Protein AF-A0A1C5E5B7-F1 (afdb_monomer_lite)

Secondary structure (DSSP, 8-state):
--HHHHHHHHHHHHHHHHHHHTT-SEEEEEEEETTEEEEEEEEEEETTTTEE--TT-BEE-GGGHHHHHHHHHHHHHHTTS--TTSBGGGT-TT---SSHHHHHH-BHHHHHTT-S-B---------SSTTHHHHHGGGGGGPPB-S-TTSS----HHHHHHHHHHHHHHHTS-HHHHHIIIIITTTT----BSSHHHHTTS-BPPPEEE-TTSSSEEE-S-SS--GGGGGGTSS-EE-HHHHHHHHHHHHTTTB-TTS-BSS-HHHHHHHTS--EE----SSS-SEE-SS-EEEEETTEEEEEEEEEETTEEEEEEEEGGGTEEEEEEESSS-HHHHHHHHHHHHHHHHH-PPPPPP--TTS---S----HHHHHHHH-EEEE-SSEEEEEEE-TT--EEEEEEE-HHHHHHH-S---EEEEEEEETTEEEESS-BTTB---EE------PPP-----------------------------------------------SSB---GGGGSPB-SSPEEEEEESS------TTT---HHHHHHHHHH-EESEEE-TTS-EEESSEEEEEE-SSEEEEEEPTT-B-TTSPBP-HHHHHHHHHHHH-GGG--TTBTTTB-TT-EEEEETTTTEEEEE-SS--TTHHHHHHTSEEBPHHHHH-HHHHTTT-SB-SSEEEEEEETTTEEEEEE-SS---STT---TT-TT--SEEEEEE---HHHHHHHHHTTS-SEEE--HHHHHHHHHTT-EEEEEEEEEEEEEE--STTSGGGSHHHHHHHHHT--HHHHHHHHTTT--EE---S--SSSPSS---SSTTTSPPP-HHHHHHHHHHTT-EE-TTS-EEETTEE-EEEEEEEGGG-TTHHHHHHHHHHHHHTTT-EEEEEEE-HHHHHHIIIII---SEE------SSHHHHHHHHHSPPTTSSS-TT----HHHHHHHHHHHTS-GGGGHHHHHHHHHHHHHTTSEEEEEEEEEEEEESSEE--EETTEE-GGG-EEB--

Sequence (1010 aa):
MSKLNELDVWLEDRLPGLLAEHQVPAASVAVYAHGEVITRAAGVLNKNTGVEATTDSVFQIGSITKVWTATLVMQLVDEGAVDLDAPVRTYLPEFVLADDNAAAEITVRQLLCHTSGFEGDVFTDTGRGDDAVAKLIPLLADMPQLFAPGEMFSYSNAGFCVLGRLVEVLRGKPYDTCLDEYLSKPLGLTHTAPSPYEAIMHRAAIGHLPSPEGDGPVLAPVWSLARSNVPGGSMLAMPPRDLITFARMHIDGGLGPDGTRVLSAESALAMRQRQVELPNLGFIGTGWGLGWSLFDWPDGAVVGHDGGTVGQSAFLRVVPEHDVAVALLTNGGDTLPLYTTLVGHVLRELAGIGLPALPAPGARSAPGAESAGARASRFVGTYASSVFDIVVSHDPEGRLWAERLPKGPISTAVGKSFGKTELVAYDGDTLVAVEPLGGAVPPVRLRRRRRRGPRAVRAHRPCRPTGREVRRADDRAARTALRRTVTLAGAVVLTASACGGPGGSQGPDADKELVNGKTFSQALTSDPGTLDPHMTVLSAALQADAYLYDSLLGLAQDGRPVAGLAEKWEATTATATFTLRPGITCADGTPLTAGDVAANINFVGDPANKSPRAGLSIAPGTKATADGATRTVTVTSGAPDAFLLRNTGSLPIVCAAGLKNRSLLAKGGAGTGMFTLTEAVANDHYTLTRRKDRTWGPGAGKADERGLPDKVVLRVISNATTASNLLLSGQLNAAQVYGPDQKRLTAQKLFHADYSVVWGEIFFNQAPGRAGKDEEVRRALTQALDLPEVGKVLTSGSGQAATGLITAEPRACSGDSVTGNVPAHDIGAAKAALDAAGWRAGPDGVRVKDGKRLALTVIYGSVLGPTAAPAAELVQQMWKEIGADVTLKAVDGPGVSQTLFGTGDWDVSLAPMGFSLPSQAVPFLSGRTPPDGTNFAHMANAEYTAQVREAAGLAGEASCPAWLAAEKALFKKLDVVPFVNTVTPIFGSDARFELSEGSILPSTIRMYAR

Foldseek 3Di:
DPLVVVLLVVCVVCVQVLCVVQLFQKKKKWKDFDHDIHIDIFHALAPVVRHTDDLFEKEFQAQLLLVLLLLLLQVCVVVVNFDQQAQLCVQVVLQAACPRVLSNRAGNVLLLFQQSQWFADDQDAPDDDLCLLVVVRNVRNHIDGRDHRPPAHDDHLNSLSSSLVSSCRSVVGRSVVSSCPLPCVLQVHDRKDLAPVSSVVGNYHFAWEQDPVRPGTDGFPDRWGHPSRSSSRTGIMTRVVSVVQSVVCLLVLQAHPVRRRSHHSVSSVQQQDFDHADDPQLAQARGGGSSWGWHPAPLAIKIWDKRDTRRKIKTWIDGSVQRMIMIMITRHGLVPVSCQVSVQVSCCSRPVGHRDDGQAPPPDDDDDDDDLQVLQVQQADWDDGQFWIWGWDADPVNWIKIKIATHDPVCVVPPGILDIFTWDDRDDQWIWTNDDRPNHIGIDRGDDDDPDDDDDDDDDDDDDDDDDDDDYDDDDDDDDDDDDDDDDDDDDDDDDDDPDDPFKFPFPQVPFDFAEAAEAEEEDQFWLQFLQLQADPDPSSVQVLLFQFWFQWFADLLRDTDGIQFPDWDDDQFKIKTAGDPPQAWPVRHHAALVQLQLLLVCNQDVVNVGPLDLFLADRPKGWDADRVRSMIMIGGPAGAQANCVSSRRRTGFGPVCSVPVVQSRQSHRHRGQWGWPDDDTQFKTKIAGDLSRQGGDLRDNSPDTQAHRMYIYTHDNDQVVSLVCQVVVVHFKYWHADPSVVVVVVSRFMWGKWKAQQWKKAFQLPPPFQSVDLLLLLLLQLLDQLVVLQCLLRVNQWDWDQFQAGTPPALADGRLAPPLADHHDNPSSLVSCVVVQFDQDPVRFTDHPNDTLEFEEEEECSSDPSTVVSVVSSCVSVVSSRHHYDYDYAYPVRVCCCQQPVLPGRMYRYRDYGNYLSSCCQCAPNDEPPVGNVSSPHDFPQLVVLSSVLSNHHTSVSRVSSSSSRSSCSNSSNMHGTIMHITITGGHQWDAHDGRNHTNSSRIGGGDD

Structure (mmCIF, N/CA/C/O backbone):
data_AF-A0A1C5E5B7-F1
#
_entry.id   AF-A0A1C5E5B7-F1
#
loop_
_atom_site.group_PDB
_atom_site.id
_atom_site.type_symbol
_atom_site.label_atom_id
_atom_site.label_alt_id
_atom_site.label_comp_id
_atom_site.label_asym_id
_atom_site.label_entity_id
_atom_site.label_seq_id
_atom_site.pdbx_PDB_ins_code
_atom_site.Cartn_x
_atom_site.Cartn_y
_atom_site.Cartn_z
_atom_site.occupancy
_atom_site.B_iso_or_equiv
_atom_site.auth_seq_id
_atom_site.auth_comp_id
_atom_site.auth_asym_id
_atom_site.auth_atom_id
_atom_site.pdbx_PDB_model_num
ATOM 1 N N . MET A 1 1 ? -27.081 -22.795 42.232 1.00 58.50 1 MET A N 1
ATOM 2 C CA . MET A 1 1 ? -27.254 -22.326 40.842 1.00 58.50 1 MET A CA 1
ATOM 3 C C . MET A 1 1 ? -26.565 -23.344 39.940 1.00 58.50 1 MET A C 1
ATOM 5 O O . MET A 1 1 ? -25.804 -24.147 40.468 1.00 58.50 1 MET A O 1
ATOM 9 N N . SER A 1 2 ? -26.876 -23.428 38.642 1.00 84.25 2 SER A N 1
ATOM 10 C CA . SER A 1 2 ? -26.033 -24.236 37.746 1.00 84.25 2 SER A CA 1
ATOM 11 C C . SER A 1 2 ? -24.650 -23.577 37.662 1.00 84.25 2 SER A C 1
ATOM 13 O O . SER A 1 2 ? -24.547 -22.358 37.810 1.00 84.25 2 SER A O 1
ATOM 15 N N . LYS A 1 3 ? -23.589 -24.354 37.408 1.00 89.19 3 LYS A N 1
ATOM 16 C CA . LYS A 1 3 ? -22.254 -23.780 37.165 1.00 89.19 3 LYS A CA 1
ATOM 17 C C . LYS A 1 3 ? -22.263 -22.775 36.007 1.00 89.19 3 LYS A C 1
ATOM 19 O O . LYS A 1 3 ? -21.522 -21.802 36.036 1.00 89.19 3 LYS A O 1
ATOM 24 N N . LEU A 1 4 ? -23.134 -22.993 35.017 1.00 91.81 4 LEU A N 1
ATOM 25 C CA . LEU A 1 4 ? -23.318 -22.077 33.896 1.00 91.81 4 LEU A CA 1
ATOM 26 C C . LEU A 1 4 ? -23.901 -20.727 34.347 1.00 91.81 4 LEU A C 1
ATOM 28 O O . LEU A 1 4 ? -23.402 -19.697 33.919 1.00 91.81 4 LEU A O 1
ATOM 32 N N . ASN A 1 5 ? -24.871 -20.711 35.269 1.00 91.38 5 ASN A N 1
ATOM 33 C CA . ASN A 1 5 ? -25.415 -19.464 35.828 1.00 91.38 5 ASN A CA 1
ATOM 34 C C . ASN A 1 5 ? -24.388 -18.713 36.687 1.00 91.38 5 ASN A C 1
ATOM 36 O O . ASN A 1 5 ? -24.338 -17.488 36.662 1.00 91.38 5 ASN A O 1
ATOM 40 N N . GLU A 1 6 ? -23.569 -19.432 37.458 1.00 93.12 6 GLU A N 1
ATOM 41 C CA . GLU A 1 6 ? -22.477 -18.820 38.230 1.00 93.12 6 GLU A CA 1
ATOM 42 C C . GLU A 1 6 ? -21.431 -18.196 37.297 1.00 93.12 6 GLU A C 1
ATOM 44 O O . GLU A 1 6 ? -20.974 -17.077 37.534 1.00 93.12 6 GLU A O 1
ATOM 49 N N . LEU A 1 7 ? -21.121 -18.877 36.191 1.00 95.56 7 LEU A N 1
ATOM 50 C CA . LEU A 1 7 ? -20.237 -18.363 35.153 1.00 95.56 7 LEU A CA 1
ATOM 51 C C . LEU A 1 7 ? -20.841 -17.165 34.408 1.00 95.56 7 LEU A C 1
ATOM 53 O O . LEU A 1 7 ? -20.111 -16.246 34.053 1.00 95.56 7 LEU A O 1
ATOM 57 N N . ASP A 1 8 ? -22.154 -17.150 34.190 1.00 96.69 8 ASP A N 1
ATOM 58 C CA . ASP A 1 8 ? -22.866 -16.039 33.557 1.00 96.69 8 ASP A CA 1
ATOM 59 C C . ASP A 1 8 ? -22.726 -14.744 34.371 1.00 96.69 8 ASP A C 1
ATOM 61 O O . ASP A 1 8 ? -22.331 -13.706 33.836 1.00 96.69 8 ASP A O 1
ATOM 65 N N . VAL A 1 9 ? -22.934 -14.840 35.689 1.00 96.31 9 VAL A N 1
ATOM 66 C CA . VAL A 1 9 ? -22.711 -13.738 36.640 1.00 96.31 9 VAL A CA 1
ATOM 67 C C . VAL A 1 9 ? -21.237 -13.329 36.672 1.00 96.31 9 VAL A C 1
ATOM 69 O O . VAL A 1 9 ? -20.924 -12.139 36.670 1.00 96.31 9 VAL A O 1
ATOM 72 N N . TRP A 1 10 ? -20.316 -14.297 36.666 1.00 97.06 10 TRP A N 1
ATOM 73 C CA . TRP A 1 10 ? -18.881 -14.014 36.636 1.00 97.06 10 TRP A CA 1
ATOM 74 C C . TRP A 1 10 ? -18.461 -13.286 35.355 1.00 97.06 10 TRP A C 1
ATOM 76 O O . TRP A 1 10 ? -17.697 -12.328 35.425 1.00 97.06 10 TRP A O 1
ATOM 86 N N . LEU A 1 11 ? -18.963 -13.700 34.189 1.00 97.56 11 LEU A N 1
ATOM 87 C CA . LEU A 1 11 ? -18.673 -13.048 32.911 1.00 97.56 11 LEU A CA 1
ATOM 88 C C . LEU A 1 11 ? -19.225 -11.623 32.876 1.00 97.56 11 LEU A C 1
ATOM 90 O O . LEU A 1 11 ? -18.544 -10.730 32.382 1.00 97.56 11 LEU A O 1
ATOM 94 N N . GLU A 1 12 ? -20.426 -11.401 33.406 1.00 95.75 12 GLU A N 1
ATOM 95 C CA . GLU A 1 12 ? -21.026 -10.070 33.508 1.00 95.75 12 GLU A CA 1
ATOM 96 C C . GLU A 1 12 ? -20.179 -9.111 34.355 1.00 95.75 12 GLU A C 1
ATOM 98 O O . GLU A 1 12 ? -19.907 -7.991 33.924 1.00 95.75 12 GLU A O 1
ATOM 103 N N . ASP A 1 13 ? -19.705 -9.571 35.514 1.00 95.69 13 ASP A N 1
ATOM 104 C CA . ASP A 1 13 ? -18.888 -8.772 36.433 1.00 95.69 13 ASP A CA 1
ATOM 105 C C . ASP A 1 13 ? -17.447 -8.575 35.929 1.00 95.69 13 ASP A C 1
ATOM 107 O O . ASP A 1 13 ? -16.885 -7.478 35.976 1.00 95.69 13 ASP A O 1
ATOM 111 N N . ARG A 1 14 ? -16.818 -9.642 35.423 1.00 96.88 14 ARG A N 1
ATOM 112 C CA . ARG A 1 14 ? -15.373 -9.661 35.155 1.00 96.88 14 ARG A CA 1
ATOM 113 C C . ARG A 1 14 ? -14.992 -9.237 33.754 1.00 96.88 14 ARG A C 1
ATOM 115 O O . ARG A 1 14 ? -13.890 -8.708 33.600 1.00 96.88 14 ARG A O 1
ATOM 122 N N . LEU A 1 15 ? -15.842 -9.445 32.746 1.00 97.62 15 LEU A N 1
ATOM 123 C CA . LEU A 1 15 ? -15.474 -9.161 31.358 1.00 97.62 15 LEU A CA 1
ATOM 124 C C . LEU A 1 15 ? -15.019 -7.701 31.171 1.00 97.62 15 LEU A C 1
ATOM 126 O O . LEU A 1 15 ? -13.905 -7.528 30.681 1.00 97.62 15 LEU A O 1
ATOM 130 N N . PRO A 1 16 ? -15.750 -6.657 31.619 1.00 97.75 16 PRO A N 1
ATOM 131 C CA . PRO A 1 16 ? -15.300 -5.271 31.454 1.00 97.75 16 PRO A CA 1
ATOM 132 C C . PRO A 1 16 ? -13.937 -4.989 32.105 1.00 97.75 16 PRO A C 1
ATOM 134 O O . PRO A 1 16 ? -13.099 -4.303 31.519 1.00 97.75 16 PRO A O 1
ATOM 137 N N . GLY A 1 17 ? -13.692 -5.555 33.293 1.00 96.75 17 GLY A N 1
ATOM 138 C CA . GLY A 1 17 ? -12.420 -5.417 34.003 1.00 96.75 17 GLY A CA 1
ATOM 139 C C . GLY A 1 17 ? -11.259 -6.091 33.272 1.00 96.75 17 GLY A C 1
ATOM 140 O O . GLY A 1 17 ? -10.195 -5.494 33.142 1.00 96.75 17 GLY A O 1
ATOM 141 N N . LEU A 1 18 ? -11.481 -7.294 32.733 1.00 97.00 18 LEU A N 1
ATOM 142 C CA . LEU A 1 18 ? -10.487 -8.018 31.935 1.00 97.00 18 LEU A CA 1
ATOM 143 C C . LEU A 1 18 ? -10.176 -7.301 30.613 1.00 97.00 18 LEU A C 1
ATOM 145 O O . LEU A 1 18 ? -9.025 -7.282 30.179 1.00 97.00 18 LEU A O 1
ATOM 149 N N . LEU A 1 19 ? -11.177 -6.678 29.978 1.00 97.31 19 LEU A N 1
ATOM 150 C CA . LEU A 1 19 ? -10.955 -5.860 28.782 1.00 97.31 19 LEU A CA 1
ATOM 151 C C . LEU A 1 19 ? -10.077 -4.645 29.087 1.00 97.31 19 LEU A C 1
ATOM 153 O O . LEU A 1 19 ? -9.144 -4.365 28.338 1.00 97.31 19 LEU A O 1
ATOM 157 N N . ALA A 1 20 ? -10.335 -3.957 30.201 1.00 94.31 20 ALA A N 1
ATOM 158 C CA . ALA A 1 20 ? -9.516 -2.830 30.635 1.00 94.31 20 ALA A CA 1
ATOM 159 C C . ALA A 1 20 ? -8.079 -3.260 30.984 1.00 94.31 20 ALA A C 1
ATOM 161 O O . ALA A 1 20 ? -7.129 -2.613 30.545 1.00 94.31 20 ALA A O 1
ATOM 162 N N . GLU A 1 21 ? -7.920 -4.365 31.720 1.00 94.25 21 GLU A N 1
ATOM 163 C CA . GLU A 1 21 ? -6.620 -4.924 32.119 1.00 94.25 21 GLU A CA 1
ATOM 164 C C . GLU A 1 21 ? -5.737 -5.251 30.910 1.00 94.25 21 GLU A C 1
ATOM 166 O O . GLU A 1 21 ? -4.550 -4.931 30.896 1.00 94.25 21 GLU A O 1
ATOM 171 N N . HIS A 1 22 ? -6.326 -5.846 29.874 1.00 92.00 22 HIS A N 1
ATOM 172 C CA . HIS A 1 22 ? -5.608 -6.289 28.681 1.00 92.00 22 HIS A CA 1
ATOM 173 C C . HIS A 1 22 ? -5.710 -5.307 27.506 1.00 92.00 22 HIS A C 1
ATOM 175 O O . HIS A 1 22 ? -5.352 -5.640 26.376 1.00 92.00 22 HIS A O 1
ATOM 181 N N . GLN A 1 23 ? -6.208 -4.091 27.752 1.00 92.56 23 GLN A N 1
ATOM 182 C CA . GLN A 1 23 ? -6.404 -3.047 26.743 1.00 92.56 23 GLN A CA 1
ATOM 183 C C . GLN A 1 23 ? -7.186 -3.522 25.504 1.00 92.56 23 GLN A C 1
ATOM 185 O O . GLN A 1 23 ? -6.934 -3.062 24.393 1.00 92.56 23 GLN A O 1
ATOM 190 N N . VAL A 1 24 ? -8.129 -4.448 25.662 1.00 96.06 24 VAL A N 1
ATOM 191 C CA . VAL A 1 24 ? -8.964 -4.959 24.568 1.00 96.06 24 VAL A CA 1
ATOM 192 C C . VAL A 1 24 ? -10.159 -4.016 24.386 1.00 96.06 24 VAL A C 1
ATOM 194 O O . VAL A 1 24 ? -10.929 -3.856 25.331 1.00 96.06 24 VAL A O 1
ATOM 197 N N . PRO A 1 25 ? -10.357 -3.376 23.213 1.00 96.88 25 PRO A N 1
ATOM 198 C CA . PRO A 1 25 ? -11.415 -2.375 23.059 1.00 96.88 25 PRO A CA 1
ATOM 199 C C . PRO A 1 25 ? -12.818 -2.949 23.255 1.00 96.88 25 PRO A C 1
ATOM 201 O O . PRO A 1 25 ? -13.617 -2.353 23.970 1.00 96.88 25 PRO A O 1
ATOM 204 N N . ALA A 1 26 ? -13.103 -4.102 22.652 1.00 98.38 26 ALA A N 1
ATOM 205 C CA . ALA A 1 26 ? -14.326 -4.870 22.819 1.00 98.38 26 ALA A CA 1
ATOM 206 C C . ALA A 1 26 ? -14.070 -6.372 22.722 1.00 98.38 26 ALA A C 1
ATOM 208 O O . ALA A 1 26 ? -13.195 -6.843 21.988 1.00 98.38 26 ALA A O 1
ATOM 209 N N . ALA A 1 27 ? -14.931 -7.123 23.403 1.00 98.50 27 ALA A N 1
ATOM 210 C CA . ALA A 1 27 ? -15.060 -8.553 23.205 1.00 98.50 27 ALA A CA 1
ATOM 211 C C . ALA A 1 27 ? -16.517 -9.001 23.294 1.00 98.50 27 ALA A C 1
ATOM 213 O O . ALA A 1 27 ? -17.331 -8.400 24.001 1.00 98.50 27 ALA A O 1
ATOM 214 N N . SER A 1 28 ? -16.815 -10.108 22.623 1.00 98.56 28 SER A N 1
ATOM 215 C CA . SER A 1 28 ? -18.027 -10.886 22.841 1.00 98.56 28 SER A CA 1
ATOM 216 C C . SER A 1 28 ? -17.672 -12.353 23.047 1.00 98.56 28 SER A C 1
ATOM 218 O O . SER A 1 28 ? -16.800 -12.901 22.371 1.00 98.56 28 SER A O 1
ATOM 220 N N . VAL A 1 29 ? -18.349 -12.986 24.000 1.00 98.69 29 VAL A N 1
ATOM 221 C CA . VAL A 1 29 ? -18.167 -14.387 24.369 1.00 98.69 29 VAL A CA 1
ATOM 222 C C . VAL A 1 29 ? -19.503 -15.119 24.338 1.00 98.69 29 VAL A C 1
ATOM 224 O O . VAL A 1 29 ? -20.523 -14.582 24.775 1.00 98.69 29 VAL A O 1
ATOM 227 N N . ALA A 1 30 ? -19.483 -16.355 23.846 1.00 98.56 30 ALA A N 1
ATOM 228 C CA . ALA A 1 30 ? -20.567 -17.315 24.004 1.00 98.56 30 ALA A CA 1
ATOM 229 C C . ALA A 1 30 ? -20.030 -18.597 24.643 1.00 98.56 30 ALA A C 1
ATOM 231 O O . ALA A 1 30 ? -18.976 -19.097 24.242 1.00 98.56 30 ALA A O 1
ATOM 232 N N . VAL A 1 31 ? -20.764 -19.127 25.618 1.00 98.50 31 VAL A N 1
ATOM 233 C CA . VAL A 1 31 ? -20.470 -20.404 26.273 1.00 98.50 31 VAL A CA 1
ATOM 234 C C . VAL A 1 31 ? -21.693 -21.293 26.142 1.00 98.50 31 VAL A C 1
ATOM 236 O O . VAL A 1 31 ? -22.792 -20.898 26.518 1.00 98.50 31 VAL A O 1
ATOM 239 N N . TYR A 1 32 ? -21.488 -22.489 25.610 1.00 97.62 32 TYR A N 1
ATOM 240 C CA . TYR A 1 32 ? -22.467 -23.562 25.581 1.00 97.62 32 TYR A CA 1
ATOM 241 C C . TYR A 1 32 ? -22.086 -24.627 26.606 1.00 97.62 32 TYR A C 1
ATOM 243 O O . TYR A 1 32 ? -20.924 -25.044 26.654 1.00 97.62 32 TYR A O 1
ATOM 251 N N . ALA A 1 33 ? -23.067 -25.109 27.365 1.00 96.19 33 ALA A N 1
ATOM 252 C CA . ALA A 1 33 ? -22.935 -26.305 28.185 1.00 96.19 33 ALA A CA 1
ATOM 253 C C . ALA A 1 33 ? -24.284 -27.013 28.329 1.00 96.19 33 ALA A C 1
ATOM 255 O O . ALA A 1 33 ? -25.265 -26.392 28.733 1.00 96.19 33 ALA A O 1
ATOM 256 N N . HIS A 1 34 ? -24.318 -28.319 28.052 1.00 92.38 34 HIS A N 1
ATOM 257 C CA . HIS A 1 34 ? -25.460 -29.193 28.360 1.00 92.38 34 HIS A CA 1
ATOM 258 C C . HIS A 1 34 ? -26.822 -28.701 27.826 1.00 92.38 34 HIS A C 1
ATOM 260 O O . HIS A 1 34 ? -27.838 -28.796 28.512 1.00 92.38 34 HIS A O 1
ATOM 266 N N . GLY A 1 35 ? -26.850 -28.176 26.601 1.00 90.69 35 GLY A N 1
ATOM 267 C CA . GLY A 1 35 ? -28.062 -27.696 25.926 1.00 90.69 35 GLY A CA 1
ATOM 268 C C . GLY A 1 35 ? -28.384 -26.216 26.144 1.00 90.69 35 GLY A C 1
ATOM 269 O O . GLY A 1 35 ? -29.301 -25.700 25.508 1.00 90.69 35 GLY A O 1
ATOM 270 N N . GLU A 1 36 ? -27.632 -25.515 26.992 1.00 94.31 36 GLU A N 1
ATOM 271 C CA . GLU A 1 36 ? -27.834 -24.096 27.297 1.00 94.31 36 GLU A CA 1
ATOM 272 C C . GLU A 1 36 ? -26.700 -23.235 26.722 1.00 94.31 36 GLU A C 1
ATOM 274 O O . GLU A 1 36 ? -25.542 -23.656 26.687 1.00 94.31 36 GLU A O 1
ATOM 279 N N . VAL A 1 37 ? -27.028 -22.015 26.280 1.00 95.75 37 VAL A N 1
ATOM 280 C CA . VAL A 1 37 ? -26.064 -21.022 25.776 1.00 95.75 37 VAL A CA 1
ATOM 281 C C . VAL A 1 37 ? -26.200 -19.732 26.569 1.00 95.75 37 VAL A C 1
ATOM 283 O O . VAL A 1 37 ? -27.289 -19.169 26.659 1.00 95.75 37 VAL A O 1
ATOM 286 N N . ILE A 1 38 ? -25.076 -19.223 27.064 1.00 97.94 38 ILE A N 1
ATOM 287 C CA . ILE A 1 38 ? -24.964 -17.876 27.624 1.00 97.94 38 ILE A CA 1
ATOM 288 C C . ILE A 1 38 ? -24.074 -17.009 26.736 1.00 97.94 38 ILE A C 1
ATOM 290 O O . ILE A 1 38 ? -23.113 -17.490 26.130 1.00 97.94 38 ILE A O 1
ATOM 294 N N . THR A 1 39 ? -24.383 -15.716 26.662 1.00 98.19 39 THR A N 1
ATOM 295 C CA . THR A 1 39 ? -23.604 -14.740 25.892 1.00 98.19 39 THR A CA 1
ATOM 296 C C . THR A 1 39 ? -23.366 -13.475 26.695 1.00 98.19 39 THR A C 1
ATOM 298 O O . THR A 1 39 ? -24.284 -12.975 27.350 1.00 98.19 39 THR A O 1
ATOM 301 N N . ARG A 1 40 ? -22.163 -12.910 26.588 1.00 98.25 40 ARG A N 1
ATOM 302 C CA . ARG A 1 40 ? -21.824 -11.589 27.128 1.00 98.25 40 ARG A CA 1
ATOM 303 C C . ARG A 1 40 ? -20.997 -10.796 26.124 1.00 98.25 40 ARG A C 1
ATOM 305 O O . ARG A 1 40 ? -20.300 -11.358 25.281 1.00 98.25 40 ARG A O 1
ATOM 312 N N . ALA A 1 41 ? -21.106 -9.478 26.191 1.00 98.50 41 ALA A N 1
ATOM 313 C CA . ALA A 1 41 ? -20.311 -8.557 25.396 1.00 98.50 41 ALA A CA 1
ATOM 314 C C . ALA A 1 41 ? -20.007 -7.314 26.229 1.00 98.50 41 ALA A C 1
ATOM 316 O O . ALA A 1 41 ? -20.815 -6.923 27.069 1.00 98.50 41 ALA A O 1
ATOM 317 N N . ALA A 1 42 ? -18.846 -6.712 26.004 1.00 98.44 42 ALA A N 1
ATOM 318 C CA . ALA A 1 42 ? -18.452 -5.474 26.660 1.00 98.44 42 ALA A CA 1
ATOM 319 C C . ALA A 1 42 ? -17.496 -4.671 25.772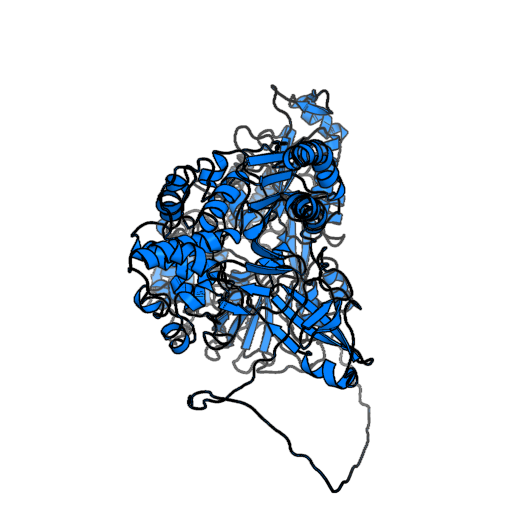 1.00 98.44 42 ALA A C 1
ATOM 321 O O . ALA A 1 42 ? -16.857 -5.217 24.867 1.00 98.44 42 ALA A O 1
ATOM 322 N N . GLY A 1 43 ? -17.380 -3.378 26.072 1.00 98.00 43 GLY A N 1
ATOM 323 C CA . GLY A 1 43 ? -16.448 -2.469 25.414 1.00 98.00 43 GLY A CA 1
ATOM 324 C C . GLY A 1 43 ? -17.002 -1.815 24.146 1.00 98.00 43 GLY A C 1
ATOM 325 O O . GLY A 1 43 ? -18.211 -1.759 23.926 1.00 98.00 43 GLY A O 1
ATOM 326 N N . VAL A 1 44 ? -16.104 -1.293 23.312 1.00 97.56 44 VAL A N 1
ATOM 327 C CA . VAL A 1 44 ? -16.408 -0.515 22.104 1.00 97.56 44 VAL A CA 1
ATOM 328 C C . VAL A 1 44 ? -15.899 -1.197 20.830 1.00 97.56 44 VAL A C 1
ATOM 330 O O . VAL A 1 44 ? -14.716 -1.500 20.663 1.00 97.56 44 VAL A O 1
ATOM 333 N N . LEU A 1 45 ? -16.814 -1.418 19.888 1.00 97.25 45 LEU A N 1
ATOM 334 C CA . LEU A 1 45 ? -16.548 -2.035 18.586 1.00 97.25 45 LEU A CA 1
ATOM 335 C C . LEU A 1 45 ? -15.666 -1.163 17.697 1.00 97.25 45 LEU A C 1
ATOM 337 O O . LEU A 1 45 ? -14.974 -1.684 16.825 1.00 97.25 45 LEU A O 1
ATOM 341 N N . ASN A 1 46 ? -15.715 0.153 17.906 1.00 95.06 46 ASN A N 1
ATOM 342 C CA . ASN A 1 46 ? -14.992 1.156 17.141 1.00 95.06 46 ASN A CA 1
ATOM 343 C C . ASN A 1 46 ? -14.758 2.396 18.020 1.00 95.06 46 ASN A C 1
ATOM 345 O O . ASN A 1 46 ? -15.703 3.136 18.312 1.00 95.06 46 ASN A O 1
ATOM 349 N N . LYS A 1 47 ? -13.498 2.649 18.401 1.00 87.81 47 LYS A N 1
ATOM 350 C CA . LYS A 1 47 ? -13.124 3.766 19.287 1.00 87.81 47 LYS A CA 1
ATOM 351 C C . LYS A 1 47 ? -13.404 5.161 18.706 1.00 87.81 47 LYS A C 1
ATOM 353 O O . LYS A 1 47 ? -13.590 6.083 19.489 1.00 87.81 47 LYS A O 1
ATOM 358 N N . ASN A 1 48 ? -13.505 5.323 17.383 1.00 88.62 48 ASN A N 1
ATOM 359 C CA . ASN A 1 48 ? -13.840 6.613 16.759 1.00 88.62 48 ASN A CA 1
ATOM 360 C C . ASN A 1 48 ? -15.337 6.932 16.838 1.00 88.62 48 ASN A C 1
ATOM 362 O O . ASN A 1 48 ? -15.722 8.092 16.919 1.00 88.62 48 ASN A O 1
ATOM 366 N N . THR A 1 49 ? -16.186 5.907 16.778 1.00 92.12 49 THR A N 1
ATOM 367 C CA . THR A 1 49 ? -17.651 6.080 16.788 1.00 92.12 49 THR A CA 1
ATOM 368 C C . THR A 1 49 ? -18.271 5.885 18.169 1.00 92.12 49 THR A C 1
ATOM 370 O O . THR A 1 49 ? -19.424 6.249 18.374 1.00 92.12 49 THR A O 1
ATOM 373 N N . GLY A 1 50 ? -17.537 5.267 19.102 1.00 92.81 50 GLY A N 1
ATOM 374 C CA . GLY A 1 50 ? -18.041 4.909 20.428 1.00 92.81 50 GLY A CA 1
ATOM 375 C C . GLY A 1 50 ? -19.110 3.812 20.415 1.00 92.81 50 GLY A C 1
ATOM 376 O O . GLY A 1 50 ? -19.746 3.577 21.435 1.00 92.81 50 GLY A O 1
ATOM 377 N N . VAL A 1 51 ? -19.335 3.139 19.279 1.00 95.56 51 VAL A N 1
ATOM 378 C CA . VAL A 1 51 ? -20.358 2.092 19.155 1.00 95.56 51 VAL A CA 1
ATOM 379 C C . VAL A 1 51 ? -20.023 0.940 20.101 1.00 95.56 51 VAL A C 1
ATOM 381 O O . VAL A 1 51 ? -19.025 0.246 19.924 1.00 95.56 51 VAL A O 1
ATOM 384 N N . GLU A 1 52 ? -20.874 0.732 21.099 1.00 97.44 52 GLU A N 1
ATOM 385 C CA . GLU A 1 52 ? -20.714 -0.318 22.106 1.00 97.44 52 GLU A CA 1
ATOM 386 C C . GLU A 1 52 ? -20.910 -1.726 21.529 1.00 97.44 52 GLU A C 1
ATOM 388 O O . GLU A 1 52 ? -21.716 -1.947 20.614 1.00 97.44 52 GLU A O 1
ATOM 393 N N . ALA A 1 53 ? -20.190 -2.693 22.089 1.00 98.06 53 ALA A N 1
ATOM 394 C CA . ALA A 1 53 ? -20.387 -4.099 21.786 1.00 98.06 53 ALA A CA 1
ATOM 395 C C . ALA A 1 53 ? -21.686 -4.615 22.412 1.00 98.06 53 ALA A C 1
ATOM 397 O O . ALA A 1 53 ? -22.013 -4.321 23.557 1.00 98.06 53 ALA A O 1
ATOM 398 N N . THR A 1 54 ? -22.411 -5.424 21.649 1.00 98.12 54 THR A N 1
ATOM 399 C CA . THR A 1 54 ? -23.616 -6.138 22.084 1.00 98.12 54 THR A CA 1
ATOM 400 C C . THR A 1 54 ? -23.439 -7.625 21.799 1.00 98.12 54 THR A C 1
ATOM 402 O O . THR A 1 54 ? -22.547 -8.010 21.044 1.00 98.12 54 THR A O 1
ATOM 405 N N . THR A 1 55 ? -24.286 -8.480 22.365 1.00 97.56 55 THR A N 1
ATOM 406 C CA . THR A 1 55 ? -24.242 -9.929 22.101 1.00 97.56 55 THR A CA 1
ATOM 407 C C . THR A 1 55 ? -24.586 -10.289 20.649 1.00 97.56 55 THR A C 1
ATOM 409 O O . THR A 1 55 ? -24.215 -11.369 20.198 1.00 97.56 55 THR A O 1
ATOM 412 N N . ASP A 1 56 ? -25.234 -9.377 19.910 1.00 96.88 56 ASP A N 1
ATOM 413 C CA . ASP A 1 56 ? -25.534 -9.465 18.470 1.00 96.88 56 ASP A CA 1
ATOM 414 C C . ASP A 1 56 ? -24.449 -8.854 17.569 1.00 96.88 56 ASP A C 1
ATOM 416 O O . ASP A 1 56 ? -24.575 -8.855 16.343 1.00 96.88 56 ASP A O 1
ATOM 420 N N . SER A 1 57 ? -23.390 -8.290 18.153 1.00 98.38 57 SER A N 1
ATOM 421 C CA . SER A 1 57 ? -22.324 -7.659 17.380 1.00 98.38 57 SER A CA 1
ATOM 422 C C . SER A 1 57 ? -21.516 -8.687 16.597 1.00 98.38 57 SER A C 1
ATOM 424 O O . SER A 1 57 ? -21.152 -9.739 17.120 1.00 98.38 57 SER A O 1
ATOM 426 N N . VAL A 1 58 ? -21.200 -8.355 15.344 1.00 98.50 58 VAL A N 1
ATOM 427 C CA . VAL A 1 58 ? -20.440 -9.235 14.452 1.00 98.50 58 VAL A CA 1
ATOM 428 C C . VAL A 1 58 ? -18.955 -8.898 14.516 1.00 98.50 58 VAL A C 1
ATOM 430 O O . VAL A 1 58 ? -18.559 -7.737 14.399 1.00 98.50 58 VAL A O 1
ATOM 433 N N . PHE A 1 59 ? -18.130 -9.926 14.681 1.00 98.56 59 PHE A N 1
ATOM 434 C CA . PHE A 1 59 ? -16.671 -9.841 14.653 1.00 98.56 59 PHE A CA 1
ATOM 435 C C . PHE A 1 59 ? -16.159 -10.785 13.575 1.00 98.56 59 PHE A C 1
ATOM 437 O O . PHE A 1 59 ? -16.775 -11.823 13.323 1.00 98.56 59 PHE A O 1
ATOM 444 N N . GLN A 1 60 ? -15.035 -10.453 12.944 1.00 98.12 60 GLN A N 1
ATOM 445 C CA . GLN A 1 60 ? -14.420 -11.381 11.998 1.00 98.12 60 GLN A CA 1
ATOM 446 C C . GLN A 1 60 ? -13.919 -12.625 12.732 1.00 98.12 60 GLN A C 1
ATOM 448 O O . GLN A 1 60 ? -13.189 -12.522 13.716 1.00 98.12 60 GLN A O 1
ATOM 453 N N . ILE A 1 61 ? -14.273 -13.810 12.227 1.00 97.88 61 ILE A N 1
ATOM 454 C CA . ILE A 1 61 ? -13.847 -15.093 12.816 1.00 97.88 61 ILE A CA 1
ATOM 455 C C . ILE A 1 61 ? -12.524 -15.603 12.229 1.00 97.88 61 ILE A C 1
ATOM 457 O O . ILE A 1 61 ? -12.033 -16.672 12.597 1.00 97.88 61 ILE A O 1
ATOM 461 N N . GLY A 1 62 ? -11.943 -14.844 11.296 1.00 95.00 62 GLY A N 1
ATOM 462 C CA . GLY A 1 62 ? -10.661 -15.130 10.669 1.00 95.00 62 GLY A CA 1
ATOM 463 C C . GLY A 1 62 ? -10.574 -16.555 10.130 1.00 95.00 62 GLY A C 1
ATOM 464 O O . GLY A 1 62 ? -11.500 -17.074 9.502 1.00 95.00 62 GLY A O 1
ATOM 465 N N . SER A 1 63 ? -9.459 -17.222 10.422 1.00 96.12 63 SER A N 1
ATOM 466 C CA . SER A 1 63 ? -9.177 -18.576 9.937 1.00 96.12 63 SER A CA 1
ATOM 467 C C . SER A 1 63 ? -10.119 -19.674 10.443 1.00 96.12 63 SER A C 1
ATOM 469 O O . SER A 1 63 ? -10.092 -20.760 9.872 1.00 96.12 63 SER A O 1
ATOM 471 N N . ILE A 1 64 ? -11.012 -19.416 11.406 1.00 98.25 64 ILE A N 1
ATOM 472 C CA . ILE A 1 64 ? -12.088 -20.368 11.742 1.00 98.25 64 ILE A CA 1
ATOM 473 C C . ILE A 1 64 ? -12.988 -20.629 10.513 1.00 98.25 64 ILE A C 1
ATOM 475 O O . ILE A 1 64 ? -13.528 -21.721 10.351 1.00 98.25 64 ILE A O 1
ATOM 479 N N . THR A 1 65 ? -13.046 -19.685 9.566 1.00 98.56 65 THR A N 1
ATOM 480 C CA . THR A 1 65 ? -13.682 -19.836 8.241 1.00 98.56 65 THR A CA 1
ATOM 481 C C . THR A 1 65 ? -13.175 -21.048 7.446 1.00 98.56 65 THR A C 1
ATOM 483 O O . THR A 1 65 ? -13.900 -21.599 6.618 1.00 98.56 65 THR A O 1
ATOM 486 N N . LYS A 1 66 ? -11.958 -21.538 7.700 1.00 98.50 66 LYS A N 1
ATOM 487 C CA . LYS A 1 66 ? -11.451 -22.758 7.055 1.00 98.50 66 LYS A CA 1
ATOM 488 C C . LYS A 1 66 ? -12.265 -23.988 7.432 1.00 98.50 66 LYS A C 1
ATOM 490 O O . LYS A 1 66 ? -12.501 -24.844 6.590 1.00 98.50 66 LYS A O 1
ATOM 495 N N . VAL A 1 67 ? -12.771 -24.045 8.660 1.00 98.38 67 VAL A N 1
ATOM 496 C CA . VAL A 1 67 ? -13.673 -25.117 9.094 1.00 98.38 67 VAL A CA 1
ATOM 497 C C . VAL A 1 67 ? -15.005 -25.044 8.339 1.00 98.38 67 VAL A C 1
ATOM 499 O O . VAL A 1 67 ? -15.558 -26.076 7.962 1.00 98.38 67 VAL A O 1
ATOM 502 N N . TRP A 1 68 ? -15.494 -23.838 8.038 1.00 98.56 68 TRP A N 1
ATOM 503 C CA . TRP A 1 68 ? -16.679 -23.635 7.196 1.00 98.56 68 TRP A CA 1
ATOM 504 C C . TRP A 1 68 ? -16.428 -24.100 5.760 1.00 98.56 68 TRP A C 1
ATOM 506 O O . TRP A 1 68 ? -17.206 -24.887 5.226 1.00 98.56 68 TRP A O 1
ATOM 516 N N . THR A 1 69 ? -15.291 -23.710 5.177 1.00 98.81 69 THR A N 1
ATOM 517 C CA . THR A 1 69 ? -14.855 -24.179 3.848 1.00 98.81 69 THR A CA 1
ATOM 518 C C . THR A 1 69 ? -14.763 -25.704 3.810 1.00 98.81 69 THR A C 1
ATOM 520 O O . THR A 1 69 ? -15.284 -26.341 2.901 1.00 98.81 69 THR A O 1
ATOM 523 N N . ALA A 1 70 ? -14.133 -26.307 4.823 1.00 98.81 70 ALA A N 1
ATOM 524 C CA . ALA A 1 70 ? -14.003 -27.752 4.945 1.00 98.81 70 ALA A CA 1
ATOM 525 C C . ALA A 1 70 ? -15.370 -28.437 5.060 1.00 98.81 70 ALA A C 1
ATOM 527 O O . ALA A 1 70 ? -15.573 -29.479 4.451 1.00 98.81 70 ALA A O 1
ATOM 528 N N . THR A 1 71 ? -16.325 -27.829 5.767 1.00 98.81 71 THR A N 1
ATOM 529 C CA . THR A 1 71 ? -17.695 -28.351 5.875 1.00 98.81 71 THR A CA 1
ATOM 530 C C . THR A 1 71 ? -18.399 -28.345 4.516 1.00 98.81 71 THR A C 1
ATOM 532 O O . THR A 1 71 ? -18.990 -29.355 4.152 1.00 98.81 71 THR A O 1
ATOM 535 N N . LEU A 1 72 ? -18.274 -27.269 3.726 1.00 98.88 72 LEU A N 1
ATOM 536 C CA . LEU A 1 72 ? -18.813 -27.213 2.356 1.00 98.88 72 LEU A CA 1
ATOM 537 C C . LEU A 1 72 ? -18.203 -28.298 1.455 1.00 98.88 72 LEU A C 1
ATOM 539 O O . LEU A 1 72 ? -18.907 -28.924 0.666 1.00 98.88 72 LEU A O 1
ATOM 543 N N . VAL A 1 73 ? -16.898 -28.551 1.587 1.00 98.88 73 VAL A N 1
ATOM 544 C CA . VAL A 1 73 ? -16.221 -29.635 0.858 1.00 98.88 73 VAL A CA 1
ATOM 545 C C . VAL A 1 73 ? -16.732 -31.000 1.315 1.00 98.88 73 VAL A C 1
ATOM 547 O O . VAL A 1 73 ? -17.013 -31.850 0.479 1.00 98.88 73 VAL A O 1
ATOM 550 N N . MET A 1 74 ? -16.909 -31.217 2.617 1.00 98.81 74 MET A N 1
ATOM 551 C CA . MET A 1 74 ? -17.418 -32.486 3.141 1.00 98.81 74 MET A CA 1
ATOM 552 C C . MET A 1 74 ? -18.898 -32.724 2.808 1.00 98.81 74 MET A C 1
ATOM 554 O O . MET A 1 74 ? -19.285 -33.873 2.630 1.00 98.81 74 MET A O 1
ATOM 558 N N . GLN A 1 75 ? -19.712 -31.679 2.623 1.00 98.81 75 GLN A N 1
ATOM 559 C CA . GLN A 1 75 ? -21.050 -31.824 2.033 1.00 98.81 75 GLN A CA 1
ATOM 560 C C . GLN A 1 75 ? -20.971 -32.373 0.602 1.00 98.81 75 GLN A C 1
ATOM 562 O O . GLN A 1 75 ? -21.726 -33.267 0.240 1.00 98.81 75 GLN A O 1
ATOM 567 N N . LEU A 1 76 ? -20.016 -31.893 -0.202 1.00 98.81 76 LEU A N 1
ATOM 568 C CA . LEU A 1 76 ? -19.781 -32.435 -1.545 1.00 98.81 76 LEU A CA 1
ATOM 569 C C . LEU A 1 76 ? -19.251 -33.881 -1.505 1.00 98.81 76 LEU A C 1
ATOM 571 O O . LEU A 1 76 ? -19.512 -34.645 -2.431 1.00 98.81 76 LEU A O 1
ATOM 575 N N . VAL A 1 77 ? -18.542 -34.274 -0.441 1.00 98.75 77 VAL A N 1
ATOM 576 C CA . VAL A 1 77 ? -18.146 -35.675 -0.201 1.00 98.75 77 VAL A CA 1
ATOM 577 C C . VAL A 1 77 ? -19.364 -36.540 0.125 1.00 98.75 77 VAL A C 1
ATOM 579 O O . VAL A 1 77 ? -19.529 -37.595 -0.482 1.00 98.75 77 VAL A O 1
ATOM 582 N N . ASP A 1 78 ? -20.251 -36.086 1.016 1.00 98.50 78 ASP A N 1
ATOM 583 C CA . ASP A 1 78 ? -21.505 -36.787 1.340 1.00 98.50 78 ASP A CA 1
ATOM 584 C C . ASP A 1 78 ? -22.397 -36.979 0.101 1.00 98.50 78 ASP A C 1
ATOM 586 O O . ASP A 1 78 ? -23.072 -37.997 -0.044 1.00 98.50 78 ASP A O 1
ATOM 590 N N . GLU A 1 79 ? -22.378 -36.011 -0.816 1.00 98.44 79 GLU A N 1
ATOM 591 C CA . GLU A 1 79 ? -23.088 -36.060 -2.098 1.00 98.44 79 GLU A CA 1
ATOM 592 C C . GLU A 1 79 ? -22.402 -36.950 -3.149 1.00 98.44 79 GLU A C 1
ATOM 594 O O . GLU A 1 79 ? -22.948 -37.159 -4.233 1.00 98.44 79 GLU A O 1
ATOM 599 N N . GLY A 1 80 ? -21.202 -37.465 -2.861 1.00 98.06 80 GLY A N 1
ATOM 600 C CA . GLY A 1 80 ? -20.384 -38.226 -3.806 1.00 98.06 80 GLY A CA 1
ATOM 601 C C . GLY A 1 80 ? -19.815 -37.386 -4.957 1.00 98.06 80 GLY A C 1
ATOM 602 O O . GLY A 1 80 ? -19.311 -37.947 -5.929 1.00 98.06 80 GLY A O 1
ATOM 603 N N . ALA A 1 81 ? -19.892 -36.055 -4.868 1.00 98.50 81 ALA A N 1
ATOM 604 C CA . ALA A 1 81 ? -19.361 -35.122 -5.861 1.00 98.50 81 ALA A CA 1
ATOM 605 C C . ALA A 1 81 ? -17.848 -34.898 -5.710 1.00 98.50 81 ALA A C 1
ATOM 607 O O . ALA A 1 81 ? -17.192 -34.477 -6.663 1.00 98.50 81 ALA A O 1
ATOM 608 N N . VAL A 1 82 ? -17.296 -35.176 -4.526 1.00 98.69 82 VAL A N 1
ATOM 609 C CA . VAL A 1 82 ? -15.868 -35.060 -4.219 1.00 98.69 82 VAL A CA 1
ATOM 610 C C . VAL A 1 82 ? -15.368 -36.330 -3.540 1.00 98.69 82 VAL A C 1
ATOM 612 O O . VAL A 1 82 ? -15.865 -36.737 -2.498 1.00 98.69 82 VAL A O 1
ATOM 615 N N . ASP A 1 83 ? -14.320 -36.915 -4.101 1.00 98.50 83 ASP A N 1
ATOM 616 C CA . ASP A 1 83 ? -13.433 -37.861 -3.431 1.00 98.50 83 ASP A CA 1
ATOM 617 C C . ASP A 1 83 ? -12.251 -37.103 -2.802 1.00 98.50 83 ASP A C 1
ATOM 619 O O . ASP A 1 83 ? -11.543 -36.348 -3.479 1.00 98.50 83 ASP A O 1
ATOM 623 N N . LEU A 1 84 ? -12.040 -37.314 -1.500 1.00 98.62 84 LEU A N 1
ATOM 624 C CA . LEU A 1 84 ? -10.965 -36.705 -0.716 1.00 98.62 84 LEU A CA 1
ATOM 625 C C . LEU A 1 84 ? -9.568 -37.086 -1.220 1.00 98.62 84 LEU A C 1
ATOM 627 O O . LEU A 1 84 ? -8.642 -36.277 -1.130 1.00 98.62 84 LEU A O 1
ATOM 631 N N . ASP A 1 85 ? -9.406 -38.303 -1.730 1.00 98.31 85 ASP A N 1
ATOM 632 C CA . ASP A 1 85 ? -8.111 -38.840 -2.148 1.00 98.31 85 ASP A CA 1
ATOM 633 C C . ASP A 1 85 ? -7.854 -38.658 -3.652 1.00 98.31 85 ASP A C 1
ATOM 635 O O . ASP A 1 85 ? -6.757 -38.943 -4.136 1.00 98.31 85 ASP A O 1
ATOM 639 N N . ALA A 1 86 ? -8.819 -38.096 -4.385 1.00 98.31 86 ALA A N 1
ATOM 640 C CA . ALA A 1 86 ? -8.618 -37.687 -5.766 1.00 98.31 86 ALA A CA 1
ATOM 641 C C . ALA A 1 86 ? -7.746 -36.417 -5.857 1.00 98.31 86 ALA A C 1
ATOM 643 O O . ALA A 1 86 ? -7.881 -35.500 -5.032 1.00 98.31 86 ALA A O 1
ATOM 644 N N . PRO A 1 87 ? -6.887 -36.306 -6.890 1.00 98.38 87 PRO A N 1
ATOM 645 C CA . PRO A 1 87 ? -6.191 -35.065 -7.195 1.00 98.38 87 PRO A CA 1
ATOM 646 C C . PRO A 1 87 ? -7.173 -33.918 -7.420 1.00 98.38 87 PRO A C 1
ATOM 648 O O . PRO A 1 87 ? -8.175 -34.082 -8.120 1.00 98.38 87 PRO A O 1
ATOM 651 N N . VAL A 1 88 ? -6.861 -32.732 -6.903 1.00 98.06 88 VAL A N 1
ATOM 652 C CA . VAL A 1 88 ? -7.731 -31.552 -7.017 1.00 98.06 88 VAL A CA 1
ATOM 653 C C . VAL A 1 88 ? -7.974 -31.146 -8.476 1.00 98.06 88 VAL A C 1
ATOM 655 O O . VAL A 1 88 ? -9.059 -30.672 -8.811 1.00 98.06 88 VAL A O 1
ATOM 658 N N . ARG A 1 89 ? -7.013 -31.428 -9.370 1.00 97.06 89 ARG A N 1
ATOM 659 C CA . ARG A 1 89 ? -7.137 -31.227 -10.825 1.00 97.06 89 ARG A CA 1
ATOM 660 C C . ARG A 1 89 ? -8.283 -31.999 -11.473 1.00 97.06 89 ARG A C 1
ATOM 662 O O . ARG A 1 89 ? -8.711 -31.628 -12.560 1.00 97.06 89 ARG A O 1
ATOM 669 N N . THR A 1 90 ? -8.795 -33.037 -10.814 1.00 97.56 90 THR A N 1
ATOM 670 C CA . THR A 1 90 ? -10.006 -33.748 -11.252 1.00 97.56 90 THR A CA 1
ATOM 671 C C . THR A 1 90 ? -11.209 -32.803 -11.312 1.00 97.56 90 THR A C 1
ATOM 673 O O . THR A 1 90 ? -12.055 -32.944 -12.189 1.00 97.56 90 THR A O 1
ATOM 676 N N . TYR A 1 91 ? -11.257 -31.821 -10.408 1.00 98.00 91 TYR A N 1
ATOM 677 C CA . TYR A 1 91 ? -12.345 -30.847 -10.289 1.00 98.00 91 TYR A CA 1
ATOM 678 C C . TYR A 1 91 ? -11.954 -29.467 -10.826 1.00 98.00 91 TYR A C 1
ATOM 680 O O . TYR A 1 91 ? -12.808 -28.750 -11.338 1.00 98.00 91 TYR A O 1
ATOM 688 N N . LEU A 1 92 ? -10.669 -29.108 -10.723 1.00 97.62 92 LEU A N 1
ATOM 689 C CA . LEU A 1 92 ? -10.105 -27.830 -11.166 1.00 97.62 92 LEU A CA 1
ATOM 690 C C . LEU A 1 92 ? -8.928 -28.054 -12.130 1.00 97.62 92 LEU A C 1
ATOM 692 O O . LEU A 1 92 ? -7.769 -27.959 -11.712 1.00 97.62 92 LEU A O 1
ATOM 696 N N . PRO A 1 93 ? -9.178 -28.369 -13.413 1.00 95.06 93 PRO A N 1
ATOM 697 C CA . PRO A 1 93 ? -8.115 -28.584 -14.396 1.00 95.06 93 PRO A CA 1
ATOM 698 C C . PRO A 1 93 ? -7.175 -27.381 -14.557 1.00 95.06 93 PRO A C 1
ATOM 700 O O . PRO A 1 93 ? -6.019 -27.550 -14.937 1.00 95.06 93 PRO A O 1
ATOM 703 N N . GLU A 1 94 ? -7.653 -26.173 -14.251 1.00 91.19 94 GLU A N 1
ATOM 704 C CA . GLU A 1 94 ? -6.879 -24.931 -14.277 1.00 91.19 94 GLU A CA 1
ATOM 705 C C . GLU A 1 94 ? -5.893 -24.772 -13.106 1.00 91.19 94 GLU A C 1
ATOM 707 O O . GLU A 1 94 ? -5.117 -23.817 -13.093 1.00 91.19 94 GLU A O 1
ATOM 712 N N . PHE A 1 95 ? -5.907 -25.670 -12.115 1.00 96.00 95 PHE A N 1
ATOM 713 C CA . PHE A 1 95 ? -5.000 -25.595 -10.973 1.00 96.00 95 PHE A CA 1
ATOM 714 C C . PHE A 1 95 ? -3.564 -25.946 -11.382 1.00 96.00 95 PHE A C 1
ATOM 716 O O . PHE A 1 95 ? -3.208 -27.112 -11.575 1.00 96.00 95 PHE A O 1
ATOM 723 N N . VAL A 1 96 ? -2.716 -24.927 -11.486 1.00 94.06 96 VAL A N 1
ATOM 724 C CA . VAL A 1 96 ? -1.299 -25.041 -11.850 1.00 94.06 96 VAL A CA 1
ATOM 725 C C . VAL A 1 96 ? -0.438 -24.404 -10.764 1.00 94.06 96 VAL A C 1
ATOM 727 O O . VAL A 1 96 ? -0.836 -23.417 -10.151 1.00 94.06 96 VAL A O 1
ATOM 730 N N . LEU A 1 97 ? 0.737 -24.991 -10.533 1.00 94.50 97 LEU A N 1
ATOM 731 C CA . LEU A 1 97 ? 1.800 -24.487 -9.661 1.00 94.50 97 LEU A CA 1
ATOM 732 C C . LEU A 1 97 ? 3.128 -24.520 -10.425 1.00 94.50 97 LEU A C 1
ATOM 734 O O . LEU A 1 97 ? 3.217 -25.157 -11.478 1.00 94.50 97 LEU A O 1
ATOM 738 N N . ALA A 1 98 ? 4.185 -23.929 -9.858 1.00 90.94 98 ALA A N 1
ATOM 739 C CA . ALA A 1 98 ? 5.500 -23.919 -10.502 1.00 90.94 98 ALA A CA 1
ATOM 740 C C . ALA A 1 98 ? 6.081 -25.337 -10.680 1.00 90.94 98 ALA A C 1
ATOM 742 O O . ALA A 1 98 ? 6.860 -25.585 -11.600 1.00 90.94 98 ALA A O 1
ATOM 743 N N . ASP A 1 99 ? 5.703 -26.271 -9.800 1.00 94.19 99 ASP A N 1
ATOM 744 C CA . ASP A 1 99 ? 5.935 -27.706 -9.969 1.00 94.19 99 ASP A CA 1
ATOM 745 C C . ASP A 1 99 ? 4.636 -28.386 -10.421 1.00 94.19 99 ASP A C 1
ATOM 747 O O . ASP A 1 99 ? 3.777 -28.746 -9.612 1.00 94.19 99 ASP A O 1
ATOM 751 N N . ASP A 1 100 ? 4.491 -28.551 -11.736 1.00 92.56 100 ASP A N 1
ATOM 752 C CA . ASP A 1 100 ? 3.285 -29.124 -12.336 1.00 92.56 100 ASP A CA 1
ATOM 753 C C . ASP A 1 100 ? 3.039 -30.583 -11.912 1.00 92.56 100 ASP A C 1
ATOM 755 O O . ASP A 1 100 ? 1.890 -31.005 -11.782 1.00 92.56 100 ASP A O 1
ATOM 759 N N . ASN A 1 101 ? 4.105 -31.342 -11.620 1.00 93.94 101 ASN A N 1
ATOM 760 C CA . ASN A 1 101 ? 3.967 -32.718 -11.138 1.00 93.94 101 ASN A CA 1
ATOM 761 C C . ASN A 1 101 ? 3.373 -32.734 -9.729 1.00 93.94 101 ASN A C 1
ATOM 763 O O . ASN A 1 101 ? 2.464 -33.513 -9.457 1.00 93.94 101 ASN A O 1
ATOM 767 N N . ALA A 1 102 ? 3.841 -31.843 -8.848 1.00 93.69 102 ALA A N 1
ATOM 768 C CA . ALA A 1 102 ? 3.245 -31.695 -7.526 1.00 93.69 102 ALA A CA 1
ATOM 769 C C . ALA A 1 102 ? 1.774 -31.262 -7.632 1.00 93.69 102 ALA A C 1
ATOM 771 O O . ALA A 1 102 ? 0.915 -31.863 -6.991 1.00 93.69 102 ALA A O 1
ATOM 772 N N . ALA A 1 103 ? 1.455 -30.288 -8.493 1.00 94.50 103 ALA A N 1
ATOM 773 C CA . ALA A 1 103 ? 0.077 -29.855 -8.732 1.00 94.50 103 ALA A CA 1
ATOM 774 C C . ALA A 1 103 ? -0.840 -30.990 -9.228 1.00 94.50 103 ALA A C 1
ATOM 776 O O . ALA A 1 103 ? -2.012 -31.036 -8.854 1.00 94.50 103 ALA A O 1
ATOM 777 N N . ALA A 1 104 ? -0.312 -31.921 -10.029 1.00 95.00 104 ALA A N 1
ATOM 778 C CA . ALA A 1 104 ? -1.037 -33.099 -10.499 1.00 95.00 104 ALA A CA 1
ATOM 779 C C . ALA A 1 104 ? -1.284 -34.166 -9.418 1.00 95.00 104 ALA A C 1
ATOM 781 O O . ALA A 1 104 ? -2.202 -34.968 -9.571 1.00 95.00 104 ALA A O 1
ATOM 782 N N . GLU A 1 105 ? -0.496 -34.179 -8.341 1.00 97.38 105 GLU A N 1
ATOM 783 C CA . GLU A 1 105 ? -0.604 -35.155 -7.249 1.00 97.38 105 GLU A CA 1
ATOM 784 C C . GLU A 1 105 ? -1.363 -34.623 -6.023 1.00 97.38 105 GLU A C 1
ATOM 786 O O . GLU A 1 105 ? -1.848 -35.422 -5.222 1.00 97.38 105 GLU A O 1
ATOM 791 N N . ILE A 1 106 ? -1.484 -33.298 -5.861 1.00 98.56 106 ILE A N 1
ATOM 792 C CA . ILE A 1 106 ? -2.140 -32.694 -4.692 1.00 98.56 106 ILE A CA 1
ATOM 793 C C . ILE A 1 106 ? -3.616 -33.102 -4.622 1.00 98.56 106 ILE A C 1
ATOM 795 O O . ILE A 1 106 ? -4.399 -32.793 -5.522 1.00 98.56 106 ILE A O 1
ATOM 799 N N . THR A 1 107 ? -4.009 -33.741 -3.519 1.00 98.81 107 THR A N 1
ATOM 800 C CA . THR A 1 107 ? -5.390 -34.190 -3.278 1.00 98.81 107 THR A CA 1
ATOM 801 C C . THR A 1 107 ? -6.211 -33.189 -2.469 1.00 98.81 107 THR A C 1
ATOM 803 O O . THR A 1 107 ? -5.677 -32.312 -1.781 1.00 98.81 107 THR A O 1
ATOM 806 N N . VAL A 1 108 ? -7.538 -33.346 -2.499 1.00 98.75 108 VAL A N 1
ATOM 807 C CA . VAL A 1 108 ? -8.464 -32.544 -1.680 1.00 98.75 108 VAL A CA 1
ATOM 808 C C . VAL A 1 108 ? -8.166 -32.718 -0.183 1.00 98.75 108 VAL A C 1
ATOM 810 O O . VAL A 1 108 ? -8.088 -31.730 0.552 1.00 98.75 108 VAL A O 1
ATOM 813 N N . ARG A 1 109 ? -7.896 -33.952 0.268 1.00 98.69 109 ARG A N 1
ATOM 814 C CA . ARG A 1 109 ? -7.479 -34.260 1.646 1.00 98.69 109 ARG A CA 1
ATOM 815 C C . ARG A 1 109 ? -6.217 -33.499 2.032 1.00 98.69 109 ARG A C 1
ATOM 817 O O . ARG A 1 109 ? -6.151 -32.925 3.114 1.00 98.69 109 ARG A O 1
ATOM 824 N N . GLN A 1 110 ? -5.216 -33.461 1.154 1.00 98.56 110 GLN A N 1
ATOM 825 C CA . GLN A 1 110 ? -3.962 -32.772 1.449 1.00 98.56 110 GLN A CA 1
ATOM 826 C C . GLN A 1 110 ? -4.152 -31.261 1.618 1.00 98.56 110 GLN A C 1
ATOM 828 O O . GLN A 1 110 ? -3.500 -30.672 2.481 1.00 98.56 110 GLN A O 1
ATOM 833 N N . LEU A 1 111 ? -5.059 -30.639 0.860 1.00 98.44 111 LEU A N 1
ATOM 834 C CA . LEU A 1 111 ? -5.422 -29.230 1.046 1.00 98.44 111 LEU A CA 1
ATOM 835 C C . LEU A 1 111 ? -6.116 -29.002 2.399 1.00 98.44 111 LEU A C 1
ATOM 837 O O . LEU A 1 111 ? -5.683 -28.133 3.157 1.00 98.44 111 LEU A O 1
ATOM 841 N N . LEU A 1 112 ? -7.115 -29.827 2.746 1.00 98.50 112 LEU A N 1
ATOM 842 C CA . LEU A 1 112 ? -7.839 -29.764 4.031 1.00 98.50 112 LEU A CA 1
ATOM 843 C C . LEU A 1 112 ? -6.919 -29.965 5.245 1.00 98.50 112 LEU A C 1
ATOM 845 O O . LEU A 1 112 ? -7.161 -29.417 6.324 1.00 98.50 112 LEU A O 1
ATOM 849 N N . CYS A 1 113 ? -5.859 -30.751 5.061 1.00 97.31 113 CYS A N 1
ATOM 850 C CA . CYS A 1 113 ? -4.887 -31.089 6.093 1.00 97.31 113 CYS A CA 1
ATOM 851 C C . CYS A 1 113 ? -3.626 -30.217 6.089 1.00 97.31 113 CYS A C 1
ATOM 853 O O . CYS A 1 113 ? -2.711 -30.502 6.859 1.00 97.31 113 CYS A O 1
ATOM 855 N N . HIS A 1 114 ? -3.538 -29.195 5.227 1.00 96.25 114 HIS A N 1
ATOM 856 C CA . HIS A 1 114 ? -2.345 -28.352 5.082 1.00 96.25 114 HIS A CA 1
ATOM 857 C C . HIS A 1 114 ? -1.054 -29.145 4.787 1.00 96.25 114 HIS A C 1
ATOM 859 O O . HIS A 1 114 ? 0.013 -28.867 5.330 1.00 96.25 114 HIS A O 1
ATOM 865 N N . THR A 1 115 ? -1.138 -30.155 3.921 1.00 96.56 115 THR A N 1
ATOM 866 C CA . THR A 1 115 ? 0.003 -30.995 3.510 1.00 96.56 115 THR A CA 1
ATOM 867 C C . THR A 1 115 ? 0.300 -30.917 2.011 1.00 96.56 115 THR A C 1
ATOM 869 O O . THR A 1 115 ? 1.092 -31.702 1.499 1.00 96.56 115 THR A O 1
ATOM 872 N N . SER A 1 116 ? -0.284 -29.955 1.292 1.00 95.38 116 SER A N 1
ATOM 873 C CA . SER A 1 116 ? -0.070 -29.760 -0.151 1.00 95.38 116 SER A CA 1
ATOM 874 C C . SER A 1 116 ? 1.348 -29.300 -0.515 1.00 95.38 116 SER A C 1
ATOM 876 O O . SER A 1 116 ? 1.820 -29.577 -1.612 1.00 95.38 116 SER A O 1
ATOM 878 N N . GLY A 1 117 ? 2.040 -28.618 0.402 1.00 91.62 117 GLY A N 1
ATOM 879 C CA . GLY A 1 117 ? 3.477 -28.342 0.326 1.00 91.62 117 GLY A CA 1
ATOM 880 C C . GLY A 1 117 ? 3.934 -27.221 -0.600 1.00 91.62 117 GLY A C 1
ATOM 881 O O . GLY A 1 117 ? 5.143 -27.036 -0.732 1.00 91.62 117 GLY A O 1
ATOM 882 N N . PHE A 1 118 ? 3.022 -26.459 -1.202 1.00 93.06 118 PHE A N 1
ATOM 883 C CA . PHE A 1 118 ? 3.346 -25.236 -1.945 1.00 93.06 118 PHE A CA 1
ATOM 884 C C . PHE A 1 118 ? 3.247 -23.987 -1.056 1.00 93.06 118 PHE A C 1
ATOM 886 O O . PHE A 1 118 ? 2.638 -24.028 0.016 1.00 93.06 118 PHE A O 1
ATOM 893 N N . GLU A 1 119 ? 3.865 -22.885 -1.487 1.00 86.12 119 GLU A N 1
ATOM 894 C CA . GLU A 1 119 ? 3.802 -21.592 -0.791 1.00 86.12 119 GLU A CA 1
ATOM 895 C C . GLU A 1 119 ? 2.348 -21.121 -0.619 1.00 86.12 119 GLU A C 1
ATOM 897 O O . GLU A 1 119 ? 1.597 -20.980 -1.583 1.00 86.12 119 GLU A O 1
ATOM 902 N N . GLY A 1 120 ? 1.940 -20.936 0.637 1.00 80.38 120 GLY A N 1
ATOM 903 C CA . GLY A 1 120 ? 0.532 -20.895 1.022 1.00 80.38 120 GLY A CA 1
ATOM 904 C C . GLY A 1 120 ? -0.029 -19.511 1.326 1.00 80.38 120 GLY A C 1
ATOM 905 O O . GLY A 1 120 ? -1.242 -19.396 1.478 1.00 80.38 120 GLY A O 1
ATOM 906 N N . ASP A 1 121 ? 0.803 -18.476 1.418 1.00 80.25 121 ASP A N 1
ATOM 907 C CA . ASP A 1 121 ? 0.394 -17.140 1.869 1.00 80.25 121 ASP A CA 1
ATOM 908 C C . ASP A 1 121 ? 0.347 -16.132 0.709 1.00 80.25 121 ASP A C 1
ATOM 910 O O . ASP A 1 121 ? 1.137 -15.195 0.610 1.00 80.25 121 ASP A O 1
ATOM 914 N N . VAL A 1 122 ? -0.625 -16.337 -0.189 1.00 79.44 122 VAL A N 1
ATOM 915 C CA . VAL A 1 122 ? -0.872 -15.489 -1.367 1.00 79.44 122 VAL A CA 1
ATOM 916 C C . VAL A 1 122 ? -2.116 -14.625 -1.153 1.00 79.44 122 VAL A C 1
ATOM 918 O O . VAL A 1 122 ? -3.247 -15.077 -1.317 1.00 79.44 122 VAL A O 1
ATOM 921 N N . PHE A 1 123 ? -1.905 -13.349 -0.829 1.00 79.38 123 PHE A N 1
ATOM 922 C CA . PHE A 1 123 ? -2.975 -12.399 -0.488 1.00 79.38 123 PHE A CA 1
ATOM 923 C C . PHE A 1 123 ? -3.298 -11.388 -1.598 1.00 79.38 123 PHE A C 1
ATOM 925 O O . PHE A 1 123 ? -3.807 -10.304 -1.317 1.00 79.38 123 PHE A O 1
ATOM 932 N N . THR A 1 124 ? -2.978 -11.711 -2.855 1.00 80.56 124 THR A N 1
ATOM 933 C CA . THR A 1 124 ? -3.186 -10.802 -3.991 1.00 80.56 124 THR A CA 1
ATOM 934 C C . THR A 1 124 ? -4.652 -10.390 -4.102 1.00 80.56 124 THR A C 1
ATOM 936 O O . THR A 1 124 ? -5.539 -11.242 -4.201 1.00 80.56 124 THR A O 1
ATOM 939 N N . ASP A 1 125 ? -4.910 -9.082 -4.101 1.00 86.00 125 ASP A N 1
ATOM 940 C CA . ASP A 1 125 ? -6.249 -8.542 -4.316 1.00 86.00 125 ASP A CA 1
ATOM 941 C C . ASP A 1 125 ? -6.612 -8.621 -5.802 1.00 86.00 125 ASP A C 1
ATOM 943 O O . ASP A 1 125 ? -5.970 -8.016 -6.659 1.00 86.00 125 ASP A O 1
ATOM 947 N N . THR A 1 126 ? -7.650 -9.392 -6.110 1.00 88.50 126 THR A N 1
ATOM 948 C CA . THR A 1 126 ? -8.173 -9.595 -7.467 1.00 88.50 126 THR A CA 1
ATOM 949 C C . THR A 1 126 ? -9.450 -8.787 -7.720 1.00 88.50 126 THR A C 1
ATOM 951 O O . THR A 1 126 ? -10.168 -9.033 -8.695 1.00 88.50 126 THR A O 1
ATOM 954 N N . GLY A 1 127 ? -9.755 -7.832 -6.837 1.00 88.75 127 GLY A N 1
ATOM 955 C CA . GLY A 1 127 ? -10.948 -7.002 -6.860 1.00 88.75 127 GLY A CA 1
ATOM 956 C C . GLY A 1 127 ? -12.084 -7.545 -5.991 1.00 88.75 127 GLY A C 1
ATOM 957 O O . GLY A 1 127 ? -11.988 -8.579 -5.335 1.00 88.75 127 GLY A O 1
ATOM 958 N N . ARG A 1 128 ? -13.202 -6.813 -6.002 1.00 87.88 128 ARG A N 1
ATOM 959 C CA . ARG A 1 128 ? -14.379 -7.076 -5.154 1.00 87.88 128 ARG A CA 1
ATOM 960 C C . ARG A 1 128 ? -15.474 -7.895 -5.838 1.00 87.88 128 ARG A C 1
ATOM 962 O O . ARG A 1 128 ? -16.536 -8.043 -5.250 1.00 87.88 128 ARG A O 1
ATOM 969 N N . GLY A 1 129 ? -15.264 -8.360 -7.069 1.00 90.62 129 GLY A N 1
ATOM 970 C CA . GLY A 1 129 ? -16.262 -9.115 -7.837 1.00 90.62 129 GLY A CA 1
ATOM 971 C C . GLY A 1 129 ? -16.433 -10.554 -7.347 1.00 90.62 129 GLY A C 1
ATOM 972 O O . GLY A 1 129 ? -15.582 -11.070 -6.627 1.00 90.62 129 GLY A O 1
ATOM 973 N N . ASP A 1 130 ? -17.528 -11.201 -7.751 1.00 92.69 130 ASP A N 1
ATOM 974 C CA . ASP A 1 130 ? -17.825 -12.600 -7.390 1.00 92.69 130 ASP A CA 1
ATOM 975 C C . ASP A 1 130 ? -16.817 -13.594 -7.982 1.00 92.69 130 ASP A C 1
ATOM 977 O O . ASP A 1 130 ? -16.704 -14.725 -7.530 1.00 92.69 130 ASP A O 1
ATOM 981 N N . ASP A 1 131 ? -16.041 -13.156 -8.972 1.00 94.81 131 ASP A N 1
ATOM 982 C CA . ASP A 1 131 ? -14.957 -13.909 -9.593 1.00 94.81 131 ASP A CA 1
ATOM 983 C C . ASP A 1 131 ? -13.601 -13.734 -8.881 1.00 94.81 131 ASP A C 1
ATOM 985 O O . ASP A 1 131 ? -12.570 -14.146 -9.414 1.00 94.81 131 ASP A O 1
ATOM 989 N N . ALA A 1 132 ? -13.566 -13.127 -7.687 1.00 94.25 132 ALA A N 1
ATOM 990 C CA . ALA A 1 132 ? -12.320 -12.850 -6.974 1.00 94.25 132 ALA A CA 1
ATOM 991 C C . ALA A 1 132 ? -11.534 -14.128 -6.622 1.00 94.25 132 ALA A C 1
ATOM 993 O O . ALA A 1 132 ? -10.338 -14.210 -6.896 1.00 94.25 132 ALA A O 1
ATOM 994 N N . VAL A 1 133 ? -12.193 -15.153 -6.072 1.00 96.12 133 VAL A N 1
ATOM 995 C CA . VAL A 1 133 ? -11.535 -16.438 -5.764 1.00 96.12 133 VAL A CA 1
ATOM 996 C C . VAL A 1 133 ? -11.061 -17.117 -7.055 1.00 96.12 133 VAL A C 1
ATOM 998 O O . VAL A 1 133 ? -9.924 -17.581 -7.133 1.00 96.12 133 VAL A O 1
ATOM 1001 N N . ALA A 1 134 ? -11.880 -17.092 -8.110 1.00 96.50 134 ALA A N 1
ATOM 1002 C CA . ALA A 1 134 ? -11.530 -17.631 -9.425 1.00 96.50 134 ALA A CA 1
ATOM 1003 C C . ALA A 1 134 ? -10.273 -16.982 -10.027 1.00 96.50 134 ALA A C 1
ATOM 1005 O O . ALA A 1 134 ? -9.402 -17.678 -10.547 1.00 96.50 134 ALA A O 1
ATOM 1006 N N . LYS A 1 135 ? -10.151 -15.655 -9.921 1.00 96.00 135 LYS A N 1
ATOM 1007 C CA . LYS A 1 135 ? -8.996 -14.889 -10.411 1.00 96.00 135 LYS A CA 1
ATOM 1008 C C . LYS A 1 135 ? -7.710 -15.158 -9.633 1.00 96.00 135 LYS A C 1
ATOM 1010 O O . LYS A 1 135 ? -6.639 -14.905 -10.176 1.00 96.00 135 LYS A O 1
ATOM 1015 N N . LEU A 1 136 ? -7.789 -15.664 -8.399 1.00 93.06 136 LEU A N 1
ATOM 1016 C CA . LEU A 1 136 ? -6.608 -16.000 -7.600 1.00 93.06 136 LEU A CA 1
ATOM 1017 C C . LEU A 1 136 ? -5.917 -17.275 -8.095 1.00 93.06 136 LEU A C 1
ATOM 1019 O O . LEU A 1 136 ? -4.693 -17.342 -8.089 1.00 93.06 136 LEU A O 1
ATOM 1023 N N . ILE A 1 137 ? -6.682 -18.270 -8.548 1.00 95.00 137 ILE A N 1
ATOM 1024 C CA . ILE A 1 137 ? -6.164 -19.581 -8.971 1.00 95.00 137 ILE A CA 1
ATOM 1025 C C . ILE A 1 137 ? -5.053 -19.500 -10.026 1.00 95.00 137 ILE A C 1
ATOM 1027 O O . ILE A 1 137 ? -4.000 -20.092 -9.789 1.00 95.00 137 ILE A O 1
ATOM 1031 N N . PRO A 1 138 ? -5.194 -18.757 -11.143 1.00 91.81 138 PRO A N 1
ATOM 1032 C CA . PRO A 1 138 ? -4.114 -18.656 -12.124 1.00 91.81 138 PRO A CA 1
ATOM 1033 C C . PRO A 1 138 ? -2.857 -17.961 -11.578 1.00 91.81 138 PRO A C 1
ATOM 1035 O O . PRO A 1 138 ? -1.772 -18.181 -12.107 1.00 91.81 138 PRO A O 1
ATOM 1038 N N . LEU A 1 139 ? -2.965 -17.159 -10.511 1.00 89.88 139 LEU A N 1
ATOM 1039 C CA . LEU A 1 139 ? -1.810 -16.515 -9.871 1.00 89.88 139 LEU A CA 1
ATOM 1040 C C . LEU A 1 139 ? -0.966 -17.501 -9.051 1.00 89.88 139 LEU A C 1
ATOM 1042 O O . LEU A 1 139 ? 0.159 -17.177 -8.675 1.00 89.88 139 LEU A O 1
ATOM 1046 N N . LEU A 1 140 ? -1.485 -18.704 -8.783 1.00 92.00 140 LEU A N 1
ATOM 1047 C CA . LEU A 1 140 ? -0.742 -19.759 -8.097 1.00 92.00 140 LEU A CA 1
ATOM 1048 C C . LEU A 1 140 ? 0.259 -20.473 -9.019 1.00 92.00 140 LEU A C 1
ATOM 1050 O O . LEU A 1 140 ? 1.131 -21.178 -8.515 1.00 92.00 140 LEU A O 1
ATOM 1054 N N . ALA A 1 141 ? 0.193 -20.251 -10.338 1.00 92.12 141 ALA A N 1
ATOM 1055 C CA . ALA A 1 141 ? 1.038 -20.924 -11.328 1.00 92.12 141 ALA A CA 1
ATOM 1056 C C . ALA A 1 141 ? 2.545 -20.725 -11.100 1.00 92.12 141 ALA A C 1
ATOM 1058 O O . ALA A 1 141 ? 3.327 -21.614 -11.419 1.00 92.12 141 ALA A O 1
ATOM 1059 N N . ASP A 1 142 ? 2.948 -19.607 -10.493 1.00 86.00 142 ASP A N 1
ATOM 1060 C CA . ASP A 1 142 ? 4.352 -19.312 -10.185 1.00 86.00 142 ASP A CA 1
ATOM 1061 C C . ASP A 1 142 ? 4.741 -19.674 -8.738 1.00 86.00 142 ASP A C 1
ATOM 1063 O O . ASP A 1 142 ? 5.878 -19.444 -8.316 1.00 86.00 142 ASP A O 1
ATOM 1067 N N . MET A 1 143 ? 3.822 -20.242 -7.945 1.00 86.81 143 MET A N 1
ATOM 1068 C CA . MET A 1 143 ? 4.090 -20.542 -6.538 1.00 86.81 143 MET A CA 1
ATOM 1069 C C . MET A 1 143 ? 5.013 -21.755 -6.390 1.00 86.81 143 MET A C 1
ATOM 1071 O O . MET A 1 143 ? 4.719 -22.832 -6.923 1.00 86.81 143 MET A O 1
ATOM 1075 N N . PRO A 1 144 ? 6.131 -21.616 -5.651 1.00 86.62 144 PRO A N 1
ATOM 1076 C CA . PRO A 1 144 ? 7.110 -22.681 -5.520 1.00 86.62 144 PRO A CA 1
ATOM 1077 C C . PRO A 1 144 ? 6.609 -23.810 -4.615 1.00 86.62 144 PRO A C 1
ATOM 1079 O O . PRO A 1 144 ? 5.958 -23.586 -3.592 1.00 86.62 144 PRO A O 1
ATOM 1082 N N . GLN A 1 145 ? 7.028 -25.032 -4.942 1.00 91.44 145 GLN A N 1
ATOM 1083 C CA . GLN A 1 145 ? 6.877 -26.188 -4.065 1.00 91.44 145 GLN A CA 1
ATOM 1084 C C . GLN A 1 145 ? 7.958 -26.173 -2.967 1.00 91.44 145 GLN A C 1
ATOM 1086 O O . GLN A 1 145 ? 9.164 -26.207 -3.247 1.00 91.44 145 GLN A O 1
ATOM 1091 N N . LEU A 1 146 ? 7.539 -26.150 -1.702 1.00 85.25 146 LEU A N 1
ATOM 1092 C CA . LEU A 1 146 ? 8.411 -26.147 -0.524 1.00 85.25 146 LEU A CA 1
ATOM 1093 C C . LEU A 1 146 ? 8.889 -27.568 -0.170 1.00 85.25 146 LEU A C 1
ATOM 1095 O O . LEU A 1 146 ? 10.071 -27.775 0.131 1.00 85.25 146 LEU A O 1
ATOM 1099 N N . PHE A 1 147 ? 7.990 -28.552 -0.245 1.00 86.94 147 PHE A N 1
ATOM 1100 C CA . PHE A 1 147 ? 8.224 -29.982 0.019 1.00 86.94 147 PHE A CA 1
ATOM 1101 C C . PHE A 1 147 ? 7.202 -30.848 -0.733 1.00 86.94 147 PHE A C 1
ATOM 1103 O O . PHE A 1 147 ? 6.230 -30.314 -1.252 1.00 86.94 147 PHE A O 1
ATOM 1110 N N . ALA A 1 148 ? 7.405 -32.164 -0.835 1.00 93.00 148 ALA A N 1
ATOM 1111 C CA . ALA A 1 148 ? 6.506 -33.007 -1.633 1.00 93.00 148 ALA A CA 1
ATOM 1112 C C . ALA A 1 148 ? 5.082 -33.072 -1.029 1.00 93.00 148 ALA A C 1
ATOM 1114 O O . ALA A 1 148 ? 4.961 -33.085 0.200 1.00 93.00 148 ALA A O 1
ATOM 1115 N N . PRO A 1 149 ? 4.010 -33.152 -1.841 1.00 96.00 149 PRO A N 1
ATOM 1116 C CA . PRO A 1 149 ? 2.652 -33.326 -1.326 1.00 96.00 149 PRO A CA 1
ATOM 1117 C C . PRO A 1 149 ? 2.551 -34.503 -0.339 1.00 96.00 149 PRO A C 1
ATOM 1119 O O . PRO A 1 149 ? 3.088 -35.586 -0.572 1.00 96.00 149 PRO A O 1
ATOM 1122 N N . GLY A 1 150 ? 1.913 -34.274 0.808 1.00 93.44 150 GLY A N 1
ATOM 1123 C CA . GLY A 1 150 ? 1.783 -35.242 1.901 1.00 93.44 150 GLY A CA 1
ATOM 1124 C C . GLY A 1 150 ? 3.020 -35.400 2.799 1.00 93.44 150 GLY A C 1
ATOM 1125 O O . GLY A 1 150 ? 2.951 -36.133 3.783 1.00 93.44 150 GLY A O 1
ATOM 1126 N N . GLU A 1 151 ? 4.150 -34.738 2.516 1.00 90.56 151 GLU A N 1
ATOM 1127 C CA . GLU A 1 151 ? 5.394 -34.946 3.278 1.00 90.56 151 GLU A CA 1
ATOM 1128 C C . GLU A 1 151 ? 5.330 -34.385 4.709 1.00 90.56 151 GLU A C 1
ATOM 1130 O O . GLU A 1 151 ? 5.868 -34.992 5.641 1.00 90.56 151 GLU A O 1
ATOM 1135 N N . MET A 1 152 ? 4.736 -33.204 4.894 1.00 87.94 152 MET A N 1
ATOM 1136 C CA . MET A 1 152 ? 4.651 -32.532 6.193 1.00 87.94 152 MET A CA 1
ATOM 1137 C C . MET A 1 152 ? 3.523 -31.500 6.243 1.00 87.94 152 MET A C 1
ATOM 1139 O O . MET A 1 152 ? 2.983 -31.103 5.216 1.00 87.94 152 MET A O 1
ATOM 1143 N N . PHE A 1 153 ? 3.197 -31.050 7.454 1.00 88.31 153 PHE A N 1
ATOM 1144 C CA . PHE A 1 153 ? 2.278 -29.940 7.677 1.00 88.31 153 PHE A CA 1
ATOM 1145 C C . PHE A 1 153 ? 2.950 -28.595 7.376 1.00 88.31 153 PHE A C 1
ATOM 1147 O O . PHE A 1 153 ? 4.028 -28.303 7.901 1.00 88.31 153 PHE A O 1
ATOM 1154 N N . SER A 1 154 ? 2.282 -27.763 6.583 1.00 86.75 154 SER A N 1
ATOM 1155 C CA . SER A 1 154 ? 2.552 -26.335 6.437 1.00 86.75 154 SER A CA 1
ATOM 1156 C C . SER A 1 154 ? 1.242 -25.616 6.183 1.00 86.75 154 SER A C 1
ATOM 1158 O O . SER A 1 154 ? 0.617 -25.805 5.139 1.00 86.75 154 SER A O 1
ATOM 1160 N N . TYR A 1 155 ? 0.846 -24.788 7.146 1.00 87.50 155 TYR A N 1
ATOM 1161 C CA . TYR A 1 155 ? -0.371 -23.993 7.066 1.00 87.50 155 TYR A CA 1
ATOM 1162 C C . TYR A 1 155 ? -0.417 -23.208 5.746 1.00 87.50 155 TYR A C 1
ATOM 1164 O O . TYR A 1 155 ? 0.581 -22.611 5.349 1.00 87.50 155 TYR A O 1
ATOM 1172 N N . SER A 1 156 ? -1.551 -23.254 5.044 1.00 91.19 156 SER A N 1
ATOM 1173 C CA . SER A 1 156 ? -1.688 -22.705 3.688 1.00 91.19 156 SER A CA 1
ATOM 1174 C C . SER A 1 156 ? -3.063 -22.074 3.491 1.00 91.19 156 SER A C 1
ATOM 1176 O O . SER A 1 156 ? -4.081 -22.770 3.490 1.00 91.19 156 SER A O 1
ATOM 1178 N N . ASN A 1 157 ? -3.091 -20.751 3.325 1.00 93.00 157 ASN A N 1
ATOM 1179 C CA . ASN A 1 157 ? -4.302 -19.987 3.026 1.00 93.00 157 ASN A CA 1
ATOM 1180 C C . ASN A 1 157 ? -4.738 -20.182 1.569 1.00 93.00 157 ASN A C 1
ATOM 1182 O O . ASN A 1 157 ? -5.908 -20.459 1.302 1.00 93.00 157 ASN A O 1
ATOM 1186 N N . ALA A 1 158 ? -3.787 -20.140 0.636 1.00 93.75 158 ALA A N 1
ATOM 1187 C CA . ALA A 1 158 ? -4.006 -20.387 -0.782 1.00 93.75 158 ALA A CA 1
ATOM 1188 C C . ALA A 1 158 ? -4.584 -21.788 -1.032 1.00 93.75 158 ALA A C 1
ATOM 1190 O O . ALA A 1 158 ? -5.483 -21.935 -1.854 1.00 93.75 158 ALA A O 1
ATOM 1191 N N . GLY A 1 159 ? -4.163 -22.805 -0.268 1.00 97.25 159 GLY A N 1
ATOM 1192 C CA . GLY A 1 159 ? -4.755 -24.143 -0.346 1.00 97.25 159 GLY A CA 1
ATOM 1193 C C . GLY A 1 159 ? -6.253 -24.166 -0.024 1.00 97.25 159 GLY A C 1
ATOM 1194 O O . GLY A 1 159 ? -7.020 -24.848 -0.700 1.00 97.25 159 GLY A O 1
ATOM 1195 N N . PHE A 1 160 ? -6.696 -23.357 0.939 1.00 98.31 160 PHE A N 1
ATOM 1196 C CA . PHE A 1 160 ? -8.123 -23.195 1.228 1.00 98.31 160 PHE A CA 1
ATOM 1197 C C . PHE A 1 160 ? -8.850 -22.359 0.176 1.00 98.31 160 PHE A C 1
ATOM 1199 O O . PHE A 1 160 ? -10.017 -22.620 -0.094 1.00 98.31 160 PHE A O 1
ATOM 1206 N N . CYS A 1 161 ? -8.172 -21.424 -0.490 1.00 98.06 161 CYS A N 1
ATOM 1207 C CA . CYS A 1 161 ? -8.746 -20.718 -1.637 1.00 98.06 161 CYS A CA 1
ATOM 1208 C C . CYS A 1 161 ? -8.989 -21.662 -2.826 1.00 98.06 161 CYS A C 1
ATOM 1210 O O . CYS A 1 161 ? -10.019 -21.552 -3.485 1.00 98.06 161 CYS A O 1
ATOM 1212 N N . VAL A 1 162 ? -8.107 -22.646 -3.049 1.00 98.56 162 VAL A N 1
ATOM 1213 C CA . VAL A 1 162 ? -8.328 -23.724 -4.031 1.00 98.56 162 VAL A CA 1
ATOM 1214 C C . VAL A 1 162 ? -9.553 -24.567 -3.651 1.00 98.56 162 VAL A C 1
ATOM 1216 O O . VAL A 1 162 ? -10.382 -24.854 -4.509 1.00 98.56 162 VAL A O 1
ATOM 1219 N N . LEU A 1 163 ? -9.723 -24.912 -2.368 1.00 98.81 163 LEU A N 1
ATOM 1220 C CA . LEU A 1 163 ? -10.923 -25.614 -1.887 1.00 98.81 163 LEU A CA 1
ATOM 1221 C C . LEU A 1 163 ? -12.197 -24.777 -2.064 1.00 98.81 163 LEU A C 1
ATOM 1223 O O . LEU A 1 163 ? -13.215 -25.297 -2.511 1.00 98.81 163 LEU A O 1
ATOM 1227 N N . GLY A 1 164 ? -12.140 -23.478 -1.769 1.00 98.50 164 GLY A N 1
ATOM 1228 C CA . GLY A 1 164 ? -13.249 -22.562 -2.016 1.00 98.50 164 GLY A CA 1
ATOM 1229 C C . GLY A 1 164 ? -13.611 -22.493 -3.496 1.00 98.50 164 GLY A C 1
ATOM 1230 O O . GLY A 1 164 ? -14.786 -22.595 -3.836 1.00 98.50 164 GLY A O 1
ATOM 1231 N N . ARG A 1 165 ? -12.614 -22.435 -4.389 1.00 98.56 165 ARG A N 1
ATOM 1232 C CA . ARG A 1 165 ? -12.856 -22.501 -5.833 1.00 98.56 165 ARG A CA 1
ATOM 1233 C C . ARG A 1 165 ? -13.506 -23.816 -6.253 1.00 98.56 165 ARG A C 1
ATOM 1235 O O . ARG A 1 165 ? -14.404 -23.806 -7.088 1.00 98.56 165 ARG A O 1
ATOM 1242 N N . LEU A 1 166 ? -13.061 -24.938 -5.692 1.00 98.75 166 LEU A N 1
ATOM 1243 C CA . LEU A 1 166 ? -13.654 -26.247 -5.959 1.00 98.75 166 LEU A CA 1
ATOM 1244 C C . LEU A 1 166 ? -15.145 -26.237 -5.600 1.00 98.75 166 LEU A C 1
ATOM 1246 O O . LEU A 1 166 ? -15.963 -26.701 -6.393 1.00 98.75 166 LEU A O 1
ATOM 1250 N N . VAL A 1 167 ? -15.508 -25.642 -4.459 1.00 98.81 167 VAL A N 1
ATOM 1251 C CA . VAL A 1 167 ? -16.913 -25.453 -4.072 1.00 98.81 167 VAL A CA 1
ATOM 1252 C C . VAL A 1 167 ? -17.650 -24.576 -5.087 1.00 98.81 167 VAL A C 1
ATOM 1254 O O . VAL A 1 167 ? -18.724 -24.968 -5.535 1.00 98.81 167 VAL A O 1
ATOM 1257 N N . GLU A 1 168 ? -17.082 -23.440 -5.508 1.00 98.56 168 GLU A N 1
ATOM 1258 C CA . GLU A 1 168 ? -17.717 -22.563 -6.507 1.00 98.56 168 GLU A CA 1
ATOM 1259 C C . GLU A 1 168 ? -18.005 -23.280 -7.826 1.00 98.56 168 GLU A C 1
ATOM 1261 O O . GLU A 1 168 ? -19.082 -23.122 -8.402 1.00 98.56 168 GLU A O 1
ATOM 1266 N N . VAL A 1 169 ? -17.045 -24.076 -8.307 1.00 98.56 169 VAL A N 1
ATOM 1267 C CA . VAL A 1 169 ? -17.162 -24.815 -9.568 1.00 98.56 169 VAL A CA 1
ATOM 1268 C C . VAL A 1 169 ? -18.223 -25.904 -9.464 1.00 98.56 169 VAL A C 1
ATOM 1270 O O . VAL A 1 169 ? -19.075 -25.999 -10.345 1.00 98.56 169 VAL A O 1
ATOM 1273 N N . LEU A 1 170 ? -18.223 -26.689 -8.384 1.00 98.62 170 LEU A N 1
ATOM 1274 C CA . LEU A 1 170 ? -19.170 -27.796 -8.221 1.00 98.62 170 LEU A CA 1
ATOM 1275 C C . LEU A 1 170 ? -20.584 -27.335 -7.841 1.00 98.62 170 LEU A C 1
ATOM 1277 O O . LEU A 1 170 ? -21.554 -28.014 -8.169 1.00 98.62 170 LEU A O 1
ATOM 1281 N N . ARG A 1 171 ? -20.727 -26.174 -7.193 1.00 98.12 171 ARG A N 1
ATOM 1282 C CA . ARG A 1 171 ? -22.032 -25.575 -6.867 1.00 98.12 171 ARG A CA 1
ATOM 1283 C C . ARG A 1 171 ? -22.544 -24.603 -7.930 1.00 98.12 171 ARG A C 1
ATOM 1285 O O . ARG A 1 171 ? -23.725 -24.264 -7.905 1.00 98.12 171 ARG A O 1
ATOM 1292 N N . GLY A 1 172 ? -21.686 -24.137 -8.839 1.00 97.75 172 GLY A N 1
ATOM 1293 C CA . GLY A 1 172 ? -22.023 -23.133 -9.852 1.00 97.75 172 GLY A CA 1
ATOM 1294 C C . GLY A 1 172 ? -22.405 -21.769 -9.265 1.00 97.75 172 GLY A C 1
ATOM 1295 O O . GLY A 1 172 ? -23.194 -21.044 -9.870 1.00 97.75 172 GLY A O 1
ATOM 1296 N N . LYS A 1 173 ? -21.902 -21.436 -8.070 1.00 97.88 173 LYS A N 1
ATOM 1297 C CA . LYS A 1 173 ? -22.261 -20.231 -7.306 1.00 97.88 173 LYS A CA 1
ATOM 1298 C C . LYS A 1 173 ? -21.023 -19.606 -6.657 1.00 97.88 173 LYS A C 1
ATOM 1300 O O . LYS A 1 173 ? -20.090 -20.343 -6.349 1.00 97.88 173 LYS A O 1
ATOM 1305 N N . PRO A 1 174 ? -21.009 -18.285 -6.404 1.00 97.12 174 PRO A N 1
ATOM 1306 C CA . PRO A 1 174 ? -19.933 -17.648 -5.647 1.00 97.12 174 PRO A CA 1
ATOM 1307 C C . PRO A 1 174 ? -19.794 -18.251 -4.246 1.00 97.12 174 PRO A C 1
ATOM 1309 O O . PRO A 1 174 ? -20.783 -18.689 -3.645 1.00 97.12 174 PRO A O 1
ATOM 1312 N N . TYR A 1 175 ? -18.576 -18.243 -3.707 1.00 97.62 175 TYR A N 1
ATOM 1313 C CA . TYR A 1 175 ? -18.280 -18.858 -2.412 1.00 97.62 175 TYR A CA 1
ATOM 1314 C C . TYR A 1 175 ? -19.158 -18.310 -1.269 1.00 97.62 175 TYR A C 1
ATOM 1316 O O . TYR A 1 175 ? -19.707 -19.080 -0.481 1.00 97.62 175 TYR A O 1
ATOM 1324 N N . ASP A 1 176 ? -19.368 -16.992 -1.230 1.00 94.38 176 ASP A N 1
ATOM 1325 C CA . ASP A 1 176 ? -20.172 -16.313 -0.202 1.00 94.38 176 ASP A CA 1
ATOM 1326 C C . ASP A 1 176 ? -21.640 -16.773 -0.223 1.00 94.38 176 ASP A C 1
ATOM 1328 O O . ASP A 1 176 ? -22.262 -16.970 0.820 1.00 94.38 176 ASP A O 1
ATOM 1332 N N . THR A 1 177 ? -22.182 -17.021 -1.420 1.00 96.38 177 THR A N 1
ATOM 1333 C CA . THR A 1 177 ? -23.522 -17.596 -1.596 1.00 96.38 177 THR A CA 1
ATOM 1334 C C . THR A 1 177 ? -23.571 -19.044 -1.118 1.00 96.38 177 THR A C 1
ATOM 1336 O O . THR A 1 177 ? -24.575 -19.468 -0.553 1.00 96.38 177 THR A O 1
ATOM 1339 N N . CYS A 1 178 ? -22.492 -19.808 -1.313 1.00 98.12 178 CYS A N 1
ATOM 1340 C CA . CYS A 1 178 ? -22.423 -21.185 -0.837 1.00 98.12 178 CYS A CA 1
ATOM 1341 C C . CYS A 1 178 ? -22.403 -21.253 0.698 1.00 98.12 178 CYS A C 1
ATOM 1343 O O . CYS A 1 178 ? -23.093 -22.092 1.273 1.00 98.12 178 CYS A O 1
ATOM 1345 N N . LEU A 1 179 ? -21.668 -20.353 1.362 1.00 96.56 179 LEU A N 1
ATOM 1346 C CA . LEU A 1 179 ? -21.705 -20.219 2.822 1.00 96.56 179 LEU A CA 1
ATOM 1347 C C . LEU A 1 179 ? -23.131 -19.964 3.325 1.00 96.56 179 LEU A C 1
ATOM 1349 O O . LEU A 1 179 ? -23.598 -20.651 4.232 1.00 96.56 179 LEU A O 1
ATOM 1353 N N . ASP A 1 180 ? -23.826 -19.004 2.718 1.00 95.69 180 ASP A N 1
ATOM 1354 C CA . ASP A 1 180 ? -25.172 -18.627 3.143 1.00 95.69 180 ASP A CA 1
ATOM 1355 C C . ASP A 1 180 ? -26.198 -19.750 2.912 1.00 95.69 180 ASP A C 1
ATOM 1357 O O . ASP A 1 180 ? -26.920 -20.147 3.827 1.00 95.69 180 ASP A O 1
ATOM 1361 N N . GLU A 1 181 ? -26.255 -20.303 1.700 1.00 97.69 181 GLU A N 1
ATOM 1362 C CA . GLU A 1 181 ? -27.284 -21.276 1.323 1.00 97.69 181 GLU A CA 1
ATOM 1363 C C . GLU A 1 181 ? -27.101 -22.659 1.949 1.00 97.69 181 GLU A C 1
ATOM 1365 O O . GLU A 1 181 ? -28.098 -23.303 2.273 1.00 97.69 181 GLU A O 1
ATOM 1370 N N . TYR A 1 182 ? -25.860 -23.126 2.099 1.00 97.88 182 TYR A N 1
ATOM 1371 C CA . TYR A 1 182 ? -25.586 -24.503 2.519 1.00 97.88 182 TYR A CA 1
ATOM 1372 C C . TYR A 1 182 ? -25.177 -24.624 3.987 1.00 97.88 182 TYR A C 1
ATOM 1374 O O . TYR A 1 182 ? -25.190 -25.739 4.513 1.00 97.88 182 TYR A O 1
ATOM 1382 N N . LEU A 1 183 ? -24.848 -23.511 4.658 1.00 97.94 183 LEU A N 1
ATOM 1383 C CA . LEU A 1 183 ? -24.503 -23.499 6.082 1.00 97.94 183 LEU A CA 1
ATOM 1384 C C . LEU A 1 183 ? -25.356 -22.511 6.882 1.00 97.94 183 LEU A C 1
ATOM 1386 O O . LEU A 1 183 ? -26.080 -22.956 7.769 1.00 97.94 183 LEU A O 1
ATOM 1390 N N . SER A 1 184 ? -25.323 -21.207 6.583 1.00 97.12 184 SER A N 1
ATOM 1391 C CA . SER A 1 184 ? -25.997 -20.205 7.429 1.00 97.12 184 SER A CA 1
ATOM 1392 C C . SER A 1 184 ? -27.506 -20.424 7.520 1.00 97.12 184 SER A C 1
ATOM 1394 O O . SER A 1 184 ? -28.043 -20.536 8.622 1.00 97.12 184 SER A O 1
ATOM 1396 N N . LYS A 1 185 ? -28.194 -20.542 6.379 1.00 96.12 185 LYS A N 1
ATOM 1397 C CA . LYS A 1 185 ? -29.649 -20.746 6.325 1.00 96.12 185 LYS A CA 1
ATOM 1398 C C . LYS A 1 185 ? -30.088 -22.084 6.934 1.00 96.12 185 LYS A C 1
ATOM 1400 O O . LYS A 1 185 ? -30.990 -22.044 7.769 1.00 96.12 185 LYS A O 1
ATOM 1405 N N . PRO A 1 186 ? -29.475 -23.241 6.603 1.00 96.75 186 PRO A N 1
ATOM 1406 C CA . PRO A 1 186 ? -29.813 -24.518 7.241 1.00 96.75 186 PRO A CA 1
ATOM 1407 C C . PRO A 1 186 ? -29.584 -24.549 8.755 1.00 96.75 186 PRO A C 1
ATOM 1409 O O . PRO A 1 186 ? -30.237 -25.313 9.454 1.00 96.75 186 PRO A O 1
ATOM 1412 N N . LEU A 1 187 ? -28.665 -23.726 9.266 1.00 97.62 187 LEU A N 1
ATOM 1413 C CA . LEU A 1 187 ? -28.416 -23.575 10.701 1.00 97.62 187 LEU A CA 1
ATOM 1414 C C . LEU A 1 187 ? -29.287 -22.490 11.358 1.00 97.62 187 LEU A C 1
ATOM 1416 O O . LEU A 1 187 ? -29.192 -22.291 12.567 1.00 97.62 187 LEU A O 1
ATOM 1420 N N . GLY A 1 188 ? -30.120 -21.782 10.586 1.00 96.75 188 GLY A N 1
ATOM 1421 C CA . GLY A 1 188 ? -30.971 -20.700 11.082 1.00 96.75 188 GLY A CA 1
ATOM 1422 C C . GLY A 1 188 ? -30.201 -19.455 11.536 1.00 96.75 188 GLY A C 1
ATOM 1423 O O . GLY A 1 188 ? -30.707 -18.690 12.357 1.00 96.75 188 GLY A O 1
ATOM 1424 N N . LEU A 1 189 ? -28.981 -19.247 11.035 1.00 96.56 189 LEU A N 1
ATOM 1425 C CA . LEU A 1 189 ? -28.132 -18.122 11.427 1.00 96.56 189 LEU A CA 1
ATOM 1426 C C . LEU A 1 189 ? -28.581 -16.844 10.719 1.00 96.56 189 LEU A C 1
ATOM 1428 O O . LEU A 1 189 ? -28.774 -16.824 9.505 1.00 96.56 189 LEU A O 1
ATOM 1432 N N . THR A 1 190 ? -28.732 -15.761 11.481 1.00 90.44 190 THR A N 1
ATOM 1433 C CA . THR A 1 190 ? -29.284 -14.488 10.982 1.00 90.44 190 THR A CA 1
ATOM 1434 C C . THR A 1 190 ? -28.292 -13.329 11.016 1.00 90.44 190 THR A C 1
ATOM 1436 O O . THR A 1 190 ? -28.602 -12.254 10.508 1.00 90.44 190 THR A O 1
ATOM 1439 N N . HIS A 1 191 ? -27.109 -13.525 11.608 1.00 94.31 191 HIS A N 1
ATOM 1440 C CA . HIS A 1 191 ? -26.089 -12.489 11.782 1.00 94.31 191 HIS A CA 1
ATOM 1441 C C . HIS A 1 191 ? -24.753 -12.889 11.138 1.00 94.31 191 HIS A C 1
ATOM 1443 O O . HIS A 1 191 ? -23.682 -12.617 11.678 1.00 94.31 191 HIS A O 1
ATOM 1449 N N . THR A 1 192 ? -24.806 -13.552 9.978 1.00 95.19 192 THR A N 1
ATOM 1450 C CA . THR A 1 192 ? -23.617 -13.929 9.204 1.00 95.19 192 THR A CA 1
ATOM 1451 C C . THR A 1 192 ? -23.334 -12.913 8.104 1.00 95.19 192 THR A C 1
ATOM 1453 O O . THR A 1 192 ? -24.168 -12.700 7.228 1.00 95.19 192 THR A O 1
ATOM 1456 N N . ALA A 1 193 ? -22.135 -12.337 8.112 1.00 96.19 193 ALA A N 1
ATOM 1457 C CA . ALA A 1 193 ? -21.690 -11.346 7.142 1.00 96.19 193 ALA A CA 1
ATOM 1458 C C . ALA A 1 193 ? -20.445 -11.849 6.386 1.00 96.19 193 ALA A C 1
ATOM 1460 O O . ALA A 1 193 ? -19.342 -11.800 6.937 1.00 96.19 193 ALA A O 1
ATOM 1461 N N . PRO A 1 194 ? -20.583 -12.343 5.141 1.00 92.25 194 PRO A N 1
ATOM 1462 C CA . PRO A 1 194 ? -19.446 -1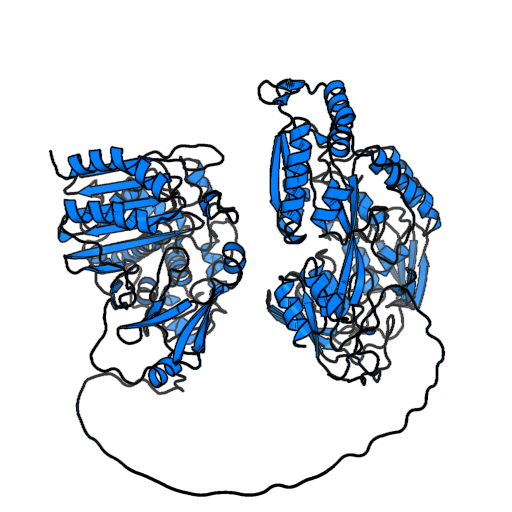2.827 4.356 1.00 92.25 194 PRO A CA 1
ATOM 1463 C C . PRO A 1 194 ? -18.571 -11.694 3.795 1.00 92.25 194 PRO A C 1
ATOM 1465 O O . PRO A 1 194 ? -17.419 -11.939 3.438 1.00 92.25 194 PRO A O 1
ATOM 1468 N N . SER A 1 195 ? -19.068 -10.452 3.747 1.00 91.06 195 SER A N 1
ATOM 1469 C CA . SER A 1 195 ? -18.300 -9.296 3.284 1.00 91.06 195 SER A CA 1
ATOM 1470 C C . SER A 1 195 ? -18.549 -8.029 4.124 1.00 91.06 195 SER A C 1
ATOM 1472 O O . SER A 1 195 ? -19.497 -7.974 4.912 1.00 91.06 195 SER A O 1
ATOM 1474 N N . PRO A 1 196 ? -17.723 -6.971 3.955 1.00 89.50 196 PRO A N 1
ATOM 1475 C CA . PRO A 1 196 ? -17.955 -5.678 4.580 1.00 89.50 196 PRO A CA 1
ATOM 1476 C C . PRO A 1 196 ? -19.329 -5.089 4.240 1.00 89.50 196 PRO A C 1
ATOM 1478 O O . PRO A 1 196 ? -19.884 -4.367 5.059 1.00 89.50 196 PRO A O 1
ATOM 1481 N N . TYR A 1 197 ? -19.876 -5.377 3.052 1.00 90.94 197 TYR A N 1
ATOM 1482 C CA . TYR A 1 197 ? -21.168 -4.842 2.614 1.00 90.94 197 TYR A CA 1
ATOM 1483 C C . TYR A 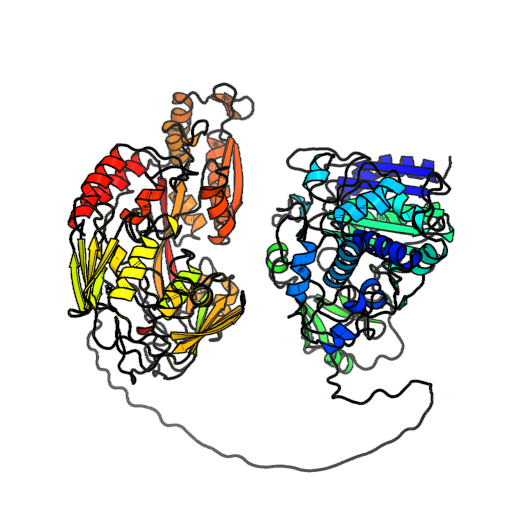1 197 ? -22.347 -5.446 3.383 1.00 90.94 197 TYR A C 1
ATOM 1485 O O . TYR A 1 197 ? -23.323 -4.747 3.636 1.00 90.94 197 TYR A O 1
ATOM 1493 N N . GLU A 1 198 ? -22.251 -6.704 3.811 1.00 93.06 198 GLU A N 1
ATOM 1494 C CA . GLU A 1 198 ? -23.219 -7.305 4.728 1.00 93.06 198 GLU A CA 1
ATOM 1495 C C . GLU A 1 198 ? -22.894 -6.945 6.181 1.00 93.06 198 GLU A C 1
ATOM 1497 O O . GLU A 1 198 ? -23.800 -6.712 6.973 1.00 93.06 198 GLU A O 1
ATOM 1502 N N . ALA A 1 199 ? -21.612 -6.821 6.543 1.00 94.44 199 ALA A N 1
ATOM 1503 C CA . ALA A 1 199 ? -21.214 -6.509 7.915 1.00 94.44 199 ALA A CA 1
ATOM 1504 C C . ALA A 1 199 ? -21.767 -5.158 8.389 1.00 94.44 199 ALA A C 1
ATOM 1506 O O . ALA A 1 199 ? -22.218 -5.055 9.528 1.00 94.44 199 ALA A O 1
ATOM 1507 N N . ILE A 1 200 ? -21.799 -4.141 7.518 1.00 92.69 200 ILE A N 1
ATOM 1508 C CA . ILE A 1 200 ? -22.370 -2.819 7.841 1.00 92.69 200 ILE A CA 1
ATOM 1509 C C . ILE A 1 200 ? -23.876 -2.848 8.142 1.00 92.69 200 ILE A C 1
ATOM 1511 O O . ILE A 1 200 ? -24.395 -1.884 8.699 1.00 92.69 200 ILE A O 1
ATOM 1515 N N . MET A 1 201 ? -24.579 -3.935 7.804 1.00 94.69 201 MET A N 1
ATOM 1516 C CA . MET A 1 201 ? -25.988 -4.131 8.164 1.00 94.69 201 MET A CA 1
ATOM 1517 C C . MET A 1 201 ? -26.159 -4.548 9.634 1.00 94.69 201 MET A C 1
ATOM 1519 O O . MET A 1 201 ? -27.278 -4.568 10.145 1.00 94.69 201 MET A O 1
ATOM 1523 N N . HIS A 1 202 ? -25.057 -4.849 10.326 1.00 95.38 202 HIS A N 1
ATOM 1524 C CA . HIS A 1 202 ? -25.005 -5.228 11.733 1.00 95.38 202 HIS A CA 1
ATOM 1525 C C . HIS A 1 202 ? -24.138 -4.250 12.542 1.00 95.38 202 HIS A C 1
ATOM 1527 O O . HIS A 1 202 ? -23.425 -3.399 12.006 1.00 95.38 202 HIS A O 1
ATOM 1533 N N . ARG A 1 203 ? -24.136 -4.404 13.873 1.00 96.06 203 ARG A N 1
ATOM 1534 C CA . ARG A 1 203 ? -23.128 -3.764 14.734 1.00 96.06 203 ARG A CA 1
ATOM 1535 C C . ARG A 1 203 ? -21.785 -4.470 14.540 1.00 96.06 203 ARG A C 1
ATOM 1537 O O . ARG A 1 203 ? -21.471 -5.401 15.279 1.00 96.06 203 ARG A O 1
ATOM 1544 N N . ALA A 1 204 ? -21.027 -4.058 13.528 1.00 96.88 204 ALA A N 1
ATOM 1545 C CA . ALA A 1 204 ? -19.758 -4.681 13.170 1.00 96.88 204 ALA A CA 1
ATOM 1546 C C . ALA A 1 204 ? -18.565 -4.103 13.938 1.00 96.88 204 ALA A C 1
ATOM 1548 O O . ALA A 1 204 ? -18.373 -2.888 14.013 1.00 96.88 204 ALA A O 1
ATOM 1549 N N . ALA A 1 205 ? -17.727 -4.996 14.458 1.00 97.56 205 ALA A N 1
ATOM 1550 C CA . ALA A 1 205 ? -16.421 -4.652 14.991 1.00 97.56 205 ALA A CA 1
ATOM 1551 C C . ALA A 1 205 ? -15.479 -4.188 13.874 1.00 97.56 205 ALA A C 1
ATOM 1553 O O . ALA A 1 205 ? -15.405 -4.809 12.809 1.00 97.56 205 ALA A O 1
ATOM 1554 N N . ILE A 1 206 ? -14.720 -3.124 14.138 1.00 95.56 206 ILE A N 1
ATOM 1555 C CA . ILE A 1 206 ? -13.505 -2.805 13.386 1.00 95.56 206 ILE A CA 1
ATOM 1556 C C . ILE A 1 206 ? -12.298 -3.219 14.220 1.00 95.56 206 ILE A C 1
ATOM 1558 O O . ILE A 1 206 ? -12.322 -3.099 15.446 1.00 95.56 206 ILE A O 1
ATOM 1562 N N . GLY A 1 207 ? -11.254 -3.717 13.563 1.00 93.38 207 GLY A N 1
ATOM 1563 C CA . GLY A 1 207 ? -10.038 -4.098 14.264 1.00 93.38 207 GLY A CA 1
ATOM 1564 C C . GLY A 1 207 ? -9.295 -2.898 14.838 1.00 93.38 207 GLY A C 1
ATOM 1565 O O . GLY A 1 207 ? -9.401 -1.788 14.315 1.00 93.38 207 GLY A O 1
ATOM 1566 N N . HIS A 1 208 ? -8.520 -3.135 15.893 1.00 92.00 208 HIS A N 1
ATOM 1567 C CA . HIS A 1 208 ? -7.601 -2.160 16.467 1.00 92.00 208 HIS A CA 1
ATOM 1568 C C . HIS A 1 208 ? -6.191 -2.753 16.574 1.00 92.00 208 HIS A C 1
ATOM 1570 O O . HIS A 1 208 ? -6.006 -3.893 16.999 1.00 92.00 208 HIS A O 1
ATOM 1576 N N . LEU A 1 209 ? -5.194 -1.964 16.183 1.00 85.31 209 LEU A N 1
ATOM 1577 C CA . LEU A 1 209 ? -3.772 -2.295 16.208 1.00 85.31 209 LEU A CA 1
ATOM 1578 C C . LEU A 1 209 ? -3.072 -1.550 17.358 1.00 85.31 209 LEU A C 1
ATOM 1580 O O . LEU A 1 209 ? -3.579 -0.518 17.804 1.00 85.31 209 LEU A O 1
ATOM 1584 N N . PRO A 1 210 ? -1.917 -2.034 17.849 1.00 75.25 210 PRO A N 1
ATOM 1585 C CA . PRO A 1 210 ? -1.117 -1.295 18.824 1.00 75.25 210 PRO A CA 1
ATOM 1586 C C . PRO A 1 210 ? -0.754 0.106 18.311 1.00 75.25 210 PRO A C 1
ATOM 1588 O O . PRO A 1 210 ? -0.339 0.250 17.161 1.00 75.25 210 PRO A O 1
ATOM 1591 N N . SER A 1 211 ? -0.889 1.131 19.159 1.00 72.12 211 SER A N 1
ATOM 1592 C CA . SER A 1 211 ? -0.378 2.466 18.836 1.00 72.12 211 SER A CA 1
ATOM 1593 C C . SER A 1 211 ? 1.157 2.469 18.860 1.00 72.12 211 SER A C 1
ATOM 1595 O O . SER A 1 211 ? 1.735 2.000 19.845 1.00 72.12 211 SER A O 1
ATOM 1597 N N . PRO A 1 212 ? 1.832 3.042 17.845 1.00 50.50 212 PRO A N 1
ATOM 1598 C CA . PRO A 1 212 ? 3.274 3.294 17.886 1.00 50.50 212 PRO A CA 1
ATOM 1599 C C . PRO A 1 212 ? 3.714 4.191 19.056 1.00 50.50 212 PRO A C 1
ATOM 1601 O O . PRO A 1 212 ? 4.868 4.129 19.469 1.00 50.50 212 PRO A O 1
ATOM 1604 N N . GLU A 1 213 ? 2.802 5.010 19.585 1.00 59.06 213 GLU A N 1
ATOM 1605 C CA . GLU A 1 213 ? 3.049 5.981 20.661 1.00 59.06 213 GLU A CA 1
ATOM 1606 C C . GLU A 1 213 ? 2.800 5.399 22.062 1.00 59.06 213 GLU A C 1
ATOM 1608 O O . GLU A 1 213 ? 3.200 5.991 23.058 1.00 59.06 213 GLU A O 1
ATOM 1613 N N . GLY A 1 214 ? 2.188 4.211 22.153 1.00 66.88 214 GLY A N 1
ATOM 1614 C CA . GLY A 1 214 ? 1.906 3.538 23.427 1.00 66.88 214 GLY A CA 1
ATOM 1615 C C . GLY A 1 214 ? 0.570 3.908 24.087 1.00 66.88 214 GLY A C 1
ATOM 1616 O O . GLY A 1 214 ? 0.222 3.316 25.106 1.00 66.88 214 GLY A O 1
ATOM 1617 N N . ASP A 1 215 ? -0.232 4.783 23.476 1.00 74.06 215 ASP A N 1
ATOM 1618 C CA . ASP A 1 215 ? -1.507 5.291 24.026 1.00 74.06 215 ASP A CA 1
ATOM 1619 C C . ASP A 1 215 ? -2.706 4.313 23.899 1.00 74.06 215 ASP A C 1
ATOM 1621 O O . ASP A 1 215 ? -3.881 4.696 23.893 1.00 74.06 215 ASP A O 1
ATOM 1625 N N . GLY A 1 216 ? -2.424 3.011 23.804 1.00 75.25 216 GLY A N 1
ATOM 1626 C CA . GLY A 1 216 ? -3.412 1.941 23.633 1.00 75.25 216 GLY A CA 1
ATOM 1627 C C . GLY A 1 216 ? -3.816 1.683 22.171 1.00 75.25 216 GLY A C 1
ATOM 1628 O O . GLY A 1 216 ? -3.218 2.231 21.247 1.00 75.25 216 GLY A O 1
ATOM 1629 N N . PRO A 1 217 ? -4.807 0.807 21.913 1.00 83.31 217 PRO A N 1
ATOM 1630 C CA . PRO A 1 217 ? -5.125 0.405 20.543 1.00 83.31 217 PRO A CA 1
ATOM 1631 C C . PRO A 1 217 ? -5.781 1.519 19.714 1.00 83.31 217 PRO A C 1
ATOM 1633 O O . PRO A 1 217 ? -6.686 2.210 20.203 1.00 83.31 217 PRO A O 1
ATOM 1636 N N . VAL A 1 218 ? -5.377 1.628 18.447 1.00 84.25 218 VAL A N 1
ATOM 1637 C CA . VAL A 1 218 ? -5.904 2.541 17.413 1.00 84.25 218 VAL A CA 1
ATOM 1638 C C . VAL A 1 218 ? -6.581 1.749 16.297 1.00 84.25 218 VAL A C 1
ATOM 1640 O O . VAL A 1 218 ? -6.270 0.579 16.111 1.00 84.25 218 VAL A O 1
ATOM 1643 N N . LEU A 1 219 ? -7.515 2.347 15.553 1.00 87.62 219 LEU A N 1
ATOM 1644 C CA . LEU A 1 219 ? -8.240 1.631 14.495 1.00 87.62 219 LEU A CA 1
ATOM 1645 C C . LEU A 1 219 ? -7.293 1.057 13.430 1.00 87.62 219 LEU A C 1
ATOM 1647 O O . LEU A 1 219 ? -6.350 1.711 12.986 1.00 87.62 219 LEU A O 1
ATOM 1651 N N . ALA A 1 220 ? -7.604 -0.151 12.971 1.00 83.69 220 ALA A N 1
ATOM 1652 C CA . ALA A 1 220 ? -7.003 -0.733 11.787 1.00 83.69 220 ALA A CA 1
ATOM 1653 C C . ALA A 1 220 ? -7.354 0.104 10.537 1.00 83.69 220 ALA A C 1
ATOM 1655 O O . ALA A 1 220 ? -8.492 0.562 10.401 1.00 83.69 220 ALA A O 1
ATOM 1656 N N . PRO A 1 221 ? -6.416 0.275 9.588 1.00 76.12 221 PRO A N 1
ATOM 1657 C CA . PRO A 1 221 ? -6.624 1.103 8.395 1.00 76.12 221 PRO A CA 1
ATOM 1658 C C . PRO A 1 221 ? -7.572 0.470 7.364 1.00 76.12 221 PRO A C 1
ATOM 1660 O O . PRO A 1 221 ? -8.035 1.144 6.446 1.00 76.12 221 PRO A O 1
ATOM 1663 N N . VAL A 1 222 ? -7.856 -0.826 7.500 1.00 82.06 222 VAL A N 1
ATOM 1664 C CA . VAL A 1 222 ? -8.773 -1.593 6.654 1.00 82.06 222 VAL A CA 1
ATOM 1665 C C . VAL A 1 222 ? -9.629 -2.497 7.532 1.00 82.06 222 VAL A C 1
ATOM 1667 O O . VAL A 1 222 ? -9.179 -2.947 8.584 1.00 82.06 222 VAL A O 1
ATOM 1670 N N . TRP A 1 223 ? -10.860 -2.780 7.097 1.00 88.88 223 TRP A N 1
ATOM 1671 C CA . TRP A 1 223 ? -11.739 -3.690 7.833 1.00 88.88 223 TRP A CA 1
ATOM 1672 C C . TRP A 1 223 ? -11.322 -5.153 7.642 1.00 88.88 223 TRP A C 1
ATOM 1674 O O . TRP A 1 223 ? -11.253 -5.885 8.619 1.00 88.88 223 TRP A O 1
ATOM 1684 N N . SER A 1 224 ? -11.004 -5.577 6.414 1.00 87.75 224 SER A N 1
ATOM 1685 C CA . SER A 1 224 ? -10.689 -6.971 6.064 1.00 87.75 224 SER A CA 1
ATOM 1686 C C . SER A 1 224 ? -9.488 -7.092 5.126 1.00 87.75 224 SER A C 1
ATOM 1688 O O . SER A 1 224 ? -9.052 -6.112 4.521 1.00 87.75 224 SER A O 1
ATOM 1690 N N . LEU A 1 225 ? -8.995 -8.324 4.960 1.00 86.75 225 LEU A N 1
ATOM 1691 C CA . LEU A 1 225 ? -8.085 -8.688 3.868 1.00 86.75 225 LEU A CA 1
ATOM 1692 C C . LEU A 1 225 ? -8.860 -8.826 2.534 1.00 86.75 225 LEU A C 1
ATOM 1694 O O . LEU A 1 225 ? -10.063 -8.557 2.467 1.00 86.75 225 LEU A O 1
ATOM 1698 N N . ALA A 1 226 ? -8.169 -9.231 1.463 1.00 87.88 226 ALA A N 1
ATOM 1699 C CA . ALA A 1 226 ? -8.726 -9.318 0.111 1.00 87.88 226 ALA A CA 1
ATOM 1700 C C . ALA A 1 226 ? -9.858 -10.359 -0.039 1.00 87.88 226 ALA A C 1
ATOM 1702 O O . ALA A 1 226 ? -9.811 -11.444 0.554 1.00 87.88 226 ALA A O 1
ATOM 1703 N N . ARG A 1 227 ? -10.838 -10.064 -0.914 1.00 93.00 227 ARG A N 1
ATOM 1704 C CA . ARG A 1 227 ? -11.969 -10.967 -1.231 1.00 93.00 227 ARG A CA 1
ATOM 1705 C C . ARG A 1 227 ? -11.528 -12.269 -1.899 1.00 93.00 227 ARG A C 1
ATOM 1707 O O . ARG A 1 227 ? -12.140 -13.309 -1.696 1.00 93.00 227 ARG A O 1
ATOM 1714 N N . SER A 1 228 ? -10.409 -12.247 -2.615 1.00 93.62 228 SER A N 1
ATOM 1715 C CA . SER A 1 228 ? -9.780 -13.447 -3.181 1.00 93.62 228 SER A CA 1
ATOM 1716 C C . SER A 1 228 ? -9.486 -14.540 -2.144 1.00 93.62 228 SER A C 1
ATOM 1718 O O . SER A 1 228 ? -9.399 -15.712 -2.495 1.00 93.62 228 SER A O 1
ATOM 1720 N N . ASN A 1 229 ? -9.351 -14.162 -0.868 1.00 94.00 229 ASN A N 1
ATOM 1721 C CA . ASN A 1 229 ? -8.952 -15.032 0.235 1.00 94.00 229 ASN A CA 1
ATOM 1722 C C . ASN A 1 229 ? -10.099 -15.394 1.200 1.00 94.00 229 ASN A C 1
ATOM 1724 O O . ASN A 1 229 ? -9.834 -15.901 2.293 1.00 94.00 229 ASN A O 1
ATOM 1728 N N . VAL A 1 230 ? -11.368 -15.162 0.834 1.00 95.12 230 VAL A N 1
ATOM 1729 C CA . VAL A 1 230 ? -12.514 -15.436 1.730 1.00 95.12 230 VAL A CA 1
ATOM 1730 C C . VAL A 1 230 ? -12.535 -16.879 2.259 1.00 95.12 230 VAL A C 1
ATOM 1732 O O . VAL A 1 230 ? -12.680 -17.030 3.473 1.00 95.12 230 VAL A O 1
ATOM 1735 N N . PRO A 1 231 ? -12.276 -17.934 1.455 1.00 97.62 231 PRO A N 1
ATOM 1736 C CA . PRO A 1 231 ? -12.200 -19.310 1.970 1.00 97.62 231 PRO A CA 1
ATOM 1737 C C . PRO A 1 231 ? -11.077 -19.520 3.005 1.00 97.62 231 PRO A C 1
ATOM 1739 O O . PRO A 1 231 ? -11.168 -20.350 3.907 1.00 97.62 231 PRO A O 1
ATOM 1742 N N . GLY A 1 232 ? -10.004 -18.729 2.912 1.00 93.62 232 GLY A N 1
ATOM 1743 C CA . GLY A 1 232 ? -8.917 -18.705 3.889 1.00 93.62 232 GLY A CA 1
ATOM 1744 C C . GLY A 1 232 ? -9.263 -17.963 5.186 1.00 93.62 232 GLY A C 1
ATOM 1745 O O . GLY A 1 232 ? -8.554 -18.134 6.178 1.00 93.62 232 GLY A O 1
ATOM 1746 N N . GLY A 1 233 ? -10.352 -17.189 5.217 1.00 93.88 233 GLY A N 1
ATOM 1747 C CA . GLY A 1 233 ? -10.812 -16.450 6.394 1.00 93.88 233 GLY A CA 1
ATOM 1748 C C . GLY A 1 233 ? -10.489 -14.960 6.388 1.00 93.88 233 GLY A C 1
ATOM 1749 O O . GLY A 1 233 ? -10.162 -14.408 7.435 1.00 93.88 233 GLY A O 1
ATOM 1750 N N . SER A 1 234 ? -10.562 -14.302 5.228 1.00 91.56 234 SER A N 1
ATOM 1751 C CA . SER A 1 234 ? -10.262 -12.870 5.118 1.00 91.56 234 SER A CA 1
ATOM 1752 C C . SER A 1 234 ? -11.365 -11.932 5.623 1.00 91.56 234 SER A C 1
ATOM 1754 O O . SER A 1 234 ? -11.035 -10.791 5.950 1.00 91.56 234 SER A O 1
ATOM 1756 N N . MET A 1 235 ? -12.642 -12.356 5.636 1.00 92.94 235 MET A N 1
ATOM 1757 C CA . MET A 1 235 ? -13.792 -11.429 5.742 1.00 92.94 235 MET A CA 1
ATOM 1758 C C . MET A 1 235 ? -14.975 -11.901 6.604 1.00 92.94 235 MET A C 1
ATOM 1760 O O . MET A 1 235 ? -15.646 -11.045 7.177 1.00 92.94 235 MET A O 1
ATOM 1764 N N . LEU A 1 236 ? -15.246 -13.210 6.705 1.00 97.50 236 LEU A N 1
ATOM 1765 C CA . LEU A 1 236 ? -16.463 -13.724 7.350 1.00 97.50 236 LEU A CA 1
ATOM 1766 C C . LEU A 1 236 ? -16.573 -13.263 8.814 1.00 97.50 236 LEU A C 1
ATOM 1768 O O . LEU A 1 236 ? -15.669 -13.498 9.623 1.00 97.50 236 LEU A O 1
ATOM 1772 N N . ALA A 1 237 ? -17.698 -12.630 9.145 1.00 98.25 237 ALA A N 1
ATOM 1773 C CA . ALA A 1 237 ? -18.002 -12.103 10.468 1.00 98.25 237 ALA A CA 1
ATOM 1774 C C . ALA A 1 237 ? -19.357 -12.596 10.993 1.00 98.25 237 ALA A C 1
ATOM 1776 O O . ALA A 1 237 ? -20.294 -12.795 10.222 1.00 98.25 237 ALA A O 1
ATOM 1777 N N . MET A 1 238 ? -19.450 -12.802 12.309 1.00 98.50 238 MET A N 1
ATOM 1778 C CA . MET A 1 238 ? -20.664 -13.253 13.008 1.00 98.50 238 MET A CA 1
ATOM 1779 C C . MET A 1 238 ? -20.548 -13.015 14.526 1.00 98.50 238 MET A C 1
ATOM 1781 O O . MET A 1 238 ? -19.444 -12.730 15.003 1.00 98.50 238 MET A O 1
ATOM 1785 N N . PRO A 1 239 ? -21.640 -13.114 15.307 1.00 98.44 239 PRO A N 1
ATOM 1786 C CA . PRO A 1 239 ? -21.557 -13.140 16.765 1.00 98.44 239 PRO A CA 1
ATOM 1787 C C . PRO A 1 239 ? -21.084 -14.519 17.266 1.00 98.44 239 PRO A C 1
ATOM 1789 O O . PRO A 1 239 ? -21.279 -15.535 16.590 1.00 98.44 239 PRO A O 1
ATOM 1792 N N . PRO A 1 240 ? -20.512 -14.616 18.482 1.00 98.19 240 PRO A N 1
ATOM 1793 C CA . PRO A 1 240 ? -19.964 -15.877 18.992 1.00 98.19 240 PRO A CA 1
ATOM 1794 C C . PRO A 1 240 ? -21.021 -16.976 19.173 1.00 98.19 240 PRO A C 1
ATOM 1796 O O . PRO A 1 240 ? -20.697 -18.153 19.056 1.00 98.19 240 PRO A O 1
ATOM 1799 N N . ARG A 1 241 ? -22.291 -16.624 19.409 1.00 97.69 241 ARG A N 1
ATOM 1800 C CA . ARG A 1 241 ? -23.399 -17.597 19.503 1.00 97.69 241 ARG A CA 1
ATOM 1801 C C . ARG A 1 241 ? -23.695 -18.329 18.189 1.00 97.69 241 ARG A C 1
ATOM 1803 O O . ARG A 1 241 ? -23.985 -19.524 18.211 1.00 97.69 241 ARG A O 1
ATOM 1810 N N . ASP A 1 242 ? -23.574 -17.646 17.053 1.00 97.81 242 ASP A N 1
ATOM 1811 C CA . ASP A 1 242 ? -23.777 -18.247 15.732 1.00 97.81 242 ASP A CA 1
ATOM 1812 C C . ASP A 1 242 ? -22.603 -19.193 15.431 1.00 97.81 242 ASP A C 1
ATOM 1814 O O . ASP A 1 242 ? -22.795 -20.305 14.937 1.00 97.81 242 ASP A O 1
ATOM 1818 N N . LEU A 1 243 ? -21.389 -18.812 15.850 1.00 97.94 243 LEU A N 1
ATOM 1819 C CA . LEU A 1 243 ? -20.217 -19.678 15.758 1.00 97.94 243 LEU A CA 1
ATOM 1820 C C . LEU A 1 243 ? -20.334 -20.933 16.643 1.00 97.94 243 LEU A C 1
ATOM 1822 O O . LEU A 1 243 ? -19.967 -22.025 16.209 1.00 97.94 243 LEU A O 1
ATOM 1826 N N . ILE A 1 244 ? -20.873 -20.802 17.859 1.00 97.94 244 ILE A N 1
ATOM 1827 C CA . ILE A 1 244 ? -21.191 -21.943 18.732 1.00 97.94 244 ILE A CA 1
ATOM 1828 C C . ILE A 1 244 ? -22.221 -22.860 18.070 1.00 97.94 244 ILE A C 1
ATOM 1830 O O . ILE A 1 244 ? -22.036 -24.073 18.086 1.00 97.94 244 ILE A O 1
ATOM 1834 N N . THR A 1 245 ? -23.255 -22.304 17.438 1.00 97.94 245 THR A N 1
ATOM 1835 C CA . THR A 1 245 ? -24.276 -23.082 16.716 1.00 97.94 245 THR A CA 1
ATOM 1836 C C . THR A 1 245 ? -23.658 -23.900 15.579 1.00 97.94 245 THR A C 1
ATOM 1838 O O . THR A 1 245 ? -23.915 -25.098 15.458 1.00 97.94 245 THR A O 1
ATOM 1841 N N . PHE A 1 246 ? -22.764 -23.294 14.792 1.00 98.06 246 PHE A N 1
ATOM 1842 C CA . PHE A 1 246 ? -21.996 -24.013 13.774 1.00 98.06 246 PHE A CA 1
ATOM 1843 C C . PHE A 1 246 ? -21.112 -25.117 14.378 1.00 98.06 246 PHE A C 1
ATOM 1845 O O . PHE A 1 246 ? -21.079 -26.237 13.869 1.00 98.06 246 PHE A O 1
ATOM 1852 N N . ALA A 1 247 ? -20.414 -24.837 15.481 1.00 97.00 247 ALA A N 1
ATOM 1853 C CA . ALA A 1 247 ? -19.572 -25.823 16.154 1.00 97.00 247 ALA A CA 1
ATOM 1854 C C . ALA A 1 247 ? -20.390 -27.003 16.709 1.00 97.00 247 ALA A C 1
ATOM 1856 O O . ALA A 1 247 ? -19.962 -28.151 16.591 1.00 97.00 247 ALA A O 1
ATOM 1857 N N . ARG A 1 248 ? -21.580 -26.733 17.262 1.00 96.12 248 ARG A N 1
ATOM 1858 C CA . ARG A 1 248 ? -22.525 -27.748 17.749 1.00 96.12 248 ARG A CA 1
ATOM 1859 C C . ARG A 1 248 ? -22.949 -28.711 16.661 1.00 96.12 248 ARG A C 1
ATOM 1861 O O . ARG A 1 248 ? -22.906 -29.908 16.907 1.00 96.12 248 ARG A O 1
ATOM 1868 N N . MET A 1 249 ? -23.218 -28.228 15.449 1.00 97.19 249 MET A N 1
ATOM 1869 C CA . MET A 1 249 ? -23.572 -29.105 14.330 1.00 97.19 249 MET A CA 1
ATOM 1870 C C . MET A 1 249 ? -22.525 -30.208 14.091 1.00 97.19 249 MET A C 1
ATOM 1872 O O . MET A 1 249 ? -22.887 -31.358 13.850 1.00 97.19 249 MET A O 1
ATOM 1876 N N . HIS A 1 250 ? -21.228 -29.922 14.264 1.00 96.31 250 HIS A N 1
ATOM 1877 C CA . HIS A 1 250 ? -20.163 -30.938 14.164 1.00 96.31 250 HIS A CA 1
ATOM 1878 C C . HIS A 1 250 ? -20.133 -31.937 15.330 1.00 96.31 250 HIS A C 1
ATOM 1880 O O . HIS A 1 250 ? -19.661 -33.071 15.177 1.00 96.31 250 HIS A O 1
ATOM 1886 N N . ILE A 1 251 ? -20.587 -31.523 16.512 1.00 92.88 251 ILE A N 1
ATOM 1887 C CA . ILE A 1 251 ? -20.660 -32.379 17.703 1.00 92.88 251 ILE A CA 1
ATOM 1888 C C . ILE A 1 251 ? -21.911 -33.253 17.664 1.00 92.88 251 ILE A C 1
ATOM 1890 O O . ILE A 1 251 ? -21.818 -34.452 17.918 1.00 92.88 251 ILE A O 1
ATOM 1894 N N . ASP A 1 252 ? -23.030 -32.688 17.223 1.00 95.06 252 ASP A N 1
ATOM 1895 C CA . ASP A 1 252 ? -24.352 -33.311 17.142 1.00 95.06 252 ASP A CA 1
ATOM 1896 C C . ASP A 1 252 ? -24.527 -34.186 15.886 1.00 95.06 252 ASP A C 1
ATOM 1898 O O . ASP A 1 252 ? -25.624 -34.363 15.356 1.00 95.06 252 ASP A O 1
ATOM 1902 N N . GLY A 1 253 ? -23.430 -34.756 15.375 1.00 95.06 253 GLY A N 1
ATOM 1903 C CA . GLY A 1 253 ? -23.455 -35.695 14.250 1.00 95.06 253 GLY A CA 1
ATOM 1904 C C . GLY A 1 253 ? -23.976 -35.089 12.940 1.00 95.06 253 GLY A C 1
ATOM 1905 O O . GLY A 1 253 ? -24.619 -35.789 12.148 1.00 95.06 253 GLY A O 1
ATOM 1906 N N . GLY A 1 254 ? -23.724 -33.798 12.726 1.00 97.06 254 GLY A N 1
ATOM 1907 C CA . GLY A 1 254 ? -24.093 -33.063 11.520 1.00 97.06 254 GLY A CA 1
ATOM 1908 C C . GLY A 1 254 ? -25.513 -32.489 11.523 1.00 97.06 254 GLY A C 1
ATOM 1909 O O . GLY A 1 254 ? -26.020 -32.124 10.460 1.00 97.06 254 GLY A O 1
ATOM 1910 N N . LEU A 1 255 ? -26.176 -32.438 12.683 1.00 97.62 255 LEU A N 1
ATOM 1911 C CA . LEU A 1 255 ? -27.525 -31.891 12.843 1.00 97.62 255 LEU A CA 1
ATOM 1912 C C . LEU A 1 255 ? -27.486 -30.437 13.327 1.00 97.62 255 LEU A C 1
ATOM 1914 O O . LEU A 1 255 ? -26.769 -30.106 14.267 1.00 97.62 255 LEU A O 1
ATOM 1918 N N . GLY A 1 256 ? -28.271 -29.573 12.690 1.00 95.19 256 GLY A N 1
ATOM 1919 C CA . GLY A 1 256 ? -28.561 -28.228 13.174 1.00 95.19 256 GLY A CA 1
ATOM 1920 C C . GLY A 1 256 ? -29.543 -28.230 14.356 1.00 95.19 256 GLY A C 1
ATOM 1921 O O . GLY A 1 256 ? -30.107 -29.276 14.694 1.00 95.19 256 GLY A O 1
ATOM 1922 N N . PRO A 1 257 ? -29.792 -27.061 14.975 1.00 91.88 257 PRO A N 1
ATOM 1923 C CA . PRO A 1 257 ? -30.634 -26.944 16.172 1.00 91.88 257 PRO A CA 1
ATOM 1924 C C . PRO A 1 257 ? -32.078 -27.435 16.002 1.00 91.88 257 PRO A C 1
ATOM 1926 O O . PRO A 1 257 ? -32.692 -27.900 16.958 1.00 91.88 257 PRO A O 1
ATOM 1929 N N . ASP A 1 258 ? -32.627 -27.336 14.793 1.00 94.00 258 ASP A N 1
ATOM 1930 C CA . ASP A 1 258 ? -33.981 -27.777 14.441 1.00 94.00 258 ASP A CA 1
ATOM 1931 C C . ASP A 1 258 ? -34.036 -29.240 13.954 1.00 94.00 258 ASP A C 1
ATOM 1933 O O . ASP A 1 258 ? -35.089 -29.726 13.539 1.00 94.00 258 ASP A O 1
ATOM 1937 N N . GLY A 1 259 ? -32.904 -29.952 13.997 1.00 94.38 259 GLY A N 1
ATOM 1938 C CA . GLY A 1 259 ? -32.757 -31.303 13.464 1.00 94.38 259 GLY A CA 1
ATOM 1939 C C . GLY A 1 259 ? -32.469 -31.362 11.960 1.00 94.38 259 GLY A C 1
ATOM 1940 O O . GLY A 1 259 ? -32.388 -32.465 11.412 1.00 94.38 259 GLY A O 1
ATOM 1941 N N . THR A 1 260 ? -32.282 -30.226 11.279 1.00 95.19 260 THR A N 1
ATOM 1942 C CA . THR A 1 260 ? -31.860 -30.189 9.873 1.00 95.19 260 THR A CA 1
ATOM 1943 C C . THR A 1 260 ? -30.497 -30.856 9.718 1.00 95.19 260 THR A C 1
ATOM 1945 O O . THR A 1 260 ? -29.532 -30.503 10.393 1.00 95.19 260 THR A O 1
ATOM 1948 N N . ARG A 1 261 ? -30.382 -31.831 8.810 1.00 97.19 261 ARG A N 1
ATOM 1949 C CA . ARG A 1 261 ? -29.099 -32.474 8.509 1.00 97.19 261 ARG A CA 1
ATOM 1950 C C . ARG A 1 261 ? -28.276 -31.592 7.575 1.00 97.19 261 ARG A C 1
ATOM 1952 O O . ARG A 1 261 ? -28.590 -31.489 6.395 1.00 97.19 261 ARG A O 1
ATOM 1959 N N . VAL A 1 262 ? -27.214 -31.003 8.113 1.00 98.00 262 VAL A N 1
ATOM 1960 C CA . VAL A 1 262 ? -26.248 -30.178 7.371 1.00 98.00 262 VAL A CA 1
ATOM 1961 C C . VAL A 1 262 ? -25.084 -31.023 6.864 1.00 98.00 262 VAL A C 1
ATOM 1963 O O . VAL A 1 262 ? -24.579 -30.775 5.774 1.00 98.00 262 VAL A O 1
ATOM 1966 N N . LEU A 1 263 ? -24.678 -32.031 7.637 1.00 97.69 263 LEU A N 1
ATOM 1967 C CA . LEU A 1 263 ? -23.597 -32.954 7.300 1.00 97.69 263 LEU A CA 1
ATOM 1968 C C . LEU A 1 263 ? -23.981 -34.378 7.733 1.00 97.69 263 LEU A C 1
ATOM 1970 O O . LEU A 1 263 ? -24.797 -34.572 8.641 1.00 97.69 263 LEU A O 1
ATOM 1974 N N . SER A 1 264 ? -23.437 -35.412 7.101 1.00 98.38 264 SER A N 1
ATOM 1975 C CA . SER A 1 264 ? -23.575 -36.777 7.602 1.00 98.38 264 SER A CA 1
ATOM 1976 C C . SER A 1 264 ? -22.841 -36.929 8.939 1.00 98.38 264 SER A C 1
ATOM 1978 O O . SER A 1 264 ? -21.857 -36.242 9.225 1.00 98.38 264 SER A O 1
ATOM 1980 N N . ALA A 1 265 ? -23.315 -37.848 9.784 1.00 98.00 265 ALA A N 1
ATOM 1981 C CA . ALA A 1 265 ? -22.645 -38.135 11.053 1.00 98.00 265 ALA A CA 1
ATOM 1982 C C . ALA A 1 265 ? -21.217 -38.668 10.837 1.00 98.00 265 ALA A C 1
ATOM 1984 O O . ALA A 1 265 ? -20.326 -38.392 11.639 1.00 98.00 265 ALA A O 1
ATOM 1985 N N . GLU A 1 266 ? -20.999 -39.395 9.737 1.00 97.88 266 GLU A N 1
ATOM 1986 C CA . GLU A 1 266 ? -19.688 -39.895 9.332 1.00 97.88 266 GLU A CA 1
ATOM 1987 C C . GLU A 1 266 ? -18.743 -38.749 8.966 1.00 97.88 266 GLU A C 1
ATOM 1989 O O . GLU A 1 266 ? -17.647 -38.673 9.519 1.00 97.88 266 GLU A O 1
ATOM 1994 N N . SER A 1 267 ? -19.179 -37.811 8.124 1.00 98.19 267 SER A N 1
ATOM 1995 C CA . SER A 1 267 ? -18.369 -36.656 7.730 1.00 98.19 267 SER A CA 1
ATOM 1996 C C . SER A 1 267 ? -18.080 -35.717 8.903 1.00 98.19 267 SER A C 1
ATOM 1998 O O . SER A 1 267 ? -16.934 -35.298 9.081 1.00 98.19 267 SER A O 1
ATOM 2000 N N . ALA A 1 268 ? -19.063 -35.458 9.773 1.00 97.00 268 ALA A N 1
ATOM 2001 C CA . ALA A 1 268 ? -18.867 -34.662 10.991 1.00 97.00 268 ALA A CA 1
ATOM 2002 C C . ALA A 1 268 ? -17.827 -35.291 11.938 1.00 97.00 268 ALA A C 1
ATOM 2004 O O . ALA A 1 268 ? -17.009 -34.591 12.545 1.00 97.00 268 ALA A O 1
ATOM 2005 N N . LEU A 1 269 ? -17.824 -36.624 12.047 1.00 96.06 269 LEU A N 1
ATOM 2006 C CA . LEU A 1 269 ? -16.819 -37.356 12.810 1.00 96.06 269 LEU A CA 1
ATOM 2007 C C . LEU A 1 269 ? -15.452 -37.324 12.112 1.00 96.06 269 LEU A C 1
ATOM 2009 O O . LEU A 1 269 ? -14.452 -37.011 12.758 1.00 96.06 269 LEU A O 1
ATOM 2013 N N . ALA A 1 270 ? -15.401 -37.606 10.808 1.00 97.38 270 ALA A N 1
ATOM 2014 C CA . ALA A 1 270 ? -14.176 -37.643 10.011 1.00 97.38 270 ALA A CA 1
ATOM 2015 C C . ALA A 1 270 ? -13.415 -36.312 10.061 1.00 97.38 270 ALA A C 1
ATOM 2017 O O . ALA A 1 270 ? -12.189 -36.302 10.180 1.00 97.38 270 ALA A O 1
ATOM 2018 N N . MET A 1 271 ? -14.129 -35.182 10.064 1.00 98.00 271 MET A N 1
ATOM 2019 C CA . MET A 1 271 ? -13.516 -33.858 10.172 1.00 98.00 271 MET A CA 1
ATOM 2020 C C . MET A 1 271 ? -12.727 -33.646 11.467 1.00 98.00 271 MET A C 1
ATOM 2022 O O . MET A 1 271 ? -11.739 -32.910 11.466 1.00 98.00 271 MET A O 1
ATOM 2026 N N . ARG A 1 272 ? -13.118 -34.318 12.553 1.00 94.75 272 ARG A N 1
ATOM 2027 C CA . ARG A 1 272 ? -12.468 -34.233 13.871 1.00 94.75 272 ARG A CA 1
ATOM 2028 C C . ARG A 1 272 ? -11.514 -35.398 14.146 1.00 94.75 272 ARG A C 1
ATOM 2030 O O . ARG A 1 272 ? -10.902 -35.449 15.210 1.00 94.75 272 ARG A O 1
ATOM 2037 N N . GLN A 1 273 ? -11.361 -36.329 13.204 1.00 95.25 273 GLN A N 1
ATOM 2038 C CA . GLN A 1 273 ? -10.378 -37.404 13.299 1.00 95.25 273 GLN A CA 1
ATOM 2039 C C . GLN A 1 273 ? -8.998 -36.915 12.887 1.00 95.25 273 GLN A C 1
ATOM 2041 O O . GLN A 1 273 ? -8.842 -36.194 11.904 1.00 95.25 273 GLN A O 1
ATOM 2046 N N . ARG A 1 274 ? -7.974 -37.378 13.603 1.00 96.25 274 ARG A N 1
ATOM 2047 C CA . ARG A 1 274 ? -6.588 -37.019 13.324 1.00 96.25 274 ARG A CA 1
ATOM 2048 C C . ARG A 1 274 ? -6.139 -37.495 11.945 1.00 96.25 274 ARG A C 1
ATOM 2050 O O . ARG A 1 274 ? -6.116 -38.691 11.674 1.00 96.25 274 ARG A O 1
ATOM 2057 N N . GLN A 1 275 ? -5.717 -36.543 11.121 1.00 96.12 275 GLN A N 1
ATOM 2058 C CA . GLN A 1 275 ? -5.100 -36.761 9.814 1.00 96.12 275 GLN A CA 1
ATOM 2059 C C . GLN A 1 275 ? -3.588 -36.517 9.867 1.00 96.12 275 GLN A C 1
ATOM 2061 O O . GLN A 1 275 ? -2.817 -37.243 9.242 1.00 96.12 275 GLN A O 1
ATOM 2066 N N . VAL A 1 276 ? -3.154 -35.500 10.622 1.00 93.50 276 VAL A N 1
ATOM 2067 C CA . VAL A 1 276 ? -1.747 -35.082 10.700 1.00 93.50 276 VAL A CA 1
ATOM 2068 C C . VAL A 1 276 ? -1.326 -34.870 12.149 1.00 93.50 276 VAL A C 1
ATOM 2070 O O . VAL A 1 276 ? -2.062 -34.286 12.940 1.00 93.50 276 VAL A O 1
ATOM 2073 N N . GLU A 1 277 ? -0.126 -35.334 12.483 1.00 90.88 277 GLU A N 1
ATOM 2074 C CA . GLU A 1 277 ? 0.549 -35.073 13.757 1.00 90.88 277 GLU A CA 1
ATOM 2075 C C . GLU A 1 277 ? 1.275 -33.727 13.703 1.00 90.88 277 GLU A C 1
ATOM 2077 O O . GLU A 1 277 ? 2.082 -33.483 12.796 1.00 90.88 277 GLU A O 1
ATOM 2082 N N . LEU A 1 278 ? 1.030 -32.865 14.689 1.00 85.88 278 LEU A N 1
ATOM 2083 C CA . LEU A 1 278 ? 1.674 -31.561 14.798 1.00 85.88 278 LEU A CA 1
ATOM 2084 C C . LEU A 1 278 ? 2.696 -31.561 15.935 1.00 85.88 278 LEU A C 1
ATOM 2086 O O . LEU A 1 278 ? 2.487 -32.195 16.970 1.00 85.88 278 LEU A O 1
ATOM 2090 N N . PRO A 1 279 ? 3.821 -30.838 15.789 1.00 75.75 279 PRO A N 1
ATOM 2091 C CA . PRO A 1 279 ? 4.658 -30.563 16.946 1.00 75.75 279 PRO A CA 1
ATOM 2092 C C . PRO A 1 279 ? 3.834 -29.799 17.987 1.00 75.75 279 PRO A C 1
ATOM 2094 O O . PRO A 1 279 ? 3.033 -28.939 17.627 1.00 75.75 279 PRO A O 1
ATOM 2097 N N . ASN A 1 280 ? 4.050 -30.080 19.274 1.00 73.44 280 ASN A N 1
ATOM 2098 C CA . ASN A 1 280 ? 3.376 -29.340 20.334 1.00 73.44 280 ASN A CA 1
ATOM 2099 C C . ASN A 1 280 ? 3.889 -27.895 20.364 1.00 73.44 280 ASN A C 1
ATOM 2101 O O . ASN A 1 280 ? 4.924 -27.603 20.967 1.00 73.44 280 ASN A O 1
ATOM 2105 N N . LEU A 1 281 ? 3.167 -27.012 19.675 1.00 68.81 281 LEU A N 1
ATOM 2106 C CA . LEU A 1 281 ? 3.449 -25.584 19.649 1.00 68.81 281 LEU A CA 1
ATOM 2107 C C . LEU A 1 281 ? 2.605 -24.799 20.669 1.00 68.81 281 LEU A C 1
ATOM 2109 O O . LEU A 1 281 ? 2.780 -23.596 20.810 1.00 68.81 281 LEU A O 1
ATOM 2113 N N . GLY A 1 282 ? 1.696 -25.465 21.386 1.00 67.81 282 GLY A N 1
ATOM 2114 C CA . GLY A 1 282 ? 0.776 -24.865 22.357 1.00 67.81 282 GLY A CA 1
ATOM 2115 C C . GLY A 1 282 ? -0.501 -24.275 21.746 1.00 67.81 282 GLY A C 1
ATOM 2116 O O . GLY A 1 282 ? -1.580 -24.516 22.277 1.00 67.81 282 GLY A O 1
ATOM 2117 N N . PHE A 1 283 ? -0.411 -23.555 20.623 1.00 69.88 283 PHE A N 1
ATOM 2118 C CA . PHE A 1 283 ? -1.537 -22.767 20.086 1.00 69.88 283 PHE A CA 1
ATOM 2119 C C . PHE A 1 283 ? -2.282 -23.398 18.890 1.00 69.88 283 PHE A C 1
ATOM 2121 O O . PHE A 1 283 ? -3.484 -23.203 18.783 1.00 69.88 283 PHE A O 1
ATOM 2128 N N . ILE A 1 284 ? -1.638 -24.202 18.028 1.00 74.69 284 ILE A N 1
ATOM 2129 C CA . ILE A 1 284 ? -2.301 -24.835 16.853 1.00 74.69 284 ILE A CA 1
ATOM 2130 C C . ILE A 1 284 ? -2.812 -26.266 17.096 1.00 74.69 284 ILE A C 1
ATOM 2132 O O . ILE A 1 284 ? -3.243 -26.938 16.161 1.00 74.69 284 ILE A O 1
ATOM 2136 N N . GLY A 1 285 ? -2.717 -26.751 18.336 1.00 84.88 285 GLY A N 1
ATOM 2137 C CA . GLY A 1 285 ? -2.970 -28.148 18.684 1.00 84.88 285 GLY A CA 1
ATOM 2138 C C . GLY A 1 285 ? -1.767 -29.072 18.467 1.00 84.88 285 GLY A C 1
ATOM 2139 O O . GLY A 1 285 ? -0.682 -28.652 18.061 1.00 84.88 285 GLY A O 1
ATOM 2140 N N . THR A 1 286 ? -1.965 -30.344 18.797 1.00 88.88 286 THR A N 1
ATOM 2141 C CA . THR A 1 286 ? -1.007 -31.453 18.638 1.00 88.88 286 THR A CA 1
ATOM 2142 C C . THR A 1 286 ? -1.374 -32.367 17.470 1.00 88.88 286 THR A C 1
ATOM 2144 O O . THR A 1 286 ? -0.582 -33.218 17.074 1.00 88.88 286 THR A O 1
ATOM 2147 N N . GLY A 1 287 ? -2.542 -32.163 16.865 1.00 93.19 287 GLY A N 1
ATOM 2148 C CA . GLY A 1 287 ? -2.950 -32.819 15.635 1.00 93.19 287 GLY A CA 1
ATOM 2149 C C . GLY A 1 287 ? -3.858 -31.934 14.789 1.00 93.19 287 GLY A C 1
ATOM 2150 O O . GLY A 1 287 ? -4.363 -30.909 15.245 1.00 93.19 287 GLY A O 1
ATOM 2151 N N . TRP A 1 288 ? -4.077 -32.352 13.549 1.00 95.31 288 TRP A N 1
ATOM 2152 C CA . TRP A 1 288 ? -4.980 -31.692 12.609 1.00 95.31 288 TRP A CA 1
ATOM 2153 C C . TRP A 1 288 ? -5.944 -32.706 11.999 1.00 95.31 288 TRP A C 1
ATOM 2155 O O . TRP A 1 288 ? -5.526 -33.809 11.635 1.00 95.31 288 TRP A O 1
ATOM 2165 N N . GLY A 1 289 ? -7.218 -32.338 11.906 1.00 97.12 289 GLY A N 1
ATOM 2166 C CA . GLY A 1 289 ? -8.269 -33.093 11.230 1.00 97.12 289 GLY A CA 1
ATOM 2167 C C . GLY A 1 289 ? -8.485 -32.638 9.787 1.00 97.12 289 GLY A C 1
ATOM 2168 O O . GLY A 1 289 ? -7.569 -32.136 9.136 1.00 97.12 289 GLY A O 1
ATOM 2169 N N . LEU A 1 290 ? -9.703 -32.793 9.265 1.00 97.56 290 LEU A N 1
ATOM 2170 C CA . LEU A 1 290 ? -10.091 -32.134 8.013 1.00 97.56 290 LEU A CA 1
ATOM 2171 C C . LEU A 1 290 ? -10.605 -30.735 8.372 1.00 97.56 290 LEU A C 1
ATOM 2173 O O . LEU A 1 290 ? -11.778 -30.546 8.682 1.00 97.56 290 LEU A O 1
ATOM 2177 N N . GLY A 1 291 ? -9.687 -29.768 8.414 1.00 94.75 291 GLY A N 1
ATOM 2178 C CA . GLY A 1 291 ? -9.956 -28.370 8.770 1.00 94.75 291 GLY A CA 1
ATOM 2179 C C . GLY A 1 291 ? -9.916 -28.036 10.268 1.00 94.75 291 GLY A C 1
ATOM 2180 O O . GLY A 1 291 ? -9.658 -26.885 10.600 1.00 94.75 291 GLY A O 1
ATOM 2181 N N . TRP A 1 292 ? -10.120 -28.998 11.175 1.00 96.56 292 TRP A N 1
ATOM 2182 C CA . TRP A 1 292 ? -10.088 -28.757 12.628 1.00 96.56 292 TRP A CA 1
ATOM 2183 C C . TRP A 1 292 ? -8.692 -28.906 13.246 1.00 96.56 292 TRP A C 1
ATOM 2185 O O . TRP A 1 292 ? -7.954 -29.832 12.909 1.00 96.56 292 TRP A O 1
ATOM 2195 N N . SER A 1 293 ? -8.371 -28.071 14.238 1.00 95.31 293 SER A N 1
ATOM 2196 C CA . SER A 1 293 ? -7.242 -28.305 15.145 1.00 95.31 293 SER A CA 1
ATOM 2197 C C . SER A 1 293 ? -7.649 -29.263 16.265 1.00 95.31 293 SER A C 1
ATOM 2199 O O . SER A 1 293 ? -8.744 -29.157 16.828 1.00 95.31 293 SER A O 1
ATOM 2201 N N . LEU A 1 294 ? -6.755 -30.190 16.605 1.00 95.00 294 LEU A N 1
ATOM 2202 C CA . LEU A 1 294 ? -6.955 -31.201 17.641 1.00 95.00 294 LEU A CA 1
ATOM 2203 C C . LEU A 1 294 ? -5.940 -30.986 18.760 1.00 95.00 294 LEU A C 1
ATOM 2205 O O . LEU A 1 294 ? -4.735 -30.888 18.516 1.00 95.00 294 LEU A O 1
ATOM 2209 N N . PHE A 1 295 ? -6.428 -30.927 19.990 1.00 92.12 295 PHE A N 1
ATOM 2210 C CA . PHE A 1 295 ? -5.640 -30.652 21.179 1.00 92.12 295 PHE A CA 1
ATOM 2211 C C . PHE A 1 295 ? -5.717 -31.854 22.126 1.00 92.12 295 PHE A C 1
ATOM 2213 O O . PHE A 1 295 ? -6.776 -32.135 22.688 1.00 92.12 295 PHE A O 1
ATOM 2220 N N . ASP A 1 296 ? -4.592 -32.545 22.330 1.00 87.62 296 ASP A N 1
ATOM 2221 C CA . ASP A 1 296 ? -4.484 -33.588 23.359 1.00 87.62 296 ASP A CA 1
ATOM 2222 C C . ASP A 1 296 ? -3.990 -32.952 24.658 1.00 87.62 296 ASP A C 1
ATOM 2224 O O . ASP A 1 296 ? -2.794 -32.955 24.971 1.00 87.62 296 ASP A O 1
ATOM 2228 N N . TRP A 1 297 ? -4.896 -32.321 25.396 1.00 88.88 297 TRP A N 1
ATOM 2229 C CA . TRP A 1 297 ? -4.540 -31.770 26.696 1.00 88.88 297 TRP A CA 1
ATOM 2230 C C . TRP A 1 297 ? -4.545 -32.869 27.763 1.00 88.88 297 TRP A C 1
ATOM 2232 O O . TRP A 1 297 ? -5.279 -33.848 27.627 1.00 88.88 297 TRP A O 1
ATOM 2242 N N . PRO A 1 298 ? -3.729 -32.738 28.829 1.00 83.56 298 PRO A N 1
ATOM 2243 C CA . PRO A 1 298 ? -3.623 -33.774 29.860 1.00 83.56 298 PRO A CA 1
ATOM 2244 C C . PRO A 1 298 ? -4.965 -34.166 30.488 1.00 83.56 298 PRO A C 1
ATOM 2246 O O . PRO A 1 298 ? -5.154 -35.329 30.834 1.00 83.56 298 PRO A O 1
ATOM 2249 N N . ASP A 1 299 ? -5.878 -33.200 30.597 1.00 87.56 299 ASP A N 1
ATOM 2250 C CA . ASP A 1 299 ? -7.170 -33.352 31.266 1.00 87.56 299 ASP A CA 1
ATOM 2251 C C . ASP A 1 299 ? -8.311 -33.753 30.310 1.00 87.56 299 ASP A C 1
ATOM 2253 O O . ASP A 1 299 ? -9.428 -33.978 30.765 1.00 87.56 299 ASP A O 1
ATOM 2257 N N . GLY A 1 300 ? -8.064 -33.841 28.996 1.00 85.88 300 GLY A N 1
ATOM 2258 C CA . GLY A 1 300 ? -9.084 -34.232 28.020 1.00 85.88 300 GLY A CA 1
ATOM 2259 C C . GLY A 1 300 ? -8.798 -33.782 26.586 1.00 85.88 300 GLY A C 1
ATOM 2260 O O . GLY A 1 300 ? -8.019 -32.858 26.336 1.00 85.88 300 GLY A O 1
ATOM 2261 N N . ALA A 1 301 ? -9.456 -34.437 25.626 1.00 90.19 301 ALA A N 1
ATOM 2262 C CA . ALA A 1 301 ? -9.365 -34.081 24.213 1.00 90.19 301 ALA A CA 1
ATOM 2263 C C . ALA A 1 301 ? -10.240 -32.860 23.893 1.00 90.19 301 ALA A C 1
ATOM 2265 O O . ALA A 1 301 ? -11.433 -32.824 24.206 1.00 90.19 301 ALA A O 1
ATOM 2266 N N . VAL A 1 302 ? -9.655 -31.873 23.216 1.00 94.44 302 VAL A N 1
ATOM 2267 C CA . VAL A 1 302 ? -10.338 -30.642 22.803 1.00 94.44 302 VAL A CA 1
ATOM 2268 C C . VAL A 1 302 ? -10.214 -30.475 21.291 1.00 94.44 302 VAL A C 1
ATOM 2270 O O . VAL A 1 302 ? -9.168 -30.733 20.695 1.00 94.44 302 VAL A O 1
ATOM 2273 N N . VAL A 1 303 ? -11.295 -30.037 20.655 1.00 95.25 303 VAL A N 1
ATOM 2274 C CA . VAL A 1 303 ? -11.330 -29.668 19.236 1.00 95.25 303 VAL A CA 1
ATOM 2275 C C . VAL A 1 303 ? -11.534 -28.162 19.147 1.00 95.25 303 VAL A C 1
ATOM 2277 O O . VAL A 1 303 ? -12.272 -27.581 19.940 1.00 95.25 303 VAL A O 1
ATOM 2280 N N . GLY A 1 304 ? -10.873 -27.495 18.211 1.00 95.06 304 GLY A N 1
ATOM 2281 C CA . GLY A 1 304 ? -11.006 -26.051 18.092 1.00 95.06 304 GLY A CA 1
ATOM 2282 C C . GLY A 1 304 ? -10.351 -25.487 16.849 1.00 95.06 304 GLY A C 1
ATOM 2283 O O . GLY A 1 304 ? -9.816 -26.219 16.018 1.00 95.06 304 GLY A O 1
ATOM 2284 N N . HIS A 1 305 ? -10.410 -24.170 16.732 1.00 95.50 305 HIS A N 1
ATOM 2285 C CA . HIS A 1 305 ? -9.656 -23.410 15.748 1.00 95.50 305 HIS A CA 1
ATOM 2286 C C . HIS A 1 305 ? -9.576 -21.954 16.224 1.00 95.50 305 HIS A C 1
ATOM 2288 O O . HIS A 1 305 ? -10.502 -21.464 16.874 1.00 95.50 305 HIS A O 1
ATOM 2294 N N . ASP A 1 306 ? -8.492 -21.263 15.880 1.00 93.06 306 ASP A N 1
ATOM 2295 C CA . ASP A 1 306 ? -8.309 -19.837 16.168 1.00 93.06 306 ASP A CA 1
ATOM 2296 C C . ASP A 1 306 ? -8.298 -19.012 14.878 1.00 93.06 306 ASP A C 1
ATOM 2298 O O . ASP A 1 306 ? -7.983 -19.510 13.794 1.00 93.06 306 ASP A O 1
ATOM 2302 N N . GLY A 1 307 ? -8.668 -17.744 14.969 1.00 89.69 307 GLY A N 1
ATOM 2303 C CA . GLY A 1 307 ? -8.748 -16.829 13.842 1.00 89.69 307 GLY A CA 1
ATOM 2304 C C . GLY A 1 307 ? -8.068 -15.512 14.159 1.00 89.69 307 GLY A C 1
ATOM 2305 O O . GLY A 1 307 ? -8.198 -14.990 15.259 1.00 89.69 307 GLY A O 1
ATOM 2306 N N . GLY A 1 308 ? -7.362 -14.965 13.176 1.00 88.25 308 GLY A N 1
ATOM 2307 C CA . GLY A 1 308 ? -6.828 -13.613 13.233 1.00 88.25 308 GLY A CA 1
ATOM 2308 C C . GLY A 1 308 ? -7.053 -12.914 11.904 1.00 88.25 308 GLY A C 1
ATOM 2309 O O . GLY A 1 308 ? -6.900 -13.530 10.846 1.00 88.25 308 GLY A O 1
ATOM 2310 N N . THR A 1 309 ? -7.420 -11.642 11.967 1.00 85.62 309 THR A N 1
ATOM 2311 C CA . THR A 1 309 ? -7.455 -10.725 10.823 1.00 85.62 309 THR A CA 1
ATOM 2312 C C . THR A 1 309 ? -6.823 -9.392 11.228 1.00 85.62 309 THR A C 1
ATOM 2314 O O . THR A 1 309 ? -6.088 -9.320 12.215 1.00 85.62 309 THR A O 1
ATOM 2317 N N . VAL A 1 310 ? -7.035 -8.325 10.455 1.00 82.38 310 VAL A N 1
ATOM 2318 C CA . VAL A 1 310 ? -6.418 -7.024 10.734 1.00 82.38 310 VAL A CA 1
ATOM 2319 C C . VAL A 1 310 ? -7.025 -6.426 12.008 1.00 82.38 310 VAL A C 1
ATOM 2321 O O . VAL A 1 310 ? -8.090 -5.816 11.977 1.00 82.38 310 VAL A O 1
ATOM 2324 N N . GLY A 1 311 ? -6.341 -6.617 13.138 1.00 84.00 311 GLY A N 1
ATOM 2325 C CA . GLY A 1 311 ? -6.737 -6.083 14.444 1.00 84.00 311 GLY A CA 1
ATOM 2326 C C . GLY A 1 311 ? -7.925 -6.792 15.105 1.00 84.00 311 GLY A C 1
ATOM 2327 O O . GLY A 1 311 ? -8.530 -6.207 15.997 1.00 84.00 311 GLY A O 1
ATOM 2328 N N . GLN A 1 312 ? -8.286 -8.009 14.683 1.00 93.44 312 GLN A N 1
ATOM 2329 C CA . GLN A 1 312 ? -9.321 -8.830 15.332 1.00 93.44 312 GLN A CA 1
ATOM 2330 C C . GLN A 1 312 ? -8.815 -10.258 15.564 1.00 93.44 312 GLN A C 1
ATOM 2332 O O . GLN A 1 312 ? -8.080 -10.793 14.730 1.00 93.44 312 GLN A O 1
ATOM 2337 N N . SER A 1 313 ? -9.240 -10.868 16.674 1.00 95.00 313 SER A N 1
ATOM 2338 C CA . SER A 1 313 ? -8.892 -12.242 17.055 1.00 95.00 313 SER A CA 1
ATOM 2339 C C . SER A 1 313 ? -10.140 -13.026 17.463 1.00 95.00 313 SER A C 1
ATOM 2341 O O . SER A 1 313 ? -11.055 -12.487 18.083 1.00 95.00 313 SER A O 1
ATOM 2343 N N . ALA A 1 314 ? -10.161 -14.316 17.148 1.00 96.75 314 ALA A N 1
ATOM 2344 C CA . ALA A 1 314 ? -11.246 -15.235 17.458 1.00 96.75 314 ALA A CA 1
ATOM 2345 C C . ALA A 1 314 ? -10.688 -16.552 18.005 1.00 96.75 314 ALA A C 1
ATOM 2347 O O . ALA A 1 314 ? -9.728 -17.093 17.459 1.00 96.75 314 ALA A O 1
ATOM 2348 N N . PHE A 1 315 ? -11.313 -17.095 19.044 1.00 97.25 315 PHE A N 1
ATOM 2349 C CA . PHE A 1 315 ? -10.915 -18.355 19.668 1.00 97.25 315 PHE A CA 1
ATOM 2350 C C . PHE A 1 315 ? -12.134 -19.251 19.834 1.00 97.25 315 PHE A C 1
ATOM 2352 O O . PHE A 1 315 ? -13.133 -18.814 20.403 1.00 97.25 315 PHE A O 1
ATOM 2359 N N . LEU A 1 316 ? -12.048 -20.501 19.377 1.00 97.94 316 LEU A N 1
ATOM 2360 C CA . LEU A 1 316 ? -13.102 -21.504 19.536 1.00 97.94 316 LEU A CA 1
ATOM 2361 C C . LEU A 1 316 ? -12.532 -22.781 20.152 1.00 97.94 316 LEU A C 1
ATOM 2363 O O . LEU A 1 316 ? -11.594 -23.376 19.614 1.00 97.94 316 LEU A O 1
ATOM 2367 N N . ARG A 1 317 ? -13.121 -23.232 21.259 1.00 96.56 317 ARG A N 1
ATOM 2368 C CA . ARG A 1 317 ? -12.813 -24.521 21.888 1.00 96.56 317 ARG A CA 1
ATOM 2369 C C . ARG A 1 317 ? -14.093 -25.304 22.117 1.00 96.56 317 ARG A C 1
ATOM 2371 O O . ARG A 1 317 ? -15.094 -24.752 22.561 1.00 96.56 317 ARG A O 1
ATOM 2378 N N . VAL A 1 318 ? -14.035 -26.594 21.827 1.00 96.81 318 VAL A N 1
ATOM 2379 C CA . VAL A 1 318 ? -15.132 -27.542 21.972 1.00 96.81 318 VAL A CA 1
ATOM 2380 C C . VAL A 1 318 ? -14.595 -28.770 22.684 1.00 96.81 318 VAL A C 1
ATOM 2382 O O . VAL A 1 318 ? -13.574 -29.330 22.284 1.00 96.81 318 VAL A O 1
ATOM 2385 N N . VAL A 1 319 ? -15.289 -29.187 23.735 1.00 96.38 319 VAL A N 1
ATOM 2386 C CA . VAL A 1 319 ? -14.978 -30.360 24.548 1.00 96.38 319 VAL A CA 1
ATOM 2387 C C . VAL A 1 319 ? -16.121 -31.360 24.363 1.00 96.38 319 VAL A C 1
ATOM 2389 O O . VAL A 1 319 ? -17.098 -31.314 25.114 1.00 96.38 319 VAL A O 1
ATOM 2392 N N . PRO A 1 320 ? -16.054 -32.239 23.344 1.00 92.19 320 PRO A N 1
ATOM 2393 C CA . PRO A 1 320 ? -17.190 -33.078 22.971 1.00 92.19 320 PRO A CA 1
ATOM 2394 C C . PRO A 1 320 ? -17.640 -34.007 24.101 1.00 92.19 320 PRO A C 1
ATOM 2396 O O . PRO A 1 320 ? -18.833 -34.149 24.331 1.00 92.19 320 PRO A O 1
ATOM 2399 N N . GLU A 1 321 ? -16.691 -34.592 24.839 1.00 91.75 321 GLU A N 1
ATOM 2400 C CA . GLU A 1 321 ? -16.977 -35.536 25.933 1.00 91.75 321 GLU A CA 1
ATOM 2401 C C . GLU A 1 321 ? -17.720 -34.894 27.110 1.00 91.75 321 GLU A C 1
ATOM 2403 O O . GLU A 1 321 ? -18.423 -35.582 27.847 1.00 91.75 321 GLU A O 1
ATOM 2408 N N . HIS A 1 322 ? -17.593 -33.575 27.265 1.00 94.19 322 HIS A N 1
ATOM 2409 C CA . HIS A 1 322 ? -18.243 -32.813 28.327 1.00 94.19 322 HIS A CA 1
ATOM 2410 C C . HIS A 1 322 ? -19.459 -32.025 27.840 1.00 94.19 322 HIS A C 1
ATOM 2412 O O . HIS A 1 322 ? -20.104 -31.373 28.651 1.00 94.19 322 HIS A O 1
ATOM 2418 N N . ASP A 1 323 ? -19.790 -32.077 26.547 1.00 93.88 323 ASP A N 1
ATOM 2419 C CA . ASP A 1 323 ? -20.859 -31.270 25.955 1.00 93.88 323 ASP A CA 1
ATOM 2420 C C . ASP A 1 323 ? -20.690 -29.762 26.243 1.00 93.88 323 ASP A C 1
ATOM 2422 O O . ASP A 1 323 ? -21.634 -29.072 26.622 1.00 93.88 323 ASP A O 1
ATOM 2426 N N . VAL A 1 324 ? -19.461 -29.247 26.092 1.00 96.69 324 VAL A N 1
ATOM 2427 C CA . VAL A 1 324 ? -19.100 -27.842 26.366 1.00 96.69 324 VAL A CA 1
ATOM 2428 C C . VAL A 1 324 ? -18.446 -27.206 25.141 1.00 96.69 324 VAL A C 1
ATOM 2430 O O . VAL A 1 324 ? -17.608 -27.824 24.484 1.00 96.69 324 VAL A O 1
ATOM 2433 N N . ALA A 1 325 ? -18.783 -25.951 24.845 1.00 97.62 325 ALA A N 1
ATOM 2434 C CA . ALA A 1 325 ? -18.091 -25.149 23.839 1.00 97.62 325 ALA A CA 1
ATOM 2435 C C . ALA A 1 325 ? -17.984 -23.681 24.269 1.00 97.62 325 ALA A C 1
ATOM 2437 O O . ALA A 1 325 ? -18.855 -23.160 24.957 1.00 97.62 325 ALA A O 1
ATOM 2438 N N . VAL A 1 326 ? -16.922 -23.000 23.850 1.00 98.31 326 VAL A N 1
ATOM 2439 C CA . VAL A 1 326 ? -16.696 -21.580 24.137 1.00 98.31 326 VAL A CA 1
ATOM 2440 C C . VAL A 1 326 ? -16.089 -20.877 22.932 1.00 98.31 326 VAL A C 1
ATOM 2442 O O . VAL A 1 326 ? -15.134 -21.370 22.327 1.00 98.31 326 VAL A O 1
ATOM 2445 N N . ALA A 1 327 ? -16.655 -19.719 22.600 1.00 98.69 327 ALA A N 1
ATOM 2446 C CA . ALA A 1 327 ? -16.190 -18.826 21.553 1.00 98.69 327 ALA A CA 1
ATOM 2447 C C . ALA A 1 327 ? -15.916 -17.439 22.146 1.00 98.69 327 ALA A C 1
ATOM 2449 O O . ALA A 1 327 ? -16.795 -16.872 22.792 1.00 98.69 327 ALA A O 1
ATOM 2450 N N . LEU A 1 328 ? -14.723 -16.892 21.913 1.00 98.62 328 LEU A N 1
ATOM 2451 C CA . LEU A 1 328 ? -14.317 -15.542 22.316 1.00 98.62 328 LEU A CA 1
ATOM 2452 C C . LEU A 1 328 ? -13.864 -14.764 21.079 1.00 98.62 328 LEU A C 1
ATOM 2454 O O . LEU A 1 328 ? -12.920 -15.184 20.412 1.00 98.62 328 LEU A O 1
ATOM 2458 N N . LEU A 1 329 ? -14.510 -13.634 20.796 1.00 98.69 329 LEU A N 1
ATOM 2459 C CA . LEU A 1 329 ? -14.191 -12.747 19.674 1.00 98.69 329 LEU A CA 1
ATOM 2460 C C . LEU A 1 329 ? -13.781 -11.373 20.209 1.00 98.69 329 LEU A C 1
ATOM 2462 O O . LEU A 1 329 ? -14.461 -10.831 21.081 1.00 98.69 329 LEU A O 1
ATOM 2466 N N . THR A 1 330 ? -12.686 -10.809 19.701 1.00 98.25 330 THR A N 1
ATOM 2467 C CA . THR A 1 330 ? -12.119 -9.531 20.159 1.00 98.25 330 THR A CA 1
ATOM 2468 C C . THR A 1 330 ? -11.678 -8.658 18.986 1.00 98.25 330 THR A C 1
ATOM 2470 O O . THR A 1 330 ? -11.405 -9.152 17.890 1.00 98.25 330 THR A O 1
ATOM 2473 N N . ASN A 1 331 ? -11.580 -7.345 19.209 1.00 97.12 331 ASN A N 1
ATOM 2474 C CA . ASN A 1 331 ? -11.220 -6.371 18.172 1.00 97.12 331 ASN A CA 1
ATOM 2475 C C . ASN A 1 331 ? -9.956 -5.545 18.484 1.00 97.12 331 ASN A C 1
ATOM 2477 O O . ASN A 1 331 ? -9.878 -4.379 18.098 1.00 97.12 331 ASN A O 1
ATOM 2481 N N . GLY A 1 332 ? -8.980 -6.129 19.183 1.00 92.31 332 GLY A N 1
ATOM 2482 C CA . GLY A 1 332 ? -7.662 -5.532 19.433 1.00 92.31 332 GLY A CA 1
ATOM 2483 C C . GLY A 1 332 ? -7.140 -5.807 20.844 1.00 92.31 332 GLY A C 1
ATOM 2484 O O . GLY A 1 332 ? -7.729 -6.599 21.574 1.00 92.31 332 GLY A O 1
ATOM 2485 N N . GLY A 1 333 ? -6.056 -5.130 21.231 1.00 88.06 333 GLY A N 1
ATOM 2486 C CA . GLY A 1 333 ? -5.440 -5.258 22.561 1.00 88.06 333 GLY A CA 1
ATOM 2487 C C . GLY A 1 333 ? -4.611 -6.532 22.759 1.00 88.06 333 GLY A C 1
ATOM 2488 O O . GLY A 1 333 ? -4.252 -7.211 21.794 1.00 88.06 333 GLY A O 1
ATOM 2489 N N . ASP A 1 334 ? -4.302 -6.857 24.016 1.00 87.06 334 ASP A N 1
ATOM 2490 C CA . ASP A 1 334 ? -3.534 -8.047 24.394 1.00 87.06 334 ASP A CA 1
ATOM 2491 C C . ASP A 1 334 ? -4.451 -9.269 24.572 1.00 87.06 334 ASP A C 1
ATOM 2493 O O . ASP A 1 334 ? -4.991 -9.572 25.637 1.00 87.06 334 ASP A O 1
ATOM 2497 N N . THR A 1 335 ? -4.697 -9.960 23.463 1.00 88.56 335 THR A N 1
ATOM 2498 C CA . THR A 1 335 ? -5.764 -10.970 23.387 1.00 88.56 335 THR A CA 1
ATOM 2499 C C . THR A 1 335 ? -5.417 -12.316 24.028 1.00 88.56 335 THR A C 1
ATOM 2501 O O . THR A 1 335 ? -6.323 -13.043 24.438 1.00 88.56 335 THR A O 1
ATOM 2504 N N . LEU A 1 336 ? -4.133 -12.669 24.146 1.00 86.25 336 LEU A N 1
ATOM 2505 C CA . LEU A 1 336 ? -3.709 -13.990 24.622 1.00 86.25 336 LEU A CA 1
ATOM 2506 C C . LEU A 1 336 ? -3.845 -14.156 26.151 1.00 86.25 336 LEU A C 1
ATOM 2508 O O . LEU A 1 336 ? -4.355 -15.200 26.580 1.00 86.25 336 LEU A O 1
ATOM 2512 N N . PRO A 1 337 ? -3.470 -13.171 26.991 1.00 87.88 337 PRO A N 1
ATOM 2513 C CA . PRO A 1 337 ? -3.791 -13.193 28.417 1.00 87.88 337 PRO A CA 1
ATOM 2514 C C . PRO A 1 337 ? -5.298 -13.206 28.671 1.00 87.88 337 PRO A C 1
ATOM 2516 O O . PRO A 1 337 ? -5.761 -14.027 29.463 1.00 87.88 337 PRO A O 1
ATOM 2519 N N . LEU A 1 338 ? -6.075 -12.398 27.932 1.00 93.38 338 LEU A N 1
ATOM 2520 C CA . LEU A 1 338 ? -7.539 -12.408 28.025 1.00 93.38 338 LEU A CA 1
ATOM 2521 C C . LEU A 1 338 ? -8.106 -13.804 27.731 1.00 93.38 338 LEU A C 1
ATOM 2523 O O . LEU A 1 338 ? -8.900 -14.320 28.516 1.00 93.38 338 LEU A O 1
ATOM 2527 N N . TYR A 1 339 ? -7.675 -14.433 26.633 1.00 93.69 339 TYR A N 1
ATOM 2528 C CA . TYR A 1 339 ? -8.050 -15.806 26.291 1.00 93.69 339 TYR A CA 1
ATOM 2529 C C . TYR A 1 339 ? -7.681 -16.783 27.413 1.00 93.69 339 TYR A C 1
ATOM 2531 O O . TYR A 1 339 ? -8.526 -17.558 27.856 1.00 93.69 339 TYR A O 1
ATOM 2539 N N . THR A 1 340 ? -6.442 -16.731 27.906 1.00 90.94 340 THR A N 1
ATOM 2540 C CA . THR A 1 340 ? -5.940 -17.678 28.914 1.00 90.94 340 THR A CA 1
ATOM 2541 C C . THR A 1 340 ? -6.730 -17.579 30.217 1.00 90.94 340 THR A C 1
ATOM 2543 O O . THR A 1 340 ? -7.119 -18.603 30.780 1.00 90.94 340 THR A O 1
ATOM 2546 N N . THR A 1 341 ? -7.015 -16.358 30.670 1.00 93.50 341 THR A N 1
ATOM 2547 C CA . THR A 1 341 ? -7.795 -16.102 31.884 1.00 93.50 341 THR A CA 1
ATOM 2548 C C . THR A 1 341 ? -9.254 -16.501 31.699 1.00 93.50 341 THR A C 1
ATOM 2550 O O . THR A 1 341 ? -9.785 -17.276 32.493 1.00 93.50 341 THR A O 1
ATOM 2553 N N . LEU A 1 342 ? -9.905 -16.006 30.643 1.00 96.25 342 LEU A N 1
ATOM 2554 C CA . LEU A 1 342 ? -11.337 -16.193 30.434 1.00 96.25 342 LEU A CA 1
ATOM 2555 C C . LEU A 1 342 ? -11.653 -17.629 30.017 1.00 96.25 342 LEU A C 1
ATOM 2557 O O . LEU A 1 342 ? -12.348 -18.336 30.741 1.00 96.25 342 LEU A O 1
ATOM 2561 N N . VAL A 1 343 ? -11.122 -18.092 28.882 1.00 95.88 343 VAL A N 1
ATOM 2562 C CA . VAL A 1 343 ? -11.416 -19.435 28.352 1.00 95.88 343 VAL A CA 1
ATOM 2563 C C . VAL A 1 343 ? -10.889 -20.515 29.296 1.00 95.88 343 VAL A C 1
ATOM 2565 O O . VAL A 1 343 ? -11.552 -21.531 29.494 1.00 95.88 343 VAL A O 1
ATOM 2568 N N . GLY A 1 344 ? -9.744 -20.282 29.942 1.00 94.56 344 GLY A N 1
ATOM 2569 C CA . GLY A 1 344 ? -9.196 -21.206 30.935 1.00 94.56 344 GLY A CA 1
ATOM 2570 C C . GLY A 1 344 ? -10.073 -21.362 32.167 1.00 94.56 344 GLY A C 1
ATOM 2571 O O . GLY A 1 344 ? -10.190 -22.471 32.686 1.00 94.56 344 GLY A O 1
ATOM 2572 N N . HIS A 1 345 ? -10.705 -20.281 32.628 1.00 96.06 345 HIS A N 1
ATOM 2573 C CA . HIS A 1 345 ? -11.676 -20.356 33.713 1.00 96.06 345 HIS A CA 1
ATOM 2574 C C . HIS A 1 345 ? -12.934 -21.117 33.273 1.00 96.06 345 HIS A C 1
ATOM 2576 O O . HIS A 1 345 ? -13.306 -22.085 33.933 1.00 96.06 345 HIS A O 1
ATOM 2582 N N . VAL A 1 346 ? -13.511 -20.771 32.113 1.00 96.81 346 VAL A N 1
ATOM 2583 C CA . VAL A 1 346 ? -14.700 -21.450 31.560 1.00 96.81 346 VAL A CA 1
ATOM 2584 C C . VAL A 1 346 ? -14.493 -22.967 31.459 1.00 96.81 346 VAL A C 1
ATOM 2586 O O . VAL A 1 346 ? -15.304 -23.742 31.968 1.00 96.81 346 VAL A O 1
ATOM 2589 N N . LEU A 1 347 ? -13.404 -23.407 30.820 1.00 96.56 347 LEU A N 1
ATOM 2590 C CA . LEU A 1 347 ? -13.146 -24.833 30.589 1.00 96.56 347 LEU A CA 1
ATOM 2591 C C . LEU A 1 347 ? -12.850 -25.596 31.884 1.00 96.56 347 LEU A C 1
ATOM 2593 O O . LEU A 1 347 ? -13.279 -26.741 32.032 1.00 96.56 347 LEU A O 1
ATOM 2597 N N . ARG A 1 348 ? -12.174 -24.965 32.848 1.00 95.94 348 ARG A N 1
ATOM 2598 C CA . ARG A 1 348 ? -11.911 -25.573 34.156 1.00 95.94 348 ARG A CA 1
ATOM 2599 C C . ARG A 1 348 ? -13.199 -25.781 34.944 1.00 95.94 348 ARG A C 1
ATOM 2601 O O . ARG A 1 348 ? -13.404 -26.865 35.483 1.00 95.94 348 ARG A O 1
ATOM 2608 N N . GLU A 1 349 ? -14.066 -24.774 34.994 1.00 96.25 349 GLU A N 1
ATOM 2609 C CA . GLU A 1 349 ? -15.303 -24.849 35.774 1.00 96.25 349 GLU A CA 1
ATOM 2610 C C . GLU A 1 349 ? -16.298 -25.853 35.184 1.00 96.25 349 GLU A C 1
ATOM 2612 O O . GLU A 1 349 ? -16.883 -26.654 35.925 1.00 96.25 349 GLU A O 1
ATOM 2617 N N . LEU A 1 350 ? -16.466 -25.847 33.857 1.00 96.31 350 LEU A N 1
ATOM 2618 C CA . LEU A 1 350 ? -17.492 -26.643 33.179 1.00 96.31 350 LEU A CA 1
ATOM 2619 C C . LEU A 1 350 ? -17.024 -28.046 32.781 1.00 96.31 350 LEU A C 1
ATOM 2621 O O . LEU A 1 350 ? -17.807 -28.986 32.875 1.00 96.31 350 LEU A O 1
ATOM 2625 N N . ALA A 1 351 ? -15.762 -28.208 32.375 1.00 95.12 351 ALA A N 1
ATOM 2626 C CA . ALA A 1 351 ? -15.234 -29.481 31.876 1.00 95.12 351 ALA A CA 1
ATOM 2627 C C . ALA A 1 351 ? -14.099 -30.064 32.736 1.00 95.12 351 ALA A C 1
ATOM 2629 O O . ALA A 1 351 ? -13.661 -31.179 32.484 1.00 95.12 351 ALA A O 1
ATOM 2630 N N . GLY A 1 352 ? -13.604 -29.346 33.753 1.00 94.69 352 GLY A N 1
ATOM 2631 C CA . GLY A 1 352 ? -12.438 -29.789 34.529 1.00 94.69 352 GLY A CA 1
ATOM 2632 C C . GLY A 1 352 ? -11.124 -29.728 33.746 1.00 94.69 352 GLY A C 1
ATOM 2633 O O . GLY A 1 352 ? -10.127 -30.290 34.187 1.00 94.69 352 GLY A O 1
ATOM 2634 N N . ILE A 1 353 ? -11.115 -29.039 32.602 1.00 93.81 353 ILE A N 1
ATOM 2635 C CA . ILE A 1 353 ? -9.979 -29.002 31.685 1.00 93.81 353 ILE A CA 1
ATOM 2636 C C . ILE A 1 353 ? -9.113 -27.775 31.964 1.00 93.81 353 ILE A C 1
ATOM 2638 O O . ILE A 1 353 ? -9.558 -26.633 31.827 1.00 93.81 353 ILE A O 1
ATOM 2642 N N . GLY A 1 354 ? -7.849 -28.001 32.323 1.00 90.31 354 GLY A N 1
ATOM 2643 C CA . GLY A 1 354 ? -6.851 -26.947 32.413 1.00 90.31 354 GLY A CA 1
ATOM 2644 C C . GLY A 1 354 ? -6.271 -26.592 31.045 1.00 90.31 354 GLY A C 1
ATOM 2645 O O . GLY A 1 354 ? -5.806 -27.466 30.316 1.00 90.31 354 GLY A O 1
ATOM 2646 N N . LEU A 1 355 ? -6.219 -25.295 30.721 1.00 87.44 355 LEU A N 1
ATOM 2647 C CA . LEU A 1 355 ? -5.388 -24.817 29.613 1.00 87.44 355 LEU A CA 1
ATOM 2648 C C . LEU A 1 355 ? -3.912 -25.125 29.918 1.00 87.44 355 LEU A C 1
ATOM 2650 O O . LEU A 1 355 ? -3.404 -24.652 30.942 1.00 87.44 355 LEU A O 1
ATOM 2654 N N . PRO A 1 356 ? -3.201 -25.878 29.059 1.00 84.12 356 PRO A N 1
ATOM 2655 C CA . PRO A 1 356 ? -1.778 -26.097 29.251 1.00 84.12 356 PRO A CA 1
ATOM 2656 C C . PRO A 1 356 ? -1.008 -24.784 29.157 1.00 84.12 356 PRO A C 1
ATOM 2658 O O . PRO A 1 356 ? -1.311 -23.922 28.330 1.00 84.12 356 PRO A O 1
ATOM 2661 N N . ALA A 1 357 ? 0.039 -24.664 29.971 1.00 77.38 357 ALA A N 1
ATOM 2662 C CA . ALA A 1 357 ? 0.995 -23.582 29.815 1.00 77.38 357 ALA A CA 1
ATOM 2663 C C . ALA A 1 357 ? 1.651 -23.657 28.429 1.00 77.38 357 ALA A C 1
ATOM 2665 O O . ALA A 1 357 ? 2.003 -24.740 27.947 1.00 77.38 357 ALA A O 1
ATOM 2666 N N . LEU A 1 358 ? 1.844 -22.495 27.805 1.00 75.62 358 LEU A N 1
ATOM 2667 C CA . LEU A 1 358 ? 2.596 -22.413 26.560 1.00 75.62 358 LEU A CA 1
ATOM 2668 C C . LEU A 1 358 ? 4.042 -22.893 26.775 1.00 75.62 358 LEU A C 1
ATOM 2670 O O . LEU A 1 358 ? 4.598 -22.706 27.863 1.00 75.62 358 LEU A O 1
ATOM 2674 N N . PRO A 1 359 ? 4.675 -23.491 25.751 1.00 72.25 359 PRO A N 1
ATOM 2675 C CA . PRO A 1 359 ? 6.087 -23.851 25.801 1.00 72.25 359 PRO A CA 1
ATOM 2676 C C . PRO A 1 359 ? 6.972 -22.673 26.233 1.00 72.25 359 PRO A C 1
ATOM 2678 O O . PRO A 1 359 ? 7.068 -21.672 25.527 1.00 72.25 359 PRO A O 1
ATOM 2681 N N . ALA A 1 360 ? 7.628 -22.811 27.389 1.00 68.56 360 ALA A N 1
ATOM 2682 C CA . ALA A 1 360 ? 8.479 -21.785 27.987 1.00 68.56 360 ALA A CA 1
ATOM 2683 C C . ALA A 1 360 ? 9.916 -22.296 28.224 1.00 68.56 360 ALA A C 1
ATOM 2685 O O . ALA A 1 360 ? 10.118 -23.503 28.437 1.00 68.56 360 ALA A O 1
ATOM 2686 N N . PRO A 1 361 ? 10.923 -21.402 28.225 1.00 64.75 361 PRO A N 1
ATOM 2687 C CA . PRO A 1 361 ? 12.299 -21.740 28.585 1.00 64.75 361 PRO A CA 1
ATOM 2688 C C . PRO A 1 361 ? 12.380 -22.463 29.940 1.00 64.75 361 PRO A C 1
ATOM 2690 O O . PRO A 1 361 ? 11.819 -22.008 30.933 1.00 64.75 361 PRO A O 1
ATOM 2693 N N . GLY A 1 362 ? 13.078 -23.602 29.992 1.00 60.84 362 GLY A N 1
ATOM 2694 C CA . GLY A 1 362 ? 13.292 -24.371 31.229 1.00 60.84 362 GLY A CA 1
ATOM 2695 C C . GLY A 1 362 ? 12.178 -25.356 31.616 1.00 60.84 362 GLY A C 1
ATOM 2696 O O . GLY A 1 362 ? 12.390 -26.161 32.521 1.00 60.84 362 GLY A O 1
ATOM 2697 N N . ALA A 1 363 ? 11.037 -25.372 30.913 1.00 57.69 363 ALA A N 1
ATOM 2698 C CA . ALA A 1 363 ? 9.902 -26.248 31.234 1.00 57.69 363 ALA A CA 1
ATOM 2699 C C . ALA A 1 363 ? 10.085 -27.728 30.815 1.00 57.69 363 ALA A C 1
ATOM 2701 O O . ALA A 1 363 ? 9.325 -28.585 31.270 1.00 57.69 363 ALA A O 1
ATOM 2702 N N . ARG A 1 364 ? 11.106 -28.076 30.010 1.00 48.09 364 ARG A N 1
ATOM 2703 C CA . ARG A 1 364 ? 11.583 -29.468 29.890 1.00 48.09 364 ARG A CA 1
ATOM 2704 C C . ARG A 1 364 ? 13.034 -29.572 29.403 1.00 48.09 364 ARG A C 1
ATOM 2706 O O . ARG A 1 364 ? 13.349 -29.183 28.287 1.00 48.09 364 ARG A O 1
ATOM 2713 N N . SER A 1 365 ? 13.891 -30.178 30.228 1.00 48.22 365 SER A N 1
ATOM 2714 C CA . SER A 1 365 ? 15.264 -30.582 29.888 1.00 48.22 365 SER A CA 1
ATOM 2715 C C . SER A 1 365 ? 15.576 -31.987 30.434 1.00 48.22 365 SER A C 1
ATOM 2717 O O . SER A 1 365 ? 15.225 -32.276 31.575 1.00 48.22 365 SER A O 1
ATOM 2719 N N . ALA A 1 366 ? 16.340 -32.767 29.645 1.00 41.09 366 ALA A N 1
ATOM 2720 C CA . ALA A 1 366 ? 17.062 -34.039 29.917 1.00 41.09 366 ALA A CA 1
ATOM 2721 C C . ALA A 1 366 ? 16.322 -35.372 29.615 1.00 41.09 366 ALA A C 1
ATOM 2723 O O . ALA A 1 366 ? 15.114 -35.432 29.824 1.00 41.09 366 ALA A O 1
ATOM 2724 N N . PRO A 1 367 ? 16.998 -36.463 29.148 1.00 36.69 367 PRO A N 1
ATOM 2725 C CA . PRO A 1 367 ? 18.447 -36.743 29.103 1.00 36.69 367 PRO A CA 1
ATOM 2726 C C . PRO A 1 367 ? 19.050 -36.957 27.690 1.00 36.69 367 PRO A C 1
ATOM 2728 O O . PRO A 1 367 ? 18.407 -37.474 26.782 1.00 36.69 367 PRO A O 1
ATOM 2731 N N . GLY A 1 368 ? 20.337 -36.610 27.535 1.00 42.34 368 GLY A N 1
ATOM 2732 C CA . GLY A 1 368 ? 21.124 -36.804 26.302 1.00 42.34 368 GLY A CA 1
ATOM 2733 C C . GLY A 1 368 ? 21.776 -35.528 25.758 1.00 42.34 368 GLY A C 1
ATOM 2734 O O . GLY A 1 368 ? 21.817 -35.333 24.545 1.00 42.34 368 GLY A O 1
ATOM 2735 N N . ALA A 1 369 ? 22.223 -34.628 26.640 1.00 38.38 369 ALA A N 1
ATOM 2736 C CA . ALA A 1 369 ? 22.861 -33.369 26.266 1.00 38.38 369 ALA A CA 1
ATOM 2737 C C . ALA A 1 369 ? 24.214 -33.614 25.568 1.00 38.38 369 ALA A C 1
ATOM 2739 O O . ALA A 1 369 ? 25.271 -33.614 26.195 1.00 38.38 369 ALA A O 1
ATOM 2740 N N . GLU A 1 370 ? 24.177 -33.829 24.253 1.00 41.47 370 GLU A N 1
ATOM 2741 C CA . GLU A 1 370 ? 25.293 -33.481 23.375 1.00 41.47 370 GLU A CA 1
ATOM 2742 C C . GLU A 1 370 ? 25.607 -31.984 23.537 1.00 41.47 370 GLU A C 1
ATOM 2744 O O . GLU A 1 370 ? 24.706 -31.176 23.783 1.00 41.47 370 GLU A O 1
ATOM 2749 N N . SER A 1 371 ? 26.884 -31.611 23.429 1.00 42.72 371 SER A N 1
ATOM 2750 C CA . SER A 1 371 ? 27.342 -30.239 23.667 1.00 42.72 371 SER A CA 1
ATOM 2751 C C . SER A 1 371 ? 26.586 -29.216 22.803 1.00 42.72 371 SER A C 1
ATOM 2753 O O . SER A 1 371 ? 26.374 -29.419 21.603 1.00 42.72 371 SER A O 1
ATOM 2755 N N . ALA A 1 372 ? 26.201 -28.091 23.419 1.00 46.44 372 ALA A N 1
ATOM 2756 C CA . ALA A 1 372 ? 25.393 -27.026 22.810 1.00 46.44 372 ALA A CA 1
ATOM 2757 C C . ALA A 1 372 ? 25.918 -26.562 21.433 1.00 46.44 372 ALA A C 1
ATOM 2759 O O . ALA A 1 372 ? 25.132 -26.317 20.516 1.00 46.44 372 ALA A O 1
ATOM 2760 N N . GLY A 1 373 ? 27.243 -26.553 21.243 1.00 46.47 373 GLY A N 1
ATOM 2761 C CA . GLY A 1 373 ? 27.885 -26.138 19.993 1.00 46.47 373 GLY A CA 1
ATOM 2762 C C . GLY A 1 373 ? 27.614 -27.043 18.781 1.00 46.47 373 GLY A C 1
ATOM 2763 O O . GLY A 1 373 ? 27.467 -26.540 17.668 1.00 46.47 373 GLY A O 1
ATOM 2764 N N . ALA A 1 374 ? 27.485 -28.366 18.957 1.00 50.31 374 ALA A N 1
ATOM 2765 C CA . ALA A 1 374 ? 27.222 -29.278 17.835 1.00 50.31 374 ALA A CA 1
ATOM 2766 C C . ALA A 1 374 ? 25.760 -29.189 17.355 1.00 50.31 374 ALA A C 1
ATOM 2768 O O . ALA A 1 374 ? 25.489 -29.230 16.151 1.00 50.31 374 ALA A O 1
ATOM 2769 N N . ARG A 1 375 ? 24.819 -28.991 18.290 1.00 61.22 375 ARG A N 1
ATOM 2770 C CA . ARG A 1 375 ? 23.375 -28.898 18.020 1.00 61.22 375 ARG A CA 1
ATOM 2771 C C . ARG A 1 375 ? 22.980 -27.551 17.401 1.00 61.22 375 ARG A C 1
ATOM 2773 O O . ARG A 1 375 ? 22.120 -27.534 16.521 1.00 61.22 375 ARG A O 1
ATOM 2780 N N . ALA A 1 376 ? 23.634 -26.452 17.796 1.00 62.56 376 ALA A N 1
ATOM 2781 C CA . ALA A 1 376 ? 23.354 -25.104 17.293 1.00 62.56 376 ALA A CA 1
ATOM 2782 C C . ALA A 1 376 ? 23.564 -24.980 15.772 1.00 62.56 376 ALA A C 1
ATOM 2784 O O . ALA A 1 376 ? 22.686 -24.506 15.049 1.00 62.56 376 ALA A O 1
ATOM 2785 N N . SER A 1 377 ? 24.675 -25.515 15.254 1.00 67.62 377 SER A N 1
ATOM 2786 C CA . SER A 1 377 ? 25.022 -25.452 13.822 1.00 67.62 377 SER A CA 1
ATOM 2787 C C . SER A 1 377 ? 23.954 -26.035 12.877 1.00 67.62 377 SER A C 1
ATOM 2789 O O . SER A 1 377 ? 23.847 -25.620 11.719 1.00 67.62 377 SER A O 1
ATOM 2791 N N . ARG A 1 378 ? 23.134 -26.978 13.365 1.00 72.62 378 ARG A N 1
ATOM 2792 C CA . ARG A 1 378 ? 22.065 -27.637 12.599 1.00 72.62 378 ARG A CA 1
ATOM 2793 C C . ARG A 1 378 ? 20.880 -26.711 12.320 1.00 72.62 378 ARG A C 1
ATOM 2795 O O . ARG A 1 378 ? 20.217 -26.883 11.299 1.00 72.62 378 ARG A O 1
ATOM 2802 N N . PHE A 1 379 ? 20.629 -25.754 13.211 1.00 74.94 379 PHE A N 1
ATOM 2803 C CA . PHE A 1 379 ? 19.498 -24.828 13.134 1.00 74.94 379 PHE A CA 1
ATOM 2804 C C . PHE A 1 379 ? 19.859 -23.489 12.491 1.00 74.94 379 PHE A C 1
ATOM 2806 O O . PHE A 1 379 ? 18.968 -22.793 12.021 1.00 74.94 379 PHE A O 1
ATOM 2813 N N . VAL A 1 380 ? 21.145 -23.148 12.422 1.00 81.62 380 VAL A N 1
ATOM 2814 C CA . VAL A 1 380 ? 21.635 -21.898 11.822 1.00 81.62 380 VAL A CA 1
ATOM 2815 C C . VAL A 1 380 ? 21.283 -21.834 10.333 1.00 81.62 380 VAL A C 1
ATOM 2817 O O . VAL A 1 380 ? 21.400 -22.834 9.624 1.00 81.62 380 VAL A O 1
ATOM 2820 N N . GLY A 1 381 ? 20.859 -20.676 9.841 1.00 80.31 381 GLY A N 1
ATOM 2821 C CA . GLY A 1 381 ? 20.484 -20.449 8.445 1.00 80.31 381 GLY A CA 1
ATOM 2822 C C . GLY A 1 381 ? 19.260 -19.548 8.303 1.00 80.31 381 GLY A C 1
ATOM 2823 O O . GLY A 1 381 ? 18.626 -19.185 9.290 1.00 80.31 381 GLY A O 1
ATOM 2824 N N . THR A 1 382 ? 18.933 -19.204 7.060 1.00 79.12 382 THR A N 1
ATOM 2825 C CA . THR A 1 382 ? 17.736 -18.425 6.723 1.00 79.12 382 THR A CA 1
ATOM 2826 C C . THR A 1 382 ? 16.603 -19.362 6.321 1.00 79.12 382 THR A C 1
ATOM 2828 O O . THR A 1 382 ? 16.765 -20.189 5.421 1.00 79.12 382 THR A O 1
ATOM 2831 N N . TYR A 1 383 ? 15.461 -19.224 6.986 1.00 75.31 383 TYR A N 1
ATOM 2832 C CA . TYR A 1 383 ? 14.217 -19.926 6.690 1.00 75.31 383 TYR A CA 1
ATOM 2833 C C . TYR A 1 383 ? 13.258 -18.925 6.062 1.00 75.31 383 TYR A C 1
ATOM 2835 O O . TYR A 1 383 ? 12.773 -18.026 6.742 1.00 75.31 383 TYR A O 1
ATOM 2843 N N . ALA A 1 384 ? 13.043 -19.063 4.759 1.00 68.69 384 ALA A N 1
ATOM 2844 C CA . ALA A 1 384 ? 12.278 -18.119 3.962 1.00 68.69 384 ALA A CA 1
ATOM 2845 C C . ALA A 1 384 ? 10.858 -18.633 3.702 1.00 68.69 384 ALA A C 1
ATOM 2847 O O . ALA A 1 384 ? 10.687 -19.797 3.339 1.00 68.69 384 ALA A O 1
ATOM 2848 N N . SER A 1 385 ? 9.878 -17.744 3.815 1.00 64.38 385 SER A N 1
ATOM 2849 C CA . SER A 1 385 ? 8.555 -17.843 3.192 1.00 64.38 385 SER A CA 1
ATOM 2850 C C . SER A 1 385 ? 8.273 -16.581 2.371 1.00 64.38 385 SER A C 1
ATOM 2852 O O . SER A 1 385 ? 9.101 -15.661 2.326 1.00 64.38 385 SER A O 1
ATOM 2854 N N . SER A 1 386 ? 7.114 -16.524 1.721 1.00 61.72 386 SER A N 1
ATOM 2855 C CA . SER A 1 386 ? 6.591 -15.325 1.047 1.00 61.72 386 SER A CA 1
ATOM 2856 C C . SER A 1 386 ? 6.390 -14.124 1.986 1.00 61.72 386 SER A C 1
ATOM 2858 O O . SER A 1 386 ? 6.496 -12.977 1.551 1.00 61.72 386 SER A O 1
ATOM 2860 N N . VAL A 1 387 ? 6.164 -14.380 3.279 1.00 57.62 387 VAL A N 1
ATOM 2861 C CA . VAL A 1 387 ? 5.773 -13.374 4.281 1.00 57.62 387 VAL A CA 1
ATOM 2862 C C . VAL A 1 387 ? 6.854 -13.049 5.316 1.00 57.62 387 VAL A C 1
ATOM 2864 O O . VAL A 1 387 ? 6.831 -11.956 5.877 1.00 57.62 387 VAL A O 1
ATOM 2867 N N . PHE A 1 388 ? 7.828 -13.935 5.555 1.00 69.06 388 PHE A N 1
ATOM 2868 C CA . PHE A 1 388 ? 8.950 -13.686 6.470 1.00 69.06 388 PHE A CA 1
ATOM 2869 C C . PHE A 1 388 ? 10.243 -14.366 6.003 1.00 69.06 388 PHE A C 1
ATOM 2871 O O . PHE A 1 388 ? 10.221 -15.444 5.417 1.00 69.06 388 PHE A O 1
ATOM 2878 N N . ASP A 1 389 ? 11.388 -13.780 6.340 1.00 75.12 389 ASP A N 1
ATOM 2879 C CA . ASP A 1 389 ? 12.622 -14.528 6.578 1.00 75.12 389 ASP A CA 1
ATOM 2880 C C . ASP A 1 389 ? 12.836 -14.683 8.083 1.00 75.12 389 ASP A C 1
ATOM 2882 O O . ASP A 1 389 ? 12.743 -13.720 8.840 1.00 75.12 389 ASP A O 1
ATOM 2886 N N . ILE A 1 390 ? 13.162 -15.892 8.531 1.00 78.88 390 ILE A N 1
ATOM 2887 C CA . ILE A 1 390 ? 13.655 -16.151 9.884 1.00 78.88 390 ILE A CA 1
ATOM 2888 C C . ILE A 1 390 ? 15.138 -16.482 9.769 1.00 78.88 390 ILE A C 1
ATOM 2890 O O . ILE A 1 390 ? 15.508 -17.541 9.260 1.00 78.88 390 ILE A O 1
ATOM 2894 N N . VAL A 1 391 ? 15.998 -15.579 10.226 1.00 82.19 391 VAL A N 1
ATOM 2895 C CA . VAL A 1 391 ? 17.450 -15.773 10.227 1.00 82.19 391 VAL A CA 1
ATOM 2896 C C . VAL A 1 391 ? 17.863 -16.316 11.584 1.00 82.19 391 VAL A C 1
ATOM 2898 O O . VAL A 1 391 ? 17.798 -15.608 12.586 1.00 82.19 391 VAL A O 1
ATOM 2901 N N . VAL A 1 392 ? 18.311 -17.570 11.621 1.00 83.94 392 VAL A N 1
ATOM 2902 C CA . VAL A 1 392 ? 18.863 -18.180 12.832 1.00 83.94 392 VAL A CA 1
ATOM 2903 C C . VAL A 1 392 ? 20.383 -18.152 12.786 1.00 83.94 392 VAL A C 1
ATOM 2905 O O . VAL A 1 392 ? 21.003 -18.668 11.857 1.00 83.94 392 VAL A O 1
ATOM 2908 N N . SER A 1 393 ? 20.990 -17.554 13.804 1.00 85.81 393 SER A N 1
ATOM 2909 C CA . SER A 1 393 ? 22.436 -17.414 13.993 1.00 85.81 393 SER A CA 1
ATOM 2910 C C . SER A 1 393 ? 22.858 -17.994 15.342 1.00 85.81 393 SER A C 1
ATOM 2912 O O . SER A 1 393 ? 22.009 -18.356 16.154 1.00 85.81 393 SER A O 1
ATOM 2914 N N . HIS A 1 394 ? 24.164 -18.105 15.585 1.00 84.12 394 HIS A N 1
ATOM 2915 C CA . HIS A 1 394 ? 24.688 -18.366 16.921 1.00 84.12 394 HIS A CA 1
ATOM 2916 C C . HIS A 1 394 ? 25.824 -17.399 17.256 1.00 84.12 394 HIS A C 1
ATOM 2918 O O . HIS A 1 394 ? 26.478 -16.883 16.348 1.00 84.12 394 HIS A O 1
ATOM 2924 N N . ASP A 1 395 ? 26.046 -17.142 18.540 1.00 79.94 395 ASP A N 1
ATOM 2925 C CA . ASP A 1 395 ? 27.179 -16.346 19.023 1.00 79.94 395 ASP A CA 1
ATOM 2926 C C . ASP A 1 395 ? 28.421 -17.228 19.308 1.00 79.94 395 ASP A C 1
ATOM 2928 O O . ASP A 1 395 ? 28.351 -18.459 19.149 1.00 79.94 395 ASP A O 1
ATOM 2932 N N . PRO A 1 396 ? 29.587 -16.637 19.651 1.00 72.50 396 PRO A N 1
ATOM 2933 C CA . PRO A 1 396 ? 30.803 -17.386 19.984 1.00 72.50 396 PRO A CA 1
ATOM 2934 C C . PRO A 1 396 ? 30.638 -18.355 21.165 1.00 72.50 396 PRO A C 1
ATOM 2936 O O . PRO A 1 396 ? 31.339 -19.365 21.227 1.00 72.50 396 PRO A O 1
ATOM 2939 N N . GLU A 1 397 ? 29.693 -18.084 22.066 1.00 71.44 397 GLU A N 1
ATOM 2940 C CA . GLU A 1 397 ? 29.341 -18.924 23.214 1.00 71.44 397 GLU A CA 1
ATOM 2941 C C . GLU A 1 397 ? 28.405 -20.090 22.835 1.00 71.44 397 GLU A C 1
ATOM 2943 O O . GLU A 1 397 ? 28.175 -20.997 23.638 1.00 71.44 397 GLU A O 1
ATOM 2948 N N . GLY A 1 398 ? 27.899 -20.112 21.597 1.00 69.12 398 GLY A N 1
ATOM 2949 C CA . GLY A 1 398 ? 27.063 -21.177 21.047 1.00 69.12 398 GLY A CA 1
ATOM 2950 C C . GLY A 1 398 ? 25.564 -21.024 21.319 1.00 69.12 398 GLY A C 1
ATOM 2951 O O . GLY A 1 398 ? 24.818 -21.975 21.071 1.00 69.12 398 GLY A O 1
ATOM 2952 N N . ARG A 1 399 ? 25.104 -19.860 21.799 1.00 79.38 399 ARG A N 1
ATOM 2953 C CA . ARG A 1 399 ? 23.673 -19.557 21.976 1.00 79.38 399 ARG A CA 1
ATOM 2954 C C . ARG A 1 399 ? 23.029 -19.284 20.629 1.00 79.38 399 ARG A C 1
ATOM 2956 O O . ARG A 1 399 ? 23.630 -18.626 19.782 1.00 79.38 399 ARG A O 1
ATOM 2963 N N . LEU A 1 400 ? 21.816 -19.793 20.424 1.00 82.00 400 LEU A N 1
ATOM 2964 C CA . LEU A 1 400 ? 21.062 -19.585 19.191 1.00 82.00 400 LEU A CA 1
ATOM 2965 C C . LEU A 1 400 ? 20.266 -18.293 19.269 1.00 82.00 400 LEU A C 1
ATOM 2967 O O . LEU A 1 400 ? 19.704 -17.960 20.302 1.00 82.00 400 LEU A O 1
ATOM 2971 N N . TRP A 1 401 ? 20.163 -17.607 18.144 1.00 82.56 401 TRP A N 1
ATOM 2972 C CA . TRP A 1 401 ? 19.420 -16.367 18.033 1.00 82.56 401 TRP A CA 1
ATOM 2973 C C . TRP A 1 401 ? 18.591 -16.368 16.761 1.00 82.56 401 TRP A C 1
ATOM 2975 O O . TRP A 1 401 ? 19.121 -16.717 15.709 1.00 82.56 401 TRP A O 1
ATOM 2985 N N . ALA A 1 402 ? 17.338 -15.933 16.831 1.00 81.38 402 ALA A N 1
ATOM 2986 C CA . ALA A 1 402 ? 16.483 -15.734 15.670 1.00 81.38 402 ALA A CA 1
ATOM 2987 C C . ALA A 1 402 ? 16.144 -14.259 15.474 1.00 81.38 402 ALA A C 1
ATOM 2989 O O . ALA A 1 402 ? 15.800 -13.557 16.420 1.00 81.38 402 ALA A O 1
ATOM 2990 N N . GLU A 1 403 ? 16.190 -13.822 14.224 1.00 81.69 403 GLU A N 1
ATOM 2991 C CA . GLU A 1 403 ? 15.665 -12.538 13.776 1.00 81.69 403 GLU A CA 1
ATOM 2992 C C . GLU A 1 403 ? 14.567 -12.793 12.739 1.00 81.69 403 GLU A C 1
ATOM 2994 O O . GLU A 1 403 ? 14.773 -13.569 11.803 1.00 81.69 403 GLU A O 1
ATOM 2999 N N . ARG A 1 404 ? 13.389 -12.180 12.917 1.00 73.25 404 ARG A N 1
ATOM 3000 C CA . ARG A 1 404 ? 12.279 -12.273 11.956 1.00 73.25 404 ARG A CA 1
ATOM 3001 C C . ARG A 1 404 ? 12.202 -11.002 11.125 1.00 73.25 404 ARG A C 1
ATOM 3003 O O . ARG A 1 404 ? 11.960 -9.927 11.666 1.00 73.25 404 ARG A O 1
ATOM 3010 N N . LEU A 1 405 ? 12.348 -11.160 9.818 1.00 72.31 405 LEU A N 1
ATOM 3011 C CA . LEU A 1 405 ? 12.322 -10.105 8.817 1.00 72.31 405 LEU A CA 1
ATOM 3012 C C . LEU A 1 405 ? 11.030 -10.251 7.995 1.00 72.31 405 LEU A C 1
ATOM 3014 O O . LEU A 1 405 ? 10.951 -11.149 7.157 1.00 72.31 405 LEU A O 1
ATOM 3018 N N . PRO A 1 406 ? 9.986 -9.449 8.247 1.00 60.22 406 PRO A N 1
ATOM 3019 C CA . PRO A 1 406 ? 8.765 -9.491 7.445 1.00 60.22 406 PRO A CA 1
ATOM 3020 C C . PRO A 1 406 ? 9.022 -9.099 5.985 1.00 60.22 406 PRO A C 1
ATOM 3022 O O . PRO A 1 406 ? 9.869 -8.256 5.688 1.00 60.22 406 PRO A O 1
ATOM 3025 N N . LYS A 1 407 ? 8.250 -9.696 5.077 1.00 58.19 407 LYS A N 1
ATOM 3026 C CA . LYS A 1 407 ? 8.263 -9.463 3.628 1.00 58.19 407 LYS A CA 1
ATOM 3027 C C . LYS A 1 407 ? 6.899 -8.979 3.145 1.00 58.19 407 LYS A C 1
ATOM 3029 O O . LYS A 1 407 ? 5.877 -9.209 3.792 1.00 58.19 407 LYS A O 1
ATOM 3034 N N . GLY A 1 408 ? 6.882 -8.316 1.990 1.00 57.59 408 GLY A N 1
ATOM 3035 C CA . GLY A 1 408 ? 5.645 -7.893 1.333 1.00 57.59 408 GLY A CA 1
ATOM 3036 C C . GLY A 1 408 ? 4.768 -6.972 2.204 1.00 57.59 408 GLY A C 1
ATOM 3037 O O . GLY A 1 408 ? 5.301 -6.241 3.045 1.00 57.59 408 GLY A O 1
ATOM 3038 N N . PRO A 1 409 ? 3.432 -7.007 2.043 1.00 42.19 409 PRO A N 1
ATOM 3039 C CA . PRO A 1 409 ? 2.493 -6.129 2.755 1.00 42.19 409 PRO A CA 1
ATOM 3040 C C . PRO A 1 409 ? 2.566 -6.207 4.288 1.00 42.19 409 PRO A C 1
ATOM 3042 O O . PRO A 1 409 ? 2.286 -5.228 4.977 1.00 42.19 409 PRO A O 1
ATOM 3045 N N . ILE A 1 410 ? 2.986 -7.351 4.841 1.00 42.03 410 ILE A N 1
ATOM 3046 C CA . ILE A 1 410 ? 3.147 -7.530 6.292 1.00 42.03 410 ILE A CA 1
ATOM 3047 C C . ILE A 1 410 ? 4.287 -6.651 6.828 1.00 42.03 410 ILE A C 1
ATOM 3049 O O . ILE A 1 410 ? 4.167 -6.097 7.917 1.00 42.03 410 ILE A O 1
ATOM 3053 N N . SER A 1 411 ? 5.354 -6.419 6.057 1.00 49.00 411 SER A N 1
ATOM 3054 C CA . SER A 1 411 ? 6.443 -5.515 6.476 1.00 49.00 411 SER A CA 1
ATOM 3055 C C . SER A 1 411 ? 5.983 -4.066 6.679 1.00 49.00 411 SER A C 1
ATOM 3057 O O . SER A 1 411 ? 6.515 -3.352 7.528 1.00 49.00 411 SER A O 1
ATOM 3059 N N . THR A 1 412 ? 4.949 -3.642 5.950 1.00 44.38 412 THR A N 1
ATOM 3060 C CA . THR A 1 412 ? 4.345 -2.311 6.074 1.00 44.38 412 THR A CA 1
ATOM 3061 C C . THR A 1 412 ? 3.497 -2.184 7.340 1.00 44.38 412 THR A C 1
ATOM 3063 O O . THR A 1 412 ? 3.454 -1.110 7.931 1.00 44.38 412 THR A O 1
ATOM 3066 N N . ALA A 1 413 ? 2.855 -3.272 7.778 1.00 38.69 413 ALA A N 1
ATOM 3067 C CA . ALA A 1 413 ? 1.967 -3.278 8.941 1.00 38.69 413 ALA A CA 1
ATOM 3068 C C . ALA A 1 413 ? 2.701 -3.452 10.282 1.00 38.69 413 ALA A C 1
ATOM 3070 O O . ALA A 1 413 ? 2.237 -2.930 11.292 1.00 38.69 413 ALA A O 1
ATOM 3071 N N . VAL A 1 414 ? 3.822 -4.186 10.309 1.00 40.59 414 VAL A N 1
ATOM 3072 C CA . VAL A 1 414 ? 4.505 -4.565 11.566 1.00 40.59 414 VAL A CA 1
ATOM 3073 C C . VAL A 1 414 ? 5.964 -4.088 11.665 1.00 40.59 414 VAL A C 1
ATOM 3075 O O . VAL A 1 414 ? 6.651 -4.395 12.636 1.00 40.59 414 VAL A O 1
ATOM 3078 N N . GLY A 1 415 ? 6.450 -3.306 10.693 1.00 50.50 415 GLY A N 1
ATOM 3079 C CA . GLY A 1 415 ? 7.816 -2.769 10.681 1.00 50.50 415 GLY A CA 1
ATOM 3080 C C . GLY A 1 415 ? 8.858 -3.725 10.084 1.00 50.50 415 GLY A C 1
ATOM 3081 O O . GLY A 1 415 ? 8.525 -4.705 9.433 1.00 50.50 415 GLY A O 1
ATOM 3082 N N . LYS A 1 416 ? 10.155 -3.416 10.248 1.00 43.91 416 LYS A N 1
ATOM 3083 C CA . LYS A 1 416 ? 11.274 -4.051 9.506 1.00 43.91 416 LYS A CA 1
ATOM 3084 C C . LYS A 1 416 ? 11.892 -5.301 10.124 1.00 43.91 416 LYS A C 1
ATOM 3086 O O . LYS A 1 416 ? 12.558 -6.054 9.419 1.00 43.91 416 LYS A O 1
ATOM 3091 N N . SER A 1 417 ? 11.759 -5.475 11.430 1.00 51.53 417 SER A N 1
ATOM 3092 C CA . SER A 1 417 ? 12.301 -6.608 12.179 1.00 51.53 417 SER A CA 1
ATOM 3093 C C . SER A 1 417 ? 11.599 -6.648 13.529 1.00 51.53 417 SER A C 1
ATOM 3095 O O . SER A 1 417 ? 11.347 -5.598 14.116 1.00 51.53 417 SER A O 1
ATOM 3097 N N . PHE A 1 418 ? 11.315 -7.846 14.034 1.00 59.56 418 PHE A N 1
ATOM 3098 C CA . PHE A 1 418 ? 10.780 -8.035 15.391 1.00 59.56 418 PHE A CA 1
ATOM 3099 C C . PHE A 1 418 ? 11.884 -8.016 16.462 1.00 59.56 418 PHE A C 1
ATOM 3101 O O . PHE A 1 418 ? 11.654 -8.414 17.601 1.00 59.56 418 PHE A O 1
ATOM 3108 N N . GLY A 1 419 ? 13.096 -7.586 16.095 1.00 64.56 419 GLY A N 1
ATOM 3109 C CA . GLY A 1 419 ? 14.279 -7.706 16.932 1.00 64.56 419 GLY A CA 1
ATOM 3110 C C . GLY A 1 419 ? 14.878 -9.113 16.895 1.00 64.56 419 GLY A C 1
ATOM 3111 O O . GLY A 1 419 ? 14.368 -10.034 16.247 1.00 64.56 419 GLY A O 1
ATOM 3112 N N . LYS A 1 420 ? 16.012 -9.262 17.581 1.00 75.69 420 LYS A N 1
ATOM 3113 C CA . LYS A 1 420 ? 16.747 -10.521 17.702 1.00 75.69 420 LYS A CA 1
ATOM 3114 C C . LYS A 1 420 ? 16.413 -11.154 19.051 1.00 75.69 420 LYS A C 1
ATOM 3116 O O . LYS A 1 420 ? 16.624 -10.518 20.075 1.00 75.69 420 LYS A O 1
ATOM 3121 N N . THR A 1 421 ? 15.932 -12.393 19.055 1.00 75.44 421 THR A N 1
ATOM 3122 C CA . THR A 1 421 ? 15.589 -13.129 20.283 1.00 75.44 421 THR A CA 1
ATOM 3123 C C . THR A 1 421 ? 16.468 -14.363 20.445 1.00 75.44 421 THR A C 1
ATOM 3125 O O . THR A 1 421 ? 16.814 -15.016 19.456 1.00 75.44 421 THR A O 1
ATOM 3128 N N . GLU A 1 422 ? 16.860 -14.677 21.677 1.00 82.50 422 GLU A N 1
ATOM 3129 C CA . GLU A 1 422 ? 17.584 -15.912 21.977 1.00 82.50 422 GLU A CA 1
ATOM 3130 C C . GLU A 1 422 ? 16.630 -17.107 21.846 1.00 82.50 422 GLU A C 1
ATOM 3132 O O . GLU A 1 422 ? 15.479 -17.044 22.271 1.00 82.50 422 GLU A O 1
ATOM 3137 N N . LEU A 1 423 ? 17.102 -18.203 21.255 1.00 78.62 423 LEU A N 1
ATOM 3138 C CA . LEU A 1 423 ? 16.379 -19.461 21.139 1.00 78.62 423 LEU A CA 1
ATOM 3139 C C . LEU A 1 423 ? 17.028 -20.528 22.020 1.00 78.62 423 LEU A C 1
ATOM 3141 O O . LEU A 1 423 ? 18.227 -20.793 21.915 1.00 78.62 423 LEU A O 1
ATOM 3145 N N . VAL A 1 424 ? 16.213 -21.229 22.802 1.00 75.56 424 VAL A N 1
ATOM 3146 C CA . VAL A 1 424 ? 16.634 -22.398 23.581 1.00 75.56 424 VAL A CA 1
ATOM 3147 C C . VAL A 1 424 ? 15.909 -23.652 23.115 1.00 75.56 424 VAL A C 1
ATOM 3149 O O . VAL A 1 424 ? 14.797 -23.604 22.587 1.00 75.56 424 VAL A O 1
ATOM 3152 N N . ALA A 1 425 ? 16.559 -24.802 23.277 1.00 73.19 425 ALA A N 1
ATOM 3153 C CA . ALA A 1 425 ? 15.938 -26.080 22.964 1.00 73.19 425 ALA A CA 1
ATOM 3154 C C . ALA A 1 425 ? 14.769 -26.350 23.920 1.00 73.19 425 ALA A C 1
ATOM 3156 O O . ALA A 1 425 ? 14.915 -26.187 25.130 1.00 73.19 425 ALA A O 1
ATOM 3157 N N . TYR A 1 426 ? 13.640 -26.788 23.365 1.00 69.88 426 TYR A N 1
ATOM 3158 C CA . TYR A 1 426 ? 12.467 -27.193 24.137 1.00 69.88 426 TYR A CA 1
ATOM 3159 C C . TYR A 1 426 ? 12.263 -28.710 24.072 1.00 69.88 426 TYR A C 1
ATOM 3161 O O . TYR A 1 426 ? 12.365 -29.393 25.085 1.00 69.88 426 TYR A O 1
ATOM 3169 N N . ASP A 1 427 ? 12.054 -29.259 22.870 1.00 68.06 427 ASP A N 1
ATOM 3170 C CA . ASP A 1 427 ? 11.919 -30.705 22.661 1.00 68.06 427 ASP A CA 1
ATOM 3171 C C . ASP A 1 427 ? 12.324 -31.111 21.235 1.00 68.06 427 ASP A C 1
ATOM 3173 O O . ASP A 1 427 ? 11.919 -30.482 20.258 1.00 68.06 427 ASP A O 1
ATOM 3177 N N . GLY A 1 428 ? 13.135 -32.163 21.094 1.00 70.19 428 GLY A N 1
ATOM 3178 C CA . GLY A 1 428 ? 13.604 -32.671 19.800 1.00 70.19 428 GLY A CA 1
ATOM 3179 C C . GLY A 1 428 ? 14.276 -31.614 18.905 1.00 70.19 428 GLY A C 1
ATOM 3180 O O . GLY A 1 428 ? 15.428 -31.228 19.139 1.00 70.19 428 GLY A O 1
ATOM 3181 N N . ASP A 1 429 ? 13.556 -31.205 17.852 1.00 70.69 429 ASP A N 1
ATOM 3182 C CA . ASP A 1 429 ? 13.947 -30.181 16.864 1.00 70.69 429 ASP A CA 1
ATOM 3183 C C . ASP A 1 429 ? 13.183 -28.847 17.050 1.00 70.69 429 ASP A C 1
ATOM 3185 O O . ASP A 1 429 ? 13.222 -27.982 16.173 1.00 70.69 429 ASP A O 1
ATOM 3189 N N . THR A 1 430 ? 12.463 -28.691 18.161 1.00 72.88 430 THR A N 1
ATOM 3190 C CA . THR A 1 430 ? 11.668 -27.507 18.506 1.00 72.88 430 THR A CA 1
ATOM 3191 C C . THR A 1 430 ? 12.474 -26.578 19.407 1.00 72.88 430 THR A C 1
ATOM 3193 O O . THR A 1 430 ? 13.022 -26.996 20.433 1.00 72.88 430 THR A O 1
ATOM 3196 N N . LEU A 1 431 ? 12.531 -25.308 19.017 1.00 76.69 431 LEU A N 1
ATOM 3197 C CA . LEU A 1 431 ? 13.164 -24.225 19.759 1.00 76.69 431 LEU A CA 1
ATOM 3198 C C . LEU A 1 431 ? 12.089 -23.275 20.296 1.00 76.69 431 LEU A C 1
ATOM 3200 O O . LEU A 1 431 ? 11.063 -23.084 19.649 1.00 76.69 431 LEU A O 1
ATOM 3204 N N . VAL A 1 432 ? 12.324 -22.659 21.449 1.00 73.44 432 VAL A N 1
ATOM 3205 C CA . VAL A 1 432 ? 11.468 -21.606 22.021 1.00 73.44 432 VAL A CA 1
ATOM 3206 C C . VAL A 1 432 ? 12.290 -20.345 22.235 1.00 73.44 432 VAL A C 1
ATOM 3208 O O . VAL A 1 432 ? 13.478 -20.435 22.544 1.00 73.44 432 VAL A O 1
ATOM 3211 N N . ALA A 1 433 ? 11.674 -19.181 22.045 1.00 72.06 433 ALA A N 1
ATOM 3212 C CA . ALA A 1 433 ? 12.328 -17.916 22.349 1.00 72.06 433 ALA A CA 1
ATOM 3213 C C . ALA A 1 433 ? 12.440 -17.719 23.867 1.00 72.06 433 ALA A C 1
ATOM 3215 O O . ALA A 1 433 ? 11.546 -18.121 24.613 1.00 72.06 433 ALA A O 1
ATOM 3216 N N . VAL A 1 434 ? 13.545 -17.123 24.317 1.00 70.75 434 VAL A N 1
ATOM 3217 C CA . VAL A 1 434 ? 13.766 -16.786 25.732 1.00 70.75 434 VAL A CA 1
ATOM 3218 C C . VAL A 1 434 ? 12.872 -15.623 26.159 1.00 70.75 434 VAL A C 1
ATOM 3220 O O . VAL A 1 434 ? 12.353 -15.631 27.271 1.00 70.75 434 VAL A O 1
ATOM 3223 N N . GLU A 1 435 ? 12.642 -14.667 25.257 1.00 62.47 435 GLU A N 1
ATOM 3224 C CA . GLU A 1 435 ? 11.794 -13.498 25.490 1.00 62.47 435 GLU A CA 1
ATOM 3225 C C . GLU A 1 435 ? 10.523 -13.537 24.617 1.00 62.47 435 GLU A C 1
ATOM 3227 O O . GLU A 1 435 ? 10.589 -13.976 23.461 1.00 62.47 435 GLU A O 1
ATOM 3232 N N . PRO A 1 436 ? 9.366 -13.068 25.128 1.00 53.50 436 PRO A N 1
ATOM 3233 C CA . PRO A 1 436 ? 8.141 -12.916 24.344 1.00 53.50 436 PRO A CA 1
ATOM 3234 C C . PRO A 1 436 ? 8.322 -11.962 23.163 1.00 53.50 436 PRO A C 1
ATOM 3236 O O . PRO A 1 436 ? 8.791 -10.839 23.321 1.00 53.50 436 PRO A O 1
ATOM 3239 N N . LEU A 1 437 ? 7.879 -12.381 21.977 1.00 50.28 437 LEU A N 1
ATOM 3240 C CA . LEU A 1 437 ? 7.793 -11.518 20.801 1.00 50.28 437 LEU A CA 1
ATOM 3241 C C . LEU A 1 437 ? 6.358 -10.986 20.710 1.00 50.28 437 LEU A C 1
ATOM 3243 O O . LEU A 1 437 ? 5.455 -11.721 20.322 1.00 50.28 437 LEU A O 1
ATOM 3247 N N . GLY A 1 438 ? 6.130 -9.725 21.091 1.00 42.09 438 GLY A N 1
ATOM 3248 C CA . GLY A 1 438 ? 4.808 -9.090 20.969 1.00 42.09 438 GLY A CA 1
ATOM 3249 C C . GLY A 1 438 ? 3.687 -9.783 21.762 1.00 42.09 438 GLY A C 1
ATOM 3250 O O . GLY A 1 438 ? 2.589 -9.936 21.242 1.00 42.09 438 GLY A O 1
ATOM 3251 N N . GLY A 1 439 ? 3.969 -10.244 22.988 1.00 35.94 439 GLY A N 1
ATOM 3252 C CA . GLY A 1 439 ? 2.968 -10.851 23.884 1.00 35.94 439 GLY A CA 1
ATOM 3253 C C . GLY A 1 439 ? 2.763 -12.366 23.733 1.00 35.94 439 GLY A C 1
ATOM 3254 O O . GLY A 1 439 ? 2.089 -12.970 24.563 1.00 35.94 439 GLY A O 1
ATOM 3255 N N . ALA A 1 440 ? 3.393 -13.023 22.749 1.00 38.25 440 ALA A N 1
ATOM 3256 C CA . ALA A 1 440 ? 3.357 -14.481 22.598 1.00 38.25 440 ALA A CA 1
ATOM 3257 C C . ALA A 1 440 ? 4.741 -15.075 22.280 1.00 38.25 440 ALA A C 1
ATOM 3259 O O . ALA A 1 440 ? 5.562 -14.476 21.585 1.00 38.25 440 ALA A O 1
ATOM 3260 N N . VAL A 1 441 ? 4.998 -16.293 22.769 1.00 49.00 441 VAL A N 1
ATOM 3261 C CA . VAL A 1 441 ? 6.206 -17.077 22.455 1.00 49.00 441 VAL A CA 1
ATOM 3262 C C . VAL A 1 441 ? 5.793 -18.262 21.581 1.00 49.00 441 VAL A C 1
ATOM 3264 O O . VAL A 1 441 ? 5.466 -19.320 22.117 1.00 49.00 441 VAL A O 1
ATOM 3267 N N . PRO A 1 442 ? 5.761 -18.142 20.242 1.00 50.06 442 PRO A N 1
ATOM 3268 C CA . PRO A 1 442 ? 5.503 -19.306 19.415 1.00 50.06 442 PRO A CA 1
ATOM 3269 C C . PRO A 1 442 ? 6.786 -20.153 19.318 1.00 50.06 442 PRO A C 1
ATOM 3271 O O . PRO A 1 442 ? 7.777 -19.680 18.749 1.00 50.06 442 PRO A O 1
ATOM 3274 N N . PRO A 1 443 ? 6.811 -21.394 19.839 1.00 54.50 443 PRO A N 1
ATOM 3275 C CA . PRO A 1 443 ? 7.844 -22.370 19.501 1.00 54.50 443 PRO A CA 1
ATOM 3276 C C . PRO A 1 443 ? 8.043 -22.471 17.985 1.00 54.50 443 PRO A C 1
ATOM 3278 O O . PRO A 1 443 ? 7.094 -22.464 17.200 1.00 54.50 443 PRO A O 1
ATOM 3281 N N . VAL A 1 444 ? 9.300 -22.583 17.568 1.00 57.12 444 VAL A N 1
ATOM 3282 C CA . VAL A 1 444 ? 9.707 -22.672 16.169 1.00 57.12 444 VAL A CA 1
ATOM 3283 C C . VAL A 1 444 ? 10.395 -24.012 15.950 1.00 57.12 444 VAL A C 1
ATOM 3285 O O . VAL A 1 444 ? 11.431 -24.306 16.548 1.00 57.12 444 VAL A O 1
ATOM 3288 N N . ARG A 1 445 ? 9.837 -24.837 15.062 1.00 62.50 445 ARG A N 1
ATOM 3289 C CA . ARG A 1 445 ? 10.500 -26.052 14.584 1.00 62.50 445 ARG A CA 1
ATOM 3290 C C . ARG A 1 445 ? 11.151 -25.771 13.238 1.00 62.50 445 ARG A C 1
ATOM 3292 O O . ARG A 1 445 ? 10.472 -25.492 12.257 1.00 62.50 445 ARG A O 1
ATOM 3299 N N . LEU A 1 446 ? 12.475 -25.860 13.194 1.00 62.62 446 LEU A N 1
ATOM 3300 C CA . LEU A 1 446 ? 13.272 -25.478 12.033 1.00 62.62 446 LEU A CA 1
ATOM 3301 C C . LEU A 1 446 ? 13.815 -26.716 11.324 1.00 62.62 446 LEU A C 1
ATOM 3303 O O . LEU A 1 446 ? 14.547 -27.513 11.914 1.00 62.62 446 LEU A O 1
ATOM 3307 N N . ARG A 1 447 ? 13.476 -26.886 10.043 1.00 60.09 447 ARG A N 1
ATOM 3308 C CA . ARG A 1 447 ? 13.910 -28.037 9.241 1.00 60.09 447 ARG A CA 1
ATOM 3309 C C . ARG A 1 447 ? 14.575 -27.564 7.953 1.00 60.09 447 ARG A C 1
ATOM 3311 O O . ARG A 1 447 ? 13.963 -26.884 7.141 1.00 60.09 447 ARG A O 1
ATOM 3318 N N . ARG A 1 448 ? 15.842 -27.941 7.745 1.00 53.81 448 ARG A N 1
ATOM 3319 C CA . ARG A 1 448 ? 16.559 -27.667 6.489 1.00 53.81 448 ARG A CA 1
ATOM 3320 C C . ARG A 1 448 ? 16.043 -28.567 5.363 1.00 53.81 448 ARG A C 1
ATOM 3322 O O . ARG A 1 448 ? 15.921 -29.782 5.547 1.00 53.81 448 ARG A O 1
ATOM 3329 N N . ARG A 1 449 ? 15.845 -27.992 4.173 1.00 44.06 449 ARG A N 1
ATOM 3330 C CA . ARG A 1 449 ? 15.548 -28.728 2.935 1.00 44.06 449 ARG A CA 1
ATOM 3331 C C . ARG A 1 449 ? 16.687 -29.712 2.646 1.00 44.06 449 ARG A C 1
ATOM 3333 O O . ARG A 1 449 ? 17.813 -29.305 2.354 1.00 44.06 449 ARG A O 1
ATOM 3340 N N . ARG A 1 450 ? 16.430 -31.021 2.727 1.00 42.66 450 ARG A N 1
ATOM 3341 C CA . ARG A 1 450 ? 17.388 -32.017 2.225 1.00 42.66 450 ARG A CA 1
ATOM 3342 C C . ARG A 1 450 ? 17.310 -31.992 0.701 1.00 42.66 450 ARG A C 1
ATOM 3344 O O . ARG A 1 450 ? 16.297 -32.401 0.149 1.00 42.66 450 ARG A O 1
ATOM 3351 N N . ARG A 1 451 ? 18.375 -31.561 0.013 1.00 32.88 451 ARG A N 1
ATOM 3352 C CA . ARG A 1 451 ? 18.543 -31.839 -1.425 1.00 32.88 451 ARG A CA 1
ATOM 3353 C C . ARG A 1 451 ? 18.603 -33.359 -1.607 1.00 32.88 451 ARG A C 1
ATOM 3355 O O . ARG A 1 451 ? 19.663 -33.959 -1.451 1.00 32.88 451 ARG A O 1
ATOM 3362 N N . ARG A 1 452 ? 17.470 -34.003 -1.878 1.00 34.88 452 ARG A N 1
ATOM 3363 C CA . ARG A 1 452 ? 17.446 -35.361 -2.424 1.00 34.88 452 ARG A CA 1
ATOM 3364 C C . ARG A 1 452 ? 17.374 -35.226 -3.940 1.00 34.88 452 ARG A C 1
ATOM 3366 O O . ARG A 1 452 ? 16.413 -34.675 -4.457 1.00 34.88 452 ARG A O 1
ATOM 3373 N N . GLY A 1 453 ? 18.414 -35.693 -4.632 1.00 30.16 453 GLY A N 1
ATOM 3374 C CA . GLY A 1 453 ? 18.315 -35.971 -6.066 1.00 30.16 453 GLY A CA 1
ATOM 3375 C C . GLY A 1 453 ? 17.258 -37.055 -6.328 1.00 30.16 453 GLY A C 1
ATOM 3376 O O . GLY A 1 453 ? 16.884 -37.767 -5.387 1.00 30.16 453 GLY A O 1
ATOM 3377 N N . PRO A 1 454 ? 16.779 -37.195 -7.573 1.00 28.77 454 PRO A N 1
ATOM 3378 C CA . PRO A 1 454 ? 15.683 -38.098 -7.896 1.00 28.77 454 PRO A CA 1
ATOM 3379 C C . PRO A 1 454 ? 16.090 -39.536 -7.558 1.00 28.77 454 PRO A C 1
ATOM 3381 O O . PRO A 1 454 ? 17.042 -40.082 -8.117 1.00 28.77 454 PRO A O 1
ATOM 3384 N N . ARG A 1 455 ? 15.391 -40.156 -6.606 1.00 29.31 455 ARG A N 1
ATOM 3385 C CA . ARG A 1 455 ? 15.460 -41.599 -6.363 1.00 29.31 455 ARG A CA 1
ATOM 3386 C C . ARG A 1 455 ? 14.057 -42.168 -6.457 1.00 29.31 455 ARG A C 1
ATOM 3388 O O . ARG A 1 455 ? 13.151 -41.684 -5.790 1.00 29.31 455 ARG A O 1
ATOM 3395 N N . ALA A 1 456 ? 13.941 -43.202 -7.283 1.00 28.11 456 ALA A N 1
ATOM 3396 C CA . ALA A 1 456 ? 12.732 -43.966 -7.527 1.00 28.11 456 ALA A CA 1
ATOM 3397 C C . ALA A 1 456 ? 12.043 -44.400 -6.224 1.00 28.11 456 ALA A C 1
ATOM 3399 O O . ALA A 1 456 ? 12.689 -44.872 -5.283 1.00 28.11 456 ALA A O 1
ATOM 3400 N N . VAL A 1 457 ? 10.719 -44.258 -6.220 1.00 29.95 457 VAL A N 1
ATOM 3401 C CA . VAL A 1 457 ? 9.806 -44.732 -5.182 1.00 29.95 457 VAL A CA 1
ATOM 3402 C C . VAL A 1 457 ? 9.991 -46.242 -4.996 1.00 29.95 457 VAL A C 1
ATOM 3404 O O . VAL A 1 457 ? 9.851 -47.022 -5.937 1.00 29.95 457 VAL A O 1
ATOM 3407 N N . ARG A 1 458 ? 10.296 -46.676 -3.769 1.00 28.16 458 ARG A N 1
ATOM 3408 C CA . ARG A 1 458 ? 10.118 -48.068 -3.333 1.00 28.16 458 ARG A CA 1
ATOM 3409 C C . ARG A 1 458 ? 9.433 -48.094 -1.970 1.00 28.16 458 ARG A C 1
ATOM 3411 O O . ARG A 1 458 ? 9.797 -47.341 -1.071 1.00 28.16 458 ARG A O 1
ATOM 3418 N N . ALA A 1 459 ? 8.437 -48.970 -1.880 1.00 27.36 459 ALA A N 1
ATOM 3419 C CA . ALA A 1 459 ? 7.475 -49.120 -0.795 1.00 27.36 459 ALA A CA 1
ATOM 3420 C C . ALA A 1 459 ? 8.093 -49.397 0.593 1.00 27.36 459 ALA A C 1
ATOM 3422 O O . ALA A 1 459 ? 9.138 -50.034 0.724 1.00 27.36 459 ALA A O 1
ATOM 3423 N N . HIS A 1 460 ? 7.393 -48.930 1.630 1.00 28.47 460 HIS A N 1
ATOM 3424 C CA . HIS A 1 460 ? 7.708 -49.084 3.054 1.00 28.47 460 HIS A CA 1
ATOM 3425 C C . HIS A 1 460 ? 7.343 -50.463 3.635 1.00 28.47 460 HIS A C 1
ATOM 3427 O O . HIS A 1 460 ? 6.241 -50.937 3.370 1.00 28.47 460 HIS A O 1
ATOM 3433 N N . ARG A 1 461 ? 8.205 -51.013 4.525 1.00 26.28 461 ARG A N 1
ATOM 3434 C CA . ARG A 1 461 ? 7.910 -51.694 5.831 1.00 26.28 461 ARG A CA 1
ATOM 3435 C C . ARG A 1 461 ? 9.222 -52.222 6.519 1.00 26.28 461 ARG A C 1
ATOM 3437 O O . ARG A 1 461 ? 10.255 -52.146 5.864 1.00 26.28 461 ARG A O 1
ATOM 3444 N N . PRO A 1 462 ? 9.273 -52.638 7.820 1.00 31.44 462 PRO A N 1
ATOM 3445 C CA . PRO A 1 462 ? 9.710 -51.828 8.981 1.00 31.44 462 PRO A CA 1
ATOM 3446 C C . PRO A 1 462 ? 10.949 -52.351 9.799 1.00 31.44 462 PRO A C 1
ATOM 3448 O O . PRO A 1 462 ? 11.538 -53.376 9.488 1.00 31.44 462 PRO A O 1
ATOM 3451 N N . CYS A 1 463 ? 11.311 -51.576 10.844 1.00 22.75 463 CYS A N 1
ATOM 3452 C CA . CYS A 1 463 ? 12.448 -51.485 11.811 1.00 22.75 463 CYS A CA 1
ATOM 3453 C C . CYS A 1 463 ? 13.289 -52.669 12.416 1.00 22.75 463 CYS A C 1
ATOM 3455 O O . CYS A 1 463 ? 12.727 -53.617 12.951 1.00 22.75 463 CYS A O 1
ATOM 3457 N N . ARG A 1 464 ? 14.604 -52.329 12.623 1.00 24.33 464 ARG A N 1
ATOM 3458 C CA . ARG A 1 464 ? 15.610 -52.563 13.742 1.00 24.33 464 ARG A CA 1
ATOM 3459 C C . ARG A 1 464 ? 16.424 -53.893 13.864 1.00 24.33 464 ARG A C 1
ATOM 3461 O O . ARG A 1 464 ? 15.902 -54.909 13.432 1.00 24.33 464 ARG A O 1
ATOM 3468 N N . PRO A 1 465 ? 17.602 -53.966 14.581 1.00 35.41 465 PRO A N 1
ATOM 3469 C CA . PRO A 1 465 ? 18.604 -52.950 15.034 1.00 35.41 465 PRO A CA 1
ATOM 3470 C C . PRO A 1 465 ? 20.139 -53.357 15.015 1.00 35.41 465 PRO A C 1
ATOM 3472 O O . PRO A 1 465 ? 20.500 -54.504 14.791 1.00 35.41 465 PRO A O 1
ATOM 3475 N N . THR A 1 466 ? 21.015 -52.398 15.408 1.00 27.86 466 THR A N 1
ATOM 3476 C CA . THR A 1 466 ? 22.402 -52.462 16.000 1.00 27.86 466 THR A CA 1
ATOM 3477 C C . THR A 1 466 ? 23.672 -52.814 15.183 1.00 27.86 466 THR A C 1
ATOM 3479 O O . THR A 1 466 ? 23.693 -53.768 14.422 1.00 27.86 466 THR A O 1
ATOM 3482 N N . GLY A 1 467 ? 24.782 -52.092 15.460 1.00 23.44 467 GLY A N 1
ATOM 3483 C CA . GLY A 1 467 ? 26.173 -52.476 15.126 1.00 23.44 467 GLY A CA 1
ATOM 3484 C C . GLY A 1 467 ? 27.154 -51.294 14.995 1.00 23.44 467 GLY A C 1
ATOM 3485 O O . GLY A 1 467 ? 26.780 -50.266 14.457 1.00 23.44 467 GLY A O 1
ATOM 3486 N N . ARG A 1 468 ? 28.383 -51.411 15.515 1.00 25.11 468 ARG A N 1
ATOM 3487 C CA . ARG A 1 468 ? 29.312 -50.338 15.954 1.00 25.11 468 ARG A CA 1
ATOM 3488 C C . ARG A 1 468 ? 30.656 -50.387 15.179 1.00 25.11 468 ARG A C 1
ATOM 3490 O O . ARG A 1 468 ? 30.939 -51.409 14.573 1.00 25.11 468 ARG A O 1
ATOM 3497 N N . GLU A 1 469 ? 31.495 -49.350 15.366 1.00 27.05 469 GLU A N 1
ATOM 3498 C CA . GLU A 1 469 ? 32.986 -49.308 15.237 1.00 27.05 469 GLU A CA 1
ATOM 3499 C C . GLU A 1 469 ? 33.641 -49.054 13.850 1.00 27.05 469 GLU A C 1
ATOM 3501 O O . GLU A 1 469 ? 33.101 -49.489 12.847 1.00 27.05 469 GLU A O 1
ATOM 3506 N N . VAL A 1 470 ? 34.823 -48.421 13.648 1.00 25.95 470 VAL A N 1
ATOM 3507 C CA . VAL A 1 470 ? 35.759 -47.492 14.358 1.00 25.95 470 VAL A CA 1
ATOM 3508 C C . VAL A 1 470 ? 36.980 -47.222 13.408 1.00 25.95 470 VAL A C 1
ATOM 3510 O O . VAL A 1 470 ? 37.303 -48.091 12.608 1.00 25.95 470 VAL A O 1
ATOM 3513 N N . ARG A 1 471 ? 37.714 -46.092 13.601 1.00 24.98 471 ARG A N 1
ATOM 3514 C CA . ARG A 1 471 ? 39.152 -45.772 13.251 1.00 24.98 471 ARG A CA 1
ATOM 3515 C C . ARG A 1 471 ? 39.533 -45.339 11.808 1.00 24.98 471 ARG A C 1
ATOM 3517 O O . ARG A 1 471 ? 39.181 -46.009 10.855 1.00 24.98 471 ARG A O 1
ATOM 3524 N N . ARG A 1 472 ? 40.120 -44.126 11.641 1.00 24.86 472 ARG A N 1
ATOM 3525 C CA . ARG A 1 472 ? 41.568 -43.684 11.628 1.00 24.86 472 ARG A CA 1
ATOM 3526 C C . ARG A 1 472 ? 42.218 -43.858 10.236 1.00 24.86 472 ARG A C 1
ATOM 3528 O O . ARG A 1 472 ? 41.877 -44.817 9.573 1.00 24.86 472 ARG A O 1
ATOM 3535 N N . ALA A 1 473 ? 43.178 -43.071 9.741 1.00 25.11 473 ALA A N 1
ATOM 3536 C CA . ALA A 1 473 ? 43.911 -41.863 10.149 1.00 25.11 473 ALA A CA 1
ATOM 3537 C C . ALA A 1 473 ? 44.742 -41.356 8.929 1.00 25.11 473 ALA A C 1
ATOM 3539 O O . ALA A 1 473 ? 44.826 -42.079 7.938 1.00 25.11 473 ALA A O 1
ATOM 3540 N N . ASP A 1 474 ? 45.398 -40.195 9.101 1.00 26.31 474 ASP A N 1
ATOM 3541 C CA . ASP A 1 474 ? 46.666 -39.743 8.472 1.00 26.31 474 ASP A CA 1
ATOM 3542 C C . ASP A 1 474 ? 46.640 -39.349 6.968 1.00 26.31 474 ASP A C 1
ATOM 3544 O O . ASP A 1 474 ? 45.866 -39.881 6.186 1.00 26.31 474 ASP A O 1
ATOM 3548 N N . ASP A 1 475 ? 47.432 -38.403 6.439 1.00 26.66 475 ASP A N 1
ATOM 3549 C CA . ASP A 1 475 ? 48.574 -37.633 6.952 1.00 26.66 475 ASP A CA 1
ATOM 3550 C C . ASP A 1 475 ? 48.905 -36.435 6.014 1.00 26.66 475 ASP A C 1
ATOM 3552 O O . ASP A 1 475 ? 48.584 -36.472 4.828 1.00 26.66 475 ASP A O 1
ATOM 3556 N N . ARG A 1 476 ? 49.682 -35.475 6.556 1.00 26.78 476 ARG A N 1
ATOM 3557 C CA . ARG A 1 476 ? 50.705 -34.573 5.934 1.00 26.78 476 ARG A CA 1
ATOM 3558 C C . ARG A 1 476 ? 50.307 -33.513 4.878 1.00 26.78 476 ARG A C 1
ATOM 3560 O O . ARG A 1 476 ? 49.753 -33.821 3.837 1.00 26.78 476 ARG A O 1
ATOM 3567 N N . ALA A 1 477 ? 50.521 -32.207 5.131 1.00 25.66 477 ALA A N 1
ATOM 3568 C CA . ALA A 1 477 ? 51.787 -31.419 5.198 1.00 25.66 477 ALA A CA 1
ATOM 3569 C C . ALA A 1 477 ? 52.359 -31.084 3.795 1.00 25.66 477 ALA A C 1
ATOM 3571 O O . ALA A 1 477 ? 52.390 -31.958 2.947 1.00 25.66 477 ALA A O 1
ATOM 3572 N N . ALA A 1 478 ? 52.916 -29.916 3.445 1.00 25.75 478 ALA A N 1
ATOM 3573 C CA . ALA A 1 478 ? 53.124 -28.589 4.039 1.00 25.75 478 ALA A CA 1
ATOM 3574 C C . ALA A 1 478 ? 53.729 -27.657 2.939 1.00 25.75 478 ALA A C 1
ATOM 3576 O O . ALA A 1 478 ? 54.046 -28.150 1.858 1.00 25.75 478 ALA A O 1
ATOM 3577 N N . ARG A 1 479 ? 54.058 -26.395 3.311 1.00 26.86 479 ARG A N 1
ATOM 3578 C CA . ARG A 1 479 ? 55.217 -25.577 2.828 1.00 26.86 479 ARG A CA 1
ATOM 3579 C C . ARG A 1 479 ? 55.066 -24.839 1.467 1.00 26.86 479 ARG A C 1
ATOM 3581 O O . ARG A 1 479 ? 54.544 -25.413 0.533 1.00 26.86 479 ARG A O 1
ATOM 3588 N N . THR A 1 480 ? 55.527 -23.598 1.213 1.00 25.50 480 THR A N 1
ATOM 3589 C CA . THR A 1 480 ? 56.252 -22.538 1.962 1.00 25.50 480 THR A CA 1
ATOM 3590 C C . THR A 1 480 ? 56.149 -21.186 1.212 1.00 25.50 480 THR A C 1
ATOM 3592 O O . THR A 1 480 ? 56.198 -21.154 -0.009 1.00 25.50 480 THR A O 1
ATOM 3595 N N . ALA A 1 481 ? 56.041 -20.107 1.994 1.00 25.34 481 ALA A N 1
ATOM 3596 C CA . ALA A 1 481 ? 56.472 -18.698 1.861 1.00 25.34 481 ALA A CA 1
ATOM 3597 C C . ALA A 1 481 ? 57.462 -18.249 0.745 1.00 25.34 481 ALA A C 1
ATOM 3599 O O . ALA A 1 481 ? 58.341 -19.024 0.390 1.00 25.34 481 ALA A O 1
ATOM 3600 N N . LEU A 1 482 ? 57.455 -16.950 0.349 1.00 24.91 482 LEU A N 1
ATOM 3601 C CA . LEU A 1 482 ? 58.344 -15.865 0.870 1.00 24.91 482 LEU A CA 1
ATOM 3602 C C . LEU A 1 482 ? 58.269 -14.516 0.063 1.00 24.91 482 LEU A C 1
ATOM 3604 O O . LEU A 1 482 ? 58.474 -14.551 -1.138 1.00 24.91 482 LEU A O 1
ATOM 3608 N N . ARG A 1 483 ? 58.102 -13.366 0.775 1.00 24.56 483 ARG A N 1
ATOM 3609 C CA . ARG A 1 483 ? 58.801 -12.021 0.715 1.00 24.56 483 ARG A CA 1
ATOM 3610 C C . ARG A 1 483 ? 58.961 -11.251 -0.644 1.00 24.56 483 ARG A C 1
ATOM 3612 O O . ARG A 1 483 ? 59.131 -11.876 -1.667 1.00 24.56 483 ARG A O 1
ATOM 3619 N N . ARG A 1 484 ? 59.055 -9.903 -0.774 1.00 24.88 484 ARG A N 1
ATOM 3620 C CA . ARG A 1 484 ? 59.323 -8.744 0.127 1.00 24.88 484 ARG A CA 1
ATOM 3621 C C . ARG A 1 484 ? 59.191 -7.365 -0.610 1.00 24.88 484 ARG A C 1
ATOM 3623 O O . ARG A 1 484 ? 59.565 -7.282 -1.769 1.00 24.88 484 ARG A O 1
ATOM 3630 N N . THR A 1 485 ? 58.809 -6.318 0.148 1.00 24.08 485 THR A N 1
ATOM 3631 C CA . THR A 1 485 ? 59.216 -4.866 0.165 1.00 24.08 485 THR A CA 1
ATOM 3632 C C . THR A 1 485 ? 59.042 -3.866 -1.009 1.00 24.08 485 THR A C 1
ATOM 3634 O O . THR A 1 485 ? 59.781 -3.904 -1.979 1.00 24.08 485 THR A O 1
ATOM 3637 N N . VAL A 1 486 ? 58.158 -2.872 -0.778 1.00 28.03 486 VAL A N 1
ATOM 3638 C CA . VAL A 1 486 ? 58.332 -1.389 -0.622 1.00 28.03 486 VAL A CA 1
ATOM 3639 C C . VAL A 1 486 ? 59.439 -0.641 -1.393 1.00 28.03 486 VAL A C 1
ATOM 3641 O O . VAL A 1 486 ? 60.613 -0.886 -1.142 1.00 28.03 486 VAL A O 1
ATOM 3644 N N . THR A 1 487 ? 59.074 0.439 -2.113 1.00 24.33 487 THR A N 1
ATOM 3645 C CA . THR A 1 487 ? 59.725 1.778 -2.033 1.00 24.33 487 THR A CA 1
ATOM 3646 C C . THR A 1 487 ? 58.754 2.900 -2.456 1.00 24.33 487 THR A C 1
ATOM 3648 O O . THR A 1 487 ? 57.896 2.695 -3.309 1.00 24.33 487 THR A O 1
ATOM 3651 N N . LEU A 1 488 ? 58.885 4.061 -1.806 1.00 25.56 488 LEU A N 1
ATOM 3652 C CA . LEU A 1 488 ? 58.075 5.282 -1.896 1.00 25.56 488 LEU A CA 1
ATOM 3653 C C . LEU A 1 488 ? 58.728 6.366 -2.786 1.00 25.56 488 LEU A C 1
ATOM 3655 O O . LEU A 1 488 ? 59.950 6.397 -2.905 1.00 25.56 488 LEU A O 1
ATOM 3659 N N . ALA A 1 489 ? 57.887 7.337 -3.173 1.00 24.77 489 ALA A N 1
ATOM 3660 C CA . ALA A 1 489 ? 58.139 8.777 -3.379 1.00 24.77 489 ALA A CA 1
ATOM 3661 C C . ALA A 1 489 ? 58.335 9.325 -4.809 1.00 24.77 489 ALA A C 1
ATOM 3663 O O . ALA A 1 489 ? 59.219 8.923 -5.556 1.00 24.77 489 ALA A O 1
ATOM 3664 N N . GLY A 1 490 ? 57.539 10.362 -5.105 1.00 24.89 490 GLY A N 1
ATOM 3665 C CA . GLY A 1 490 ? 57.695 11.274 -6.239 1.00 24.89 490 GLY A CA 1
ATOM 3666 C C . GLY A 1 490 ? 56.466 12.169 -6.429 1.00 24.89 490 GLY A C 1
ATOM 3667 O O . GLY A 1 490 ? 55.622 11.876 -7.265 1.00 24.89 490 GLY A O 1
ATOM 3668 N N . ALA A 1 491 ? 56.348 13.235 -5.631 1.00 26.33 491 ALA A N 1
ATOM 3669 C CA . ALA A 1 491 ? 55.319 14.265 -5.781 1.00 26.33 491 ALA A CA 1
ATOM 3670 C C . ALA A 1 491 ? 55.715 15.286 -6.862 1.00 26.33 491 ALA A C 1
ATOM 3672 O O . ALA A 1 491 ? 56.832 15.801 -6.833 1.00 26.33 491 ALA A O 1
ATOM 3673 N N . VAL A 1 492 ? 54.779 15.638 -7.749 1.00 25.36 492 VAL A N 1
ATOM 3674 C CA . VAL A 1 492 ? 54.811 16.872 -8.550 1.00 25.36 492 VAL A CA 1
ATOM 3675 C C . VAL A 1 492 ? 53.418 17.494 -8.508 1.00 25.36 492 VAL A C 1
ATOM 3677 O O . VAL A 1 492 ? 52.433 16.878 -8.903 1.00 25.36 492 VAL A O 1
ATOM 3680 N N . VAL A 1 493 ? 53.364 18.718 -7.986 1.00 30.55 493 VAL A N 1
ATOM 3681 C CA . VAL A 1 493 ? 52.193 19.596 -7.935 1.00 30.55 493 VAL A CA 1
ATOM 3682 C C . VAL A 1 493 ? 52.048 20.296 -9.286 1.00 30.55 493 VAL A C 1
ATOM 3684 O O . VAL A 1 493 ? 52.976 20.972 -9.724 1.00 30.55 493 VAL A O 1
ATOM 3687 N N . LEU A 1 494 ? 50.875 20.180 -9.909 1.00 26.75 494 LEU A N 1
ATOM 3688 C CA . LEU A 1 494 ? 50.414 21.056 -10.987 1.00 26.75 494 LEU A CA 1
ATOM 3689 C C . LEU A 1 494 ? 48.968 21.462 -10.687 1.00 26.75 494 LEU A C 1
ATOM 3691 O O . LEU A 1 494 ? 48.036 20.675 -10.821 1.00 26.75 494 LEU A O 1
ATOM 3695 N N . THR A 1 495 ? 48.801 22.701 -10.241 1.00 34.53 495 THR A N 1
ATOM 3696 C CA . THR A 1 495 ? 47.521 23.391 -10.096 1.00 34.53 495 THR A CA 1
ATOM 3697 C C . THR A 1 495 ? 47.125 24.029 -11.427 1.00 34.53 495 THR A C 1
ATOM 3699 O O . THR A 1 495 ? 47.851 24.890 -11.920 1.00 34.53 495 THR A O 1
ATOM 3702 N N . ALA A 1 496 ? 45.961 23.672 -11.983 1.00 25.64 496 ALA A N 1
ATOM 3703 C CA . ALA A 1 496 ? 45.249 24.512 -12.951 1.00 25.64 496 ALA A CA 1
ATOM 3704 C C . ALA A 1 496 ? 43.748 24.161 -13.046 1.00 25.64 496 ALA A C 1
ATOM 3706 O O . ALA A 1 496 ? 43.364 23.142 -13.610 1.00 25.64 496 ALA A O 1
ATOM 3707 N N . SER A 1 497 ? 42.940 25.099 -12.540 1.00 24.50 497 SER A N 1
ATOM 3708 C CA . SER A 1 497 ? 41.644 25.528 -13.093 1.00 24.50 497 SER A CA 1
ATOM 3709 C C . SER A 1 497 ? 40.423 24.619 -12.913 1.00 24.50 497 SER A C 1
ATOM 3711 O O . SER A 1 497 ? 39.972 23.938 -13.829 1.00 24.50 497 SER A O 1
ATOM 3713 N N . ALA A 1 498 ? 39.805 24.730 -11.736 1.00 25.08 498 ALA A N 1
ATOM 3714 C CA . ALA A 1 498 ? 38.417 24.356 -11.507 1.00 25.08 498 ALA A CA 1
ATOM 3715 C C . ALA A 1 498 ? 37.463 25.339 -12.217 1.00 25.08 498 ALA A C 1
ATOM 3717 O O . ALA A 1 498 ? 37.402 26.515 -11.861 1.00 25.08 498 ALA A O 1
ATOM 3718 N N . CYS A 1 499 ? 36.673 24.846 -13.169 1.00 24.30 499 CYS A N 1
ATOM 3719 C CA . CYS A 1 499 ? 35.374 25.433 -13.488 1.00 24.30 499 CYS A CA 1
ATOM 3720 C C . CYS A 1 499 ? 34.348 24.771 -12.563 1.00 24.30 499 CYS A C 1
ATOM 3722 O O . CYS A 1 499 ? 33.854 23.684 -12.849 1.00 24.30 499 CYS A O 1
ATOM 3724 N N . GLY A 1 500 ? 34.093 25.391 -11.411 1.00 25.97 500 GLY A N 1
ATOM 3725 C CA . GLY A 1 500 ? 32.997 24.997 -10.532 1.00 25.97 500 GLY A CA 1
ATOM 3726 C C . GLY A 1 500 ? 31.664 25.415 -11.148 1.00 25.97 500 GLY A C 1
ATOM 3727 O O . GLY A 1 500 ? 31.363 26.604 -11.199 1.00 25.97 500 GLY A O 1
ATOM 3728 N N . GLY A 1 501 ? 30.886 24.443 -11.622 1.00 27.91 501 GLY A N 1
ATOM 3729 C CA . GLY A 1 501 ? 29.436 24.584 -11.758 1.00 27.91 501 GLY A CA 1
ATOM 3730 C C . GLY A 1 501 ? 28.762 24.303 -10.406 1.00 27.91 501 GLY A C 1
ATOM 3731 O O . GLY A 1 501 ? 29.333 23.568 -9.594 1.00 27.91 501 GLY A O 1
ATOM 3732 N N . PRO A 1 502 ? 27.589 24.882 -10.112 1.00 36.38 502 PRO A N 1
ATOM 3733 C CA . PRO A 1 502 ? 26.903 24.615 -8.855 1.00 36.38 502 PRO A CA 1
ATOM 3734 C C . PRO A 1 502 ? 26.273 23.211 -8.859 1.00 36.38 502 PRO A C 1
ATOM 3736 O O . PRO A 1 502 ? 25.706 22.796 -9.865 1.00 36.38 502 PRO A O 1
ATOM 3739 N N . GLY A 1 503 ? 26.351 22.506 -7.721 1.00 47.00 503 GLY A N 1
ATOM 3740 C CA . GLY A 1 503 ? 25.421 21.416 -7.371 1.00 47.00 503 GLY A CA 1
ATOM 3741 C C . GLY A 1 503 ? 26.005 20.049 -6.982 1.00 47.00 503 GLY A C 1
ATOM 3742 O O . GLY A 1 503 ? 25.255 19.203 -6.504 1.00 47.00 503 GLY A O 1
ATOM 3743 N N . GLY A 1 504 ? 27.309 19.804 -7.154 1.00 52.47 504 GLY A N 1
ATOM 3744 C CA . GLY A 1 504 ? 27.931 18.513 -6.819 1.00 52.47 504 GLY A CA 1
ATOM 3745 C C . GLY A 1 504 ? 29.088 18.646 -5.832 1.00 52.47 504 GLY A C 1
ATOM 3746 O O . GLY A 1 504 ? 29.960 19.500 -6.006 1.00 52.47 504 GLY A O 1
ATOM 3747 N N . SER A 1 505 ? 29.131 17.796 -4.805 1.00 68.62 505 SER A N 1
ATOM 3748 C CA . SER A 1 505 ? 30.277 17.754 -3.888 1.00 68.62 505 SER A CA 1
ATOM 3749 C C . SER A 1 505 ? 31.461 17.005 -4.508 1.00 68.62 505 SER A C 1
ATOM 3751 O O . SER A 1 505 ? 31.295 16.042 -5.256 1.00 68.62 505 SER A O 1
ATOM 3753 N N . GLN A 1 506 ? 32.696 17.408 -4.191 1.00 63.50 506 GLN A N 1
ATOM 3754 C CA . GLN A 1 506 ? 33.851 16.556 -4.485 1.00 63.50 506 GLN A CA 1
ATOM 3755 C C . GLN A 1 506 ? 33.922 15.435 -3.438 1.00 63.50 506 GLN A C 1
ATOM 3757 O O . GLN A 1 506 ? 34.457 15.627 -2.350 1.00 63.50 506 GLN A O 1
ATOM 3762 N N . GLY A 1 507 ? 33.347 14.271 -3.757 1.00 61.25 507 GLY A N 1
ATOM 3763 C CA . GLY A 1 507 ? 33.472 13.062 -2.931 1.00 61.25 507 GLY A CA 1
ATOM 3764 C C . GLY A 1 507 ? 34.875 12.426 -3.002 1.00 61.25 507 GLY A C 1
ATOM 3765 O O . GLY A 1 507 ? 35.633 12.751 -3.922 1.00 61.25 507 GLY A O 1
ATOM 3766 N N . PRO A 1 508 ? 35.212 11.472 -2.106 1.00 62.31 508 PRO A N 1
ATOM 3767 C CA . PRO A 1 508 ? 36.541 10.846 -1.984 1.00 62.31 508 PRO A CA 1
ATOM 3768 C C . PRO A 1 508 ? 37.016 10.110 -3.244 1.00 62.31 508 PRO A C 1
ATOM 3770 O O . PRO A 1 508 ? 38.195 9.799 -3.370 1.00 62.31 508 PRO A O 1
ATOM 3773 N N . ASP A 1 509 ? 36.117 9.856 -4.194 1.00 63.69 509 ASP A N 1
ATOM 3774 C CA . ASP A 1 509 ? 36.414 9.146 -5.436 1.00 63.69 509 ASP A CA 1
ATOM 3775 C C . ASP A 1 509 ? 37.070 10.032 -6.519 1.00 63.69 509 ASP A C 1
ATOM 3777 O O . ASP A 1 509 ? 37.333 9.550 -7.615 1.00 63.69 509 ASP A O 1
ATOM 3781 N N . ALA A 1 510 ? 37.340 11.321 -6.244 1.00 60.00 510 ALA A N 1
ATOM 3782 C CA . ALA A 1 510 ? 37.881 12.278 -7.229 1.00 60.00 510 ALA A CA 1
ATOM 3783 C C . ALA A 1 510 ? 39.204 11.825 -7.859 1.00 60.00 510 ALA A C 1
ATOM 3785 O O . ALA A 1 510 ? 39.416 12.031 -9.052 1.00 60.00 510 ALA A O 1
ATOM 3786 N N . ASP A 1 511 ? 40.045 11.188 -7.044 1.00 66.25 511 ASP A N 1
ATOM 3787 C CA . ASP A 1 511 ? 41.404 10.777 -7.396 1.00 66.25 511 ASP A CA 1
ATOM 3788 C C . ASP A 1 511 ? 41.497 9.274 -7.732 1.00 66.25 511 ASP A C 1
ATOM 3790 O O . ASP A 1 511 ? 42.590 8.750 -7.956 1.00 66.25 511 ASP A O 1
ATOM 3794 N N . LYS A 1 512 ? 40.364 8.552 -7.753 1.00 80.19 512 LYS A N 1
ATOM 3795 C CA . LYS A 1 512 ? 40.323 7.114 -8.058 1.00 80.19 512 LYS A CA 1
ATOM 3796 C C . LYS A 1 512 ? 40.312 6.862 -9.570 1.00 80.19 512 LYS A C 1
ATOM 3798 O O . LYS A 1 512 ? 39.797 7.654 -10.357 1.00 80.19 512 LYS A O 1
ATOM 3803 N N . GLU A 1 513 ? 40.851 5.719 -9.997 1.00 86.94 513 GLU A N 1
ATOM 3804 C CA . GLU A 1 513 ? 40.867 5.343 -11.417 1.00 86.94 513 GLU A CA 1
ATOM 3805 C C . GLU A 1 513 ? 39.473 4.952 -11.941 1.00 86.94 513 GLU A C 1
ATOM 3807 O O . GLU A 1 513 ? 38.709 4.253 -11.270 1.00 86.94 513 GLU A O 1
ATOM 3812 N N . LEU A 1 514 ? 39.164 5.351 -13.182 1.00 89.62 514 LEU A N 1
ATOM 3813 C CA . LEU A 1 514 ? 37.936 4.957 -13.880 1.00 89.62 514 LEU A CA 1
ATOM 3814 C C . LEU A 1 514 ? 37.972 3.491 -14.318 1.00 89.62 514 LEU A C 1
ATOM 3816 O O . LEU A 1 514 ? 38.950 3.015 -14.907 1.00 89.62 514 LEU A O 1
ATOM 3820 N N . VAL A 1 515 ? 36.845 2.809 -14.129 1.00 88.00 515 VAL A N 1
ATOM 3821 C CA . VAL A 1 515 ? 36.664 1.384 -14.434 1.00 88.00 515 VAL A CA 1
ATOM 3822 C C . VAL A 1 515 ? 35.499 1.174 -15.398 1.00 88.00 515 VAL A C 1
ATOM 3824 O O . VAL A 1 515 ? 34.400 1.682 -15.197 1.00 88.00 515 VAL A O 1
ATOM 3827 N N . ASN A 1 516 ? 35.732 0.392 -16.452 1.00 79.31 516 ASN A N 1
ATOM 3828 C CA . ASN A 1 516 ? 34.723 0.100 -17.474 1.00 79.31 516 ASN A CA 1
ATOM 3829 C C . ASN A 1 516 ? 33.978 -1.197 -17.161 1.00 79.31 516 ASN A C 1
ATOM 3831 O O . ASN A 1 516 ? 34.514 -2.082 -16.495 1.00 79.31 516 ASN A O 1
ATOM 3835 N N . GLY A 1 517 ? 32.760 -1.332 -17.689 1.00 68.56 517 GLY A N 1
ATOM 3836 C CA . GLY A 1 517 ? 32.041 -2.610 -17.707 1.00 68.56 517 GLY A CA 1
ATOM 3837 C C . GLY A 1 517 ? 31.510 -3.080 -16.352 1.00 68.56 517 GLY A C 1
ATOM 3838 O O . GLY A 1 517 ? 31.057 -4.216 -16.226 1.00 68.56 517 GLY A O 1
ATOM 3839 N N . LYS A 1 518 ? 31.541 -2.218 -15.328 1.00 86.38 518 LYS A N 1
ATOM 3840 C CA . LYS A 1 518 ? 30.930 -2.503 -14.026 1.00 86.38 518 LYS A CA 1
ATOM 3841 C C . LYS A 1 518 ? 29.403 -2.394 -14.080 1.00 86.38 518 LYS A C 1
ATOM 3843 O O . LYS A 1 518 ? 28.825 -1.827 -15.009 1.00 86.38 518 LYS A O 1
ATOM 3848 N N . THR A 1 519 ? 28.766 -2.949 -13.050 1.00 94.94 519 THR A N 1
ATOM 3849 C CA . THR A 1 519 ? 27.344 -2.741 -12.768 1.00 94.94 519 THR A CA 1
ATOM 3850 C C . THR A 1 519 ? 27.176 -1.484 -11.921 1.00 94.94 519 THR A C 1
ATOM 3852 O O . THR A 1 519 ? 27.812 -1.383 -10.874 1.00 94.94 519 THR A O 1
ATOM 3855 N N . PHE A 1 520 ? 26.326 -0.559 -12.360 1.00 96.94 520 PHE A N 1
ATOM 3856 C CA . PHE A 1 520 ? 25.849 0.559 -11.549 1.00 96.94 520 PHE A CA 1
ATOM 3857 C C . PHE A 1 520 ? 24.543 0.159 -10.864 1.00 96.94 520 PHE A C 1
ATOM 3859 O O . PHE A 1 520 ? 23.612 -0.300 -11.520 1.00 96.94 520 PHE A O 1
ATOM 3866 N N . SER A 1 521 ? 24.470 0.298 -9.547 1.00 96.94 521 SER A N 1
ATOM 3867 C CA . SER A 1 521 ? 23.289 -0.066 -8.764 1.00 96.94 521 SER A CA 1
ATOM 3868 C C . SER A 1 521 ? 22.662 1.165 -8.113 1.00 96.94 521 SER A C 1
ATOM 3870 O O . SER A 1 521 ? 23.321 1.868 -7.349 1.00 96.94 521 SER A O 1
ATOM 3872 N N . GLN A 1 522 ? 21.392 1.428 -8.409 1.00 96.56 522 GLN A N 1
ATOM 3873 C CA . GLN A 1 522 ? 20.651 2.592 -7.915 1.00 96.56 522 GLN A CA 1
ATOM 3874 C C . GLN A 1 522 ? 19.441 2.133 -7.102 1.00 96.56 522 GLN A C 1
ATOM 3876 O O . GLN A 1 522 ? 18.742 1.208 -7.507 1.00 96.56 522 GLN A O 1
ATOM 3881 N N . ALA A 1 523 ? 19.168 2.783 -5.973 1.00 94.44 523 ALA A N 1
ATOM 3882 C CA . ALA A 1 523 ? 17.915 2.591 -5.251 1.00 94.44 523 ALA A CA 1
ATOM 3883 C C . ALA A 1 523 ? 16.763 3.376 -5.901 1.00 94.44 523 ALA A C 1
ATOM 3885 O O . ALA A 1 523 ? 16.892 4.573 -6.157 1.00 94.44 523 ALA A O 1
ATOM 3886 N N . LEU A 1 524 ? 15.626 2.709 -6.089 1.00 90.12 524 LEU A N 1
ATOM 3887 C CA . LEU A 1 524 ? 14.310 3.311 -6.288 1.00 90.12 524 LEU A CA 1
ATOM 3888 C C . LEU A 1 524 ? 13.553 3.260 -4.960 1.00 90.12 524 LEU A C 1
ATOM 3890 O O . LEU A 1 524 ? 13.554 2.236 -4.281 1.00 90.12 524 LEU A O 1
ATOM 3894 N N . THR A 1 525 ? 12.884 4.345 -4.582 1.00 80.06 525 THR A N 1
ATOM 3895 C CA . THR A 1 525 ? 12.158 4.433 -3.300 1.00 80.06 525 THR A CA 1
ATOM 3896 C C . THR A 1 525 ? 10.848 3.637 -3.285 1.00 80.06 525 THR A C 1
ATOM 3898 O O . THR A 1 525 ? 10.294 3.375 -2.220 1.00 80.06 525 THR A O 1
ATOM 3901 N N . SER A 1 526 ? 10.353 3.229 -4.452 1.00 77.38 526 SER A N 1
ATOM 3902 C CA . SER A 1 526 ? 9.166 2.390 -4.637 1.00 77.38 526 SER A CA 1
ATOM 3903 C C . SER A 1 526 ? 9.264 1.625 -5.957 1.00 77.38 526 SER A C 1
ATOM 3905 O O . SER A 1 526 ? 10.148 1.901 -6.773 1.00 77.38 526 SER A O 1
ATOM 3907 N N . ASP A 1 527 ? 8.386 0.643 -6.150 1.00 83.88 527 ASP A N 1
ATOM 3908 C CA . ASP A 1 527 ? 8.272 -0.052 -7.428 1.00 83.88 527 ASP A CA 1
ATOM 3909 C C . ASP A 1 527 ? 7.698 0.891 -8.510 1.00 83.88 527 ASP A C 1
ATOM 3911 O O . ASP A 1 527 ? 6.741 1.619 -8.232 1.00 83.88 527 ASP A O 1
ATOM 3915 N N . PRO A 1 528 ? 8.269 0.922 -9.730 1.00 84.12 528 PRO A N 1
ATOM 3916 C CA . PRO A 1 528 ? 7.820 1.816 -10.795 1.00 84.12 528 PRO A CA 1
ATOM 3917 C C . PRO A 1 528 ? 6.452 1.448 -11.397 1.00 84.12 528 PRO A C 1
ATOM 3919 O O . PRO A 1 528 ? 5.847 2.288 -12.064 1.00 84.12 528 PRO A O 1
ATOM 3922 N N . GLY A 1 529 ? 5.932 0.234 -11.184 1.00 87.25 529 GLY A N 1
ATOM 3923 C CA . GLY A 1 529 ? 4.684 -0.218 -11.794 1.00 87.25 529 GLY A CA 1
ATOM 3924 C C . GLY A 1 529 ? 4.794 -0.329 -13.319 1.00 87.25 529 GLY A C 1
ATOM 3925 O O . GLY A 1 529 ? 5.647 -1.043 -13.841 1.00 87.25 529 GLY A O 1
ATOM 3926 N N . THR A 1 530 ? 3.908 0.354 -14.053 1.00 90.75 530 THR A N 1
ATOM 3927 C CA . THR A 1 530 ? 3.983 0.387 -15.524 1.00 90.75 530 THR A CA 1
ATOM 3928 C C . THR A 1 530 ? 5.141 1.270 -15.998 1.00 90.75 530 THR A C 1
ATOM 3930 O O . THR A 1 530 ? 5.239 2.431 -15.606 1.00 90.75 530 THR A O 1
ATOM 3933 N N . LEU A 1 531 ? 5.979 0.734 -16.889 1.00 93.38 531 LEU A N 1
ATOM 3934 C CA . LEU A 1 531 ? 7.091 1.448 -17.540 1.00 93.38 531 LEU A CA 1
ATOM 3935 C C . LEU A 1 531 ? 6.710 2.037 -18.910 1.00 93.38 531 LEU A C 1
ATOM 3937 O O . LEU A 1 531 ? 7.568 2.303 -19.753 1.00 93.38 531 LEU A O 1
ATOM 3941 N N . ASP A 1 532 ? 5.407 2.185 -19.169 1.00 95.50 532 ASP A N 1
ATOM 3942 C CA . ASP A 1 532 ? 4.920 2.908 -20.337 1.00 95.50 532 ASP A CA 1
ATOM 3943 C C . ASP A 1 532 ? 5.027 4.415 -20.072 1.00 95.50 532 ASP A C 1
ATOM 3945 O O . ASP A 1 532 ? 4.210 4.951 -19.308 1.00 95.50 532 ASP A O 1
ATOM 3949 N N . PRO A 1 533 ? 5.974 5.125 -20.719 1.00 94.56 533 PRO A N 1
ATOM 3950 C CA . PRO A 1 533 ? 6.289 6.501 -20.361 1.00 94.56 533 PRO A CA 1
ATOM 3951 C C . PRO A 1 533 ? 5.114 7.443 -20.623 1.00 94.56 533 PRO A C 1
ATOM 3953 O O . PRO A 1 533 ? 5.045 8.522 -20.041 1.00 94.56 533 PRO A O 1
ATOM 3956 N N . HIS A 1 534 ? 4.148 7.056 -21.456 1.00 95.44 534 HIS A N 1
ATOM 3957 C CA . HIS A 1 534 ? 2.965 7.859 -21.740 1.00 95.44 534 HIS A CA 1
ATOM 3958 C C . HIS A 1 534 ? 1.784 7.574 -20.805 1.00 95.44 534 HIS A C 1
ATOM 3960 O O . HIS A 1 534 ? 0.797 8.302 -20.879 1.00 95.44 534 HIS A O 1
ATOM 3966 N N . MET A 1 535 ? 1.837 6.542 -19.955 1.00 92.19 535 MET A N 1
ATOM 3967 C CA . MET A 1 535 ? 0.733 6.156 -19.053 1.00 92.19 535 MET A CA 1
ATOM 3968 C C . MET A 1 535 ? 1.076 6.281 -17.570 1.00 92.19 535 MET A C 1
ATOM 3970 O O . MET A 1 535 ? 0.280 5.881 -16.725 1.00 92.19 535 MET A O 1
ATOM 3974 N N . THR A 1 536 ? 2.231 6.855 -17.241 1.00 86.38 536 THR A N 1
ATOM 3975 C CA . THR A 1 536 ? 2.671 7.058 -15.862 1.00 86.38 536 THR A CA 1
ATOM 3976 C C . THR A 1 536 ? 3.249 8.453 -15.657 1.00 86.38 536 THR A C 1
ATOM 3978 O O . THR A 1 536 ? 3.798 9.069 -16.572 1.00 86.38 536 THR A O 1
ATOM 3981 N N . VAL A 1 537 ? 3.104 8.940 -14.429 1.00 82.06 537 VAL A N 1
ATOM 3982 C CA . VAL A 1 537 ? 3.745 10.152 -13.896 1.00 82.06 537 VAL A CA 1
ATOM 3983 C C . VAL A 1 537 ? 4.447 9.856 -12.563 1.00 82.06 537 VAL A C 1
ATOM 3985 O O . VAL A 1 537 ? 4.860 10.770 -11.856 1.00 82.06 537 VAL A O 1
ATOM 3988 N N . LEU A 1 538 ? 4.573 8.573 -12.196 1.00 80.12 538 LEU A N 1
ATOM 3989 C CA . LEU A 1 538 ? 5.210 8.152 -10.953 1.00 80.12 538 LEU A CA 1
ATOM 3990 C C . LEU A 1 538 ? 6.724 8.384 -11.030 1.00 80.12 538 LEU A C 1
ATOM 3992 O O . LEU A 1 538 ? 7.378 7.936 -11.969 1.00 80.12 538 LEU A O 1
ATOM 3996 N N . SER A 1 539 ? 7.304 9.012 -10.009 1.00 80.62 539 SER A N 1
ATOM 3997 C CA . SER A 1 539 ? 8.731 9.363 -9.984 1.00 80.62 539 SER A CA 1
ATOM 3998 C C . SER A 1 539 ? 9.676 8.164 -10.137 1.00 80.62 539 SER A C 1
ATOM 4000 O O . SER A 1 539 ? 10.713 8.289 -10.785 1.00 80.62 539 SER A O 1
ATOM 4002 N N . ALA A 1 540 ? 9.334 6.995 -9.582 1.00 85.69 540 ALA A N 1
ATOM 4003 C CA . ALA A 1 540 ? 10.123 5.771 -9.745 1.00 85.69 540 ALA A CA 1
ATOM 4004 C C . ALA A 1 540 ? 10.130 5.273 -11.202 1.00 85.69 540 ALA A C 1
ATOM 4006 O O . ALA A 1 540 ? 11.174 4.849 -11.697 1.00 85.69 540 ALA A O 1
ATOM 4007 N N . ALA A 1 541 ? 8.995 5.383 -11.904 1.00 90.06 541 ALA A N 1
ATOM 4008 C CA . ALA A 1 541 ? 8.904 5.052 -13.324 1.00 90.06 541 ALA A CA 1
ATOM 4009 C C . ALA A 1 541 ? 9.693 6.050 -14.176 1.00 90.06 541 ALA A C 1
ATOM 4011 O O . ALA A 1 541 ? 10.483 5.630 -15.010 1.00 90.06 541 ALA A O 1
ATOM 4012 N N . LEU A 1 542 ? 9.588 7.355 -13.893 1.00 88.81 542 LEU A N 1
ATOM 4013 C CA . LEU A 1 542 ? 10.358 8.390 -14.598 1.00 88.81 542 LEU A CA 1
ATOM 4014 C C . LEU A 1 542 ? 11.878 8.195 -14.459 1.00 88.81 542 LEU A C 1
ATOM 4016 O O . LEU A 1 542 ? 12.618 8.390 -15.423 1.00 88.81 542 LEU A O 1
ATOM 4020 N N . GLN A 1 543 ? 12.345 7.755 -13.286 1.00 91.69 543 GLN A N 1
ATOM 4021 C CA . GLN A 1 543 ? 13.753 7.408 -13.073 1.00 91.69 543 GLN A CA 1
ATOM 4022 C C . GLN A 1 543 ? 14.194 6.199 -13.906 1.00 91.69 543 GLN A C 1
ATOM 4024 O O . GLN A 1 543 ? 15.328 6.178 -14.375 1.00 91.69 543 GLN A O 1
ATOM 4029 N N . ALA A 1 544 ? 13.329 5.198 -14.098 1.00 94.00 544 ALA A N 1
ATOM 4030 C CA . ALA A 1 544 ? 13.612 4.065 -14.976 1.00 94.00 544 ALA A CA 1
ATOM 4031 C C . ALA A 1 544 ? 13.548 4.467 -16.463 1.00 94.00 544 ALA A C 1
ATOM 4033 O O . ALA A 1 544 ? 14.435 4.103 -17.238 1.00 94.00 544 ALA A O 1
ATOM 4034 N N . ASP A 1 545 ? 12.556 5.275 -16.844 1.00 92.25 545 ASP A N 1
ATOM 4035 C CA . ASP A 1 545 ? 12.344 5.776 -18.204 1.00 92.25 545 ASP A CA 1
ATOM 4036 C C . ASP A 1 545 ? 13.562 6.539 -18.729 1.00 92.25 545 ASP A C 1
ATOM 4038 O O . ASP A 1 545 ? 13.923 6.371 -19.893 1.00 92.25 545 ASP A O 1
ATOM 4042 N N . ALA A 1 546 ? 14.247 7.300 -17.864 1.00 91.94 546 ALA A N 1
ATOM 4043 C CA . ALA A 1 546 ? 15.471 8.029 -18.204 1.00 91.94 546 ALA A CA 1
ATOM 4044 C C . ALA A 1 546 ? 16.585 7.128 -18.779 1.00 91.94 546 ALA A C 1
ATOM 4046 O O . ALA A 1 546 ? 17.446 7.606 -19.519 1.00 91.94 546 ALA A O 1
ATOM 4047 N N . TYR A 1 547 ? 16.575 5.825 -18.469 1.00 94.62 547 TYR A N 1
ATOM 4048 C CA . TYR A 1 547 ? 17.496 4.841 -19.044 1.00 94.62 547 TYR A CA 1
ATOM 4049 C C . TYR A 1 547 ? 16.972 4.198 -20.336 1.00 94.62 547 TYR A C 1
ATOM 4051 O O . TYR A 1 547 ? 17.776 3.823 -21.197 1.00 94.62 547 TYR A O 1
ATOM 4059 N N . LEU A 1 548 ? 15.651 4.039 -20.455 1.00 95.69 548 LEU A N 1
ATOM 4060 C CA . LEU A 1 548 ? 14.982 3.214 -21.469 1.00 95.69 548 LEU A CA 1
ATOM 4061 C C . LEU A 1 548 ? 14.564 3.998 -22.720 1.00 95.69 548 LEU A C 1
ATOM 4063 O O . LEU A 1 548 ? 14.552 3.441 -23.822 1.00 95.69 548 LEU A O 1
ATOM 4067 N N . TYR A 1 549 ? 14.258 5.287 -22.586 1.00 95.56 549 TYR A N 1
ATOM 4068 C CA . TYR A 1 549 ? 13.689 6.106 -23.656 1.00 95.56 549 TYR A CA 1
ATOM 4069 C C . TYR A 1 549 ? 14.447 7.429 -23.799 1.00 95.56 549 TYR A C 1
ATOM 4071 O O . TYR A 1 549 ? 14.791 8.065 -22.807 1.00 95.56 549 TYR A O 1
ATOM 4079 N N . ASP A 1 550 ? 14.691 7.857 -25.039 1.00 94.44 550 ASP A N 1
ATOM 4080 C CA . ASP A 1 550 ? 15.235 9.185 -25.331 1.00 94.44 550 ASP A CA 1
ATOM 4081 C C . ASP A 1 550 ? 14.122 10.174 -25.695 1.00 94.44 550 ASP A C 1
ATOM 4083 O O . ASP A 1 550 ? 13.078 9.806 -26.238 1.00 94.44 550 ASP A O 1
ATOM 4087 N N . SER A 1 551 ? 14.384 11.454 -25.452 1.00 95.06 551 SER A N 1
ATOM 4088 C CA . SER A 1 551 ? 13.545 12.585 -25.844 1.00 95.06 551 SER A CA 1
ATOM 4089 C C . SER A 1 551 ? 14.109 13.312 -27.076 1.00 95.06 551 SER A C 1
ATOM 4091 O O . SER A 1 551 ? 15.269 13.136 -27.473 1.00 95.06 551 SER A O 1
ATOM 4093 N N . LEU A 1 552 ? 13.297 14.159 -27.716 1.00 96.75 552 LEU A N 1
ATOM 4094 C CA . LEU A 1 552 ? 13.744 14.964 -28.862 1.00 96.75 552 LEU A CA 1
ATOM 4095 C C . LEU A 1 552 ? 14.870 15.922 -28.474 1.00 96.75 552 LEU A C 1
ATOM 4097 O O . LEU A 1 552 ? 15.846 16.053 -29.216 1.00 96.75 552 LEU A O 1
ATOM 4101 N N . LEU A 1 553 ? 14.757 16.534 -27.300 1.00 94.19 553 LEU A N 1
ATOM 4102 C CA . LEU A 1 553 ? 15.720 17.459 -26.720 1.00 94.19 553 LEU A CA 1
ATOM 4103 C C . LEU A 1 553 ? 16.118 16.983 -25.325 1.00 94.19 553 LEU A C 1
ATOM 4105 O O . LEU A 1 553 ? 15.286 16.481 -24.574 1.00 94.19 553 LEU A O 1
ATOM 4109 N N . GLY A 1 554 ? 17.384 17.178 -24.971 1.00 89.25 554 GLY A N 1
ATOM 4110 C CA . GLY A 1 554 ? 17.813 17.190 -23.575 1.00 89.25 554 GLY A CA 1
ATOM 4111 C C . GLY A 1 554 ? 17.918 18.617 -23.047 1.00 89.25 554 GLY A C 1
ATOM 4112 O O . GLY A 1 554 ? 17.771 19.581 -23.801 1.00 89.25 554 GLY A O 1
ATOM 4113 N N . LEU A 1 555 ? 18.249 18.752 -21.767 1.00 86.81 555 LEU A N 1
ATOM 4114 C CA . LEU A 1 555 ? 18.518 20.039 -21.130 1.00 86.81 555 LEU A CA 1
ATOM 4115 C C . LEU A 1 555 ? 19.944 20.055 -20.586 1.00 86.81 555 LEU A C 1
ATOM 4117 O O . LEU A 1 555 ? 20.371 19.118 -19.912 1.00 86.81 555 LEU A O 1
ATOM 4121 N N . ALA A 1 556 ? 20.683 21.117 -20.899 1.00 84.56 556 ALA A N 1
ATOM 4122 C CA . ALA A 1 556 ? 21.938 21.410 -20.224 1.00 84.56 556 ALA A CA 1
ATOM 4123 C C . ALA A 1 556 ? 21.677 21.857 -18.776 1.00 84.56 556 ALA A C 1
ATOM 4125 O O . ALA A 1 556 ? 20.561 22.240 -18.427 1.00 84.56 556 ALA A O 1
ATOM 4126 N N . GLN A 1 557 ? 22.724 21.861 -17.947 1.00 78.69 557 GLN A N 1
ATOM 4127 C CA . GLN A 1 557 ? 22.648 22.294 -16.542 1.00 78.69 557 GLN A CA 1
ATOM 4128 C C . GLN A 1 557 ? 22.167 23.746 -16.369 1.00 78.69 557 GLN A C 1
ATOM 4130 O O . GLN A 1 557 ? 21.631 24.101 -15.328 1.00 78.69 557 GLN A O 1
ATOM 4135 N N . ASP A 1 558 ? 22.328 24.587 -17.393 1.00 80.81 558 ASP A N 1
ATOM 4136 C CA . ASP A 1 558 ? 21.834 25.969 -17.418 1.00 80.81 558 ASP A CA 1
ATOM 4137 C C . ASP A 1 558 ? 20.419 26.106 -18.015 1.00 80.81 558 ASP A C 1
ATOM 4139 O O . ASP A 1 558 ? 19.949 27.215 -18.249 1.00 80.81 558 ASP A O 1
ATOM 4143 N N . GLY A 1 559 ? 19.738 24.991 -18.298 1.00 82.81 559 GLY A N 1
ATOM 4144 C CA . GLY A 1 559 ? 18.377 24.971 -18.839 1.00 82.81 559 GLY A CA 1
ATOM 4145 C C . GLY A 1 559 ? 18.274 25.130 -20.345 1.00 82.81 559 GLY A C 1
ATOM 4146 O O . GLY A 1 559 ? 17.174 25.001 -20.888 1.00 82.81 559 GLY A O 1
ATOM 4147 N N . ARG A 1 560 ? 19.386 25.352 -21.054 1.00 88.50 560 ARG A N 1
ATOM 4148 C CA . ARG A 1 560 ? 19.341 25.454 -22.513 1.00 88.50 560 ARG A CA 1
ATOM 4149 C C . ARG A 1 560 ? 18.997 24.100 -23.140 1.00 88.50 560 ARG A C 1
ATOM 4151 O O . ARG A 1 560 ? 19.598 23.086 -22.767 1.00 88.50 560 ARG A O 1
ATOM 4158 N N . PRO A 1 561 ? 18.095 24.066 -24.136 1.00 90.38 561 PRO A N 1
ATOM 4159 C CA . PRO A 1 561 ? 17.842 22.850 -24.888 1.00 90.38 561 PRO A CA 1
ATOM 4160 C C . PRO A 1 561 ? 19.097 22.399 -25.633 1.00 90.38 561 PRO A C 1
ATOM 4162 O O . PRO A 1 561 ? 19.763 23.189 -26.307 1.00 90.38 561 PRO A O 1
ATOM 4165 N N . VAL A 1 562 ? 19.407 21.113 -25.528 1.00 91.62 562 VAL A N 1
ATOM 4166 C CA . VAL A 1 562 ? 20.507 20.454 -26.230 1.00 91.62 562 VAL A CA 1
ATOM 4167 C C . VAL A 1 562 ? 19.975 19.305 -27.071 1.00 91.62 562 VAL A C 1
ATOM 4169 O O . VAL A 1 562 ? 18.925 18.726 -26.804 1.00 91.62 562 VAL A O 1
ATOM 4172 N N . ALA A 1 563 ? 20.712 18.972 -28.121 1.00 92.25 563 ALA A N 1
ATOM 4173 C CA . ALA A 1 563 ? 20.246 18.047 -29.137 1.00 92.25 563 ALA A CA 1
ATOM 4174 C C . ALA A 1 563 ? 20.134 16.601 -28.607 1.00 92.25 563 ALA A C 1
ATOM 4176 O O . ALA A 1 563 ? 21.152 15.959 -28.328 1.00 92.25 563 ALA A O 1
ATOM 4177 N N . GLY A 1 564 ? 18.902 16.091 -28.521 1.00 93.56 564 GLY A N 1
ATOM 4178 C CA . GLY A 1 564 ? 18.554 14.704 -28.201 1.00 93.56 564 GLY A CA 1
ATOM 4179 C C . GLY A 1 564 ? 18.439 13.860 -29.469 1.00 93.56 564 GLY A C 1
ATOM 4180 O O . GLY A 1 564 ? 19.409 13.741 -30.226 1.00 93.56 564 GLY A O 1
ATOM 4181 N N . LEU A 1 565 ? 17.250 13.307 -29.723 1.00 96.00 565 LEU A N 1
ATOM 4182 C CA . LEU A 1 565 ? 16.898 12.687 -31.008 1.00 96.00 565 LEU A CA 1
ATOM 4183 C C . LEU A 1 565 ? 16.808 13.725 -32.144 1.00 96.00 565 LEU A C 1
ATOM 4185 O O . LEU A 1 565 ? 17.078 13.398 -33.299 1.00 96.00 565 LEU A O 1
ATOM 4189 N N . ALA A 1 566 ? 16.472 14.979 -31.837 1.00 97.31 566 ALA A N 1
ATOM 4190 C CA . ALA A 1 566 ? 16.471 16.078 -32.797 1.00 97.31 566 ALA A CA 1
ATOM 4191 C C . ALA A 1 566 ? 17.832 16.794 -32.839 1.00 97.31 566 ALA A C 1
ATOM 4193 O O . ALA A 1 566 ? 18.461 17.033 -31.809 1.00 97.31 566 ALA A O 1
ATOM 4194 N N . GLU A 1 567 ? 18.289 17.154 -34.040 1.00 94.75 567 GLU A N 1
ATOM 4195 C CA . GLU A 1 567 ? 19.512 17.945 -34.263 1.00 94.75 567 GLU A CA 1
ATOM 4196 C C . GLU A 1 567 ? 19.243 19.431 -34.496 1.00 94.75 567 GLU A C 1
ATOM 4198 O O . GLU A 1 567 ? 20.142 20.250 -34.309 1.00 94.75 567 GLU A O 1
ATOM 4203 N N . LYS A 1 568 ? 18.024 19.780 -34.914 1.00 96.44 568 LYS A N 1
ATOM 4204 C CA . LYS A 1 568 ? 17.585 21.160 -35.140 1.00 96.44 568 LYS A CA 1
ATOM 4205 C C . LYS A 1 568 ? 16.144 21.317 -34.691 1.00 96.44 568 LYS A C 1
ATOM 4207 O O . LYS A 1 568 ? 15.355 20.380 -34.827 1.00 96.44 568 LYS A O 1
ATOM 4212 N N . TRP A 1 569 ? 15.816 22.497 -34.188 1.00 97.31 569 TRP A N 1
ATOM 4213 C CA . TRP A 1 569 ? 14.469 22.830 -33.760 1.00 97.31 569 TRP A CA 1
ATOM 4214 C C . TRP A 1 569 ? 14.208 24.328 -33.852 1.00 97.31 569 TRP A C 1
ATOM 4216 O O . TRP A 1 569 ? 15.126 25.144 -33.782 1.00 97.31 569 TRP A O 1
ATOM 4226 N N . GLU A 1 570 ? 12.934 24.668 -33.968 1.00 95.25 570 GLU A N 1
ATOM 4227 C CA . GLU A 1 570 ? 12.399 26.021 -33.863 1.00 95.25 570 GLU A CA 1
ATOM 4228 C C . GLU A 1 570 ? 11.012 25.939 -33.225 1.00 95.25 570 GLU A C 1
ATOM 4230 O O . GLU A 1 570 ? 10.296 24.955 -33.415 1.00 95.25 570 GLU A O 1
ATOM 4235 N N . ALA A 1 571 ? 10.627 26.943 -32.440 1.00 94.75 571 ALA A N 1
ATOM 4236 C CA . ALA A 1 571 ? 9.318 26.950 -31.804 1.00 94.75 571 ALA A CA 1
ATOM 4237 C C . ALA A 1 571 ? 8.784 28.360 -31.567 1.00 94.75 571 ALA A C 1
ATOM 4239 O O . ALA A 1 571 ? 9.530 29.307 -31.325 1.00 94.75 571 ALA A O 1
ATOM 4240 N N . THR A 1 572 ? 7.461 28.449 -31.596 1.00 95.38 572 THR A N 1
ATOM 4241 C CA . THR A 1 572 ? 6.639 29.548 -31.095 1.00 95.38 572 THR A CA 1
ATOM 4242 C C . THR A 1 572 ? 5.769 29.014 -29.949 1.00 95.38 572 THR A C 1
ATOM 4244 O O . THR A 1 572 ? 5.940 27.876 -29.514 1.00 95.38 572 THR A O 1
ATOM 4247 N N . THR A 1 573 ? 4.801 29.799 -29.474 1.00 95.00 573 THR A N 1
ATOM 4248 C CA . THR A 1 573 ? 3.800 29.313 -28.509 1.00 95.00 573 THR A CA 1
ATOM 4249 C C . THR A 1 573 ? 2.747 28.392 -29.134 1.00 95.00 573 THR A C 1
ATOM 4251 O O . THR A 1 573 ? 2.046 27.689 -28.412 1.00 95.00 573 THR A O 1
ATOM 4254 N N . ALA A 1 574 ? 2.620 28.375 -30.466 1.00 96.62 574 ALA A N 1
ATOM 4255 C CA . ALA A 1 574 ? 1.599 27.605 -31.180 1.00 96.62 574 ALA A CA 1
ATOM 4256 C C . ALA A 1 574 ? 2.172 26.433 -31.986 1.00 96.62 574 ALA A C 1
ATOM 4258 O O . ALA A 1 574 ? 1.479 25.440 -32.206 1.00 96.62 574 ALA A O 1
ATOM 4259 N N . THR A 1 575 ? 3.422 26.533 -32.437 1.00 97.25 575 THR A N 1
ATOM 4260 C CA . THR A 1 575 ? 4.045 25.540 -33.317 1.00 97.25 575 THR A CA 1
ATOM 4261 C C . THR A 1 575 ? 5.464 25.221 -32.881 1.00 97.25 575 THR A C 1
ATOM 4263 O O . THR A 1 575 ? 6.216 26.130 -32.542 1.00 97.25 575 THR A O 1
ATOM 4266 N N . ALA A 1 576 ? 5.865 23.956 -32.965 1.00 97.62 576 ALA A N 1
ATOM 4267 C CA . ALA A 1 576 ? 7.253 23.536 -32.786 1.00 97.62 576 ALA A CA 1
ATOM 4268 C C . ALA A 1 576 ? 7.658 22.578 -33.906 1.00 97.62 576 ALA A C 1
ATOM 4270 O O . ALA A 1 576 ? 6.927 21.642 -34.219 1.00 97.62 576 ALA A O 1
ATOM 4271 N N . THR A 1 577 ? 8.821 22.802 -34.503 1.00 98.19 577 THR A N 1
ATOM 4272 C CA . THR A 1 577 ? 9.363 21.968 -35.574 1.00 98.19 577 THR A CA 1
ATOM 4273 C C . THR A 1 577 ? 10.664 21.340 -35.103 1.00 98.19 577 THR A C 1
ATOM 4275 O O . THR A 1 577 ? 11.537 22.038 -34.593 1.00 98.19 577 THR A O 1
ATOM 4278 N N . PHE A 1 578 ? 10.811 20.032 -35.300 1.00 98.50 578 PHE A N 1
ATOM 4279 C CA . PHE A 1 578 ? 11.995 19.258 -34.935 1.00 98.50 578 PHE A CA 1
ATOM 4280 C C . PHE A 1 578 ? 12.513 18.494 -36.149 1.00 98.50 578 PHE A C 1
ATOM 4282 O O . PHE A 1 578 ? 11.751 17.783 -36.800 1.00 98.50 578 PHE A O 1
ATOM 4289 N N . THR A 1 579 ? 13.810 18.575 -36.424 1.00 98.38 579 THR A N 1
ATOM 4290 C CA . THR A 1 579 ? 14.470 17.737 -37.435 1.00 98.38 579 THR A CA 1
ATOM 4291 C C . THR A 1 579 ? 15.275 16.653 -36.734 1.00 98.38 579 THR A C 1
ATOM 4293 O O . THR A 1 579 ? 16.194 16.957 -35.968 1.00 98.38 579 THR A O 1
ATOM 4296 N N . LEU A 1 580 ? 14.926 15.391 -36.986 1.00 97.75 580 LEU A N 1
ATOM 4297 C CA . LEU A 1 580 ? 15.554 14.230 -36.357 1.00 97.75 580 LEU A CA 1
ATOM 4298 C C . LEU A 1 580 ? 16.954 13.976 -36.906 1.00 97.75 580 LEU A C 1
ATOM 4300 O O . LEU A 1 580 ? 17.197 14.146 -38.100 1.00 97.75 580 LEU A O 1
ATOM 4304 N N . ARG A 1 581 ? 17.854 13.475 -36.058 1.00 94.88 581 ARG A N 1
ATOM 4305 C CA . ARG A 1 581 ? 19.168 12.966 -36.474 1.00 94.88 581 ARG A CA 1
ATOM 4306 C C . ARG A 1 581 ? 19.026 11.773 -37.424 1.00 94.88 581 ARG A C 1
ATOM 4308 O O . ARG A 1 581 ? 18.056 11.020 -37.330 1.00 94.88 581 ARG A O 1
ATOM 4315 N N . PRO A 1 582 ? 19.984 11.565 -38.340 1.00 92.88 582 PRO A N 1
ATOM 4316 C CA . PRO A 1 582 ? 20.001 10.357 -39.149 1.00 92.88 582 PRO A CA 1
ATOM 4317 C C . PRO A 1 582 ? 20.502 9.170 -38.312 1.00 92.88 582 PRO A C 1
ATOM 4319 O O . PRO A 1 582 ? 21.302 9.346 -37.395 1.00 92.88 582 PRO A O 1
ATOM 4322 N N . GLY A 1 583 ? 20.067 7.956 -38.656 1.00 90.81 583 GLY A N 1
ATOM 4323 C CA . GLY A 1 583 ? 20.628 6.721 -38.093 1.00 90.81 583 GLY A CA 1
ATOM 4324 C C . GLY A 1 583 ? 20.211 6.386 -36.656 1.00 90.81 583 GLY A C 1
ATOM 4325 O O . GLY A 1 583 ? 20.878 5.579 -36.019 1.00 90.81 583 GLY A O 1
ATOM 4326 N N . ILE A 1 584 ? 19.129 6.978 -36.141 1.00 95.19 584 ILE A N 1
ATOM 4327 C CA . ILE A 1 584 ? 18.563 6.602 -34.838 1.00 95.19 584 ILE A CA 1
ATOM 4328 C C . ILE A 1 584 ? 17.927 5.214 -34.949 1.00 95.19 584 ILE A C 1
ATOM 4330 O O . ILE A 1 584 ? 17.091 4.985 -35.827 1.00 95.19 584 ILE A O 1
ATOM 4334 N N . THR A 1 585 ? 18.270 4.319 -34.024 1.00 95.38 585 THR A N 1
ATOM 4335 C CA . THR A 1 585 ? 17.716 2.963 -33.957 1.00 95.38 585 THR A CA 1
ATOM 4336 C C . THR A 1 585 ? 16.976 2.698 -32.648 1.00 95.38 585 THR A C 1
ATOM 4338 O O . THR A 1 585 ? 17.377 3.112 -31.555 1.00 95.38 585 THR A O 1
ATOM 4341 N N . CYS A 1 586 ? 15.901 1.935 -32.758 1.00 96.00 586 CYS A N 1
ATOM 4342 C CA . CYS A 1 586 ? 15.198 1.297 -31.659 1.00 96.00 586 CYS A CA 1
ATOM 4343 C C . CYS A 1 586 ? 16.011 0.130 -31.091 1.00 96.00 586 CYS A C 1
ATOM 4345 O O . CYS A 1 586 ? 16.936 -0.370 -31.733 1.00 96.00 586 CYS A O 1
ATOM 4347 N N . ALA A 1 587 ? 15.652 -0.332 -29.893 1.00 92.25 587 ALA A N 1
ATOM 4348 C CA . ALA A 1 587 ? 16.307 -1.466 -29.236 1.00 92.25 587 ALA A CA 1
ATOM 4349 C C . ALA A 1 587 ? 16.321 -2.769 -30.065 1.00 92.25 587 ALA A C 1
ATOM 4351 O O . ALA A 1 587 ? 17.202 -3.601 -29.876 1.00 92.25 587 ALA A O 1
ATOM 4352 N N . ASP A 1 588 ? 15.369 -2.945 -30.984 1.00 92.31 588 ASP A N 1
ATOM 4353 C CA . ASP A 1 588 ? 15.287 -4.084 -31.909 1.00 92.31 588 ASP A CA 1
ATOM 4354 C C . ASP A 1 588 ? 16.077 -3.876 -33.220 1.00 92.31 588 ASP A C 1
ATOM 4356 O O . ASP A 1 588 ? 16.032 -4.716 -34.118 1.00 92.31 588 ASP A O 1
ATOM 4360 N N . GLY A 1 589 ? 16.798 -2.756 -33.344 1.00 93.44 589 GLY A N 1
ATOM 4361 C CA . GLY A 1 589 ? 17.577 -2.379 -34.521 1.00 93.44 589 GLY A CA 1
ATOM 4362 C C . GLY A 1 589 ? 16.778 -1.681 -35.625 1.00 93.44 589 GLY A C 1
ATOM 4363 O O . GLY A 1 589 ? 17.375 -1.241 -36.609 1.00 93.44 589 GLY A O 1
ATOM 4364 N N . THR A 1 590 ? 15.456 -1.538 -35.491 1.00 96.12 590 THR A N 1
ATOM 4365 C CA . THR A 1 590 ? 14.644 -0.811 -36.479 1.00 96.12 590 THR A CA 1
ATOM 4366 C C . THR A 1 590 ? 14.926 0.697 -36.435 1.00 96.12 590 THR A C 1
ATOM 4368 O O . THR A 1 590 ? 15.248 1.231 -35.372 1.00 96.12 590 THR A O 1
ATOM 4371 N N . PRO A 1 591 ? 14.853 1.420 -37.568 1.00 96.25 591 PRO A N 1
ATOM 4372 C CA . PRO A 1 591 ? 15.057 2.865 -37.570 1.00 96.25 591 PRO A CA 1
ATOM 4373 C C . PRO A 1 591 ? 13.869 3.595 -36.929 1.00 96.25 591 PRO A C 1
ATOM 4375 O O . PRO A 1 591 ? 12.718 3.289 -37.235 1.00 96.25 591 PRO A O 1
ATOM 4378 N N . LEU A 1 592 ? 14.144 4.609 -36.104 1.00 97.06 592 LEU A N 1
ATOM 4379 C CA . LEU A 1 592 ? 13.114 5.550 -35.653 1.00 97.06 592 LEU A CA 1
ATOM 4380 C C . LEU A 1 592 ? 12.807 6.550 -36.776 1.00 97.06 592 LEU A C 1
ATOM 4382 O O . LEU A 1 592 ? 13.716 7.200 -37.299 1.00 97.06 592 LEU A O 1
ATOM 4386 N N . THR A 1 593 ? 11.531 6.722 -37.120 1.00 97.31 593 THR A N 1
ATOM 4387 C CA . THR A 1 593 ? 11.102 7.670 -38.157 1.00 97.31 593 THR A CA 1
ATOM 4388 C C . THR A 1 593 ? 10.433 8.920 -37.579 1.00 97.31 593 THR A C 1
ATOM 4390 O O . THR A 1 593 ? 9.939 8.931 -36.451 1.00 97.31 593 THR A O 1
ATOM 4393 N N . ALA A 1 594 ? 10.349 9.985 -38.384 1.00 97.81 594 ALA A N 1
ATOM 4394 C CA . ALA A 1 594 ? 9.558 11.172 -38.042 1.00 97.81 594 ALA A CA 1
ATOM 4395 C C . ALA A 1 594 ? 8.067 10.837 -37.841 1.00 97.81 594 ALA A C 1
ATOM 4397 O O . ALA A 1 594 ? 7.411 11.429 -36.985 1.00 97.81 594 ALA A O 1
ATOM 4398 N N . GLY A 1 595 ? 7.545 9.849 -38.580 1.00 98.31 595 GLY A N 1
ATOM 4399 C CA . GLY A 1 595 ? 6.175 9.361 -38.417 1.00 98.31 595 GLY A CA 1
ATOM 4400 C C . GLY A 1 595 ? 5.927 8.747 -37.038 1.00 98.31 595 GLY A C 1
ATOM 4401 O O . GLY A 1 595 ? 4.901 9.034 -36.424 1.00 98.31 595 GLY A O 1
ATOM 4402 N N . ASP A 1 596 ? 6.888 7.980 -36.516 1.00 98.00 596 ASP A N 1
ATOM 4403 C CA . ASP A 1 596 ? 6.789 7.394 -35.174 1.00 98.00 596 ASP A CA 1
ATOM 4404 C C . ASP A 1 596 ? 6.763 8.485 -34.102 1.00 98.00 596 ASP A C 1
ATOM 4406 O O . ASP A 1 596 ? 5.896 8.482 -33.230 1.00 98.00 596 ASP A O 1
ATOM 4410 N N . VAL A 1 597 ? 7.653 9.476 -34.196 1.00 98.31 597 VAL A N 1
ATOM 4411 C CA . VAL A 1 597 ? 7.675 10.626 -33.276 1.00 98.31 597 VAL A CA 1
ATOM 4412 C C . VAL A 1 597 ? 6.350 11.394 -33.313 1.00 98.31 597 VAL A C 1
ATOM 4414 O O . VAL A 1 597 ? 5.783 11.693 -32.262 1.00 98.31 597 VAL A O 1
ATOM 4417 N N . ALA A 1 598 ? 5.813 11.680 -34.502 1.00 98.56 598 ALA A N 1
ATOM 4418 C CA . ALA A 1 598 ? 4.517 12.343 -34.623 1.00 98.56 598 ALA A CA 1
ATOM 4419 C C . ALA A 1 598 ? 3.394 11.517 -33.970 1.00 98.56 598 ALA A C 1
ATOM 4421 O O . ALA A 1 598 ? 2.541 12.069 -33.278 1.00 98.56 598 ALA A O 1
ATOM 4422 N N . ALA A 1 599 ? 3.414 10.191 -34.126 1.00 98.31 599 ALA A N 1
ATOM 4423 C CA . ALA A 1 599 ? 2.446 9.297 -33.497 1.00 98.31 599 ALA A CA 1
ATOM 4424 C C . ALA A 1 599 ? 2.544 9.276 -31.959 1.00 98.31 599 ALA A C 1
ATOM 4426 O O . ALA A 1 599 ? 1.509 9.193 -31.302 1.00 98.31 599 ALA A O 1
ATOM 4427 N N . ASN A 1 600 ? 3.741 9.421 -31.376 1.00 98.06 600 ASN A N 1
ATOM 4428 C CA . ASN A 1 600 ? 3.913 9.586 -29.925 1.00 98.06 600 ASN A CA 1
ATOM 4429 C C . ASN A 1 600 ? 3.187 10.844 -29.420 1.00 98.06 600 ASN A C 1
ATOM 4431 O O . ASN A 1 600 ? 2.370 10.772 -28.502 1.00 98.06 600 ASN A O 1
ATOM 4435 N N . ILE A 1 601 ? 3.442 11.987 -30.063 1.00 98.00 601 ILE A N 1
ATOM 4436 C CA . ILE A 1 601 ? 2.855 13.280 -29.681 1.00 98.00 601 ILE A CA 1
ATOM 4437 C C . ILE A 1 601 ? 1.335 13.263 -29.874 1.00 98.00 601 ILE A C 1
ATOM 4439 O O . ILE A 1 601 ? 0.601 13.694 -28.988 1.00 98.00 601 ILE A O 1
ATOM 4443 N N . ASN A 1 602 ? 0.856 12.707 -30.992 1.00 98.06 602 ASN A N 1
ATOM 4444 C CA . ASN A 1 602 ? -0.574 12.544 -31.257 1.00 98.06 602 ASN A CA 1
ATOM 4445 C C . ASN A 1 602 ? -1.253 11.632 -30.229 1.00 98.06 602 ASN A C 1
ATOM 4447 O O . ASN A 1 602 ? -2.369 11.923 -29.814 1.00 98.06 602 ASN A O 1
ATOM 4451 N N . PHE A 1 603 ? -0.589 10.555 -29.791 1.00 97.31 603 PHE A N 1
ATOM 4452 C CA . PHE A 1 603 ? -1.141 9.671 -28.767 1.00 97.31 603 PHE A CA 1
ATOM 4453 C C . PHE A 1 603 ? -1.403 10.429 -27.462 1.00 97.31 603 PHE A C 1
ATOM 4455 O O . PHE A 1 603 ? -2.491 10.318 -26.903 1.00 97.31 603 PHE A O 1
ATOM 4462 N N . VAL A 1 604 ? -0.426 11.206 -26.984 1.00 96.38 604 VAL A N 1
ATOM 4463 C CA . VAL A 1 604 ? -0.573 11.972 -25.736 1.00 96.38 604 VAL A CA 1
ATOM 4464 C C . VAL A 1 604 ? -1.550 13.139 -25.912 1.00 96.38 604 VAL A C 1
ATOM 4466 O O . VAL A 1 604 ? -2.326 13.429 -25.007 1.00 96.38 604 VAL A O 1
ATOM 4469 N N . GLY A 1 605 ? -1.533 13.799 -27.072 1.00 95.31 605 GLY A N 1
ATOM 4470 C CA . GLY A 1 605 ? -2.410 14.929 -27.378 1.00 95.31 605 GLY A CA 1
ATOM 4471 C C . GLY A 1 605 ? -3.884 14.558 -27.557 1.00 95.31 605 GLY A C 1
ATOM 4472 O O . GLY A 1 605 ? -4.740 15.427 -27.382 1.00 95.31 605 GLY A O 1
ATOM 4473 N N . ASP A 1 606 ? -4.201 13.301 -27.879 1.00 95.44 606 ASP A N 1
ATOM 4474 C CA . ASP A 1 606 ? -5.574 12.816 -28.037 1.00 95.44 606 ASP A CA 1
ATOM 4475 C C . ASP A 1 606 ? -6.216 12.476 -26.672 1.00 95.44 606 ASP A C 1
ATOM 4477 O O . ASP A 1 606 ? -5.817 11.501 -26.020 1.00 95.44 606 ASP A O 1
ATOM 4481 N N . PRO A 1 607 ? -7.257 13.219 -26.240 1.00 88.75 607 PRO A N 1
ATOM 4482 C CA . PRO A 1 607 ? -7.942 12.965 -24.973 1.00 88.75 607 PRO A CA 1
ATOM 4483 C C . PRO A 1 607 ? -8.535 11.554 -24.852 1.00 88.75 607 PRO A C 1
ATOM 4485 O O . PRO A 1 607 ? -8.696 11.059 -23.735 1.00 88.75 607 PRO A O 1
ATOM 4488 N N . ALA A 1 608 ? -8.850 10.887 -25.970 1.00 91.44 608 ALA A N 1
ATOM 4489 C CA . ALA A 1 608 ? -9.410 9.536 -25.965 1.00 91.44 608 ALA A CA 1
ATOM 4490 C C . ALA A 1 608 ? -8.448 8.501 -25.360 1.00 91.44 608 ALA A C 1
ATOM 4492 O O . ALA A 1 608 ? -8.895 7.514 -24.774 1.00 91.44 608 ALA A O 1
ATOM 4493 N N . ASN A 1 609 ? -7.139 8.756 -25.438 1.00 91.38 609 ASN A N 1
ATOM 4494 C CA . ASN A 1 609 ? -6.109 7.861 -24.915 1.00 91.38 609 ASN A CA 1
ATOM 4495 C C . ASN A 1 609 ? -5.902 7.986 -23.402 1.00 91.38 609 ASN A C 1
ATOM 4497 O O . ASN A 1 609 ? -5.215 7.148 -22.819 1.00 91.38 609 ASN A O 1
ATOM 4501 N N . LYS A 1 610 ? -6.488 9.008 -22.757 1.00 88.19 610 LYS A N 1
ATOM 4502 C CA . LYS A 1 610 ? -6.434 9.226 -21.299 1.00 88.19 610 LYS A CA 1
ATOM 4503 C C . LYS A 1 610 ? -5.012 9.180 -20.724 1.00 88.19 610 LYS A C 1
ATOM 4505 O O . LYS A 1 610 ? -4.801 8.697 -19.613 1.00 88.19 610 LYS A O 1
ATOM 4510 N N . SER A 1 611 ? -4.030 9.663 -21.484 1.00 90.94 611 SER A N 1
ATOM 4511 C CA . SER A 1 611 ? -2.664 9.777 -20.985 1.00 90.94 611 SER A CA 1
ATOM 4512 C C . SER A 1 611 ? -2.631 10.776 -19.821 1.00 90.94 611 SER A C 1
ATOM 4514 O O . SER A 1 611 ? -3.074 11.910 -20.004 1.00 90.94 611 SER A O 1
ATOM 4516 N N . PRO A 1 612 ? -2.057 10.431 -18.655 1.00 85.25 612 PRO A N 1
ATOM 4517 C CA . PRO A 1 612 ? -1.871 11.387 -17.565 1.00 85.25 612 PRO A CA 1
ATOM 4518 C C . PRO A 1 612 ? -0.889 12.510 -17.930 1.00 85.25 612 PRO A C 1
ATOM 4520 O O . PRO A 1 612 ? -0.817 13.506 -17.221 1.00 85.25 612 PRO A O 1
ATOM 4523 N N . ARG A 1 613 ? -0.140 12.376 -19.036 1.00 87.50 613 ARG A N 1
ATOM 4524 C CA . ARG A 1 613 ? 0.737 13.430 -19.564 1.00 87.50 613 ARG A CA 1
ATOM 4525 C C . ARG A 1 613 ? -0.018 14.479 -20.387 1.00 87.50 613 ARG A C 1
ATOM 4527 O O . ARG A 1 613 ? 0.524 15.561 -20.628 1.00 87.50 613 ARG A O 1
ATOM 4534 N N . ALA A 1 614 ? -1.256 14.188 -20.796 1.00 87.69 614 ALA A N 1
ATOM 4535 C CA . ALA A 1 614 ? -2.130 15.158 -21.443 1.00 87.69 614 ALA A CA 1
ATOM 4536 C C . ALA A 1 614 ? -2.489 16.275 -20.450 1.00 87.69 614 ALA A C 1
ATOM 4538 O O . ALA A 1 614 ? -2.924 16.018 -19.331 1.00 87.69 614 ALA A O 1
ATOM 4539 N N . GLY A 1 615 ? -2.279 17.528 -20.844 1.00 79.12 615 GLY A N 1
ATOM 4540 C CA . GLY A 1 615 ? -2.416 18.702 -19.980 1.00 79.12 615 GLY A CA 1
ATOM 4541 C C . GLY A 1 615 ? -1.186 19.008 -19.122 1.00 79.12 615 GLY A C 1
ATOM 4542 O O . GLY A 1 615 ? -1.034 20.154 -18.721 1.00 79.12 615 GLY A O 1
ATOM 4543 N N . LEU A 1 616 ? -0.290 18.039 -18.899 1.00 84.44 616 LEU A N 1
ATOM 4544 C CA . LEU A 1 616 ? 0.996 18.252 -18.227 1.00 84.44 616 LEU A CA 1
ATOM 4545 C C . LEU A 1 616 ? 2.070 18.700 -19.218 1.00 84.44 616 LEU A C 1
ATOM 4547 O O . LEU A 1 616 ? 2.477 19.855 -19.223 1.00 84.44 616 LEU A O 1
ATOM 4551 N N . SER A 1 617 ? 2.531 17.776 -20.063 1.00 86.12 617 SER A N 1
ATOM 4552 C CA . SER A 1 617 ? 3.613 18.028 -21.018 1.00 86.12 617 SER A CA 1
ATOM 4553 C C . SER A 1 617 ? 3.106 18.247 -22.439 1.00 86.12 617 SER A C 1
ATOM 4555 O O . SER A 1 617 ? 3.831 18.788 -23.258 1.00 86.12 617 SER A O 1
ATOM 4557 N N . ILE A 1 618 ? 1.881 17.822 -22.764 1.00 93.62 618 ILE A N 1
ATOM 4558 C CA . ILE A 1 618 ? 1.275 18.018 -24.088 1.00 93.62 618 ILE A CA 1
ATOM 4559 C C . ILE A 1 618 ? -0.156 18.513 -23.898 1.00 93.62 618 ILE A C 1
ATOM 4561 O O . ILE A 1 618 ? -0.968 17.830 -23.277 1.00 93.62 618 ILE A O 1
ATOM 4565 N N . ALA A 1 619 ? -0.494 19.683 -24.442 1.00 91.25 619 ALA A N 1
ATOM 4566 C CA . ALA A 1 619 ? -1.850 20.218 -24.344 1.00 91.25 619 ALA A CA 1
ATOM 4567 C C . ALA A 1 619 ? -2.865 19.311 -25.080 1.00 91.25 619 ALA A C 1
ATOM 4569 O O . ALA A 1 619 ? -2.572 18.862 -26.196 1.00 91.25 619 ALA A O 1
ATOM 4570 N N . PRO A 1 620 ? -4.066 19.062 -24.523 1.00 90.81 620 PRO A N 1
ATOM 4571 C CA . PRO A 1 620 ? -5.124 18.335 -25.221 1.00 90.81 620 PRO A CA 1
ATOM 4572 C C . PRO A 1 620 ? -5.443 18.955 -26.587 1.00 90.81 620 PRO A C 1
ATOM 4574 O O . PRO A 1 620 ? -5.551 20.173 -26.713 1.00 90.81 620 PRO A O 1
ATOM 4577 N N . GLY A 1 621 ? -5.595 18.121 -27.614 1.00 92.12 621 GLY A N 1
ATOM 4578 C CA . GLY A 1 621 ? -5.828 18.559 -28.993 1.00 92.12 621 GLY A CA 1
ATOM 4579 C C . GLY A 1 621 ? -4.564 18.939 -29.771 1.00 92.12 621 GLY A C 1
ATOM 4580 O O . GLY A 1 621 ? -4.676 19.283 -30.948 1.00 92.12 621 GLY A O 1
ATOM 4581 N N . THR A 1 622 ? -3.377 18.848 -29.158 1.00 96.62 622 THR A N 1
ATOM 4582 C CA . THR A 1 622 ? -2.095 18.984 -29.866 1.00 96.62 622 THR A CA 1
ATOM 4583 C C . THR A 1 622 ? -1.973 17.918 -30.948 1.00 96.62 622 THR A C 1
ATOM 4585 O O . THR A 1 622 ? -2.259 16.744 -30.711 1.00 96.62 622 THR A O 1
ATOM 4588 N N . LYS A 1 623 ? -1.528 18.328 -32.137 1.00 97.69 623 LYS A N 1
ATOM 4589 C CA . LYS A 1 623 ? -1.327 17.448 -33.290 1.00 97.69 623 LYS A CA 1
ATOM 4590 C C . LYS A 1 623 ? 0.094 17.557 -33.809 1.00 97.69 623 LYS A C 1
ATOM 4592 O O . LYS A 1 623 ? 0.673 18.636 -33.803 1.00 97.69 623 LYS A O 1
ATOM 4597 N N . ALA A 1 624 ? 0.628 16.461 -34.319 1.00 98.31 624 ALA A N 1
ATOM 4598 C CA . ALA A 1 624 ? 1.921 16.406 -34.973 1.00 98.31 624 ALA A CA 1
ATOM 4599 C C . ALA A 1 624 ? 1.810 15.755 -36.355 1.00 98.31 624 ALA A C 1
ATOM 4601 O O . ALA A 1 624 ? 1.138 14.736 -36.533 1.00 98.31 624 ALA A O 1
ATOM 4602 N N . THR A 1 625 ? 2.506 16.336 -37.326 1.00 98.25 625 THR A N 1
ATOM 4603 C CA . THR A 1 625 ? 2.665 15.816 -38.688 1.00 98.25 625 THR A CA 1
ATOM 4604 C C . THR A 1 625 ? 4.136 15.566 -38.980 1.00 98.25 625 THR A C 1
ATOM 4606 O O . THR A 1 625 ? 4.998 16.253 -38.434 1.00 98.25 625 THR A O 1
ATOM 4609 N N . ALA A 1 626 ? 4.428 14.609 -39.856 1.00 97.88 626 ALA A N 1
ATOM 4610 C CA . ALA A 1 626 ? 5.792 14.228 -40.201 1.00 97.88 626 ALA A CA 1
ATOM 4611 C C . ALA A 1 626 ? 6.061 14.354 -41.704 1.00 97.88 626 ALA A C 1
ATOM 4613 O O . ALA A 1 626 ? 5.222 13.972 -42.518 1.00 97.88 626 ALA A O 1
ATOM 4614 N N . ASP A 1 627 ? 7.265 14.805 -42.048 1.00 97.06 627 ASP A N 1
ATOM 4615 C CA . ASP A 1 627 ? 7.853 14.704 -43.381 1.00 97.06 627 ASP A CA 1
ATOM 4616 C C . ASP A 1 627 ? 9.047 13.739 -43.323 1.00 97.06 627 ASP A C 1
ATOM 4618 O O . ASP A 1 627 ? 10.084 14.008 -42.706 1.00 97.06 627 ASP A O 1
ATOM 4622 N N . GLY A 1 628 ? 8.886 12.574 -43.955 1.00 91.44 628 GLY A N 1
ATOM 4623 C CA . GLY A 1 628 ? 9.914 11.537 -43.998 1.00 91.44 628 GLY A CA 1
ATOM 4624 C C . GLY A 1 628 ? 11.126 11.894 -44.864 1.00 91.44 628 GLY A C 1
ATOM 4625 O O . GLY A 1 628 ? 12.218 11.404 -44.584 1.00 91.44 628 GLY A O 1
ATOM 4626 N N . ALA A 1 629 ? 10.971 12.756 -45.876 1.00 92.94 629 ALA A N 1
ATOM 4627 C CA . ALA A 1 629 ? 12.064 13.156 -46.762 1.00 92.94 629 ALA A CA 1
ATOM 4628 C C . ALA A 1 629 ? 13.036 14.105 -46.050 1.00 92.94 629 ALA A C 1
ATOM 4630 O O . ALA A 1 629 ? 14.253 13.992 -46.208 1.00 92.94 629 ALA A O 1
ATOM 4631 N N . THR A 1 630 ? 12.508 15.004 -45.219 1.00 95.25 630 THR A N 1
ATOM 4632 C CA . THR A 1 630 ? 13.316 15.956 -44.444 1.00 95.25 630 THR A CA 1
ATOM 4633 C C . THR A 1 630 ? 13.605 15.491 -43.015 1.00 95.25 630 THR A C 1
ATOM 4635 O O . THR A 1 630 ? 14.412 16.122 -42.333 1.00 95.25 630 THR A O 1
ATOM 4638 N N . ARG A 1 631 ? 13.007 14.371 -42.571 1.00 97.56 631 ARG A N 1
ATOM 4639 C CA . ARG A 1 631 ? 13.046 13.861 -41.182 1.00 97.56 631 ARG A CA 1
ATOM 4640 C C . ARG A 1 631 ? 12.481 14.871 -40.180 1.00 97.56 631 ARG A C 1
ATOM 4642 O O . ARG A 1 631 ? 12.969 14.977 -39.055 1.00 97.56 631 ARG A O 1
ATOM 4649 N N . THR A 1 632 ? 11.479 15.633 -40.599 1.00 98.19 632 THR A N 1
ATOM 4650 C CA . THR A 1 632 ? 10.931 16.741 -39.819 1.00 98.19 632 THR A CA 1
ATOM 4651 C C . THR A 1 632 ? 9.602 16.353 -39.187 1.00 98.19 632 THR A C 1
ATOM 4653 O O . THR A 1 632 ? 8.771 15.707 -39.820 1.00 98.19 632 THR A O 1
ATOM 4656 N N . VAL A 1 633 ? 9.395 16.764 -37.939 1.00 98.56 633 VAL A N 1
ATOM 4657 C CA . VAL A 1 633 ? 8.122 16.677 -37.222 1.00 98.56 633 VAL A CA 1
ATOM 4658 C C . VAL A 1 633 ? 7.669 18.087 -36.892 1.00 98.56 633 VAL A C 1
ATOM 4660 O O . VAL A 1 633 ? 8.407 18.834 -36.253 1.00 98.56 633 VAL A O 1
ATOM 4663 N N . THR A 1 634 ? 6.458 18.438 -37.302 1.00 98.50 634 THR A N 1
ATOM 4664 C CA . THR A 1 634 ? 5.831 19.723 -36.991 1.00 98.50 634 THR A CA 1
ATOM 4665 C C . THR A 1 634 ? 4.668 19.485 -36.047 1.00 98.50 634 THR A C 1
ATOM 4667 O O . THR A 1 634 ? 3.716 18.781 -36.378 1.00 98.50 634 THR A O 1
ATOM 4670 N N . VAL A 1 635 ? 4.756 20.079 -34.866 1.00 98.50 635 VAL A N 1
ATOM 4671 C CA . VAL A 1 635 ? 3.755 20.049 -33.808 1.00 98.50 635 VAL A CA 1
ATOM 4672 C C . VAL A 1 635 ? 2.951 21.339 -33.866 1.00 98.50 635 VAL A C 1
ATOM 4674 O O . VAL A 1 635 ? 3.520 22.426 -33.912 1.00 98.50 635 VAL A O 1
ATOM 4677 N N . THR A 1 636 ? 1.630 21.218 -33.841 1.00 98.25 636 THR A N 1
ATOM 4678 C CA . THR A 1 636 ? 0.677 22.310 -33.643 1.00 98.25 636 THR A CA 1
ATOM 4679 C C . THR A 1 636 ? 0.016 22.106 -32.289 1.00 98.25 636 THR A C 1
ATOM 4681 O O . THR A 1 636 ? -0.687 21.114 -32.087 1.00 98.25 636 THR A O 1
ATOM 4684 N N . SER A 1 637 ? 0.273 23.019 -31.358 1.00 95.94 637 SER A N 1
ATOM 4685 C CA . SER A 1 637 ? -0.249 22.939 -29.998 1.00 95.94 637 SER A CA 1
ATOM 4686 C C . SER A 1 637 ? -1.769 23.096 -29.975 1.00 95.94 637 SER A C 1
ATOM 4688 O O . SER A 1 637 ? -2.331 23.896 -30.723 1.00 95.94 637 SER A O 1
ATOM 4690 N N . GLY A 1 638 ? -2.440 22.355 -29.091 1.00 93.06 638 GLY A N 1
ATOM 4691 C CA . GLY A 1 638 ? -3.884 22.486 -28.868 1.00 93.06 638 GLY A CA 1
ATOM 4692 C C . GLY A 1 638 ? -4.287 23.820 -28.222 1.00 93.06 638 GLY A C 1
ATOM 4693 O O . GLY A 1 638 ? -5.431 24.250 -28.349 1.00 93.06 638 GLY A O 1
ATOM 4694 N N . ALA A 1 639 ? -3.341 24.490 -27.559 1.00 91.94 639 ALA A N 1
ATOM 4695 C CA . ALA A 1 639 ? -3.480 25.820 -26.970 1.00 91.94 639 ALA A CA 1
ATOM 4696 C C . ALA A 1 639 ? -2.112 26.534 -26.941 1.00 91.94 639 ALA A C 1
ATOM 4698 O O . ALA A 1 639 ? -1.089 25.848 -26.979 1.00 91.94 639 ALA A O 1
ATOM 4699 N N . PRO A 1 640 ? -2.047 27.877 -26.855 1.00 93.56 640 PRO A N 1
ATOM 4700 C CA . PRO A 1 640 ? -0.775 28.574 -26.660 1.00 93.56 640 PRO A CA 1
ATOM 4701 C C . PRO A 1 640 ? -0.009 28.026 -25.444 1.00 93.56 640 PRO A C 1
ATOM 4703 O O . PRO A 1 640 ? -0.581 27.912 -24.361 1.00 93.56 640 PRO A O 1
ATOM 4706 N N . ASP A 1 641 ? 1.264 27.674 -25.627 1.00 93.31 641 ASP A N 1
ATOM 4707 C CA . ASP A 1 641 ? 2.148 27.166 -24.572 1.00 93.31 641 ASP A CA 1
ATOM 4708 C C . ASP A 1 641 ? 3.491 27.904 -24.606 1.00 93.31 641 ASP A C 1
ATOM 4710 O O . ASP A 1 641 ? 4.271 27.787 -25.553 1.00 93.31 641 ASP A O 1
ATOM 4714 N N . ALA A 1 642 ? 3.776 28.641 -23.531 1.00 94.44 642 ALA A N 1
ATOM 4715 C CA . ALA A 1 642 ? 5.018 29.387 -23.350 1.00 94.44 642 ALA A CA 1
ATOM 4716 C C . ALA A 1 642 ? 6.271 28.507 -23.452 1.00 94.44 642 ALA A C 1
ATOM 4718 O O . ALA A 1 642 ? 7.332 28.967 -23.878 1.00 94.44 642 ALA A O 1
ATOM 4719 N N . PHE A 1 643 ? 6.153 27.232 -23.081 1.00 94.31 643 PHE A N 1
ATOM 4720 C CA . PHE A 1 643 ? 7.256 26.283 -23.017 1.00 94.31 643 PHE A CA 1
ATOM 4721 C C . PHE A 1 643 ? 7.083 25.121 -23.997 1.00 94.31 643 PHE A C 1
ATOM 4723 O O . PHE A 1 643 ? 7.706 24.077 -23.796 1.00 94.31 643 PHE A O 1
ATOM 4730 N N . LEU A 1 644 ? 6.315 25.313 -25.083 1.00 95.12 644 LEU A N 1
ATOM 4731 C CA . LEU A 1 644 ? 5.994 24.277 -26.075 1.00 95.12 644 LEU A CA 1
ATOM 4732 C C . LEU A 1 644 ? 7.223 23.467 -26.503 1.00 95.12 644 LEU A C 1
ATOM 4734 O O . LEU A 1 644 ? 7.168 22.240 -26.558 1.00 95.12 644 LEU A O 1
ATOM 4738 N N . LEU A 1 645 ? 8.348 24.145 -26.755 1.00 94.56 645 LEU A N 1
ATOM 4739 C CA . LEU A 1 645 ? 9.606 23.511 -27.146 1.00 94.56 645 LEU A CA 1
ATOM 4740 C C . LEU A 1 645 ? 10.126 22.514 -26.104 1.00 94.56 645 LEU A C 1
ATOM 4742 O O . LEU A 1 645 ? 10.507 21.407 -26.468 1.00 94.56 645 LEU A O 1
ATOM 4746 N N . ARG A 1 646 ? 10.160 22.900 -24.823 1.00 92.31 646 ARG A N 1
ATOM 4747 C CA . ARG A 1 646 ? 10.658 22.046 -23.733 1.00 92.31 646 ARG A CA 1
ATOM 4748 C C . ARG A 1 646 ? 9.652 20.942 -23.419 1.00 92.31 646 ARG A C 1
ATOM 4750 O O . ARG A 1 646 ? 10.036 19.789 -23.318 1.00 92.31 646 ARG A O 1
ATOM 4757 N N . ASN A 1 647 ? 8.368 21.275 -23.361 1.00 93.19 647 ASN A N 1
ATOM 4758 C CA . ASN A 1 647 ? 7.282 20.338 -23.081 1.00 93.19 647 ASN A CA 1
ATOM 4759 C C . ASN A 1 647 ? 7.187 19.205 -24.122 1.00 93.19 647 ASN A C 1
ATOM 4761 O O . ASN A 1 647 ? 7.218 18.026 -23.769 1.00 93.19 647 ASN A O 1
ATOM 4765 N N . THR A 1 648 ? 7.146 19.550 -25.413 1.00 94.69 648 THR A N 1
ATOM 4766 C CA . THR A 1 648 ? 7.124 18.554 -26.501 1.00 94.69 648 THR A CA 1
ATOM 4767 C C . THR A 1 648 ? 8.494 17.922 -26.734 1.00 94.69 648 THR A C 1
ATOM 4769 O O . THR A 1 648 ? 8.582 16.732 -27.030 1.00 94.69 648 THR A O 1
ATOM 4772 N N . GLY A 1 649 ? 9.567 18.698 -26.566 1.00 94.69 649 GLY A N 1
ATOM 4773 C CA . GLY A 1 649 ? 10.939 18.253 -26.771 1.00 94.69 649 GLY A CA 1
ATOM 4774 C C . GLY A 1 649 ? 11.419 17.236 -25.736 1.00 94.69 649 GLY A C 1
ATOM 4775 O O . GLY A 1 649 ? 12.164 16.329 -26.098 1.00 94.69 649 GLY A O 1
ATOM 4776 N N . SER A 1 650 ? 10.974 17.353 -24.483 1.00 91.50 650 SER A N 1
ATOM 4777 C CA . SER A 1 650 ? 11.326 16.447 -23.380 1.00 91.50 650 SER A CA 1
ATOM 4778 C C . SER A 1 650 ? 10.417 15.215 -23.280 1.00 91.50 650 SER A C 1
ATOM 4780 O O . SER A 1 650 ? 10.639 14.372 -22.413 1.00 91.50 650 SER A O 1
ATOM 4782 N N . LEU A 1 651 ? 9.398 15.073 -24.140 1.00 93.69 651 LEU A N 1
ATOM 4783 C CA . LEU A 1 651 ? 8.536 13.889 -24.133 1.00 93.69 651 LEU A CA 1
ATOM 4784 C C . LEU A 1 651 ? 9.367 12.633 -24.480 1.00 93.69 651 LEU A C 1
ATOM 4786 O O . LEU A 1 651 ? 10.013 12.624 -25.534 1.00 93.69 651 LEU A O 1
ATOM 4790 N N . PRO A 1 652 ? 9.356 11.572 -23.646 1.00 95.00 652 PRO A N 1
ATOM 4791 C CA . PRO A 1 652 ? 10.036 10.324 -23.980 1.00 95.00 652 PRO A CA 1
ATOM 4792 C C . PRO A 1 652 ? 9.419 9.685 -25.225 1.00 95.00 652 PRO A C 1
ATOM 4794 O O . PRO A 1 652 ? 8.203 9.530 -25.304 1.00 95.00 652 PRO A O 1
ATOM 4797 N N . ILE A 1 653 ? 10.249 9.305 -26.196 1.00 96.69 653 ILE A N 1
ATOM 4798 C CA . ILE A 1 653 ? 9.791 8.737 -27.465 1.00 96.69 653 ILE A CA 1
ATOM 4799 C C . ILE A 1 653 ? 9.915 7.215 -27.444 1.00 96.69 653 ILE A C 1
ATOM 4801 O O . ILE A 1 653 ? 11.004 6.654 -27.285 1.00 96.69 653 ILE A O 1
ATOM 4805 N N . VAL A 1 654 ? 8.792 6.550 -27.702 1.00 97.12 654 VAL A N 1
ATOM 4806 C CA . VAL A 1 654 ? 8.705 5.108 -27.924 1.00 97.12 654 VAL A CA 1
ATOM 4807 C C . VAL A 1 654 ? 8.704 4.765 -29.413 1.00 97.12 654 VAL A C 1
ATOM 4809 O O . VAL A 1 654 ? 8.245 5.532 -30.263 1.00 97.12 654 VAL A O 1
ATOM 4812 N N . CYS A 1 655 ? 9.201 3.578 -29.744 1.00 97.75 655 CYS A N 1
ATOM 4813 C CA . CYS A 1 655 ? 9.281 3.099 -31.118 1.00 97.75 655 CYS A CA 1
ATOM 4814 C C . CYS A 1 655 ? 7.946 2.563 -31.658 1.00 97.75 655 CYS A C 1
ATOM 4816 O O . CYS A 1 655 ? 7.021 2.247 -30.903 1.00 97.75 655 CYS A O 1
ATOM 4818 N N . ALA A 1 656 ? 7.873 2.376 -32.981 1.00 96.81 656 ALA A N 1
ATOM 4819 C CA . ALA A 1 656 ? 6.694 1.879 -33.699 1.00 96.81 656 ALA A CA 1
ATOM 4820 C C . ALA A 1 656 ? 6.082 0.605 -33.088 1.00 96.81 656 ALA A C 1
ATOM 4822 O O . ALA A 1 656 ? 4.859 0.471 -33.008 1.00 96.81 656 ALA A O 1
ATOM 4823 N N . ALA A 1 657 ? 6.926 -0.334 -32.645 1.00 96.12 657 ALA A N 1
ATOM 4824 C CA . ALA A 1 657 ? 6.484 -1.571 -32.004 1.00 96.12 657 ALA A CA 1
ATOM 4825 C C . ALA A 1 657 ? 5.703 -1.304 -30.705 1.00 96.12 657 ALA A C 1
ATOM 4827 O O . ALA A 1 657 ? 4.659 -1.914 -30.482 1.00 96.12 657 ALA A O 1
ATOM 4828 N N . GLY A 1 658 ? 6.165 -0.351 -29.891 1.00 95.31 658 GLY A N 1
ATOM 4829 C CA . GLY A 1 658 ? 5.502 0.059 -28.656 1.00 95.31 658 GLY A CA 1
ATOM 4830 C C . GLY A 1 658 ? 4.204 0.825 -28.901 1.00 95.31 658 GLY A C 1
ATOM 4831 O O . GLY A 1 658 ? 3.215 0.587 -28.216 1.00 95.31 658 GLY A O 1
ATOM 4832 N N . LEU A 1 659 ? 4.162 1.682 -29.929 1.00 94.38 659 LEU A N 1
ATOM 4833 C CA . LEU A 1 659 ? 2.932 2.375 -30.338 1.00 94.38 659 LEU A CA 1
ATOM 4834 C C . LEU A 1 659 ? 1.831 1.398 -30.774 1.00 94.38 659 LEU A C 1
ATOM 4836 O O . LEU A 1 659 ? 0.665 1.608 -30.453 1.00 94.38 659 LEU A O 1
ATOM 4840 N N . LYS A 1 660 ? 2.200 0.322 -31.483 1.00 94.50 660 LYS A N 1
ATOM 4841 C CA . LYS A 1 660 ? 1.268 -0.737 -31.906 1.00 94.50 660 LYS A CA 1
ATOM 4842 C C . LYS A 1 660 ? 0.891 -1.678 -30.764 1.00 94.50 660 LYS A C 1
ATOM 4844 O O . LYS A 1 660 ? -0.236 -2.160 -30.728 1.00 94.50 660 LYS A O 1
ATOM 4849 N N . ASN A 1 661 ? 1.829 -1.961 -29.859 1.00 93.31 661 ASN A N 1
ATOM 4850 C CA . ASN A 1 661 ? 1.617 -2.841 -28.719 1.00 93.31 661 ASN A CA 1
ATOM 4851 C C . ASN A 1 661 ? 2.173 -2.239 -27.421 1.00 93.31 661 ASN A C 1
ATOM 4853 O O . ASN A 1 661 ? 3.334 -2.433 -27.049 1.00 93.31 661 ASN A O 1
ATOM 4857 N N . ARG A 1 662 ? 1.284 -1.581 -26.678 1.00 92.88 662 ARG A N 1
ATOM 4858 C CA . ARG A 1 662 ? 1.600 -0.913 -25.411 1.00 92.88 662 ARG A CA 1
ATOM 4859 C C . ARG A 1 662 ? 1.995 -1.883 -24.293 1.00 92.88 662 ARG A C 1
ATOM 4861 O O . ARG A 1 662 ? 2.676 -1.471 -23.360 1.00 92.88 662 ARG A O 1
ATOM 4868 N N . SER A 1 663 ? 1.665 -3.177 -24.389 1.00 92.00 663 SER A N 1
ATOM 4869 C CA . SER A 1 663 ? 2.096 -4.166 -23.387 1.00 92.00 663 SER A CA 1
ATOM 4870 C C . SER A 1 663 ? 3.617 -4.361 -23.366 1.00 92.00 663 SER A C 1
ATOM 4872 O O . SER A 1 663 ? 4.156 -4.836 -22.369 1.00 92.00 663 SER A O 1
ATOM 4874 N N . LEU A 1 664 ? 4.310 -4.022 -24.462 1.00 93.19 664 LEU A N 1
ATOM 4875 C CA . LEU A 1 664 ? 5.773 -3.999 -24.514 1.00 93.19 664 LEU A CA 1
ATOM 4876 C C . LEU A 1 664 ? 6.329 -2.845 -23.678 1.00 93.19 664 LEU A C 1
ATOM 4878 O O . LEU A 1 664 ? 7.291 -3.038 -22.941 1.00 93.19 664 LEU A O 1
ATOM 4882 N N . LEU A 1 665 ? 5.688 -1.677 -23.753 1.00 93.69 665 LEU A N 1
ATOM 4883 C CA . LEU A 1 665 ? 6.072 -0.486 -22.995 1.00 93.69 665 LEU A CA 1
ATOM 4884 C C . LEU A 1 665 ? 5.841 -0.680 -21.501 1.00 93.69 665 LEU A C 1
ATOM 4886 O O . LEU A 1 665 ? 6.713 -0.358 -20.708 1.00 93.69 665 LEU A O 1
ATOM 4890 N N . ALA A 1 666 ? 4.728 -1.311 -21.113 1.00 87.69 666 ALA A N 1
ATOM 4891 C CA . ALA A 1 666 ? 4.453 -1.637 -19.712 1.00 87.69 666 ALA A CA 1
ATOM 4892 C C . ALA A 1 666 ? 5.575 -2.470 -19.055 1.00 87.69 666 ALA A C 1
ATOM 4894 O O . ALA A 1 666 ? 5.752 -2.407 -17.842 1.00 87.69 666 ALA A O 1
ATOM 4895 N N . LYS A 1 667 ? 6.351 -3.210 -19.861 1.00 88.25 667 LYS A N 1
ATOM 4896 C CA . LYS A 1 667 ? 7.523 -3.999 -19.456 1.00 88.25 667 LYS A CA 1
ATOM 4897 C C . LYS A 1 667 ? 8.861 -3.332 -19.825 1.00 88.25 667 LYS A C 1
ATOM 4899 O O . LYS A 1 667 ? 9.868 -4.023 -19.910 1.00 88.25 667 LYS A O 1
ATOM 4904 N N . GLY A 1 668 ? 8.886 -2.029 -20.106 1.00 89.56 668 GLY A N 1
ATOM 4905 C CA . GLY A 1 668 ? 10.100 -1.256 -20.404 1.00 89.56 668 GLY A CA 1
ATOM 4906 C C . GLY A 1 668 ? 10.762 -1.556 -21.757 1.00 89.56 668 GLY A C 1
ATOM 4907 O O . GLY A 1 668 ? 11.961 -1.327 -21.920 1.00 89.56 668 GLY A O 1
ATOM 4908 N N . GLY A 1 669 ? 10.022 -2.127 -22.712 1.00 92.50 669 GLY A N 1
ATOM 4909 C CA . GLY A 1 669 ? 10.505 -2.460 -24.056 1.00 92.50 669 GLY A CA 1
ATOM 4910 C C . GLY A 1 669 ? 10.273 -1.357 -25.098 1.00 92.50 669 GLY A C 1
ATOM 4911 O O . GLY A 1 669 ? 9.657 -0.337 -24.828 1.00 92.50 669 GLY A O 1
ATOM 4912 N N . ALA A 1 670 ? 10.729 -1.592 -26.336 1.00 94.62 670 ALA A N 1
ATOM 4913 C CA . ALA A 1 670 ? 10.499 -0.721 -27.502 1.00 94.62 670 ALA A CA 1
ATOM 4914 C C . ALA A 1 670 ? 10.968 0.747 -27.347 1.00 94.62 670 ALA A C 1
ATOM 4916 O O . ALA A 1 670 ? 10.350 1.666 -27.890 1.00 94.62 670 ALA A O 1
ATOM 4917 N N . GLY A 1 671 ? 12.075 0.956 -26.632 1.00 93.81 671 GLY A N 1
ATOM 4918 C CA . GLY A 1 671 ? 12.689 2.266 -26.435 1.00 93.81 671 GLY A CA 1
ATOM 4919 C C . GLY A 1 671 ? 13.879 2.572 -27.349 1.00 93.81 671 GLY A C 1
ATOM 4920 O O . GLY A 1 671 ? 14.407 1.710 -28.060 1.00 93.81 671 GLY A O 1
ATOM 4921 N N . THR A 1 672 ? 14.297 3.835 -27.305 1.00 93.19 672 THR A N 1
ATOM 4922 C CA . THR A 1 672 ? 15.464 4.403 -28.001 1.00 93.19 672 THR A CA 1
ATOM 4923 C C . THR A 1 672 ? 16.643 4.675 -27.063 1.00 93.19 672 THR A C 1
ATOM 4925 O O . THR A 1 672 ? 17.741 4.932 -27.549 1.00 93.19 672 THR A O 1
ATOM 4928 N N . GLY A 1 673 ? 16.439 4.565 -25.746 1.00 93.31 673 GLY A N 1
ATOM 4929 C CA . GLY A 1 673 ? 17.393 4.965 -24.716 1.00 93.31 673 GLY A CA 1
ATOM 4930 C C . GLY A 1 673 ? 18.685 4.152 -24.679 1.00 93.31 673 GLY A C 1
ATOM 4931 O O . GLY A 1 673 ? 18.912 3.213 -25.447 1.00 93.31 673 GLY A O 1
ATOM 4932 N N . MET A 1 674 ? 19.575 4.548 -23.767 1.00 92.19 674 MET A N 1
ATOM 4933 C CA . MET A 1 674 ? 20.931 3.997 -23.640 1.00 92.19 674 MET A CA 1
ATOM 4934 C C . MET A 1 674 ? 20.978 2.580 -23.087 1.00 92.19 674 MET A C 1
ATOM 4936 O O . MET A 1 674 ? 21.973 1.878 -23.291 1.00 92.19 674 MET A O 1
ATOM 4940 N N . PHE A 1 675 ? 19.915 2.139 -22.427 1.00 94.62 675 PHE A N 1
ATOM 4941 C CA . PHE A 1 675 ? 19.815 0.801 -21.884 1.00 94.62 675 PHE A CA 1
ATOM 4942 C C . PHE A 1 675 ? 18.517 0.124 -22.319 1.00 94.62 675 PHE A C 1
ATOM 4944 O O . PHE A 1 675 ? 17.531 0.765 -22.666 1.00 94.62 675 PHE A O 1
ATOM 4951 N N . THR A 1 676 ? 18.537 -1.203 -22.291 1.00 95.81 676 THR A N 1
ATOM 4952 C CA . THR A 1 676 ? 17.362 -2.054 -22.506 1.00 95.81 676 THR A CA 1
ATOM 4953 C C . THR A 1 676 ? 17.091 -2.850 -21.249 1.00 95.81 676 THR A C 1
ATOM 4955 O O . THR A 1 676 ? 18.036 -3.327 -20.617 1.00 95.81 676 THR A O 1
ATOM 4958 N N . LEU A 1 677 ? 15.821 -2.991 -20.880 1.00 95.50 677 LEU A N 1
ATOM 4959 C CA . LEU A 1 677 ? 15.432 -3.843 -19.767 1.00 95.50 677 LEU A CA 1
ATOM 4960 C C . LEU A 1 677 ? 15.603 -5.313 -20.167 1.00 95.50 677 LEU A C 1
ATOM 4962 O O . LEU A 1 677 ? 15.068 -5.746 -21.187 1.00 95.50 677 LEU A O 1
ATOM 4966 N N . THR A 1 678 ? 16.357 -6.072 -19.377 1.00 93.44 678 THR A N 1
ATOM 4967 C CA . THR A 1 678 ? 16.590 -7.508 -19.602 1.00 93.44 678 THR A CA 1
ATOM 4968 C C . THR A 1 678 ? 15.955 -8.387 -18.531 1.00 93.44 678 THR A C 1
ATOM 4970 O O . THR A 1 678 ? 15.703 -9.560 -18.785 1.00 93.44 678 THR A O 1
ATOM 4973 N N . GLU A 1 679 ? 15.642 -7.824 -17.365 1.00 91.75 679 GLU A N 1
ATOM 4974 C CA . GLU A 1 679 ? 14.950 -8.507 -16.273 1.00 91.75 679 GLU A CA 1
ATOM 4975 C C . GLU A 1 679 ? 14.137 -7.495 -15.466 1.00 91.75 679 GLU A C 1
ATOM 4977 O O . GLU A 1 679 ? 14.608 -6.387 -15.195 1.00 91.75 679 GLU A O 1
ATOM 4982 N N . ALA A 1 680 ? 12.929 -7.890 -15.074 1.00 88.50 680 ALA A N 1
ATOM 4983 C CA . ALA A 1 680 ? 12.034 -7.099 -14.244 1.00 88.50 680 ALA A CA 1
ATOM 4984 C C . ALA A 1 680 ? 11.420 -8.007 -13.179 1.00 88.50 680 ALA A C 1
ATOM 4986 O O . ALA A 1 680 ? 10.637 -8.901 -13.503 1.00 88.50 680 ALA A O 1
ATOM 4987 N N . VAL A 1 681 ? 11.779 -7.775 -11.921 1.00 84.31 681 VAL A N 1
ATOM 4988 C CA . VAL A 1 681 ? 11.222 -8.467 -10.759 1.00 84.31 681 VAL A CA 1
ATOM 4989 C C . VAL A 1 681 ? 10.529 -7.419 -9.898 1.00 84.31 681 VAL A C 1
ATOM 4991 O O . VAL A 1 681 ? 11.180 -6.620 -9.221 1.00 84.31 681 VAL A O 1
ATOM 4994 N N . ALA A 1 682 ? 9.196 -7.406 -9.960 1.00 78.69 682 ALA A N 1
ATOM 4995 C CA . ALA A 1 682 ? 8.378 -6.424 -9.257 1.00 78.69 682 ALA A CA 1
ATOM 4996 C C . ALA A 1 682 ? 8.672 -6.424 -7.747 1.00 78.69 682 ALA A C 1
ATOM 4998 O O . ALA A 1 682 ? 8.786 -7.478 -7.121 1.00 78.69 682 ALA A O 1
ATOM 4999 N N . ASN A 1 683 ? 8.758 -5.228 -7.167 1.00 75.62 683 ASN A N 1
ATOM 5000 C CA . ASN A 1 683 ? 9.104 -4.936 -5.774 1.00 75.62 683 ASN A CA 1
ATOM 5001 C C . ASN A 1 683 ? 10.506 -5.387 -5.330 1.00 75.62 683 ASN A C 1
ATOM 5003 O O . ASN A 1 683 ? 10.795 -5.348 -4.134 1.00 75.62 683 ASN A O 1
ATOM 5007 N N . ASP A 1 684 ? 11.383 -5.777 -6.258 1.00 85.62 684 ASP A N 1
ATOM 5008 C CA . ASP A 1 684 ? 12.757 -6.179 -5.952 1.00 85.62 684 ASP A CA 1
ATOM 5009 C C . ASP A 1 684 ? 13.774 -5.424 -6.814 1.00 85.62 684 ASP A C 1
ATOM 5011 O O . ASP A 1 684 ? 14.465 -4.529 -6.315 1.00 85.62 684 ASP A O 1
ATOM 5015 N N . HIS A 1 685 ? 13.869 -5.731 -8.113 1.00 92.25 685 HIS A N 1
ATOM 5016 C CA . HIS A 1 685 ? 14.846 -5.079 -8.982 1.00 92.25 685 HIS A CA 1
ATOM 5017 C C . HIS A 1 685 ? 14.525 -5.134 -10.483 1.00 92.25 685 HIS A C 1
ATOM 5019 O O . HIS A 1 685 ? 13.790 -5.985 -10.976 1.00 92.25 685 HIS A O 1
ATOM 5025 N N . TYR A 1 686 ? 15.164 -4.226 -11.218 1.00 95.88 686 TYR A N 1
ATOM 5026 C CA . TYR A 1 686 ? 15.100 -4.086 -12.667 1.00 95.88 686 TYR A CA 1
ATOM 5027 C C . TYR A 1 686 ? 16.528 -4.062 -13.207 1.00 95.88 686 TYR A C 1
ATOM 5029 O O . TYR A 1 686 ? 17.315 -3.177 -12.856 1.00 95.88 686 TYR A O 1
ATOM 5037 N N . THR A 1 687 ? 16.884 -5.040 -14.038 1.00 97.31 687 THR A N 1
ATOM 5038 C CA . THR A 1 687 ? 18.204 -5.110 -14.673 1.00 97.31 687 THR A CA 1
ATOM 5039 C C . THR A 1 687 ? 18.133 -4.528 -16.075 1.00 97.31 687 THR A C 1
ATOM 5041 O O . THR A 1 687 ? 17.344 -4.975 -16.905 1.00 97.31 687 THR A O 1
ATOM 5044 N N . LEU A 1 688 ? 19.032 -3.590 -16.367 1.00 97.50 688 LEU A N 1
ATOM 5045 C CA . LEU A 1 688 ? 19.178 -2.986 -17.677 1.00 97.50 688 LEU A CA 1
ATOM 5046 C C . LEU A 1 688 ? 20.578 -3.228 -18.248 1.00 97.50 688 LEU A C 1
ATOM 5048 O O . LEU A 1 688 ? 21.576 -3.244 -17.526 1.00 97.50 688 LEU A O 1
ATOM 5052 N N . THR A 1 689 ? 20.671 -3.405 -19.563 1.00 95.75 689 THR A N 1
ATOM 5053 C CA . THR A 1 689 ? 21.927 -3.647 -20.288 1.00 95.75 689 THR A CA 1
ATOM 5054 C C . THR A 1 689 ? 22.186 -2.553 -21.314 1.00 95.75 689 THR A C 1
ATOM 5056 O O . THR A 1 689 ? 21.280 -2.153 -22.049 1.00 95.75 689 THR A O 1
ATOM 5059 N N . ARG A 1 690 ? 23.429 -2.056 -21.349 1.00 93.00 690 ARG A N 1
ATOM 5060 C CA . ARG A 1 690 ? 23.829 -0.934 -22.201 1.00 93.00 690 ARG A CA 1
ATOM 5061 C C . ARG A 1 690 ? 23.761 -1.299 -23.681 1.00 93.00 690 ARG A C 1
ATOM 5063 O O . ARG A 1 690 ? 24.362 -2.279 -24.118 1.00 93.00 690 ARG A O 1
ATOM 5070 N N . ARG A 1 691 ? 23.134 -0.427 -24.464 1.00 91.25 691 ARG A N 1
ATOM 5071 C CA . ARG A 1 691 ? 23.179 -0.432 -25.925 1.00 91.25 691 ARG A CA 1
ATOM 5072 C C . ARG A 1 691 ? 24.491 0.172 -26.411 1.00 91.25 691 ARG A C 1
ATOM 5074 O O . ARG A 1 691 ? 24.789 1.336 -26.151 1.00 91.25 691 ARG A O 1
ATOM 5081 N N . LYS A 1 692 ? 25.309 -0.636 -27.087 1.00 86.62 692 LYS A N 1
ATOM 5082 C CA . LYS A 1 692 ? 26.605 -0.208 -27.650 1.00 86.62 692 LYS A CA 1
ATOM 5083 C C . LYS A 1 692 ? 26.448 0.492 -29.001 1.00 86.62 692 LYS A C 1
ATOM 5085 O O . LYS A 1 692 ? 27.338 1.230 -29.404 1.00 86.62 692 LYS A O 1
ATOM 5090 N N . ASP A 1 693 ? 25.327 0.250 -29.674 1.00 85.25 693 ASP A N 1
ATOM 5091 C CA . ASP A 1 693 ? 24.935 0.835 -30.956 1.00 85.25 693 ASP A CA 1
ATOM 5092 C C . ASP A 1 693 ? 24.381 2.262 -30.824 1.00 85.25 693 ASP A C 1
ATOM 5094 O O . ASP A 1 693 ? 24.337 2.993 -31.810 1.00 85.25 693 ASP A O 1
ATOM 5098 N N . ARG A 1 694 ? 23.984 2.688 -29.618 1.00 88.38 694 ARG A N 1
ATOM 5099 C CA . ARG A 1 694 ? 23.475 4.043 -29.384 1.00 88.38 694 ARG A CA 1
ATOM 5100 C C . ARG A 1 694 ? 24.608 5.073 -29.392 1.00 88.38 694 ARG A C 1
ATOM 5102 O O . ARG A 1 694 ? 25.428 5.101 -28.477 1.00 88.38 694 ARG A O 1
ATOM 5109 N N . THR A 1 695 ? 24.585 5.985 -30.365 1.00 84.88 695 THR A N 1
ATOM 5110 C CA . THR A 1 695 ? 25.618 7.025 -30.565 1.00 84.88 695 THR A CA 1
ATOM 5111 C C . THR A 1 695 ? 25.076 8.463 -30.559 1.00 84.88 695 THR A C 1
ATOM 5113 O O . THR A 1 695 ? 25.722 9.366 -31.089 1.00 84.88 695 THR A O 1
ATOM 5116 N N . TRP A 1 696 ? 23.880 8.700 -30.015 1.00 88.06 696 TRP A N 1
ATOM 5117 C CA . TRP A 1 696 ? 23.208 10.010 -30.012 1.00 88.06 696 TRP A CA 1
ATOM 5118 C C . TRP A 1 696 ? 22.799 10.467 -28.604 1.00 88.06 696 TRP A C 1
ATOM 5120 O O . TRP A 1 696 ? 22.880 9.707 -27.640 1.00 88.06 696 TRP A O 1
ATOM 5130 N N . GLY A 1 697 ? 22.347 11.723 -28.506 1.00 81.81 697 GLY A N 1
ATOM 5131 C CA . GLY A 1 697 ? 21.857 12.358 -27.280 1.00 81.81 697 GLY A CA 1
ATOM 5132 C C . GLY A 1 697 ? 22.913 13.154 -26.490 1.00 81.81 697 GLY A C 1
ATOM 5133 O O . GLY A 1 697 ? 24.099 13.144 -26.835 1.00 81.81 697 GLY A O 1
ATOM 5134 N N . PRO A 1 698 ? 22.503 13.868 -25.427 1.00 68.81 698 PRO A N 1
ATOM 5135 C CA . PRO A 1 698 ? 23.408 14.633 -24.574 1.00 68.81 698 PRO A CA 1
ATOM 5136 C C . PRO A 1 698 ? 24.408 13.721 -23.864 1.00 68.81 698 PRO A C 1
ATOM 5138 O O . PRO A 1 698 ? 24.035 12.716 -23.252 1.00 68.81 698 PRO A O 1
ATOM 5141 N N . GLY A 1 699 ? 25.692 14.064 -23.964 1.00 62.81 699 GLY A N 1
ATOM 5142 C CA . GLY A 1 699 ? 26.760 13.255 -23.383 1.00 62.81 699 GLY A CA 1
ATOM 5143 C C . GLY A 1 699 ? 26.897 11.874 -24.025 1.00 62.81 699 GLY A C 1
ATOM 5144 O O . GLY A 1 699 ? 27.395 10.976 -23.361 1.00 62.81 699 GLY A O 1
ATOM 5145 N N . ALA A 1 700 ? 26.440 11.676 -25.273 1.00 63.47 700 ALA A N 1
ATOM 5146 C CA . ALA A 1 700 ? 26.675 10.450 -26.033 1.00 63.47 700 ALA A CA 1
ATOM 5147 C C . ALA A 1 700 ? 28.176 10.159 -26.101 1.00 63.47 700 ALA A C 1
ATOM 5149 O O . ALA A 1 700 ? 28.895 10.656 -26.972 1.00 63.47 700 ALA A O 1
ATOM 5150 N N . GLY A 1 701 ? 28.640 9.385 -25.125 1.00 55.38 701 GLY A N 1
ATOM 5151 C CA . GLY A 1 701 ? 30.000 8.922 -25.042 1.00 55.38 701 GLY A CA 1
ATOM 5152 C C . GLY A 1 701 ? 30.377 8.237 -26.330 1.00 55.38 701 GLY A C 1
ATOM 5153 O O . GLY A 1 701 ? 29.578 7.512 -26.931 1.00 55.38 701 GLY A O 1
ATOM 5154 N N . LYS A 1 702 ? 31.626 8.422 -26.748 1.00 58.06 702 LYS A N 1
ATOM 5155 C CA . LYS A 1 702 ? 32.206 7.485 -27.702 1.00 58.06 702 LYS A CA 1
ATOM 5156 C C . LYS A 1 702 ? 32.045 6.070 -27.119 1.00 58.06 702 LYS A C 1
ATOM 5158 O O . LYS A 1 702 ? 32.032 5.900 -25.900 1.00 58.06 702 LYS A O 1
ATOM 5163 N N . ALA A 1 703 ? 31.897 5.045 -27.957 1.00 61.12 703 ALA A N 1
ATOM 5164 C CA . ALA A 1 703 ? 31.680 3.674 -27.476 1.00 61.12 703 ALA A CA 1
ATOM 5165 C C . ALA A 1 703 ? 32.756 3.201 -26.461 1.00 61.12 703 ALA A C 1
ATOM 5167 O O . ALA A 1 703 ? 32.477 2.325 -25.635 1.00 61.12 703 ALA A O 1
ATOM 5168 N N . ASP A 1 704 ? 33.943 3.821 -26.509 1.00 63.00 704 ASP A N 1
ATOM 5169 C CA . ASP A 1 704 ? 35.125 3.643 -25.662 1.00 63.00 704 ASP A CA 1
ATOM 5170 C C . ASP A 1 704 ? 35.228 4.612 -24.463 1.00 63.00 704 ASP A C 1
ATOM 5172 O O . ASP A 1 704 ? 36.250 4.615 -23.771 1.00 63.00 704 ASP A O 1
ATOM 5176 N N . GLU A 1 705 ? 34.203 5.420 -24.176 1.00 76.38 705 GLU A N 1
ATOM 5177 C CA . GLU A 1 705 ? 34.235 6.349 -23.049 1.00 76.38 705 GLU A CA 1
ATOM 5178 C C . GLU A 1 705 ? 34.413 5.602 -21.718 1.00 76.38 705 GLU A C 1
ATOM 5180 O O . GLU A 1 705 ? 33.649 4.697 -21.358 1.00 76.38 705 GLU A O 1
ATOM 5185 N N . ARG A 1 706 ? 35.479 5.972 -20.996 1.00 83.56 706 ARG A N 1
ATOM 5186 C CA . ARG A 1 706 ? 35.884 5.284 -19.771 1.00 83.56 706 ARG A CA 1
ATOM 5187 C C . ARG A 1 706 ? 34.966 5.649 -18.603 1.00 83.56 706 ARG A C 1
ATOM 5189 O O . ARG A 1 706 ? 34.596 6.803 -18.429 1.00 83.56 706 ARG A O 1
ATOM 5196 N N . GLY A 1 707 ? 34.644 4.664 -17.773 1.00 87.06 707 GLY A N 1
ATOM 5197 C CA . GLY A 1 707 ? 33.797 4.793 -16.592 1.00 87.06 707 GLY A CA 1
ATOM 5198 C C . GLY A 1 707 ? 32.321 4.475 -16.828 1.00 87.06 707 GLY A C 1
ATOM 5199 O O . GLY A 1 707 ? 31.585 4.392 -15.853 1.00 87.06 707 GLY A O 1
ATOM 5200 N N . LEU A 1 708 ? 31.858 4.275 -18.065 1.00 89.38 708 LEU A N 1
ATOM 5201 C CA . LEU A 1 708 ? 30.449 3.942 -18.303 1.00 89.38 708 LEU A CA 1
ATOM 5202 C C . LEU A 1 708 ? 30.115 2.507 -17.840 1.00 89.38 708 LEU A C 1
ATOM 5204 O O . LEU A 1 708 ? 30.869 1.573 -18.154 1.00 89.38 708 LEU A O 1
ATOM 5208 N N . PRO A 1 709 ? 28.982 2.298 -17.139 1.00 92.81 709 PRO A N 1
ATOM 5209 C CA . PRO A 1 709 ? 28.546 0.967 -16.737 1.00 92.81 709 PRO A CA 1
ATOM 5210 C C . PRO A 1 709 ? 27.974 0.189 -17.928 1.00 92.81 709 PRO A C 1
ATOM 5212 O O . PRO A 1 709 ? 27.299 0.749 -18.790 1.00 92.81 709 PRO A O 1
ATOM 5215 N N . ASP A 1 710 ? 28.206 -1.123 -17.963 1.00 92.38 710 ASP A N 1
ATOM 5216 C CA . ASP A 1 710 ? 27.600 -2.001 -18.980 1.00 92.38 710 ASP A CA 1
ATOM 5217 C C . ASP A 1 710 ? 26.251 -2.573 -18.531 1.00 92.38 710 ASP A C 1
ATOM 5219 O O . ASP A 1 710 ? 25.424 -2.955 -19.363 1.00 92.38 710 ASP A O 1
ATOM 5223 N N . LYS A 1 711 ? 26.009 -2.575 -17.218 1.00 96.12 711 LYS A N 1
ATOM 5224 C CA . LYS A 1 711 ? 24.764 -3.010 -16.593 1.00 96.12 711 LYS A CA 1
ATOM 5225 C C . LYS A 1 711 ? 24.315 -1.973 -15.568 1.00 96.12 711 LYS A C 1
ATOM 5227 O O . LYS A 1 711 ? 25.137 -1.446 -14.821 1.00 96.12 711 LYS A O 1
ATOM 5232 N N . VAL A 1 712 ? 23.017 -1.715 -15.516 1.00 97.69 712 VAL A N 1
ATOM 5233 C CA . VAL A 1 712 ? 22.373 -0.947 -14.447 1.00 97.69 712 VAL A CA 1
ATOM 5234 C C . VAL A 1 712 ? 21.422 -1.884 -13.714 1.00 97.69 712 VAL A C 1
ATOM 5236 O O . VAL A 1 712 ? 20.754 -2.699 -14.344 1.00 97.69 712 VAL A O 1
ATOM 5239 N N . VAL A 1 713 ? 21.381 -1.807 -12.389 1.00 97.81 713 VAL A N 1
ATOM 5240 C CA . VAL A 1 713 ? 20.386 -2.507 -11.571 1.00 97.81 713 VAL A CA 1
ATOM 5241 C C . VAL A 1 713 ? 19.666 -1.475 -10.721 1.00 97.81 713 VAL A C 1
ATOM 5243 O O . VAL A 1 713 ? 20.255 -0.902 -9.803 1.00 97.81 713 VAL A O 1
ATOM 5246 N N . LEU A 1 714 ? 18.394 -1.241 -11.027 1.00 97.56 714 LEU A N 1
ATOM 5247 C CA . LEU A 1 714 ? 17.516 -0.402 -10.221 1.00 97.56 714 LEU A CA 1
ATOM 5248 C C . LEU A 1 714 ? 16.872 -1.296 -9.158 1.00 97.56 714 LEU A C 1
ATOM 5250 O O . LEU A 1 714 ? 16.195 -2.257 -9.506 1.00 97.56 714 LEU A O 1
ATOM 5254 N N . ARG A 1 715 ? 17.116 -1.034 -7.875 1.00 95.88 715 ARG A N 1
ATOM 5255 C CA . ARG A 1 715 ? 16.662 -1.865 -6.747 1.00 95.88 715 ARG A CA 1
ATOM 5256 C C . ARG A 1 715 ? 15.585 -1.140 -5.958 1.00 95.88 715 ARG A C 1
ATOM 5258 O O . ARG A 1 715 ? 15.810 -0.006 -5.549 1.00 95.88 715 ARG A O 1
ATOM 5265 N N . VAL A 1 716 ? 14.461 -1.789 -5.688 1.00 87.25 716 VAL A N 1
ATOM 5266 C CA . VAL A 1 716 ? 13.366 -1.212 -4.903 1.00 87.25 716 VAL A CA 1
ATOM 5267 C C . VAL A 1 716 ? 13.735 -1.255 -3.418 1.00 87.25 716 VAL A C 1
ATOM 5269 O O . VAL A 1 716 ? 13.752 -2.306 -2.783 1.00 87.25 716 VAL A O 1
ATOM 5272 N N . ILE A 1 717 ? 14.096 -0.100 -2.858 1.00 81.69 717 ILE A N 1
ATOM 5273 C CA . ILE A 1 717 ? 14.554 0.064 -1.476 1.00 81.69 717 ILE A CA 1
ATOM 5274 C C . ILE A 1 717 ? 13.876 1.305 -0.894 1.00 81.69 717 ILE A C 1
ATOM 5276 O O . ILE A 1 717 ? 14.365 2.426 -1.016 1.00 81.69 717 ILE A O 1
ATOM 5280 N N . SER A 1 718 ? 12.754 1.094 -0.210 1.00 74.62 718 SER A N 1
ATOM 5281 C CA . SER A 1 718 ? 11.911 2.172 0.327 1.00 74.62 718 SER A CA 1
ATOM 5282 C C . SER A 1 718 ? 12.445 2.836 1.597 1.00 74.62 718 SER A C 1
ATOM 5284 O O . SER A 1 718 ? 11.971 3.895 1.997 1.00 74.62 718 SER A O 1
ATOM 5286 N N . ASN A 1 719 ? 13.439 2.242 2.261 1.00 75.56 719 ASN A N 1
ATOM 5287 C CA . ASN A 1 719 ? 13.947 2.758 3.527 1.00 75.56 719 ASN A CA 1
ATOM 5288 C C . ASN A 1 719 ? 15.338 3.383 3.416 1.00 75.56 719 ASN A C 1
ATOM 5290 O O . ASN A 1 719 ? 16.319 2.707 3.093 1.00 75.56 719 ASN A O 1
ATOM 5294 N N . ALA A 1 720 ? 15.407 4.648 3.831 1.00 77.94 720 ALA A N 1
ATOM 5295 C CA . ALA A 1 720 ? 16.602 5.483 3.835 1.00 77.94 720 ALA A CA 1
ATOM 5296 C C . ALA A 1 720 ? 17.789 4.866 4.596 1.00 77.94 720 ALA A C 1
ATOM 5298 O O . ALA A 1 720 ? 18.916 4.924 4.104 1.00 77.94 720 ALA A O 1
ATOM 5299 N N . THR A 1 721 ? 17.559 4.210 5.739 1.00 80.19 721 THR A N 1
ATOM 5300 C CA . THR A 1 721 ? 18.632 3.597 6.542 1.00 80.19 721 THR A CA 1
ATOM 5301 C C . THR A 1 721 ? 19.253 2.398 5.832 1.00 80.19 721 THR A C 1
ATOM 5303 O O . THR A 1 721 ? 20.478 2.274 5.766 1.00 80.19 721 THR A O 1
ATOM 5306 N N . THR A 1 722 ? 18.424 1.531 5.242 1.00 79.19 722 THR A N 1
ATOM 5307 C CA . THR A 1 722 ? 18.890 0.402 4.426 1.00 79.19 722 THR A CA 1
ATOM 5308 C C . THR A 1 722 ? 19.666 0.895 3.209 1.00 79.19 722 THR A C 1
ATOM 5310 O O . THR A 1 722 ? 20.784 0.433 2.988 1.00 79.19 722 THR A O 1
ATOM 5313 N N . ALA A 1 723 ? 19.123 1.860 2.460 1.00 86.62 723 ALA A N 1
ATOM 5314 C CA . ALA A 1 723 ? 19.796 2.440 1.299 1.00 86.62 723 ALA A CA 1
ATOM 5315 C C . ALA A 1 723 ? 21.158 3.048 1.678 1.00 86.62 723 ALA A C 1
ATOM 5317 O O . ALA A 1 723 ? 22.170 2.757 1.046 1.00 86.62 723 ALA A O 1
ATOM 5318 N N . SER A 1 724 ? 21.209 3.792 2.782 1.00 89.31 724 SER A N 1
ATOM 5319 C CA . SER A 1 724 ? 22.440 4.375 3.321 1.00 89.31 724 SER A CA 1
ATOM 5320 C C . SER A 1 724 ? 23.482 3.328 3.723 1.00 89.31 724 SER A C 1
ATOM 5322 O O . SER A 1 724 ? 24.665 3.488 3.440 1.00 89.31 724 SER A O 1
ATOM 5324 N N . ASN A 1 725 ? 23.074 2.229 4.362 1.00 87.44 725 ASN A N 1
ATOM 5325 C CA . ASN A 1 725 ? 24.002 1.158 4.745 1.00 87.44 725 ASN A CA 1
ATOM 5326 C C . ASN A 1 725 ? 24.531 0.390 3.525 1.00 87.44 725 ASN A C 1
ATOM 5328 O O . ASN A 1 725 ? 25.694 -0.022 3.496 1.00 87.44 725 ASN A O 1
ATOM 5332 N N . LEU A 1 726 ? 23.699 0.213 2.499 1.00 90.00 726 LEU A N 1
ATOM 5333 C CA . LEU A 1 726 ? 24.117 -0.399 1.242 1.00 90.00 726 LEU A CA 1
ATOM 5334 C C . LEU A 1 726 ? 25.054 0.517 0.446 1.00 90.00 726 LEU A C 1
ATOM 5336 O O . LEU A 1 726 ? 26.024 0.011 -0.110 1.00 90.00 726 LEU A O 1
ATOM 5340 N N . LEU A 1 727 ? 24.834 1.837 0.458 1.00 91.44 727 LEU A N 1
ATOM 5341 C CA . LEU A 1 727 ? 25.782 2.816 -0.082 1.00 91.44 727 LEU A CA 1
ATOM 5342 C C . LEU A 1 727 ? 27.139 2.719 0.627 1.00 91.44 727 LEU A C 1
ATOM 5344 O O . LEU A 1 727 ? 28.158 2.527 -0.022 1.00 91.44 727 LEU A O 1
ATOM 5348 N N . LEU A 1 728 ? 27.164 2.762 1.962 1.00 89.19 728 LEU A N 1
ATOM 5349 C CA . LEU A 1 728 ? 28.422 2.726 2.726 1.00 89.19 728 LEU A CA 1
ATOM 5350 C C . LEU A 1 728 ? 29.173 1.392 2.629 1.00 89.19 728 LEU A C 1
ATOM 5352 O O . LEU A 1 728 ? 30.392 1.365 2.766 1.00 89.19 728 LEU A O 1
ATOM 5356 N N . SER A 1 729 ? 28.465 0.284 2.397 1.00 88.38 729 SER A N 1
ATOM 5357 C CA . SER A 1 729 ? 29.088 -1.024 2.141 1.00 88.38 729 SER A CA 1
ATOM 5358 C C . SER A 1 729 ? 29.454 -1.251 0.666 1.00 88.38 729 SER A C 1
ATOM 5360 O O . SER A 1 729 ? 29.965 -2.318 0.320 1.00 88.38 729 SER A O 1
ATOM 5362 N N . GLY A 1 730 ? 29.182 -0.278 -0.213 1.00 86.69 730 GLY A N 1
ATOM 5363 C CA . GLY A 1 730 ? 29.415 -0.348 -1.658 1.00 86.69 730 GLY A CA 1
ATOM 5364 C C . GLY A 1 730 ? 28.456 -1.276 -2.416 1.00 86.69 730 GLY A C 1
ATOM 5365 O O . GLY A 1 730 ? 28.674 -1.558 -3.592 1.00 86.69 730 GLY A O 1
ATOM 5366 N N . GLN A 1 731 ? 27.413 -1.803 -1.771 1.00 88.38 731 GLN A N 1
ATOM 5367 C CA . GLN A 1 731 ? 26.383 -2.645 -2.402 1.00 88.38 731 GLN A CA 1
ATOM 5368 C C . GLN A 1 731 ? 25.351 -1.844 -3.214 1.00 88.38 731 GLN A C 1
ATOM 5370 O O . GLN A 1 731 ? 24.576 -2.436 -3.967 1.00 88.38 731 GLN A O 1
ATOM 5375 N N . LEU A 1 732 ? 25.325 -0.524 -3.030 1.00 95.12 732 LEU A N 1
ATOM 5376 C CA . LEU A 1 732 ? 24.668 0.441 -3.901 1.00 95.12 732 LEU A CA 1
ATOM 5377 C C . LEU A 1 732 ? 25.691 1.465 -4.380 1.00 95.12 732 LEU A C 1
ATOM 5379 O O . LEU A 1 732 ? 26.596 1.831 -3.635 1.00 95.12 732 LEU A O 1
ATOM 5383 N N . ASN A 1 733 ? 25.497 1.962 -5.597 1.00 95.88 733 ASN A N 1
ATOM 5384 C CA . ASN A 1 733 ? 26.260 3.077 -6.144 1.00 95.88 733 ASN A CA 1
ATOM 5385 C C . ASN A 1 733 ? 25.517 4.398 -6.053 1.00 95.88 733 ASN A C 1
ATOM 5387 O O . ASN A 1 733 ? 26.183 5.422 -5.997 1.00 95.88 733 ASN A O 1
ATOM 5391 N N . ALA A 1 734 ? 24.183 4.391 -6.048 1.00 96.50 734 ALA A N 1
ATOM 5392 C CA . ALA A 1 734 ? 23.393 5.601 -5.884 1.00 96.50 734 ALA A CA 1
ATOM 5393 C C . ALA A 1 734 ? 22.138 5.372 -5.042 1.00 96.50 734 ALA A C 1
ATOM 5395 O O . ALA A 1 734 ? 21.437 4.373 -5.217 1.00 96.50 734 ALA A O 1
ATOM 5396 N N . ALA A 1 735 ? 21.825 6.311 -4.151 1.00 93.06 735 ALA A N 1
ATOM 5397 C CA . ALA A 1 735 ? 20.523 6.353 -3.498 1.00 93.06 735 ALA A CA 1
ATOM 5398 C C . ALA A 1 735 ? 20.136 7.774 -3.093 1.00 93.06 735 ALA A C 1
ATOM 5400 O O . ALA A 1 735 ? 20.958 8.557 -2.614 1.00 93.06 735 ALA A O 1
ATOM 5401 N N . GLN A 1 736 ? 18.850 8.062 -3.244 1.00 88.81 736 GLN A N 1
ATOM 5402 C CA . GLN A 1 736 ? 18.219 9.243 -2.684 1.00 88.81 736 GLN A CA 1
ATOM 5403 C C . GLN A 1 736 ? 17.926 8.997 -1.200 1.00 88.81 736 GLN A C 1
ATOM 5405 O O . GLN A 1 736 ? 17.305 7.992 -0.849 1.00 88.81 736 GLN A O 1
ATOM 5410 N N . VAL A 1 737 ? 18.411 9.876 -0.321 1.00 84.62 737 VAL A N 1
ATOM 5411 C CA . VAL A 1 737 ? 18.318 9.692 1.136 1.00 84.62 737 VAL A CA 1
ATOM 5412 C C . VAL A 1 737 ? 17.921 11.002 1.809 1.00 84.62 737 VAL A C 1
ATOM 5414 O O . VAL A 1 737 ? 18.517 12.044 1.549 1.00 84.62 737 VAL A O 1
ATOM 5417 N N . TYR A 1 738 ? 16.948 10.916 2.718 1.00 76.62 738 TYR A N 1
ATOM 5418 C CA . TYR A 1 738 ? 16.374 12.044 3.455 1.00 76.62 738 TYR A CA 1
ATOM 5419 C C . TYR A 1 738 ? 16.639 11.945 4.965 1.00 76.62 738 TYR A C 1
ATOM 5421 O O . TYR A 1 738 ? 16.998 10.884 5.488 1.00 76.62 738 TYR A O 1
ATOM 5429 N N . GLY A 1 739 ? 16.382 13.039 5.687 1.00 73.44 739 GLY A N 1
ATOM 5430 C CA . GLY A 1 739 ? 16.258 13.034 7.147 1.00 73.44 739 GLY A CA 1
ATOM 5431 C C . GLY A 1 739 ? 17.578 12.753 7.887 1.00 73.44 739 GLY A C 1
ATOM 5432 O O . GLY A 1 739 ? 18.646 13.159 7.431 1.00 73.44 739 GLY A O 1
ATOM 5433 N N . PRO A 1 740 ? 17.557 12.082 9.053 1.00 76.12 740 PRO A N 1
ATOM 5434 C CA . PRO A 1 740 ? 18.769 11.842 9.846 1.00 76.12 740 PRO A CA 1
ATOM 5435 C C . PRO A 1 740 ? 19.875 11.077 9.099 1.00 76.12 740 PRO A C 1
ATOM 5437 O O . PRO A 1 740 ? 21.061 11.364 9.281 1.00 76.12 740 PRO A O 1
ATOM 5440 N N . ASP A 1 741 ? 19.501 10.140 8.224 1.00 83.75 741 ASP A N 1
ATOM 5441 C CA . ASP A 1 741 ? 20.448 9.365 7.419 1.00 83.75 741 ASP A CA 1
ATOM 5442 C C . ASP A 1 741 ? 21.176 10.221 6.372 1.00 83.75 741 ASP A C 1
ATOM 5444 O O . ASP A 1 741 ? 22.349 9.975 6.094 1.00 83.75 741 ASP A O 1
ATOM 5448 N N . GLN A 1 742 ? 20.541 11.282 5.866 1.00 86.00 742 GLN A N 1
ATOM 5449 C CA . GLN A 1 742 ? 21.197 12.265 5.000 1.00 86.00 742 GLN A CA 1
ATOM 5450 C C . GLN A 1 742 ? 22.394 12.899 5.715 1.00 86.00 742 GLN A C 1
ATOM 5452 O O . GLN A 1 742 ? 23.506 12.875 5.192 1.00 86.00 742 GLN A O 1
ATOM 5457 N N . LYS A 1 743 ? 22.201 13.396 6.948 1.00 83.06 743 LYS A N 1
ATOM 5458 C CA . LYS A 1 743 ? 23.284 13.995 7.753 1.00 83.06 743 LYS A CA 1
ATOM 5459 C C . LYS A 1 743 ? 24.426 13.003 7.968 1.00 83.06 743 LYS A C 1
ATOM 5461 O O . LYS A 1 743 ? 25.596 13.375 7.884 1.00 83.06 743 LYS A O 1
ATOM 5466 N N . ARG A 1 744 ? 24.086 11.734 8.208 1.00 86.25 744 ARG A N 1
ATOM 5467 C CA . ARG A 1 744 ? 25.056 10.648 8.371 1.00 86.25 744 ARG A CA 1
ATOM 5468 C C . ARG A 1 744 ? 25.886 10.422 7.106 1.00 86.25 744 ARG A C 1
ATOM 5470 O O . ARG A 1 744 ? 27.103 10.318 7.220 1.00 86.25 744 ARG A O 1
ATOM 5477 N N . LEU A 1 745 ? 25.269 10.370 5.925 1.00 88.44 745 LEU A N 1
ATOM 5478 C CA . LEU A 1 745 ? 25.983 10.195 4.654 1.00 88.44 745 LEU A CA 1
ATOM 5479 C C . LEU A 1 745 ? 26.812 11.428 4.269 1.00 88.44 745 LEU A C 1
ATOM 5481 O O . LEU A 1 745 ? 27.963 11.283 3.857 1.00 88.44 745 LEU A O 1
ATOM 5485 N N . THR A 1 746 ? 26.291 12.638 4.483 1.00 87.19 746 THR A N 1
ATOM 5486 C CA . THR A 1 746 ? 27.048 13.884 4.284 1.00 87.19 746 THR A CA 1
ATOM 5487 C C . THR A 1 746 ? 28.283 13.937 5.187 1.00 87.19 746 THR A C 1
ATOM 5489 O O . THR A 1 746 ? 29.357 14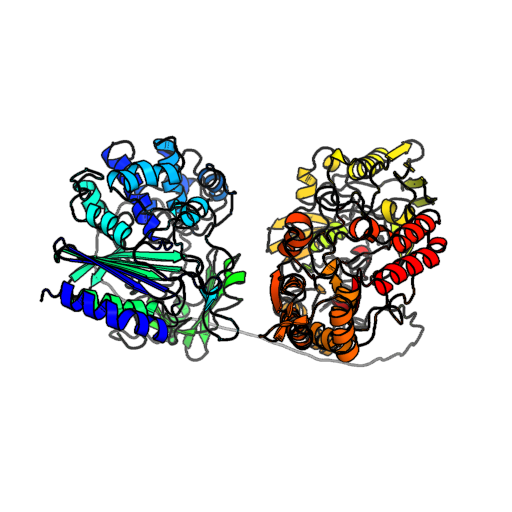.326 4.733 1.00 87.19 746 THR A O 1
ATOM 5492 N N . ALA A 1 747 ? 28.186 13.478 6.442 1.00 87.25 747 ALA A N 1
ATOM 5493 C CA . ALA A 1 747 ? 29.331 13.403 7.355 1.00 87.25 747 ALA A CA 1
ATOM 5494 C C . ALA A 1 747 ? 30.430 12.433 6.876 1.00 87.25 747 ALA A C 1
ATOM 5496 O O . ALA A 1 747 ? 31.603 12.635 7.189 1.00 87.25 747 ALA A O 1
ATOM 5497 N N . GLN A 1 748 ? 30.074 11.421 6.077 1.00 88.00 748 GLN A N 1
ATOM 5498 C CA . GLN A 1 748 ? 31.027 10.517 5.416 1.00 88.00 748 GLN A CA 1
ATOM 5499 C C . GLN A 1 748 ? 31.676 11.141 4.170 1.00 88.00 748 GLN A C 1
ATOM 5501 O O . GLN A 1 748 ? 32.531 10.514 3.548 1.00 88.00 748 GLN A O 1
ATOM 5506 N N . LYS A 1 749 ? 31.297 12.377 3.813 1.00 88.00 749 LYS A N 1
ATOM 5507 C CA . LYS A 1 749 ? 31.795 13.124 2.649 1.00 88.00 749 LYS A CA 1
ATOM 5508 C C . LYS A 1 749 ? 31.598 12.386 1.322 1.00 88.00 749 LYS A C 1
ATOM 5510 O O . LYS A 1 749 ? 32.376 12.591 0.397 1.00 88.00 749 LYS A O 1
ATOM 5515 N N . LEU A 1 750 ? 30.584 11.522 1.223 1.00 87.94 750 LEU A N 1
ATOM 5516 C CA . LEU A 1 750 ? 30.249 10.860 -0.038 1.00 87.94 750 LEU A CA 1
ATOM 5517 C C . LEU A 1 750 ? 29.943 11.894 -1.126 1.00 87.94 750 LEU A C 1
ATOM 5519 O O . LEU A 1 750 ? 29.458 12.988 -0.833 1.00 87.94 750 LEU A O 1
ATOM 5523 N N . PHE A 1 751 ? 30.199 11.518 -2.382 1.00 92.12 751 PHE A N 1
ATOM 5524 C CA . PHE A 1 751 ? 29.696 12.289 -3.515 1.00 92.12 751 PHE A CA 1
ATOM 5525 C C . PHE A 1 751 ? 28.175 12.401 -3.391 1.00 92.12 751 PHE A C 1
ATOM 5527 O O . PHE A 1 751 ? 27.506 11.443 -3.007 1.00 92.12 751 PHE A O 1
ATOM 5534 N N . HIS A 1 752 ? 27.624 13.555 -3.727 1.00 91.31 752 HIS A N 1
ATOM 5535 C CA . HIS A 1 752 ? 26.196 13.695 -3.951 1.00 91.31 752 HIS A CA 1
ATOM 5536 C C . HIS A 1 752 ? 25.950 14.725 -5.041 1.00 91.31 752 HIS A C 1
ATOM 5538 O O . HIS A 1 752 ? 26.713 15.685 -5.191 1.00 91.31 752 HIS A O 1
ATOM 5544 N N . ALA A 1 753 ? 24.879 14.491 -5.789 1.00 88.75 753 ALA A N 1
ATOM 5545 C CA . ALA A 1 753 ? 24.287 15.481 -6.662 1.00 88.75 753 ALA A CA 1
ATOM 5546 C C . ALA A 1 753 ? 22.984 15.957 -6.020 1.00 88.75 753 ALA A C 1
ATOM 5548 O O . ALA A 1 753 ? 22.126 15.146 -5.656 1.00 88.75 753 ALA A O 1
ATOM 5549 N N . ASP A 1 754 ? 22.877 17.265 -5.842 1.00 86.25 754 ASP A N 1
ATOM 5550 C CA . ASP A 1 754 ? 21.759 17.888 -5.151 1.00 86.25 754 ASP A CA 1
ATOM 5551 C C . ASP A 1 754 ? 20.661 18.277 -6.135 1.00 86.25 754 ASP A C 1
ATOM 5553 O O . ASP A 1 754 ? 20.934 18.795 -7.217 1.00 86.25 754 ASP A O 1
ATOM 5557 N N . TYR A 1 755 ? 19.404 18.077 -5.740 1.00 80.19 755 TYR A N 1
ATOM 5558 C CA . TYR A 1 755 ? 18.280 18.738 -6.393 1.00 80.19 755 TYR A CA 1
ATOM 5559 C C . TYR A 1 755 ? 17.302 19.278 -5.350 1.00 80.19 755 TYR A C 1
ATOM 5561 O O . TYR A 1 755 ? 17.065 18.661 -4.308 1.00 80.19 755 TYR A O 1
ATOM 5569 N N . SER A 1 756 ? 16.769 20.466 -5.613 1.00 82.88 756 SER A N 1
ATOM 5570 C CA . SER A 1 756 ? 15.818 21.135 -4.729 1.00 82.88 756 SER A CA 1
ATOM 5571 C C . SER A 1 756 ? 14.391 20.766 -5.104 1.00 82.88 756 SER A C 1
ATOM 5573 O O . SER A 1 756 ? 14.044 20.725 -6.284 1.00 82.88 756 SER A O 1
ATOM 5575 N N . VAL A 1 757 ? 13.560 20.547 -4.089 1.00 83.19 757 VAL A N 1
ATOM 5576 C CA . VAL A 1 757 ? 12.120 20.318 -4.240 1.00 83.19 757 VAL A CA 1
ATOM 5577 C C . VAL A 1 757 ? 11.322 21.139 -3.251 1.00 83.19 757 VAL A C 1
ATOM 5579 O O . VAL A 1 757 ? 11.799 21.465 -2.159 1.00 83.19 757 VAL A O 1
ATOM 5582 N N . VAL A 1 758 ? 10.076 21.419 -3.627 1.00 85.75 758 VAL A N 1
ATOM 5583 C CA . VAL A 1 758 ? 9.050 21.863 -2.686 1.00 85.75 758 VAL A CA 1
ATOM 5584 C C . VAL A 1 758 ? 8.795 20.718 -1.712 1.00 85.75 758 VAL A C 1
ATOM 5586 O O . VAL A 1 758 ? 8.588 19.578 -2.131 1.00 85.75 758 VAL A O 1
ATOM 5589 N N . TRP A 1 759 ? 8.861 21.005 -0.413 1.00 87.81 759 TRP A N 1
ATOM 5590 C CA . TRP A 1 759 ? 8.734 19.980 0.625 1.00 87.81 759 TRP A CA 1
ATOM 5591 C C . TRP A 1 759 ? 7.588 20.261 1.591 1.00 87.81 759 TRP A C 1
ATOM 5593 O O . TRP A 1 759 ? 6.888 19.338 1.994 1.00 87.81 759 TRP A O 1
ATOM 5603 N N . GLY A 1 760 ? 7.371 21.532 1.930 1.00 92.19 760 GLY A N 1
ATOM 5604 C CA . GLY A 1 760 ? 6.202 21.988 2.666 1.00 92.19 760 GLY A CA 1
ATOM 5605 C C . GLY A 1 760 ? 5.372 22.942 1.827 1.00 92.19 760 GLY A C 1
ATOM 5606 O O . GLY A 1 760 ? 5.832 24.025 1.455 1.00 92.19 760 GLY A O 1
ATOM 5607 N N . GLU A 1 761 ? 4.141 22.526 1.570 1.00 94.62 761 GLU A N 1
ATOM 5608 C CA . GLU A 1 761 ? 3.138 23.254 0.809 1.00 94.62 761 GLU A CA 1
ATOM 5609 C C . GLU A 1 761 ? 1.756 22.933 1.379 1.00 94.62 761 GLU A C 1
ATOM 5611 O O . GLU A 1 761 ? 1.497 21.799 1.783 1.00 94.62 761 GLU A O 1
ATOM 5616 N N . ILE A 1 762 ? 0.885 23.939 1.449 1.00 97.25 762 ILE A N 1
ATOM 5617 C CA . ILE A 1 762 ? -0.479 23.806 1.964 1.00 97.25 762 ILE A CA 1
ATOM 5618 C C . ILE A 1 762 ? -1.466 24.118 0.843 1.00 97.25 762 ILE A C 1
ATOM 5620 O O . ILE A 1 762 ? -1.443 25.219 0.289 1.00 97.25 762 ILE A O 1
ATOM 5624 N N . PHE A 1 763 ? -2.374 23.185 0.565 1.00 97.44 763 PHE A N 1
ATOM 5625 C CA . PHE A 1 763 ? -3.560 23.418 -0.259 1.00 97.44 763 PHE A CA 1
ATOM 5626 C C . PHE A 1 763 ? -4.808 23.433 0.610 1.00 97.44 763 PHE A C 1
ATOM 5628 O O . PHE A 1 763 ? -4.996 22.554 1.451 1.00 97.44 763 PHE A O 1
ATOM 5635 N N . PHE A 1 764 ? -5.708 24.374 0.344 1.00 97.56 764 PHE A N 1
ATOM 5636 C CA . PHE A 1 764 ? -7.030 24.416 0.963 1.00 97.56 764 PHE A CA 1
ATOM 5637 C C . PHE A 1 764 ? -8.086 23.941 -0.029 1.00 97.56 764 PHE A C 1
ATOM 5639 O O . PHE A 1 764 ? -8.135 24.426 -1.158 1.00 97.56 764 PHE A O 1
ATOM 5646 N N . ASN A 1 765 ? -8.967 23.034 0.390 1.00 97.12 765 ASN A N 1
ATOM 5647 C CA . ASN A 1 765 ? -10.090 22.621 -0.440 1.00 97.12 765 ASN A CA 1
ATOM 5648 C C . ASN A 1 765 ? -11.138 23.743 -0.490 1.00 97.12 765 ASN A C 1
ATOM 5650 O O . ASN A 1 765 ? -11.809 24.042 0.503 1.00 97.12 765 ASN A O 1
ATOM 5654 N N . GLN A 1 766 ? -11.284 24.365 -1.657 1.00 96.88 766 GLN A N 1
ATOM 5655 C CA . GLN A 1 766 ? -12.191 25.485 -1.897 1.00 96.88 766 GLN A CA 1
ATOM 5656 C C . GLN A 1 766 ? -13.522 25.052 -2.524 1.00 96.88 766 GLN A C 1
ATOM 5658 O O . GLN A 1 766 ? -14.239 25.880 -3.099 1.00 96.88 766 GLN A O 1
ATOM 5663 N N . ALA A 1 767 ? -13.875 23.765 -2.442 1.00 95.31 767 ALA A N 1
ATOM 5664 C CA . ALA A 1 767 ? -15.166 23.283 -2.912 1.00 95.31 767 ALA A CA 1
ATOM 5665 C C . ALA A 1 767 ? -16.323 23.953 -2.138 1.00 95.31 767 ALA A C 1
ATOM 5667 O O . ALA A 1 767 ? -16.175 24.301 -0.960 1.00 95.31 767 ALA A O 1
ATOM 5668 N N . PRO A 1 768 ? -17.501 24.142 -2.763 1.00 92.62 768 PRO A N 1
ATOM 5669 C CA . PRO A 1 768 ? -18.671 24.673 -2.072 1.00 92.62 768 PRO A CA 1
ATOM 5670 C C . PRO A 1 768 ? -18.975 23.907 -0.776 1.00 92.62 768 PRO A C 1
ATOM 5672 O O . PRO A 1 768 ? -19.033 22.681 -0.766 1.00 92.62 768 PRO A O 1
ATOM 5675 N N . GLY A 1 769 ? -19.182 24.638 0.321 1.00 89.88 769 GLY A N 1
ATOM 5676 C CA . GLY A 1 769 ? -19.497 24.058 1.631 1.00 89.88 769 GLY A CA 1
ATOM 5677 C C . GLY A 1 769 ? -18.291 23.666 2.494 1.00 89.88 769 GLY A C 1
ATOM 5678 O O . GLY A 1 769 ? -18.501 23.349 3.664 1.00 89.88 769 GLY A O 1
ATOM 5679 N N . ARG A 1 770 ? -17.060 23.735 1.969 1.00 93.44 770 ARG A N 1
ATOM 5680 C CA . ARG A 1 770 ? -15.812 23.520 2.722 1.00 93.44 770 ARG A CA 1
ATOM 5681 C C . ARG A 1 770 ? -15.317 24.818 3.363 1.00 93.44 770 ARG A C 1
ATOM 5683 O O . ARG A 1 770 ? -15.517 25.903 2.816 1.00 93.44 770 ARG A O 1
ATOM 5690 N N . ALA A 1 771 ? -14.628 24.709 4.501 1.00 92.69 771 ALA A N 1
ATOM 5691 C CA . ALA A 1 771 ? -14.089 25.868 5.222 1.00 92.69 771 ALA A CA 1
ATOM 5692 C C . ALA A 1 771 ? -13.065 26.654 4.383 1.00 92.69 771 ALA A C 1
ATOM 5694 O O . ALA A 1 771 ? -13.077 27.883 4.382 1.00 92.69 771 ALA A O 1
ATOM 5695 N N . GLY A 1 772 ? -12.252 25.943 3.591 1.00 94.69 772 GLY A N 1
ATOM 5696 C CA . GLY A 1 772 ? -11.259 26.529 2.692 1.00 94.69 772 GLY A CA 1
ATOM 5697 C C . GLY A 1 772 ? -11.842 27.398 1.572 1.00 94.69 772 GLY A C 1
ATOM 5698 O O . GLY A 1 772 ? -11.085 28.114 0.923 1.00 94.69 772 GLY A O 1
ATOM 5699 N N . LYS A 1 773 ? -13.167 27.402 1.346 1.00 95.88 773 LYS A N 1
ATOM 5700 C CA . LYS A 1 773 ? -13.813 28.305 0.379 1.00 95.88 773 LYS A CA 1
ATOM 5701 C C . LYS A 1 773 ? -13.685 29.778 0.777 1.00 95.88 773 LYS A C 1
ATOM 5703 O O . LYS A 1 773 ? -13.580 30.633 -0.102 1.00 95.88 773 LYS A O 1
ATOM 5708 N N . ASP A 1 774 ? -13.713 30.062 2.075 1.00 95.31 774 ASP A N 1
ATOM 5709 C CA . ASP A 1 774 ? -13.644 31.412 2.629 1.00 95.31 774 ASP A CA 1
ATOM 5710 C C . ASP A 1 774 ? -12.177 31.859 2.742 1.00 95.31 774 ASP A C 1
ATOM 5712 O O . ASP A 1 774 ? -11.373 31.236 3.437 1.00 95.31 774 ASP A O 1
ATOM 5716 N N . GLU A 1 775 ? -11.815 32.928 2.031 1.00 95.31 775 GLU A N 1
ATOM 5717 C CA . GLU A 1 775 ? -10.444 33.451 2.009 1.00 95.31 775 GLU A CA 1
ATOM 5718 C C . GLU A 1 775 ? -9.978 33.911 3.393 1.00 95.31 775 GLU A C 1
ATOM 5720 O O . GLU A 1 775 ? -8.816 33.703 3.738 1.00 95.31 775 GLU A O 1
ATOM 5725 N N . GLU A 1 776 ? -10.872 34.463 4.216 1.00 94.44 776 GLU A N 1
ATOM 5726 C CA . GLU A 1 776 ? -10.515 34.918 5.563 1.00 94.44 776 GLU A CA 1
ATOM 5727 C C . GLU A 1 776 ? -10.250 33.739 6.506 1.00 94.44 776 GLU A C 1
ATOM 5729 O O . GLU A 1 776 ? -9.399 33.828 7.391 1.00 94.44 776 GLU A O 1
ATOM 5734 N N . VAL A 1 777 ? -10.896 32.590 6.271 1.00 96.75 777 VAL A N 1
ATOM 5735 C CA . VAL A 1 777 ? -10.572 31.344 6.983 1.00 96.75 777 VAL A CA 1
ATOM 5736 C C . VAL A 1 777 ? -9.193 30.837 6.569 1.00 96.75 777 VAL A C 1
ATOM 5738 O O . VAL A 1 777 ? -8.390 30.516 7.443 1.00 96.75 777 VAL A O 1
ATOM 5741 N N . ARG A 1 778 ? -8.869 30.818 5.266 1.00 97.50 778 ARG A N 1
ATOM 5742 C CA . ARG A 1 778 ? -7.515 30.454 4.802 1.00 97.50 778 ARG A CA 1
ATOM 5743 C C . ARG A 1 778 ? -6.460 31.390 5.393 1.00 97.50 778 ARG A C 1
ATOM 5745 O O . ARG A 1 778 ? -5.448 30.921 5.904 1.00 97.50 778 ARG A O 1
ATOM 5752 N N . ARG A 1 779 ? -6.736 32.698 5.408 1.00 96.94 779 ARG A N 1
ATOM 5753 C CA . ARG A 1 779 ? -5.884 33.735 6.011 1.00 96.94 779 ARG A CA 1
ATOM 5754 C C . ARG A 1 779 ? -5.624 33.491 7.484 1.00 96.94 779 ARG A C 1
ATOM 5756 O O . ARG A 1 779 ? -4.462 33.470 7.884 1.00 96.94 779 ARG A O 1
ATOM 5763 N N . ALA A 1 780 ? -6.669 33.228 8.259 1.00 97.88 780 ALA A N 1
ATOM 5764 C CA . ALA A 1 780 ? -6.527 32.910 9.668 1.00 97.88 780 ALA A CA 1
ATOM 5765 C C . ALA A 1 780 ? -5.721 31.629 9.910 1.00 97.88 780 ALA A C 1
ATOM 5767 O O . ALA A 1 780 ? -4.828 31.617 10.755 1.00 97.88 780 ALA A O 1
ATOM 5768 N N . LEU A 1 781 ? -6.011 30.562 9.158 1.00 98.12 781 LEU A N 1
ATOM 5769 C CA . LEU A 1 781 ? -5.289 29.298 9.277 1.00 98.12 781 LEU A CA 1
ATOM 5770 C C . LEU A 1 781 ? -3.807 29.489 8.940 1.00 98.12 781 LEU A C 1
ATOM 5772 O O . LEU A 1 781 ? -2.961 29.011 9.683 1.00 98.12 781 LEU A O 1
ATOM 5776 N N . THR A 1 782 ? -3.458 30.238 7.895 1.00 97.94 782 THR A N 1
ATOM 5777 C CA . THR A 1 782 ? -2.049 30.519 7.583 1.00 97.94 782 THR A CA 1
ATOM 5778 C C . THR A 1 782 ? -1.375 31.389 8.647 1.00 97.94 782 THR A C 1
ATOM 5780 O O . THR A 1 782 ? -0.280 31.052 9.084 1.00 97.94 782 THR A O 1
ATOM 5783 N N . GLN A 1 783 ? -2.017 32.467 9.112 1.00 97.81 783 GLN A N 1
ATOM 5784 C CA . GLN A 1 783 ? -1.462 33.355 10.147 1.00 97.81 783 GLN A CA 1
ATOM 5785 C C . GLN A 1 783 ? -1.261 32.660 11.495 1.00 97.81 783 GLN A C 1
ATOM 5787 O O . GLN A 1 783 ? -0.378 33.038 12.260 1.00 97.81 783 GLN A O 1
ATOM 5792 N N . ALA A 1 784 ? -2.056 31.637 11.798 1.00 98.12 784 ALA A N 1
ATOM 5793 C CA . ALA A 1 784 ? -1.883 30.864 13.017 1.00 98.12 784 ALA A CA 1
ATOM 5794 C C . ALA A 1 784 ? -0.613 29.999 13.013 1.00 98.12 784 ALA A C 1
ATOM 5796 O O . ALA A 1 784 ? -0.178 29.575 14.077 1.00 98.12 784 ALA A O 1
ATOM 5797 N N . LEU A 1 785 ? 0.004 29.750 11.853 1.00 98.31 785 LEU A N 1
ATOM 5798 C CA . LEU A 1 785 ? 1.182 28.891 11.746 1.00 98.31 785 LEU A CA 1
ATOM 5799 C C . LEU A 1 785 ? 2.484 29.686 11.834 1.00 98.31 785 LEU A C 1
ATOM 5801 O O . LEU A 1 785 ? 2.670 30.671 11.120 1.00 98.31 785 LEU A O 1
ATOM 5805 N N . ASP A 1 786 ? 3.422 29.205 12.648 1.00 97.56 786 ASP A N 1
ATOM 5806 C CA . ASP A 1 786 ? 4.838 29.556 12.515 1.00 97.56 786 ASP A CA 1
ATOM 5807 C C . ASP A 1 786 ? 5.445 28.670 11.418 1.00 97.56 786 ASP A C 1
ATOM 5809 O O . ASP A 1 786 ? 5.986 27.590 11.665 1.00 97.56 786 ASP A O 1
ATOM 5813 N N . LEU A 1 787 ? 5.263 29.099 10.166 1.00 96.62 787 LEU A N 1
ATOM 5814 C CA . LEU A 1 787 ? 5.712 28.364 8.983 1.00 96.62 787 LEU A CA 1
ATOM 5815 C C . LEU A 1 787 ? 7.225 28.035 9.000 1.00 96.62 787 LEU A C 1
ATOM 5817 O O . LEU A 1 787 ? 7.571 26.909 8.631 1.00 96.62 787 LEU A O 1
ATOM 5821 N N . PRO A 1 788 ? 8.133 28.935 9.439 1.00 95.62 788 PRO A N 1
ATOM 5822 C CA . PRO A 1 788 ? 9.535 28.588 9.677 1.00 95.62 788 PRO A CA 1
ATOM 5823 C C . PRO A 1 788 ? 9.745 27.429 10.659 1.00 95.62 788 PRO A C 1
ATOM 5825 O O . PRO A 1 788 ? 10.522 26.519 10.354 1.00 95.62 788 PRO A O 1
ATOM 5828 N N . GLU A 1 789 ? 9.065 27.417 11.810 1.00 96.81 789 GLU A N 1
ATOM 5829 C CA . GLU A 1 789 ? 9.218 26.330 12.788 1.00 96.81 789 GLU A CA 1
ATOM 5830 C C . GLU A 1 789 ? 8.619 25.014 12.266 1.00 96.81 789 GLU A C 1
ATOM 5832 O O . GLU A 1 789 ? 9.270 23.969 12.356 1.00 96.81 789 GLU A O 1
ATOM 5837 N N . VAL A 1 790 ? 7.452 25.053 11.610 1.00 96.75 790 VAL A N 1
ATOM 5838 C CA . VAL A 1 790 ? 6.871 23.876 10.932 1.00 96.75 790 VAL A CA 1
ATOM 5839 C C . VAL A 1 790 ? 7.835 23.335 9.872 1.00 96.75 790 VAL A C 1
ATOM 5841 O O . VAL A 1 790 ? 8.103 22.133 9.824 1.00 96.75 790 VAL A O 1
ATOM 5844 N N . GLY A 1 791 ? 8.420 24.213 9.053 1.00 94.69 791 GLY A N 1
ATOM 5845 C CA . GLY A 1 791 ? 9.395 23.837 8.031 1.00 94.69 791 GLY A CA 1
ATOM 5846 C C . GLY A 1 791 ? 10.668 23.223 8.615 1.00 94.69 791 GLY A C 1
ATOM 5847 O O . GLY A 1 791 ? 11.201 22.247 8.077 1.00 94.69 791 GLY A O 1
ATOM 5848 N N . LYS A 1 792 ? 11.141 23.735 9.751 1.00 93.25 792 LYS A N 1
ATOM 5849 C CA . LYS A 1 792 ? 12.295 23.195 10.475 1.00 93.25 792 LYS A CA 1
ATOM 5850 C C . LYS A 1 792 ? 12.013 21.804 11.041 1.00 93.25 792 LYS A C 1
ATOM 5852 O O . LYS A 1 792 ? 12.872 20.934 10.890 1.00 93.25 792 LYS A O 1
ATOM 5857 N N . VAL A 1 793 ? 10.839 21.561 11.630 1.00 92.56 793 VAL A N 1
ATOM 5858 C CA . VAL A 1 793 ? 10.432 20.216 12.080 1.00 92.56 793 VAL A CA 1
ATOM 5859 C C . VAL A 1 793 ? 10.356 19.265 10.886 1.00 92.56 793 VAL A C 1
ATOM 5861 O O . VAL A 1 793 ? 11.027 18.229 10.879 1.00 92.56 793 VAL A O 1
ATOM 5864 N N . LEU A 1 794 ? 9.641 19.664 9.830 1.00 90.75 794 LEU A N 1
ATOM 5865 C CA . LEU A 1 794 ? 9.423 18.850 8.633 1.00 90.75 794 LEU A CA 1
ATOM 5866 C C . LEU A 1 794 ? 10.733 18.444 7.938 1.00 90.75 794 LEU A C 1
ATOM 5868 O O . LEU A 1 794 ? 10.842 17.343 7.402 1.00 90.75 794 LEU A O 1
ATOM 5872 N N . THR A 1 795 ? 11.751 19.303 7.967 1.00 88.44 795 THR A N 1
ATOM 5873 C CA . THR A 1 795 ? 13.040 19.072 7.290 1.00 88.44 795 THR A CA 1
ATOM 5874 C C . THR A 1 795 ? 14.180 18.693 8.236 1.00 88.44 795 THR A C 1
ATOM 5876 O O . THR A 1 795 ? 15.338 18.626 7.814 1.00 88.44 795 THR A O 1
ATOM 5879 N N . SER A 1 796 ? 13.909 18.472 9.529 1.00 85.31 796 SER A N 1
ATOM 5880 C CA . SER A 1 796 ? 14.957 18.287 10.552 1.00 85.31 796 SER A CA 1
ATOM 5881 C C . SER A 1 796 ? 16.023 19.403 10.550 1.00 85.31 796 SER A C 1
ATOM 5883 O O . SER A 1 796 ? 17.216 19.150 10.781 1.00 85.31 796 SER A O 1
ATOM 5885 N N . GLY A 1 797 ? 15.596 20.633 10.248 1.00 86.00 797 GLY A N 1
ATOM 5886 C CA . GLY A 1 797 ? 16.410 21.848 10.192 1.00 86.00 797 GLY A CA 1
ATOM 5887 C C . GLY A 1 797 ? 17.301 21.997 8.956 1.00 86.00 797 GLY A C 1
ATOM 5888 O O . GLY A 1 797 ? 18.204 22.825 8.982 1.00 86.00 797 GLY A O 1
ATOM 5889 N N . SER A 1 798 ? 17.097 21.190 7.909 1.00 82.62 798 SER A N 1
ATOM 5890 C CA . SER A 1 798 ? 17.877 21.269 6.659 1.00 82.62 798 SER A CA 1
ATOM 5891 C C . SER A 1 798 ? 17.202 22.077 5.544 1.00 82.62 798 SER A C 1
ATOM 5893 O O . SER A 1 798 ? 17.836 22.366 4.530 1.00 82.62 798 SER A O 1
ATOM 5895 N N . GLY A 1 799 ? 15.931 22.441 5.727 1.00 87.31 799 GLY A N 1
ATOM 5896 C CA . GLY A 1 799 ? 15.138 23.156 4.738 1.00 87.31 799 GLY A CA 1
ATOM 5897 C C . GLY A 1 799 ? 15.528 24.621 4.561 1.00 87.31 799 GLY A C 1
ATOM 5898 O O . GLY A 1 799 ? 16.141 25.246 5.426 1.00 87.31 799 GLY A O 1
ATOM 5899 N N . GLN A 1 800 ? 15.119 25.174 3.425 1.00 90.38 800 GLN A N 1
ATOM 5900 C CA . GLN A 1 800 ? 15.243 26.585 3.072 1.00 90.38 800 GLN A CA 1
ATOM 5901 C C . GLN A 1 800 ? 13.851 27.175 2.849 1.00 90.38 800 GLN A C 1
ATOM 5903 O O . GLN A 1 800 ? 12.931 26.457 2.464 1.00 90.38 800 GLN A O 1
ATOM 5908 N N . ALA A 1 801 ? 13.688 28.479 3.067 1.00 91.12 801 ALA A N 1
ATOM 5909 C CA . ALA A 1 801 ? 12.417 29.146 2.794 1.00 91.12 801 ALA A CA 1
ATOM 5910 C C . ALA A 1 801 ? 12.001 28.954 1.326 1.00 91.12 801 ALA A C 1
ATOM 5912 O O . ALA A 1 801 ? 12.834 29.021 0.415 1.00 91.12 801 ALA A O 1
ATOM 5913 N N . ALA A 1 802 ? 10.711 28.703 1.101 1.00 92.44 802 ALA A N 1
ATOM 5914 C CA . ALA A 1 802 ? 10.183 28.596 -0.250 1.00 92.44 802 ALA A CA 1
ATOM 5915 C C . ALA A 1 802 ? 10.219 29.957 -0.965 1.00 92.44 802 ALA A C 1
ATOM 5917 O O . ALA A 1 802 ? 9.906 30.983 -0.368 1.00 92.44 802 ALA A O 1
ATOM 5918 N N . THR A 1 803 ? 10.587 29.953 -2.248 1.00 91.81 803 THR A N 1
ATOM 5919 C CA . THR A 1 803 ? 10.650 31.158 -3.102 1.00 91.81 803 THR A CA 1
ATOM 5920 C C . THR A 1 803 ? 9.675 31.120 -4.282 1.00 91.81 803 THR A C 1
ATOM 5922 O O . THR A 1 803 ? 9.474 32.140 -4.930 1.00 91.81 803 THR A O 1
ATOM 5925 N N . GLY A 1 804 ? 9.026 29.981 -4.541 1.00 92.12 804 GLY A N 1
ATOM 5926 C CA . GLY A 1 804 ? 8.015 29.806 -5.587 1.00 92.12 804 GLY A CA 1
ATOM 5927 C C . GLY A 1 804 ? 7.559 28.350 -5.694 1.00 92.12 804 GLY A C 1
ATOM 5928 O O . GLY A 1 804 ? 8.011 27.512 -4.910 1.00 92.12 804 GLY A O 1
ATOM 5929 N N . LEU A 1 805 ? 6.687 28.046 -6.663 1.00 90.19 805 LEU A N 1
ATOM 5930 C CA . LEU A 1 805 ? 6.181 26.679 -6.898 1.00 90.19 805 LEU A CA 1
ATOM 5931 C C . LEU A 1 805 ? 7.171 25.804 -7.679 1.00 90.19 805 LEU A C 1
ATOM 5933 O O . LEU A 1 805 ? 7.159 24.580 -7.561 1.00 90.19 805 LEU A O 1
ATOM 5937 N N . ILE A 1 806 ? 8.039 26.422 -8.485 1.00 90.19 806 ILE A N 1
ATOM 5938 C CA . ILE A 1 806 ? 9.025 25.720 -9.312 1.00 90.19 806 ILE A CA 1
ATOM 5939 C C . ILE A 1 806 ? 10.407 25.842 -8.675 1.00 90.19 806 ILE A C 1
ATOM 5941 O O . ILE A 1 806 ? 10.992 26.925 -8.617 1.00 90.19 806 ILE A O 1
ATOM 5945 N N . THR A 1 807 ? 10.941 24.718 -8.203 1.00 85.00 807 THR A N 1
ATOM 5946 C CA . THR A 1 807 ? 12.212 24.661 -7.456 1.00 85.00 807 THR A CA 1
ATOM 5947 C C . THR A 1 807 ? 13.249 23.736 -8.084 1.00 85.00 807 THR A C 1
ATOM 5949 O O . THR A 1 807 ? 14.437 23.885 -7.802 1.00 85.00 807 THR A O 1
ATOM 5952 N N . ALA A 1 808 ? 12.818 22.830 -8.965 1.00 78.06 808 ALA A N 1
ATOM 5953 C CA . ALA A 1 808 ? 13.699 21.913 -9.668 1.00 78.06 808 ALA A CA 1
ATOM 5954 C C . ALA A 1 808 ? 14.552 22.660 -10.705 1.00 78.06 808 ALA A C 1
ATOM 5956 O O . ALA A 1 808 ? 14.025 23.315 -11.607 1.00 78.06 808 ALA A O 1
ATOM 5957 N N . GLU A 1 809 ? 15.873 22.537 -10.588 1.00 78.31 809 GLU A N 1
ATOM 5958 C CA . GLU A 1 809 ? 16.807 23.087 -11.567 1.00 78.31 809 GLU A CA 1
ATOM 5959 C C . GLU A 1 809 ? 16.963 22.145 -12.782 1.00 78.31 809 GLU A C 1
ATOM 5961 O O . GLU A 1 809 ? 16.904 20.919 -12.626 1.00 78.31 809 GLU A O 1
ATOM 5966 N N . PRO A 1 810 ? 17.169 22.686 -13.998 1.00 81.69 810 PRO A N 1
ATOM 5967 C CA . PRO A 1 810 ? 17.212 24.113 -14.326 1.00 81.69 810 PRO A CA 1
ATOM 5968 C C . PRO A 1 810 ? 15.812 24.747 -14.448 1.00 81.69 810 PRO A C 1
ATOM 5970 O O . PRO A 1 810 ? 14.962 24.303 -15.240 1.00 81.69 810 PRO A O 1
ATOM 5973 N N . ARG A 1 811 ? 15.584 25.828 -13.692 1.00 84.69 811 ARG A N 1
ATOM 5974 C CA . ARG A 1 811 ? 14.311 26.563 -13.679 1.00 84.69 811 ARG A CA 1
ATOM 5975 C C . ARG A 1 811 ? 14.142 27.414 -14.930 1.00 84.69 811 ARG A C 1
ATOM 5977 O O . ARG A 1 811 ? 14.999 28.222 -15.264 1.00 84.69 811 ARG A O 1
ATOM 5984 N N . ALA A 1 812 ? 12.986 27.289 -15.582 1.00 86.69 812 ALA A N 1
ATOM 5985 C CA . ALA A 1 812 ? 12.648 28.150 -16.718 1.00 86.69 812 ALA A CA 1
ATOM 5986 C C . ALA A 1 812 ? 12.406 29.610 -16.301 1.00 86.69 812 ALA A C 1
ATOM 5988 O O . ALA A 1 812 ? 12.726 30.522 -17.054 1.00 86.69 812 ALA A O 1
ATOM 5989 N N . CYS A 1 813 ? 11.858 29.822 -15.101 1.00 90.25 813 CYS A N 1
ATOM 5990 C CA . CYS A 1 813 ? 11.631 31.140 -14.526 1.00 90.25 813 CYS A CA 1
ATOM 5991 C C . CYS A 1 813 ? 12.198 31.185 -13.110 1.00 90.25 813 CYS A C 1
ATOM 5993 O O . CYS A 1 813 ? 11.809 30.392 -12.256 1.00 90.25 813 CYS A O 1
ATOM 5995 N N . SER A 1 814 ? 13.113 32.121 -12.871 1.00 87.88 814 SER A N 1
ATOM 5996 C CA . SER A 1 814 ? 13.698 32.368 -11.553 1.00 87.88 814 SER A CA 1
ATOM 5997 C C . SER A 1 814 ? 13.108 33.635 -10.942 1.00 87.88 814 SER A C 1
ATOM 5999 O O . SER A 1 814 ? 12.944 34.644 -11.626 1.00 87.88 814 SER A O 1
ATOM 6001 N N . GLY A 1 815 ? 12.811 33.601 -9.648 1.00 89.56 815 GLY A N 1
ATOM 6002 C CA . GLY A 1 815 ? 12.286 34.740 -8.905 1.00 89.56 815 GLY A CA 1
ATOM 6003 C C . GLY A 1 815 ? 11.850 34.338 -7.503 1.00 89.56 815 GLY A C 1
ATOM 6004 O O . GLY A 1 815 ? 11.828 33.154 -7.176 1.00 89.56 815 GLY A O 1
ATOM 6005 N N . ASP A 1 816 ? 11.518 35.342 -6.694 1.00 92.69 816 ASP A N 1
ATOM 6006 C CA . ASP A 1 816 ? 10.838 35.156 -5.414 1.00 92.69 816 ASP A CA 1
ATOM 6007 C C . ASP A 1 816 ? 9.404 35.687 -5.537 1.00 92.69 816 ASP A C 1
ATOM 6009 O O . ASP A 1 816 ? 9.163 36.893 -5.688 1.00 92.69 816 ASP A O 1
ATOM 6013 N N . SER A 1 817 ? 8.450 34.763 -5.566 1.00 94.81 817 SER A N 1
ATOM 6014 C CA . SER A 1 817 ? 7.013 35.032 -5.590 1.00 94.81 817 SER A CA 1
ATOM 6015 C C . SER A 1 817 ? 6.385 34.915 -4.199 1.00 94.81 817 SER A C 1
ATOM 6017 O O . SER A 1 817 ? 5.296 35.449 -3.997 1.00 94.81 817 SER A O 1
ATOM 6019 N N . VAL A 1 818 ? 7.069 34.310 -3.222 1.00 94.94 818 VAL A N 1
ATOM 6020 C CA . VAL A 1 818 ? 6.536 33.999 -1.884 1.00 94.94 818 VAL A CA 1
ATOM 6021 C C . VAL A 1 818 ? 6.722 35.163 -0.916 1.00 94.94 818 VAL A C 1
ATOM 6023 O O . VAL A 1 818 ? 5.764 35.570 -0.248 1.00 94.94 818 VAL A O 1
ATOM 6026 N N . THR A 1 819 ? 7.926 35.739 -0.850 1.00 92.81 819 THR A N 1
ATOM 6027 C CA . THR A 1 819 ? 8.259 36.785 0.126 1.00 92.81 819 THR A CA 1
ATOM 6028 C C . THR A 1 819 ? 7.334 37.992 -0.026 1.00 92.81 819 THR A C 1
ATOM 6030 O O . THR A 1 819 ? 7.191 38.572 -1.103 1.00 92.81 819 THR A O 1
ATOM 6033 N N . GLY A 1 820 ? 6.682 38.376 1.075 1.00 93.19 820 GLY A N 1
ATOM 6034 C CA . GLY A 1 820 ? 5.727 39.487 1.117 1.00 93.19 820 GLY A CA 1
ATOM 6035 C C . GLY A 1 820 ? 4.336 39.180 0.546 1.00 93.19 820 GLY A C 1
ATOM 6036 O O . GLY A 1 820 ? 3.478 40.058 0.589 1.00 93.19 820 GLY A O 1
ATOM 6037 N N . ASN A 1 821 ? 4.088 37.966 0.038 1.00 95.88 821 ASN A N 1
ATOM 6038 C CA . ASN A 1 821 ? 2.776 37.542 -0.473 1.00 95.88 821 ASN A CA 1
ATOM 6039 C C . ASN A 1 821 ? 2.081 36.498 0.418 1.00 95.88 821 ASN A C 1
ATOM 6041 O O . ASN A 1 821 ? 0.885 36.284 0.254 1.00 95.88 821 ASN A O 1
ATOM 6045 N N . VAL A 1 822 ? 2.793 35.906 1.384 1.00 95.06 822 VAL A N 1
ATOM 6046 C CA . VAL A 1 822 ? 2.240 35.050 2.450 1.00 95.06 822 VAL A CA 1
ATOM 6047 C C . VAL A 1 822 ? 2.270 35.829 3.776 1.00 95.06 822 VAL A C 1
ATOM 6049 O O . VAL A 1 822 ? 3.288 36.461 4.073 1.00 95.06 822 VAL A O 1
ATOM 6052 N N . PRO A 1 823 ? 1.181 35.851 4.571 1.00 94.44 823 PRO A N 1
ATOM 6053 C CA . PRO A 1 823 ? 1.144 36.597 5.823 1.00 94.44 823 PRO A CA 1
ATOM 6054 C C . PRO A 1 823 ? 2.067 35.971 6.877 1.00 94.44 823 PRO A C 1
ATOM 6056 O O . PRO A 1 823 ? 2.261 34.758 6.912 1.00 94.44 823 PRO A O 1
ATOM 6059 N N . ALA A 1 824 ? 2.618 36.814 7.751 1.00 94.19 824 ALA A N 1
ATOM 6060 C CA . ALA A 1 824 ? 3.433 36.370 8.878 1.00 94.19 824 ALA A CA 1
ATOM 6061 C C . ALA A 1 824 ? 2.582 35.715 9.982 1.00 94.19 824 ALA A C 1
ATOM 6063 O O . ALA A 1 824 ? 1.366 35.919 10.043 1.00 94.19 824 ALA A O 1
ATOM 6064 N N . HIS A 1 825 ? 3.249 34.973 10.869 1.00 97.50 825 HIS A N 1
ATOM 6065 C CA . HIS A 1 825 ? 2.634 34.385 12.054 1.00 97.50 825 HIS A CA 1
ATOM 6066 C C . HIS A 1 825 ? 2.079 35.473 12.991 1.00 97.50 825 HIS A C 1
ATOM 6068 O O . HIS A 1 825 ? 2.830 36.317 13.481 1.00 97.50 825 HIS A O 1
ATOM 6074 N N . ASP A 1 826 ? 0.768 35.451 13.233 1.00 97.69 826 ASP A N 1
ATOM 6075 C CA . ASP A 1 826 ? 0.058 36.356 14.138 1.00 97.69 826 ASP A CA 1
ATOM 6076 C C . ASP A 1 826 ? -1.259 35.711 14.610 1.00 97.69 826 ASP A C 1
ATOM 6078 O O . ASP A 1 826 ? -2.295 35.762 13.939 1.00 97.69 826 ASP A O 1
ATOM 6082 N N . ILE A 1 827 ? -1.228 35.108 15.802 1.00 96.88 827 ILE A N 1
ATOM 6083 C CA . ILE A 1 827 ? -2.388 34.448 16.425 1.00 96.88 827 ILE A CA 1
ATOM 6084 C C . ILE A 1 827 ? -3.532 35.436 16.711 1.00 96.88 827 ILE A C 1
ATOM 6086 O O . ILE A 1 827 ? -4.708 35.063 16.647 1.00 96.88 827 ILE A O 1
ATOM 6090 N N . GLY A 1 828 ? -3.215 36.693 17.035 1.00 96.44 828 GLY A N 1
ATOM 6091 C CA . GLY A 1 828 ? -4.213 37.724 17.311 1.00 96.44 828 GLY A CA 1
ATOM 6092 C C . GLY A 1 828 ? -4.988 38.092 16.049 1.00 96.44 828 GLY A C 1
ATOM 6093 O O . GLY A 1 828 ? -6.222 38.067 16.051 1.00 96.44 828 GLY A O 1
ATOM 6094 N N . ALA A 1 829 ? -4.265 38.348 14.957 1.00 95.69 829 ALA A N 1
ATOM 6095 C CA . ALA A 1 829 ? -4.852 38.593 13.644 1.00 95.69 829 ALA A CA 1
ATOM 6096 C C . ALA A 1 829 ? -5.635 37.374 13.132 1.00 95.69 829 ALA A C 1
ATOM 6098 O O . ALA A 1 829 ? -6.744 37.545 12.631 1.00 95.69 829 ALA A O 1
ATOM 6099 N N . ALA A 1 830 ? -5.130 36.152 13.341 1.00 97.31 830 ALA A N 1
ATOM 6100 C CA . ALA A 1 830 ? -5.833 34.927 12.964 1.00 97.31 830 ALA A CA 1
ATOM 6101 C C . ALA A 1 830 ? -7.194 34.792 13.672 1.00 97.31 830 ALA A C 1
ATOM 6103 O O . ALA A 1 830 ? -8.215 34.519 13.037 1.00 97.31 830 ALA A O 1
ATOM 6104 N N . LYS A 1 831 ? -7.243 35.040 14.988 1.00 96.69 831 LYS A N 1
ATOM 6105 C CA . LYS A 1 831 ? -8.503 35.046 15.750 1.00 96.69 831 LYS A CA 1
ATOM 6106 C C . LYS A 1 831 ? -9.451 36.134 15.247 1.00 96.69 831 LYS A C 1
ATOM 6108 O O . LYS A 1 831 ? -10.621 35.838 15.013 1.00 96.69 831 LYS A O 1
ATOM 6113 N N . ALA A 1 832 ? -8.940 37.345 15.021 1.00 93.88 832 ALA A N 1
ATOM 6114 C CA . ALA A 1 832 ? -9.727 38.464 14.513 1.00 93.88 832 ALA A CA 1
ATOM 6115 C C . ALA A 1 832 ? -10.304 38.199 13.110 1.00 93.88 832 ALA A C 1
ATOM 6117 O O . ALA A 1 832 ? -11.457 38.541 12.862 1.00 93.88 832 ALA A O 1
ATOM 6118 N N . ALA A 1 833 ? -9.550 37.550 12.218 1.00 92.38 833 ALA A N 1
ATOM 6119 C CA . ALA A 1 833 ? -10.012 37.163 10.886 1.00 92.38 833 ALA A CA 1
ATOM 6120 C C . ALA A 1 833 ? -11.145 36.124 10.954 1.00 92.38 833 ALA A C 1
ATOM 6122 O O . ALA A 1 833 ? -12.170 36.283 10.291 1.00 92.38 833 ALA A O 1
ATOM 6123 N N . LEU A 1 834 ? -11.039 35.117 11.832 1.00 96.31 834 LEU A N 1
ATOM 6124 C CA . LEU A 1 834 ? -12.140 34.173 12.082 1.00 96.31 834 LEU A CA 1
ATOM 6125 C C . LEU A 1 834 ? -13.370 34.880 12.662 1.00 96.31 834 LEU A C 1
ATOM 6127 O O . LEU A 1 834 ? -14.497 34.607 12.241 1.00 96.31 834 LEU A O 1
ATOM 6131 N N . ASP A 1 835 ? -13.171 35.828 13.580 1.00 93.88 835 ASP A N 1
ATOM 6132 C CA . ASP A 1 835 ? -14.261 36.628 14.130 1.00 93.88 835 ASP A CA 1
ATOM 6133 C C . ASP A 1 835 ? -14.931 37.508 13.054 1.00 93.88 835 ASP A C 1
ATOM 6135 O O . ASP A 1 835 ? -16.164 37.561 12.965 1.00 93.88 835 ASP A O 1
ATOM 6139 N N . ALA A 1 836 ? -14.160 38.139 12.173 1.00 90.81 836 ALA A N 1
ATOM 6140 C CA . ALA A 1 836 ? -14.693 38.896 11.042 1.00 90.81 836 ALA A CA 1
ATOM 6141 C C . ALA A 1 836 ? -15.464 37.994 10.060 1.00 90.81 836 ALA A C 1
ATOM 6143 O O . ALA A 1 836 ? -16.535 38.370 9.587 1.00 90.81 836 ALA A O 1
ATOM 6144 N N . ALA A 1 837 ? -14.986 36.767 9.842 1.00 91.38 837 ALA A N 1
ATOM 6145 C CA . ALA A 1 837 ? -15.638 35.754 9.014 1.00 91.38 837 ALA A CA 1
ATOM 6146 C C . ALA A 1 837 ? -16.874 35.104 9.675 1.00 91.38 837 ALA A C 1
ATOM 6148 O O . ALA A 1 837 ? -17.508 34.237 9.072 1.00 91.38 837 ALA A O 1
ATOM 6149 N N . GLY A 1 838 ? -17.254 35.510 10.893 1.00 94.25 838 GLY A N 1
ATOM 6150 C CA . GLY A 1 838 ? -18.456 35.029 11.589 1.00 94.25 838 GLY A CA 1
ATOM 6151 C C . GLY A 1 838 ? -18.270 33.741 12.397 1.00 94.25 838 GLY A C 1
ATOM 6152 O O . GLY A 1 838 ? -19.239 33.228 12.951 1.00 94.25 838 GLY A O 1
ATOM 6153 N N . TRP A 1 839 ? -17.045 33.229 12.509 1.00 96.44 839 TRP A N 1
ATOM 6154 C CA . TRP A 1 839 ? -16.715 32.091 13.362 1.00 96.44 839 TRP A CA 1
ATOM 6155 C C . TRP A 1 839 ? -16.545 32.568 14.800 1.00 96.44 839 TRP A C 1
ATOM 6157 O O . TRP A 1 839 ? -15.642 33.348 15.082 1.00 96.44 839 TRP A O 1
ATOM 6167 N N . ARG A 1 840 ? -17.396 32.130 15.728 1.00 95.44 840 ARG A N 1
ATOM 6168 C CA . ARG A 1 840 ? -17.341 32.515 17.154 1.00 95.44 840 ARG A CA 1
ATOM 6169 C C . ARG A 1 840 ? -16.916 31.335 18.008 1.00 95.44 840 ARG A C 1
ATOM 6171 O O . ARG A 1 840 ? -17.289 30.213 17.693 1.00 95.44 840 ARG A O 1
ATOM 6178 N N . ALA A 1 841 ? -16.166 31.572 19.082 1.00 93.19 841 ALA A N 1
ATOM 6179 C CA . ALA A 1 841 ? -15.805 30.508 20.018 1.00 93.19 841 ALA A CA 1
ATOM 6180 C C . ALA A 1 841 ? -17.067 29.852 20.608 1.00 93.19 841 ALA A C 1
ATOM 6182 O O . ALA A 1 841 ? -17.940 30.542 21.140 1.00 93.19 841 ALA A O 1
ATOM 6183 N N . GLY A 1 842 ? -17.171 28.530 20.478 1.00 90.38 842 GLY A N 1
ATOM 6184 C CA . GLY A 1 842 ? -18.205 27.723 21.108 1.00 90.38 842 GLY A CA 1
ATOM 6185 C C . GLY A 1 842 ? -17.900 27.438 22.585 1.00 90.38 842 GLY A C 1
ATOM 6186 O O . GLY A 1 842 ? -16.826 27.789 23.080 1.00 90.38 842 GLY A O 1
ATOM 6187 N N . PRO A 1 843 ? -18.828 26.780 23.302 1.00 87.19 843 PRO A N 1
ATOM 6188 C CA . PRO A 1 843 ? -18.669 26.459 24.725 1.00 87.19 843 PRO A CA 1
ATOM 6189 C C . PRO A 1 843 ? -17.460 25.568 25.043 1.00 87.19 843 PRO A C 1
ATOM 6191 O O . PRO A 1 843 ? -16.944 25.606 26.154 1.00 87.19 843 PRO A O 1
ATOM 6194 N N . ASP A 1 844 ? -17.011 24.773 24.075 1.00 89.94 844 ASP A N 1
ATOM 6195 C CA . ASP A 1 844 ? -15.865 23.867 24.162 1.00 89.94 844 ASP A CA 1
ATOM 6196 C C . ASP A 1 844 ? -14.579 24.461 23.559 1.00 89.94 844 ASP A C 1
ATOM 6198 O O . ASP A 1 844 ? -13.589 23.757 23.378 1.00 89.94 844 ASP A O 1
ATOM 6202 N N . GLY A 1 845 ? -14.587 25.756 23.226 1.00 91.56 845 GLY A N 1
ATOM 6203 C CA . GLY A 1 845 ? -13.454 26.463 22.626 1.00 91.56 845 GLY A CA 1
ATOM 6204 C C . GLY A 1 845 ? -13.318 26.284 21.111 1.00 91.56 845 GLY A C 1
ATOM 6205 O O . GLY A 1 845 ? -12.593 27.058 20.483 1.00 91.56 845 GLY A O 1
ATOM 6206 N N . VAL A 1 846 ? -14.047 25.346 20.495 1.00 96.69 846 VAL A N 1
ATOM 6207 C CA . VAL A 1 846 ? -14.070 25.179 19.035 1.00 96.69 846 VAL A CA 1
ATOM 6208 C C . VAL A 1 846 ? -14.993 26.220 18.418 1.00 96.69 846 VAL A C 1
ATOM 6210 O O . VAL A 1 846 ? -16.100 26.467 18.897 1.00 96.69 846 VAL A O 1
ATOM 6213 N N . ARG A 1 847 ? -14.548 26.868 17.342 1.00 96.81 847 ARG A N 1
ATOM 6214 C CA . ARG A 1 847 ? -15.316 27.923 16.689 1.00 96.81 847 ARG A CA 1
ATOM 6215 C C . ARG A 1 847 ? -16.497 27.365 15.898 1.00 96.81 847 ARG A C 1
ATOM 6217 O O . ARG A 1 847 ? -16.400 26.327 15.247 1.00 96.81 847 ARG A O 1
ATOM 6224 N N . VAL A 1 848 ? -17.606 28.099 15.919 1.00 96.06 848 VAL A N 1
ATOM 6225 C CA . VAL A 1 848 ? -18.877 27.749 15.281 1.00 96.06 848 VAL A CA 1
ATOM 6226 C C . VAL A 1 848 ? -19.381 28.918 14.431 1.00 96.06 848 VAL A C 1
ATOM 6228 O O . VAL A 1 848 ? -19.310 30.074 14.852 1.00 96.06 848 VAL A O 1
ATOM 6231 N N . LYS A 1 849 ? -19.909 28.612 13.244 1.00 94.94 849 LYS A N 1
ATOM 6232 C CA . LYS A 1 849 ? -20.611 29.537 12.343 1.00 94.94 849 LYS A CA 1
ATOM 6233 C C . LYS A 1 849 ? -21.835 28.825 11.775 1.00 94.94 849 LYS A C 1
ATOM 6235 O O . LYS A 1 849 ? -21.716 27.708 11.280 1.00 94.94 849 LYS A O 1
ATOM 6240 N N . ASP A 1 850 ? -23.012 29.437 11.883 1.00 91.75 850 ASP A N 1
ATOM 6241 C CA . ASP A 1 850 ? -24.278 28.881 11.374 1.00 91.75 850 ASP A CA 1
ATOM 6242 C C . ASP A 1 850 ? -24.556 27.434 11.843 1.00 91.75 850 ASP A C 1
ATOM 6244 O O . ASP A 1 850 ? -25.002 26.578 11.080 1.00 91.75 850 ASP A O 1
ATOM 6248 N N . GLY A 1 851 ? -24.228 27.133 13.106 1.00 89.06 851 GLY A N 1
ATOM 6249 C CA . GLY A 1 851 ? -24.372 25.797 13.700 1.00 89.06 851 GLY A CA 1
ATOM 6250 C C . GLY A 1 851 ? -23.324 24.766 13.255 1.00 89.06 851 GLY A C 1
ATOM 6251 O O . GLY A 1 851 ? -23.338 23.641 13.750 1.00 89.06 851 GLY A O 1
ATOM 6252 N N . LYS A 1 852 ? -22.391 25.129 12.366 1.00 92.50 852 LYS A N 1
ATOM 6253 C CA . LYS A 1 852 ? -21.282 24.273 11.921 1.00 92.50 852 LYS A CA 1
ATOM 6254 C C . LYS A 1 852 ? -20.015 24.584 12.701 1.00 92.50 852 LYS A C 1
ATOM 6256 O O . LYS A 1 852 ? -19.665 25.748 12.873 1.00 92.50 852 LYS A O 1
ATOM 6261 N N . ARG A 1 853 ? -19.317 23.541 13.146 1.00 95.69 853 ARG A N 1
ATOM 6262 C CA . ARG A 1 853 ? -18.000 23.641 13.793 1.00 95.69 853 ARG A C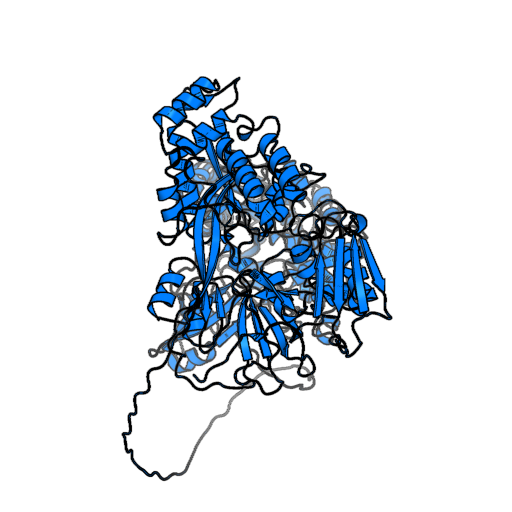A 1
ATOM 6263 C C . ARG A 1 853 ? -16.911 23.863 12.745 1.00 95.69 853 ARG A C 1
ATOM 6265 O O . ARG A 1 853 ? -17.043 23.376 11.622 1.00 95.69 853 ARG A O 1
ATOM 6272 N N . LEU A 1 854 ? -15.834 24.554 13.113 1.00 96.69 854 LEU A N 1
ATOM 6273 C CA . LEU A 1 854 ? -14.628 24.672 12.291 1.00 96.69 854 LEU A CA 1
ATOM 6274 C C . LEU A 1 854 ? -13.826 23.369 12.393 1.00 96.69 854 LEU A C 1
ATOM 6276 O O . LEU A 1 854 ? -12.767 23.330 13.012 1.00 96.69 854 LEU A O 1
ATOM 6280 N N . ALA A 1 855 ? -14.388 22.295 11.844 1.00 96.50 855 ALA A N 1
ATOM 6281 C CA . ALA A 1 855 ? -13.767 20.982 11.786 1.00 96.50 855 ALA A CA 1
ATOM 6282 C C . ALA A 1 855 ? -13.012 20.823 10.460 1.00 96.50 855 ALA A C 1
ATOM 6284 O O . ALA A 1 855 ? -13.576 21.088 9.399 1.00 96.50 855 ALA A O 1
ATOM 6285 N N . LEU A 1 856 ? -11.746 20.416 10.528 1.00 97.75 856 LEU A N 1
ATOM 6286 C CA . LEU A 1 856 ? -10.842 20.288 9.390 1.00 97.75 856 LEU A CA 1
ATOM 6287 C C . LEU A 1 856 ? -10.229 18.889 9.356 1.00 97.75 856 LEU A C 1
ATOM 6289 O O . LEU A 1 856 ? -9.549 18.471 10.293 1.00 97.75 856 LEU A O 1
ATOM 6293 N N . THR A 1 857 ? -10.405 18.191 8.242 1.00 97.62 857 THR A N 1
ATOM 6294 C CA . THR A 1 857 ? -9.642 16.987 7.911 1.00 97.62 857 THR A CA 1
ATOM 6295 C C . THR A 1 857 ? -8.378 17.390 7.162 1.00 97.62 857 THR A C 1
ATOM 6297 O O . THR A 1 857 ? -8.444 17.926 6.053 1.00 97.62 857 THR A O 1
ATOM 6300 N N . VAL A 1 858 ? -7.223 17.128 7.764 1.00 97.94 858 VAL A N 1
ATOM 6301 C CA . VAL A 1 858 ? -5.907 17.502 7.245 1.00 97.94 858 VAL A CA 1
ATOM 6302 C C . VAL A 1 858 ? -5.169 16.246 6.820 1.00 97.94 858 VAL A C 1
ATOM 6304 O O . VAL A 1 858 ? -4.884 15.373 7.641 1.00 97.94 858 VAL A O 1
ATOM 6307 N N . ILE A 1 859 ? -4.844 16.159 5.536 1.00 96.00 859 ILE A N 1
ATOM 6308 C CA . ILE A 1 859 ? -4.066 15.046 4.997 1.00 96.00 859 ILE A CA 1
ATOM 6309 C C . ILE A 1 859 ? -2.586 15.418 4.902 1.00 96.00 859 ILE A C 1
ATOM 6311 O O . ILE A 1 859 ? -2.244 16.555 4.577 1.00 96.00 859 ILE A O 1
ATOM 6315 N N . TYR A 1 860 ? -1.701 14.453 5.143 1.00 93.62 860 TYR A N 1
ATOM 6316 C CA . TYR A 1 860 ? -0.261 14.602 4.917 1.00 93.62 860 TYR A CA 1
ATOM 6317 C C . TYR A 1 860 ? 0.335 13.318 4.332 1.00 93.62 860 TYR A C 1
ATOM 6319 O O . TYR A 1 860 ? -0.106 12.208 4.637 1.00 93.62 860 TYR A O 1
ATOM 6327 N N . GLY A 1 861 ? 1.339 13.474 3.466 1.00 80.56 861 GLY A N 1
ATOM 6328 C CA . GLY A 1 861 ? 1.987 12.353 2.789 1.00 80.56 861 GLY A CA 1
ATOM 6329 C C . GLY A 1 861 ? 2.995 11.642 3.691 1.00 80.56 861 GLY A C 1
ATOM 6330 O O . GLY A 1 861 ? 4.010 12.230 4.058 1.00 80.56 861 GLY A O 1
ATOM 6331 N N . SER A 1 862 ? 2.787 10.355 3.982 1.00 75.56 862 SER A N 1
ATOM 6332 C CA . SER A 1 862 ? 3.754 9.535 4.736 1.00 75.56 862 SER A CA 1
ATOM 6333 C C . SER A 1 862 ? 5.079 9.336 3.985 1.00 75.56 862 SER A C 1
ATOM 6335 O O . SER A 1 862 ? 6.116 9.070 4.593 1.00 75.56 862 SER A O 1
ATOM 6337 N N . VAL A 1 863 ? 5.070 9.544 2.664 1.00 67.56 863 VAL A N 1
ATOM 6338 C CA . VAL A 1 863 ? 6.256 9.526 1.791 1.00 67.56 863 VAL A CA 1
ATOM 6339 C C . VAL A 1 863 ? 7.271 10.628 2.107 1.00 67.56 863 VAL A C 1
ATOM 6341 O O . VAL A 1 863 ? 8.437 10.485 1.752 1.00 67.56 863 VAL A O 1
ATOM 6344 N N . LEU A 1 864 ? 6.867 11.692 2.814 1.00 73.50 864 LEU A N 1
ATOM 6345 C CA . LEU A 1 864 ? 7.773 12.751 3.280 1.00 73.50 864 LEU A CA 1
ATOM 6346 C C . LEU A 1 864 ? 8.693 12.282 4.426 1.00 73.50 864 LEU A C 1
ATOM 6348 O O . LEU A 1 864 ? 9.576 13.020 4.862 1.00 73.50 864 LEU A O 1
ATOM 6352 N N . GLY A 1 865 ? 8.526 11.038 4.887 1.00 71.25 865 GLY A N 1
ATOM 6353 C CA . GLY A 1 865 ? 9.382 10.400 5.876 1.00 71.25 865 GLY A CA 1
ATOM 6354 C C . GLY A 1 865 ? 8.921 10.627 7.320 1.00 71.25 865 GLY A C 1
ATOM 6355 O O . GLY A 1 865 ? 7.834 11.149 7.569 1.00 71.25 865 GLY A O 1
ATOM 6356 N N . PRO A 1 866 ? 9.741 10.225 8.307 1.00 74.50 866 PRO A N 1
ATOM 6357 C CA . PRO A 1 866 ? 9.349 10.201 9.720 1.00 74.50 866 PRO A CA 1
ATOM 6358 C C . PRO A 1 866 ? 9.114 11.592 10.330 1.00 74.50 866 PRO A C 1
ATOM 6360 O O . PRO A 1 866 ? 8.579 11.693 11.426 1.00 74.50 866 PRO A O 1
ATOM 6363 N N . THR A 1 867 ? 9.506 12.668 9.645 1.00 84.19 867 THR A N 1
ATOM 6364 C CA . THR A 1 867 ? 9.306 14.054 10.093 1.00 84.19 867 THR A CA 1
ATOM 6365 C C . THR A 1 867 ? 7.930 14.617 9.735 1.00 84.19 867 THR A C 1
ATOM 6367 O O . THR A 1 867 ? 7.559 15.673 10.242 1.00 84.19 867 THR A O 1
ATOM 6370 N N . ALA A 1 868 ? 7.163 13.929 8.883 1.00 87.56 868 ALA A N 1
ATOM 6371 C CA . ALA A 1 868 ? 5.884 14.417 8.377 1.00 87.56 868 ALA A CA 1
ATOM 6372 C C . ALA A 1 868 ? 4.785 14.448 9.449 1.00 87.56 868 ALA A C 1
ATOM 6374 O O . ALA A 1 868 ? 4.093 15.455 9.575 1.00 87.56 868 ALA A O 1
ATOM 6375 N N . ALA A 1 869 ? 4.651 13.373 10.237 1.00 89.56 869 ALA A N 1
ATOM 6376 C CA . ALA A 1 869 ? 3.646 13.293 11.300 1.00 89.56 869 ALA A CA 1
ATOM 6377 C C . ALA A 1 869 ? 3.890 14.338 12.410 1.00 89.56 869 ALA A C 1
ATOM 6379 O O . ALA A 1 869 ? 2.989 15.145 12.636 1.00 89.56 869 ALA A O 1
ATOM 6380 N N . PRO A 1 870 ? 5.115 14.483 12.965 1.00 92.69 870 PRO A N 1
ATOM 6381 C CA . PRO A 1 870 ? 5.400 15.546 13.933 1.00 92.69 870 PRO A CA 1
ATOM 6382 C C . PRO A 1 870 ? 5.140 16.964 13.402 1.00 92.69 870 PRO A C 1
ATOM 6384 O O . PRO A 1 870 ? 4.683 17.837 14.137 1.00 92.69 870 PRO A O 1
ATOM 6387 N N . ALA A 1 871 ? 5.411 17.224 12.117 1.00 94.88 871 ALA A N 1
ATOM 6388 C CA . ALA A 1 871 ? 5.106 18.520 11.511 1.00 94.88 871 ALA A CA 1
ATOM 6389 C C . ALA A 1 871 ? 3.588 18.758 11.384 1.00 94.88 871 ALA A C 1
ATOM 6391 O O . ALA A 1 871 ? 3.117 19.866 11.640 1.00 94.88 871 ALA A O 1
ATOM 6392 N N . ALA A 1 872 ? 2.817 17.727 11.023 1.00 96.75 872 ALA A N 1
ATOM 6393 C CA . ALA A 1 872 ? 1.359 17.795 10.953 1.00 96.75 872 ALA A CA 1
ATOM 6394 C C . ALA A 1 872 ? 0.717 17.963 12.344 1.00 96.75 872 ALA A C 1
ATOM 6396 O O . ALA A 1 872 ? -0.235 18.727 12.490 1.00 96.75 872 ALA A O 1
ATOM 6397 N N . GLU A 1 873 ? 1.260 17.312 13.373 1.00 97.38 873 GLU A N 1
ATOM 6398 C CA . GLU A 1 873 ? 0.867 17.492 14.778 1.00 97.38 873 GLU A CA 1
ATOM 6399 C C . GLU A 1 873 ? 1.140 18.913 15.272 1.00 97.38 873 GLU A C 1
ATOM 6401 O O . GLU A 1 873 ? 0.277 19.513 15.914 1.00 97.38 873 GLU A O 1
ATOM 6406 N N . LEU A 1 874 ? 2.283 19.501 14.908 1.00 97.81 874 LEU A N 1
ATOM 6407 C CA . LEU A 1 874 ? 2.581 20.898 15.228 1.00 97.81 874 LEU A CA 1
ATOM 6408 C C . LEU A 1 874 ? 1.574 21.858 14.573 1.00 97.81 874 LEU A C 1
ATOM 6410 O O . LEU A 1 874 ? 1.063 22.765 15.231 1.00 97.81 874 LEU A O 1
ATOM 6414 N N . VAL A 1 875 ? 1.228 21.625 13.302 1.00 98.38 875 VAL A N 1
ATOM 6415 C CA . VAL A 1 875 ? 0.161 22.365 12.603 1.00 98.38 875 VAL A CA 1
ATOM 6416 C C . VAL A 1 875 ? -1.183 22.197 13.321 1.00 98.38 875 VAL A C 1
ATOM 6418 O O . VAL A 1 875 ? -1.884 23.182 13.561 1.00 98.38 875 VAL A O 1
ATOM 6421 N N . GLN A 1 876 ? -1.531 20.968 13.722 1.00 98.31 876 GLN A N 1
ATOM 6422 C CA . GLN A 1 876 ? -2.748 20.670 14.482 1.00 98.31 876 GLN A CA 1
ATOM 6423 C C . GLN A 1 876 ? -2.795 21.455 15.799 1.00 98.31 876 GLN A C 1
ATOM 6425 O O . GLN A 1 876 ? -3.830 22.031 16.138 1.00 98.31 876 GLN A O 1
ATOM 6430 N N . GLN A 1 877 ? -1.684 21.490 16.537 1.00 97.94 877 GLN A N 1
ATOM 6431 C CA . GLN A 1 877 ? -1.561 22.211 17.800 1.00 97.94 877 GLN A CA 1
ATOM 6432 C C . GLN A 1 877 ? -1.771 23.717 17.606 1.00 97.94 877 GLN A C 1
ATOM 6434 O O . GLN A 1 877 ? -2.606 24.303 18.294 1.00 97.94 877 GLN A O 1
ATOM 6439 N N . MET A 1 878 ? -1.088 24.327 16.634 1.00 98.31 878 MET A N 1
ATOM 6440 C CA . MET A 1 878 ? -1.215 25.758 16.330 1.00 98.31 878 MET A CA 1
ATOM 6441 C C . MET A 1 878 ? -2.646 26.142 15.916 1.00 98.31 878 MET A C 1
ATOM 6443 O O . MET A 1 878 ? -3.167 27.181 16.318 1.00 98.31 878 MET A O 1
ATOM 6447 N N . TRP A 1 879 ? -3.338 25.289 15.155 1.00 98.31 879 TRP A N 1
ATOM 6448 C CA . TRP A 1 879 ? -4.729 25.535 14.760 1.00 98.31 879 TRP A CA 1
ATOM 6449 C C . TRP A 1 879 ? -5.747 25.335 15.884 1.00 98.31 879 TRP A C 1
ATOM 6451 O O . TRP A 1 879 ? -6.746 26.059 15.940 1.00 98.31 879 TRP A O 1
ATOM 6461 N N . LYS A 1 880 ? -5.482 24.436 16.836 1.00 96.69 880 LYS A N 1
ATOM 6462 C CA . LYS A 1 880 ? -6.298 24.322 18.055 1.00 96.69 880 LYS A CA 1
ATOM 6463 C C . LYS A 1 880 ? -6.296 25.629 18.860 1.00 96.69 880 LYS A C 1
ATOM 6465 O O . LYS A 1 880 ? -7.339 26.007 19.388 1.00 96.69 880 LYS A O 1
ATOM 6470 N N . GLU A 1 881 ? -5.192 26.382 18.887 1.00 96.38 881 GLU A N 1
ATOM 6471 C CA . GLU A 1 881 ? -5.099 27.659 19.625 1.00 96.38 881 GLU A CA 1
ATOM 6472 C C . GLU A 1 881 ? -6.035 28.763 19.108 1.00 96.38 881 GLU A C 1
ATOM 6474 O O . GLU A 1 881 ? -6.405 29.679 19.857 1.00 96.38 881 GLU A O 1
ATOM 6479 N N . ILE A 1 882 ? -6.437 28.687 17.836 1.00 97.19 882 ILE A N 1
ATOM 6480 C CA . ILE A 1 882 ? -7.411 29.599 17.220 1.00 97.19 882 ILE A CA 1
ATOM 6481 C C . ILE A 1 882 ? -8.836 29.025 17.195 1.00 97.19 882 ILE A C 1
ATOM 6483 O O . ILE A 1 882 ? -9.744 29.695 16.700 1.00 97.19 882 ILE A O 1
ATOM 6487 N N . GLY A 1 883 ? -9.049 27.843 17.784 1.00 96.69 883 GLY A N 1
ATOM 6488 C CA . GLY A 1 883 ? -10.350 27.191 17.919 1.00 96.69 883 GLY A CA 1
ATOM 6489 C C . GLY A 1 883 ? -10.775 26.367 16.701 1.00 96.69 883 GLY A C 1
ATOM 6490 O O . GLY A 1 883 ? -11.973 26.255 16.448 1.00 96.69 883 GLY A O 1
ATOM 6491 N N . ALA A 1 884 ? -9.833 25.822 15.926 1.00 97.81 884 ALA A N 1
ATOM 6492 C CA . ALA A 1 884 ? -10.133 24.823 14.900 1.00 97.81 884 ALA A CA 1
ATOM 6493 C C . ALA A 1 884 ? -10.039 23.400 15.476 1.00 97.81 884 ALA A C 1
ATOM 6495 O O . ALA A 1 884 ? -9.130 23.078 16.241 1.00 97.81 884 ALA A O 1
ATOM 6496 N N . ASP A 1 885 ? -10.975 22.543 15.083 1.00 97.38 885 ASP A N 1
ATOM 6497 C CA . ASP A 1 885 ? -11.012 21.125 15.432 1.00 97.38 885 ASP A CA 1
ATOM 6498 C C . ASP A 1 885 ? -10.390 20.324 14.285 1.00 97.38 885 ASP A C 1
ATOM 6500 O O . ASP A 1 885 ? -10.912 20.311 13.174 1.00 97.38 885 ASP A O 1
ATOM 6504 N N . VAL A 1 886 ? -9.220 19.730 14.505 1.00 98.00 886 VAL A N 1
ATOM 6505 C CA . VAL A 1 886 ? -8.379 19.221 13.416 1.00 98.00 886 VAL A CA 1
ATOM 6506 C C . VAL A 1 886 ? -8.185 17.716 13.539 1.00 98.00 886 VAL A C 1
ATOM 6508 O O . VAL A 1 886 ? -7.607 17.233 14.511 1.00 98.00 886 VAL A O 1
ATOM 6511 N N . THR A 1 887 ? -8.585 16.981 12.504 1.00 97.69 887 THR A N 1
ATOM 6512 C CA . THR A 1 887 ? -8.329 15.544 12.347 1.00 97.69 887 THR A CA 1
ATOM 6513 C C . THR A 1 887 ? -7.187 15.332 11.360 1.00 97.69 887 THR A C 1
ATOM 6515 O O . THR A 1 887 ? -7.286 15.744 10.207 1.00 97.69 887 THR A O 1
ATOM 6518 N N . LEU A 1 888 ? -6.108 14.682 11.798 1.00 96.12 888 LEU A N 1
ATOM 6519 C CA . LEU A 1 888 ? -4.972 14.346 10.938 1.00 96.12 888 LEU A CA 1
ATOM 6520 C C . LEU A 1 888 ? -5.177 12.984 10.269 1.00 96.12 888 LEU A C 1
ATOM 6522 O O . LEU A 1 888 ? -5.620 12.030 10.907 1.00 96.12 888 LEU A O 1
ATOM 6526 N N . LYS A 1 889 ? -4.812 12.879 8.990 1.00 93.19 889 LYS A N 1
ATOM 6527 C CA . LYS A 1 889 ? -4.871 11.635 8.219 1.00 93.19 889 LYS A CA 1
ATOM 6528 C C . LYS A 1 889 ? -3.589 11.440 7.414 1.00 93.19 889 LYS A C 1
ATOM 6530 O O . LYS A 1 889 ? -3.348 12.130 6.423 1.00 93.19 889 LYS A O 1
ATOM 6535 N N . ALA A 1 890 ? -2.791 10.457 7.819 1.00 87.62 890 ALA A N 1
ATOM 6536 C CA . ALA A 1 890 ? -1.657 9.999 7.030 1.00 87.62 890 ALA A CA 1
ATOM 6537 C C . ALA A 1 890 ? -2.152 9.289 5.762 1.00 87.62 890 ALA A C 1
ATOM 6539 O O . ALA A 1 890 ? -3.039 8.435 5.825 1.00 87.62 890 ALA A O 1
ATOM 6540 N N . VAL A 1 891 ? -1.556 9.614 4.619 1.00 81.25 891 VAL A N 1
ATOM 6541 C CA . VAL A 1 891 ? -1.824 8.958 3.333 1.00 81.25 891 VAL A CA 1
ATOM 6542 C C . VAL A 1 891 ? -0.506 8.558 2.672 1.00 81.25 891 VAL A C 1
ATOM 6544 O O . VAL A 1 891 ? 0.464 9.315 2.692 1.00 81.25 891 VAL A O 1
ATOM 6547 N N . ASP A 1 892 ? -0.443 7.352 2.113 1.00 71.25 892 ASP A N 1
ATOM 6548 C CA . ASP A 1 892 ? 0.700 6.899 1.316 1.00 71.25 892 ASP A CA 1
ATOM 6549 C C . ASP A 1 892 ? 0.682 7.520 -0.094 1.00 71.25 892 ASP A C 1
ATOM 6551 O O . ASP A 1 892 ? -0.240 8.249 -0.453 1.00 71.25 892 ASP A O 1
ATOM 6555 N N . GLY A 1 893 ? 1.721 7.285 -0.903 1.00 63.38 893 GLY A N 1
ATOM 6556 C CA . GLY A 1 893 ? 1.855 7.916 -2.227 1.00 63.38 893 GLY A CA 1
ATOM 6557 C C . GLY A 1 893 ? 0.628 7.719 -3.141 1.00 63.38 893 GLY A C 1
ATOM 6558 O O . GLY A 1 893 ? 0.056 8.708 -3.612 1.00 63.38 893 GLY A O 1
ATOM 6559 N N . PRO A 1 894 ? 0.170 6.472 -3.369 1.00 64.25 894 PRO A N 1
ATOM 6560 C CA . PRO A 1 894 ? -1.068 6.213 -4.104 1.00 64.25 894 PRO A CA 1
ATOM 6561 C C . PRO A 1 894 ? -2.309 6.811 -3.421 1.00 64.25 894 PRO A C 1
ATOM 6563 O O . PRO A 1 894 ? -3.174 7.372 -4.097 1.00 64.25 894 PRO A O 1
ATOM 6566 N N . GLY A 1 895 ? -2.382 6.755 -2.088 1.00 71.00 895 GLY A N 1
ATOM 6567 C CA . GLY A 1 895 ? -3.466 7.316 -1.287 1.00 71.00 895 GLY A CA 1
ATOM 6568 C C . GLY A 1 895 ? -3.595 8.835 -1.393 1.00 71.00 895 GLY A C 1
ATOM 6569 O O . GLY A 1 895 ? -4.722 9.327 -1.443 1.00 71.00 895 GLY A O 1
ATOM 6570 N N . VAL A 1 896 ? -2.488 9.585 -1.501 1.00 77.19 896 VAL A N 1
ATOM 6571 C CA . VAL A 1 896 ? -2.499 11.036 -1.781 1.00 77.19 896 VAL A CA 1
ATOM 6572 C C . VAL A 1 896 ? -3.209 11.295 -3.106 1.00 77.19 896 VAL A C 1
ATOM 6574 O O . VAL A 1 896 ? -4.150 12.084 -3.154 1.00 77.19 896 VAL A O 1
ATOM 6577 N N . SER A 1 897 ? -2.818 10.578 -4.164 1.00 75.31 897 SER A N 1
ATOM 6578 C CA . SER A 1 897 ? -3.423 10.738 -5.492 1.00 75.31 897 SER A CA 1
ATOM 6579 C C . SER A 1 897 ? -4.918 10.408 -5.465 1.00 75.31 897 SER A C 1
ATOM 6581 O O . SER A 1 897 ? -5.741 11.192 -5.933 1.00 75.31 897 SER A O 1
ATOM 6583 N N . GLN A 1 898 ? -5.294 9.288 -4.845 1.00 77.19 898 GLN A N 1
ATOM 6584 C CA . GLN A 1 898 ? -6.698 8.895 -4.729 1.00 77.19 898 GLN A CA 1
ATOM 6585 C C . GLN A 1 898 ? -7.521 9.890 -3.896 1.00 77.19 898 GLN A C 1
ATOM 6587 O O . GLN A 1 898 ? -8.683 10.146 -4.210 1.00 77.19 898 GLN A O 1
ATOM 6592 N N . THR A 1 899 ? -6.936 10.465 -2.844 1.00 82.00 899 THR A N 1
ATOM 6593 C CA . THR A 1 899 ? -7.633 11.408 -1.959 1.00 82.00 899 THR A CA 1
ATOM 6594 C C . THR A 1 899 ? -7.819 12.772 -2.621 1.00 82.00 899 THR A C 1
ATOM 6596 O O . THR A 1 899 ? -8.914 13.333 -2.562 1.00 82.00 899 THR A O 1
ATOM 6599 N N . LEU A 1 900 ? -6.787 13.289 -3.296 1.00 84.56 900 LEU A N 1
ATOM 6600 C CA . LEU A 1 900 ? -6.852 14.575 -3.992 1.00 84.56 900 LEU A CA 1
ATOM 6601 C C . LEU A 1 900 ? -7.748 14.505 -5.235 1.00 84.56 900 LEU A C 1
ATOM 6603 O O . LEU A 1 900 ? -8.623 15.349 -5.402 1.00 84.56 900 LEU A O 1
ATOM 6607 N N . PHE A 1 901 ? -7.569 13.495 -6.090 1.00 80.12 901 PHE A N 1
ATOM 6608 C CA . PHE A 1 901 ? -8.212 13.444 -7.410 1.00 80.12 901 PHE A CA 1
ATOM 6609 C C . PHE A 1 901 ? -9.473 12.575 -7.471 1.00 80.12 901 PHE A C 1
ATOM 6611 O O . PHE A 1 901 ? -10.248 12.701 -8.416 1.00 80.12 901 PHE A O 1
ATOM 6618 N N . GLY A 1 902 ? -9.672 11.681 -6.498 1.00 77.50 902 GLY A N 1
ATOM 6619 C CA . GLY A 1 902 ? -10.774 10.718 -6.486 1.00 77.50 902 GLY A CA 1
ATOM 6620 C C . GLY A 1 902 ? -11.874 11.061 -5.486 1.00 77.50 902 GLY A C 1
ATOM 6621 O O . GLY A 1 902 ? -13.021 11.254 -5.881 1.00 77.50 902 GLY A O 1
ATOM 6622 N N . THR A 1 903 ? -11.550 11.094 -4.188 1.00 81.38 903 THR A N 1
ATOM 6623 C CA . THR A 1 903 ? -12.573 11.232 -3.132 1.00 81.38 903 THR A CA 1
ATOM 6624 C C . THR A 1 903 ? -12.917 12.680 -2.798 1.00 81.38 903 THR A C 1
ATOM 6626 O O . THR A 1 903 ? -14.068 12.959 -2.472 1.00 81.38 903 THR A O 1
ATOM 6629 N N . GLY A 1 904 ? -11.940 13.595 -2.832 1.00 81.88 904 GLY A N 1
ATOM 6630 C CA . GLY A 1 904 ? -12.129 14.984 -2.394 1.00 81.88 904 GLY A CA 1
ATOM 6631 C C . GLY A 1 904 ? -12.462 15.126 -0.900 1.00 81.88 904 GLY A C 1
ATOM 6632 O O . GLY A 1 904 ? -12.910 16.188 -0.463 1.00 81.88 904 GLY A O 1
ATOM 6633 N N . ASP A 1 905 ? -12.278 14.058 -0.114 1.00 86.19 905 ASP A N 1
ATOM 6634 C CA . ASP A 1 905 ? -12.638 14.009 1.305 1.00 86.19 905 ASP A CA 1
ATOM 6635 C C . ASP A 1 905 ? -11.490 14.488 2.204 1.00 86.19 905 ASP A C 1
ATOM 6637 O O . ASP A 1 905 ? -10.816 13.713 2.886 1.00 86.19 905 ASP A O 1
ATOM 6641 N N . TRP A 1 906 ? -11.218 15.787 2.107 1.00 95.00 906 TRP A N 1
ATOM 6642 C CA . TRP A 1 906 ? -10.191 16.511 2.849 1.00 95.00 906 TRP A CA 1
ATOM 6643 C C . TRP A 1 906 ? -10.524 18.012 2.839 1.00 95.00 906 TRP A C 1
ATOM 6645 O O . TRP A 1 906 ? -11.171 18.503 1.909 1.00 95.00 906 TRP A O 1
ATOM 6655 N N . ASP A 1 907 ? -10.080 18.745 3.859 1.00 97.62 907 ASP A N 1
ATOM 6656 C CA . ASP A 1 907 ? -10.230 20.204 3.950 1.00 97.62 907 ASP A CA 1
ATOM 6657 C C . ASP A 1 907 ? -8.896 20.920 3.709 1.00 97.62 907 ASP A C 1
ATOM 6659 O O . ASP A 1 907 ? -8.867 21.978 3.076 1.00 97.62 907 ASP A O 1
ATOM 6663 N N . VAL A 1 908 ? -7.788 20.324 4.165 1.00 98.12 908 VAL A N 1
ATOM 6664 C CA . VAL A 1 908 ? -6.427 20.830 3.943 1.00 98.12 908 VAL A CA 1
ATOM 6665 C C . VAL A 1 908 ? -5.483 19.693 3.552 1.00 98.12 908 VAL A C 1
ATOM 6667 O O . VAL A 1 908 ? -5.542 18.608 4.128 1.00 98.12 908 VAL A O 1
ATOM 6670 N N . SER A 1 909 ? -4.602 19.937 2.585 1.00 96.38 909 SER A N 1
ATOM 6671 C CA . SER A 1 909 ? -3.527 19.018 2.205 1.00 96.38 909 SER A CA 1
ATOM 6672 C C . SER A 1 909 ? -2.173 19.641 2.503 1.00 96.38 909 SER A C 1
ATOM 6674 O O . SER A 1 909 ? -1.892 20.743 2.041 1.00 96.38 909 SER A O 1
ATOM 6676 N N . LEU A 1 910 ? -1.341 18.911 3.246 1.00 95.50 910 LEU A N 1
ATOM 6677 C CA . LEU A 1 910 ? 0.077 19.205 3.481 1.00 95.50 910 LEU A CA 1
ATOM 6678 C C . LEU A 1 910 ? 0.995 18.396 2.545 1.00 95.50 910 LEU A C 1
ATOM 6680 O O . LEU A 1 910 ? 2.204 18.328 2.758 1.00 95.50 910 LEU A O 1
ATOM 6684 N N . ALA A 1 911 ? 0.425 17.697 1.557 1.00 86.00 911 ALA A N 1
ATOM 6685 C CA . ALA A 1 911 ? 1.190 16.960 0.560 1.00 86.00 911 ALA A CA 1
ATOM 6686 C C . ALA A 1 911 ? 1.616 17.915 -0.574 1.00 86.00 911 ALA A C 1
ATOM 6688 O O . ALA A 1 911 ? 0.731 18.483 -1.222 1.00 86.00 911 ALA A O 1
ATOM 6689 N N . PRO A 1 912 ? 2.928 18.092 -0.824 1.00 87.19 912 PRO A N 1
ATOM 6690 C CA . PRO A 1 912 ? 3.410 19.008 -1.849 1.00 87.19 912 PRO A CA 1
ATOM 6691 C C . PRO A 1 912 ? 3.202 18.454 -3.259 1.00 87.19 912 PRO A C 1
ATOM 6693 O O . PRO A 1 912 ? 3.243 17.240 -3.482 1.00 87.19 912 PRO A O 1
ATOM 6696 N N . MET A 1 913 ? 3.047 19.360 -4.222 1.00 83.19 913 MET A N 1
ATOM 6697 C CA . MET A 1 913 ? 3.020 19.059 -5.650 1.00 83.19 913 MET A CA 1
ATOM 6698 C C . MET A 1 913 ? 4.314 19.545 -6.315 1.00 83.19 913 MET A C 1
ATOM 6700 O O . MET A 1 913 ? 4.701 20.703 -6.199 1.00 83.19 913 MET A O 1
ATOM 6704 N N . GLY A 1 914 ? 4.998 18.652 -7.032 1.00 81.06 914 GLY A N 1
ATOM 6705 C CA . GLY A 1 914 ? 6.226 18.981 -7.757 1.00 81.06 914 GLY A CA 1
ATOM 6706 C C . GLY A 1 914 ? 5.971 19.229 -9.243 1.00 81.06 914 GLY A C 1
ATOM 6707 O O . GLY A 1 914 ? 5.381 18.381 -9.911 1.00 81.06 914 GLY A O 1
ATOM 6708 N N . PHE A 1 915 ? 6.472 20.347 -9.773 1.00 85.88 915 PHE A N 1
ATOM 6709 C CA . PHE A 1 915 ? 6.409 20.682 -11.200 1.00 85.88 915 PHE A CA 1
ATOM 6710 C C . PHE A 1 915 ? 7.770 21.174 -11.711 1.00 85.88 915 PHE A C 1
ATOM 6712 O O . PHE A 1 915 ? 8.523 21.819 -10.979 1.00 85.88 915 PHE A O 1
ATOM 6719 N N . SER A 1 916 ? 8.074 20.911 -12.983 1.00 84.88 916 SER A N 1
ATOM 6720 C CA . SER A 1 916 ? 9.314 21.371 -13.632 1.00 84.88 916 SER A CA 1
ATOM 6721 C C . SER A 1 916 ? 9.130 22.700 -14.368 1.00 84.88 916 SER A C 1
ATOM 6723 O O . SER A 1 916 ? 10.100 23.422 -14.600 1.00 84.88 916 SER A O 1
ATOM 6725 N N . LEU A 1 917 ? 7.891 23.032 -14.747 1.00 90.75 917 LEU A N 1
ATOM 6726 C CA . LEU A 1 917 ? 7.535 24.256 -15.464 1.00 90.75 917 LEU A CA 1
ATOM 6727 C C . LEU A 1 917 ? 6.258 24.886 -14.895 1.00 90.75 917 LEU A C 1
ATOM 6729 O O . LEU A 1 917 ? 5.329 24.150 -14.562 1.00 90.75 917 LEU A O 1
ATOM 6733 N N . PRO A 1 918 ? 6.141 26.228 -14.885 1.00 92.81 918 PRO A N 1
ATOM 6734 C CA . PRO A 1 918 ? 4.911 26.901 -14.464 1.00 92.81 918 PRO A CA 1
ATOM 6735 C C . PRO A 1 918 ? 3.661 26.447 -15.237 1.00 92.81 918 PRO A C 1
ATOM 6737 O O . PRO A 1 918 ? 2.593 26.281 -14.648 1.00 92.81 918 PRO A O 1
ATOM 6740 N N . SER A 1 919 ? 3.789 26.177 -16.545 1.00 92.06 919 SER A N 1
ATOM 6741 C CA . SER A 1 919 ? 2.658 25.736 -17.375 1.00 92.06 919 SER A CA 1
ATOM 6742 C C . SER A 1 919 ? 2.097 24.368 -16.972 1.00 92.06 919 SER A C 1
ATOM 6744 O O . SER A 1 919 ? 0.903 24.135 -17.148 1.00 92.06 919 SER A O 1
ATOM 6746 N N . GLN A 1 920 ? 2.909 23.497 -16.361 1.00 91.62 920 GLN A N 1
ATOM 6747 C CA . GLN A 1 920 ? 2.484 22.171 -15.892 1.00 91.62 920 GLN A CA 1
ATOM 6748 C C . GLN A 1 920 ? 1.564 22.242 -14.666 1.00 91.62 920 GLN A C 1
ATOM 6750 O O . GLN A 1 920 ? 0.773 21.328 -14.442 1.00 91.62 920 GLN A O 1
ATOM 6755 N N . ALA A 1 921 ? 1.636 23.324 -13.885 1.00 91.75 921 ALA A N 1
ATOM 6756 C CA . ALA A 1 921 ? 0.793 23.516 -12.710 1.00 91.75 921 ALA A CA 1
ATOM 6757 C C . ALA A 1 921 ? -0.631 23.980 -13.079 1.00 91.75 921 ALA A C 1
ATOM 6759 O O . ALA A 1 921 ? -1.586 23.718 -12.348 1.00 91.75 921 ALA A O 1
ATOM 6760 N N . VAL A 1 922 ? -0.810 24.627 -14.238 1.00 93.00 922 VAL A N 1
ATOM 6761 C CA . VAL A 1 922 ? -2.074 25.268 -14.654 1.00 93.00 922 VAL A CA 1
ATOM 6762 C C . VAL A 1 922 ? -3.308 24.361 -14.546 1.00 93.00 922 VAL A C 1
ATOM 6764 O O . VAL A 1 922 ? -4.307 24.829 -13.985 1.00 93.00 922 VAL A O 1
ATOM 6767 N N . PRO A 1 923 ? -3.296 23.093 -15.015 1.00 90.44 923 PRO A N 1
ATOM 6768 C CA . PRO A 1 923 ? -4.465 22.219 -14.907 1.00 90.44 923 PRO A CA 1
ATOM 6769 C C . PRO A 1 923 ? -4.911 21.983 -13.459 1.00 90.44 923 PRO A C 1
ATOM 6771 O O . PRO A 1 923 ? -6.110 21.895 -13.201 1.00 90.44 923 PRO A O 1
ATOM 6774 N N . PHE A 1 924 ? -3.965 21.939 -12.516 1.00 92.12 924 PHE A N 1
ATOM 6775 C CA . PHE A 1 924 ? -4.233 21.717 -11.093 1.00 92.12 924 PHE A CA 1
ATOM 6776 C C . PHE A 1 924 ? -4.665 22.983 -10.361 1.00 92.12 924 PHE A C 1
ATOM 6778 O O . PHE A 1 924 ? -5.336 22.888 -9.338 1.00 92.12 924 PHE A O 1
ATOM 6785 N N . LEU A 1 925 ? -4.281 24.159 -10.868 1.00 94.06 925 LEU A N 1
ATOM 6786 C CA . LEU A 1 925 ? -4.501 25.426 -10.170 1.00 94.06 925 LEU A CA 1
ATOM 6787 C C . LEU A 1 925 ? -5.673 26.250 -10.724 1.00 94.06 925 LEU A C 1
ATOM 6789 O O . LEU A 1 925 ? -6.290 27.022 -9.996 1.00 94.06 925 LEU A O 1
ATOM 6793 N N . SER A 1 926 ? -5.999 26.088 -12.009 1.00 93.75 926 SER A N 1
ATOM 6794 C CA . SER A 1 926 ? -7.093 26.816 -12.682 1.00 93.75 926 SER A CA 1
ATOM 6795 C C . SER A 1 926 ? -7.824 26.011 -13.759 1.00 93.75 926 SER A C 1
ATOM 6797 O O . SER A 1 926 ? -8.675 26.552 -14.467 1.00 93.75 926 SER A O 1
ATOM 6799 N N . GLY A 1 927 ? -7.500 24.723 -13.907 1.00 90.06 927 GLY A N 1
ATOM 6800 C CA . GLY A 1 927 ? -8.183 23.831 -14.836 1.00 90.06 927 GLY A CA 1
ATOM 6801 C C . GLY A 1 927 ? -9.593 23.451 -14.379 1.00 90.06 927 GLY A C 1
ATOM 6802 O O . GLY A 1 927 ? -10.120 23.949 -13.379 1.00 90.06 927 GLY A O 1
ATOM 6803 N N . ARG A 1 928 ? -10.212 22.525 -15.123 1.00 89.50 928 ARG A N 1
ATOM 6804 C CA . ARG A 1 928 ? -11.503 21.936 -14.739 1.00 89.50 928 ARG A CA 1
ATOM 6805 C C . ARG A 1 928 ? -11.359 21.199 -13.405 1.00 89.50 928 ARG A C 1
ATOM 6807 O O . ARG A 1 928 ? -10.343 20.554 -13.156 1.00 89.50 928 ARG A O 1
ATOM 6814 N N . THR A 1 929 ? -12.375 21.297 -12.559 1.00 90.94 929 THR A N 1
ATOM 6815 C CA . THR A 1 929 ? -12.425 20.588 -11.275 1.00 90.94 929 THR A CA 1
ATOM 6816 C C . THR A 1 929 ? -12.855 19.130 -11.471 1.00 90.94 929 THR A C 1
ATOM 6818 O O . THR A 1 929 ? -13.526 18.836 -12.468 1.00 90.94 929 THR A O 1
ATOM 6821 N N . PRO A 1 930 ? -12.539 18.220 -10.533 1.00 84.38 930 PRO A N 1
ATOM 6822 C CA . PRO A 1 930 ? -13.061 16.857 -10.549 1.00 84.38 930 PRO A CA 1
ATOM 6823 C C . PRO A 1 930 ? -14.599 16.810 -10.676 1.00 84.38 930 PRO A C 1
ATOM 6825 O O . PRO A 1 930 ? -15.278 17.703 -10.154 1.00 84.38 930 PRO A O 1
ATOM 6828 N N . PRO A 1 931 ? -15.162 15.795 -11.365 1.00 79.38 931 PRO A N 1
ATOM 6829 C CA . PRO A 1 931 ? -14.472 14.675 -12.024 1.00 79.38 931 PRO A CA 1
ATOM 6830 C C . PRO A 1 931 ? -13.920 15.001 -13.428 1.00 79.38 931 PRO A C 1
ATOM 6832 O O . PRO A 1 931 ? -13.241 14.172 -14.026 1.00 79.38 931 PRO A O 1
ATOM 6835 N N . ASP A 1 932 ? -14.194 16.194 -13.962 1.00 79.50 932 ASP A N 1
ATOM 6836 C CA . ASP A 1 932 ? -13.889 16.562 -15.353 1.00 79.50 932 ASP A CA 1
ATOM 6837 C C . ASP A 1 932 ? -12.467 17.122 -15.567 1.00 79.50 932 ASP A C 1
ATOM 6839 O O . ASP A 1 932 ? -12.112 17.522 -16.681 1.00 79.50 932 ASP A O 1
ATOM 6843 N N . GLY A 1 933 ? -11.657 17.214 -14.512 1.00 82.38 933 GLY A N 1
ATOM 6844 C CA . GLY A 1 933 ? -10.283 17.703 -14.574 1.00 82.38 933 GLY A CA 1
ATOM 6845 C C . GLY A 1 933 ? -9.536 17.570 -13.250 1.00 82.38 933 GLY A C 1
ATOM 6846 O O . GLY A 1 933 ? -10.012 16.930 -12.315 1.00 82.38 933 GLY A O 1
ATOM 6847 N N . THR A 1 934 ? -8.341 18.159 -13.186 1.00 87.75 934 THR A N 1
ATOM 6848 C CA . THR A 1 934 ? -7.360 17.938 -12.114 1.00 87.75 934 THR A CA 1
ATOM 6849 C C . THR A 1 934 ? -7.218 19.100 -11.132 1.00 87.75 934 THR A C 1
ATOM 6851 O O . THR A 1 934 ? -6.358 19.030 -10.257 1.00 87.75 934 THR A O 1
ATOM 6854 N N . ASN A 1 935 ? -8.059 20.140 -11.210 1.00 93.25 935 ASN A N 1
ATOM 6855 C CA . ASN A 1 935 ? -8.121 21.206 -10.200 1.00 93.25 935 ASN A CA 1
ATOM 6856 C C . ASN A 1 935 ? -8.781 20.689 -8.912 1.00 93.25 935 ASN A C 1
ATOM 6858 O O . ASN A 1 935 ? -9.945 20.971 -8.617 1.00 93.25 935 ASN A O 1
ATOM 6862 N N . PHE A 1 936 ? -8.029 19.862 -8.187 1.00 92.50 936 PHE A N 1
ATOM 6863 C CA . PHE A 1 936 ? -8.472 19.081 -7.033 1.00 92.50 936 PHE A CA 1
ATOM 6864 C C . PHE A 1 936 ? -8.900 19.946 -5.846 1.00 92.50 936 PHE A C 1
ATOM 6866 O O . PHE A 1 936 ? -9.757 19.547 -5.066 1.00 92.50 936 PHE A O 1
ATOM 6873 N N . ALA A 1 937 ? -8.327 21.143 -5.720 1.00 95.81 937 ALA A N 1
ATOM 6874 C CA . ALA A 1 937 ? -8.630 22.082 -4.649 1.00 95.81 937 ALA A CA 1
ATOM 6875 C C . ALA A 1 937 ? -9.807 23.019 -4.986 1.00 95.81 937 ALA A C 1
ATOM 6877 O O . ALA A 1 937 ? -10.139 23.885 -4.180 1.00 95.81 937 ALA A O 1
ATOM 6878 N N . HIS A 1 938 ? -10.454 22.863 -6.152 1.00 95.62 938 HIS A N 1
ATOM 6879 C CA . HIS A 1 938 ? -11.565 23.710 -6.611 1.00 95.62 938 HIS A CA 1
ATOM 6880 C C . HIS A 1 938 ? -11.237 25.215 -6.611 1.00 95.62 938 HIS A C 1
ATOM 6882 O O . HIS A 1 938 ? -12.096 26.060 -6.335 1.00 95.62 938 HIS A O 1
ATOM 6888 N N . MET A 1 939 ? -9.984 25.555 -6.918 1.00 96.06 939 MET A N 1
ATOM 6889 C CA . MET A 1 939 ? -9.492 26.928 -6.870 1.00 96.06 939 MET A CA 1
ATOM 6890 C C . MET A 1 939 ? -10.064 27.749 -8.020 1.00 96.06 939 MET A C 1
ATOM 6892 O O . MET A 1 939 ? -10.193 27.271 -9.150 1.00 96.06 939 MET A O 1
ATOM 6896 N N . ALA A 1 940 ? -10.416 28.997 -7.718 1.00 95.44 940 ALA A N 1
ATOM 6897 C CA . ALA A 1 940 ? -10.980 29.935 -8.677 1.00 95.44 940 ALA A CA 1
ATOM 6898 C C . ALA A 1 940 ? -10.377 31.326 -8.453 1.00 95.44 940 ALA A C 1
ATOM 6900 O O . ALA A 1 940 ? -10.896 32.125 -7.674 1.00 95.44 940 ALA A O 1
ATOM 6901 N N . ASN A 1 941 ? -9.285 31.613 -9.163 1.00 97.44 941 ASN A N 1
ATOM 6902 C CA . ASN A 1 941 ? -8.555 32.872 -9.059 1.00 97.44 941 ASN A CA 1
ATOM 6903 C C . ASN A 1 941 ? -8.475 33.560 -10.432 1.00 97.44 941 ASN A C 1
ATOM 6905 O O . ASN A 1 941 ? -7.785 33.108 -11.351 1.00 97.44 941 ASN A O 1
ATOM 6909 N N . ALA A 1 942 ? -9.227 34.653 -10.580 1.00 97.19 942 ALA A N 1
ATOM 6910 C CA . ALA A 1 942 ? -9.332 35.387 -11.840 1.00 97.19 942 ALA A CA 1
ATOM 6911 C C . ALA A 1 942 ? -8.030 36.114 -12.214 1.00 97.19 942 ALA A C 1
ATOM 6913 O O . ALA A 1 942 ? -7.697 36.179 -13.396 1.00 97.19 942 ALA A O 1
ATOM 6914 N N . GLU A 1 943 ? -7.284 36.617 -11.225 1.00 97.62 943 GLU A N 1
ATOM 6915 C CA . GLU A 1 943 ? -5.990 37.271 -11.446 1.00 97.62 943 GLU A CA 1
ATOM 6916 C C . GLU A 1 943 ? -4.954 36.248 -11.923 1.00 97.62 943 GLU A C 1
ATOM 6918 O O . GLU A 1 943 ? -4.331 36.463 -12.960 1.00 97.62 943 GLU A O 1
ATOM 6923 N N . TYR A 1 944 ? -4.861 35.089 -11.257 1.00 97.88 944 TYR A N 1
ATOM 6924 C CA . TYR A 1 944 ? -4.032 33.969 -11.714 1.00 97.88 944 TYR A CA 1
ATOM 6925 C C . TYR A 1 944 ? -4.384 33.567 -13.151 1.00 97.88 944 TYR A C 1
ATOM 6927 O O . TYR A 1 944 ? -3.514 33.510 -14.012 1.00 97.88 944 TYR A O 1
ATOM 6935 N N . THR A 1 945 ? -5.672 33.374 -13.450 1.00 97.00 945 THR A N 1
ATOM 6936 C CA . THR A 1 945 ? -6.132 32.964 -14.789 1.00 97.00 945 THR A CA 1
ATOM 6937 C C . THR A 1 945 ? -5.786 33.996 -15.872 1.00 97.00 945 THR A C 1
ATOM 6939 O O . THR A 1 945 ? -5.441 33.627 -16.997 1.00 97.00 945 THR A O 1
ATOM 6942 N N . ALA A 1 946 ? -5.872 35.292 -15.558 1.00 97.50 946 ALA A N 1
ATOM 6943 C CA . ALA A 1 946 ? -5.494 36.361 -16.479 1.00 97.50 946 ALA A CA 1
ATOM 6944 C C . ALA A 1 946 ? -3.980 36.370 -16.744 1.00 97.50 946 ALA A C 1
ATOM 6946 O O . ALA A 1 946 ? -3.573 36.410 -17.905 1.00 97.50 946 ALA A O 1
ATOM 6947 N N . GLN A 1 947 ? -3.168 36.250 -15.690 1.00 98.00 947 GLN A N 1
ATOM 6948 C CA . GLN A 1 947 ? -1.707 36.190 -15.791 1.00 98.00 947 GLN A CA 1
ATOM 6949 C C . GLN A 1 947 ? -1.230 34.938 -16.541 1.00 98.00 947 GLN A C 1
ATOM 6951 O O . GLN A 1 947 ? -0.351 35.030 -17.391 1.00 98.00 947 GLN A O 1
ATOM 6956 N N . VAL A 1 948 ? -1.864 33.779 -16.321 1.00 96.69 948 VAL A N 1
ATOM 6957 C CA . VAL A 1 948 ? -1.601 32.548 -17.089 1.00 96.69 948 VAL A CA 1
ATOM 6958 C C . VAL A 1 948 ? -1.884 32.752 -18.577 1.00 96.69 948 VAL A C 1
ATOM 6960 O O . VAL A 1 948 ? -1.101 32.311 -19.415 1.00 96.69 948 VAL A O 1
ATOM 6963 N N . ARG A 1 949 ? -2.984 33.430 -18.932 1.00 95.75 949 ARG A N 1
ATOM 6964 C CA . ARG A 1 949 ? -3.330 33.703 -20.336 1.00 95.75 949 ARG A CA 1
ATOM 6965 C C . ARG A 1 949 ? -2.308 34.615 -21.011 1.00 95.75 949 ARG A C 1
ATOM 6967 O O . ARG A 1 949 ? -1.968 34.378 -22.166 1.00 95.75 949 ARG A O 1
ATOM 6974 N N . GLU A 1 950 ? -1.839 35.640 -20.305 1.00 97.00 950 GLU A N 1
ATOM 6975 C CA . GLU A 1 950 ? -0.764 36.514 -20.779 1.00 97.00 950 GLU A CA 1
ATOM 6976 C C . GLU A 1 950 ? 0.538 35.725 -20.961 1.00 97.00 950 GLU A C 1
ATOM 6978 O O . GLU A 1 950 ? 1.119 35.737 -22.047 1.00 97.00 950 GLU A O 1
ATOM 6983 N N . ALA A 1 951 ? 0.941 34.965 -19.939 1.00 96.50 951 ALA A N 1
ATOM 6984 C CA . ALA A 1 951 ? 2.162 34.173 -19.950 1.00 96.50 951 ALA A CA 1
ATOM 6985 C C . ALA A 1 951 ? 2.174 33.141 -21.089 1.00 96.50 951 ALA A C 1
ATOM 6987 O O . ALA A 1 951 ? 3.156 33.048 -21.816 1.00 96.50 951 ALA A O 1
ATOM 6988 N N . ALA A 1 952 ? 1.069 32.419 -21.301 1.00 93.94 952 ALA A N 1
ATOM 6989 C CA . ALA A 1 952 ? 0.918 31.432 -22.373 1.00 93.94 952 ALA A CA 1
ATOM 6990 C C . ALA A 1 952 ? 1.040 32.030 -23.790 1.00 93.94 952 ALA A C 1
ATOM 6992 O O . ALA A 1 952 ? 1.357 31.315 -24.741 1.00 93.94 952 ALA A O 1
ATOM 6993 N N . GLY A 1 953 ? 0.803 33.338 -23.943 1.00 94.62 953 GLY A N 1
ATOM 6994 C CA . GLY A 1 953 ? 0.982 34.067 -25.199 1.00 94.62 953 GLY A CA 1
ATOM 6995 C C . GLY A 1 953 ? 2.435 34.447 -25.509 1.00 94.62 953 GLY A C 1
ATOM 6996 O O . GLY A 1 953 ? 2.722 34.854 -26.635 1.00 94.62 953 GLY A O 1
ATOM 6997 N N . LEU A 1 954 ? 3.352 34.300 -24.549 1.00 95.19 954 LEU A N 1
ATOM 6998 C CA . LEU A 1 954 ? 4.757 34.694 -24.650 1.00 95.19 954 LEU A CA 1
ATOM 6999 C C . LEU A 1 954 ? 5.656 33.451 -24.623 1.00 95.19 954 LEU A C 1
ATOM 7001 O O . LEU A 1 954 ? 5.458 32.551 -23.819 1.00 95.19 954 LEU A O 1
ATOM 7005 N N . ALA A 1 955 ? 6.658 33.382 -25.498 1.00 91.94 955 ALA A N 1
ATOM 7006 C CA . ALA A 1 955 ? 7.543 32.219 -25.574 1.00 91.94 955 ALA A CA 1
ATOM 7007 C C . ALA A 1 955 ? 8.721 32.320 -24.588 1.00 91.94 955 ALA A C 1
ATOM 7009 O O . ALA A 1 955 ? 9.374 33.361 -24.490 1.00 91.94 955 ALA A O 1
ATOM 7010 N N . GLY A 1 956 ? 9.040 31.212 -23.918 1.00 89.00 956 GLY A N 1
ATOM 7011 C CA . GLY A 1 956 ? 10.228 31.059 -23.079 1.00 89.00 956 GLY A CA 1
ATOM 7012 C C . GLY A 1 956 ? 10.315 32.094 -21.957 1.00 89.00 956 GLY A C 1
ATOM 7013 O O . GLY A 1 956 ? 9.315 32.421 -21.320 1.00 89.00 956 GLY A O 1
ATOM 7014 N N . GLU A 1 957 ? 11.513 32.630 -21.727 1.00 90.38 957 GLU A N 1
ATOM 7015 C CA . GLU A 1 957 ? 11.797 33.575 -20.635 1.00 90.38 957 GLU A CA 1
ATOM 7016 C C . GLU A 1 957 ? 10.952 34.857 -20.685 1.00 90.38 957 GLU A C 1
ATOM 7018 O O . GLU A 1 957 ? 10.669 35.447 -19.642 1.00 90.38 957 GLU A O 1
ATOM 7023 N N . ALA A 1 958 ? 10.478 35.266 -21.870 1.00 94.50 958 ALA A N 1
ATOM 7024 C CA . ALA A 1 958 ? 9.602 36.430 -22.009 1.00 94.50 958 ALA A CA 1
ATOM 7025 C C . ALA A 1 958 ? 8.279 36.268 -21.237 1.00 94.50 958 ALA A C 1
ATOM 7027 O O . ALA A 1 958 ? 7.670 37.264 -20.855 1.00 94.50 958 ALA A O 1
ATOM 7028 N N . SER A 1 959 ? 7.852 35.028 -20.967 1.00 95.94 959 SER A N 1
ATOM 7029 C CA . SER A 1 959 ? 6.661 34.725 -20.163 1.00 95.94 959 SER A CA 1
ATOM 7030 C C . SER A 1 959 ? 6.882 34.823 -18.648 1.00 95.94 959 SER A C 1
ATOM 7032 O O . SER A 1 959 ? 5.914 34.893 -17.890 1.00 95.94 959 SER A O 1
ATOM 7034 N N . CYS A 1 960 ? 8.133 34.837 -18.175 1.00 95.81 960 CYS A N 1
ATOM 7035 C CA . CYS A 1 960 ? 8.443 34.695 -16.752 1.00 95.81 960 CYS A CA 1
ATOM 7036 C C . CYS A 1 960 ? 7.889 35.801 -15.842 1.00 95.81 960 CYS A C 1
ATOM 7038 O O . CYS A 1 960 ? 7.417 35.459 -14.757 1.00 95.81 960 CYS A O 1
ATOM 7040 N N . PRO A 1 961 ? 7.873 37.094 -16.228 1.00 97.38 961 PRO A N 1
ATOM 7041 C CA . PRO A 1 961 ? 7.230 38.123 -15.412 1.00 97.38 961 PRO A CA 1
ATOM 7042 C C . PRO A 1 961 ? 5.745 37.836 -15.143 1.00 97.38 961 PRO A C 1
ATOM 7044 O O . PRO A 1 961 ? 5.302 37.972 -14.002 1.00 97.38 961 PRO A O 1
ATOM 7047 N N . ALA A 1 962 ? 5.005 37.378 -16.159 1.00 97.62 962 ALA A N 1
ATOM 7048 C CA . ALA A 1 962 ? 3.593 37.020 -16.037 1.00 97.62 962 ALA A CA 1
ATOM 7049 C C . ALA A 1 962 ? 3.400 35.733 -15.212 1.00 97.62 962 ALA A C 1
ATOM 7051 O O . ALA A 1 962 ? 2.520 35.682 -14.356 1.00 97.62 962 ALA A O 1
ATOM 7052 N N . TRP A 1 963 ? 4.272 34.725 -15.356 1.00 97.25 963 TRP A N 1
ATOM 7053 C CA . TRP A 1 963 ? 4.245 33.535 -14.488 1.00 97.25 963 TRP A CA 1
ATOM 7054 C C . TRP A 1 963 ? 4.497 33.861 -13.013 1.00 97.25 963 TRP A C 1
ATOM 7056 O O . TRP A 1 963 ? 3.764 33.391 -12.145 1.00 97.25 963 TRP A O 1
ATOM 7066 N N . LEU A 1 964 ? 5.484 34.710 -12.713 1.00 96.75 964 LEU A N 1
ATOM 7067 C CA . LEU A 1 964 ? 5.756 35.153 -11.343 1.00 96.75 964 LEU A CA 1
ATOM 7068 C C . LEU A 1 964 ? 4.604 35.999 -10.782 1.00 96.75 964 LEU A C 1
ATOM 7070 O O . LEU A 1 964 ? 4.310 35.921 -9.591 1.00 96.75 964 LEU A O 1
ATOM 7074 N N . ALA A 1 965 ? 3.943 36.808 -11.615 1.00 97.69 965 ALA A N 1
ATOM 7075 C CA . ALA A 1 965 ? 2.738 37.532 -11.222 1.00 97.69 965 ALA A CA 1
ATOM 7076 C C . ALA A 1 965 ? 1.564 36.579 -10.940 1.00 97.69 965 ALA A C 1
ATOM 7078 O O . ALA A 1 965 ? 0.848 36.781 -9.958 1.00 97.69 965 ALA A O 1
ATOM 7079 N N . ALA A 1 966 ? 1.411 35.515 -11.734 1.00 97.75 966 ALA A N 1
ATOM 7080 C CA . ALA A 1 966 ? 0.425 34.467 -11.503 1.00 97.75 966 ALA A CA 1
ATOM 7081 C C . ALA A 1 966 ? 0.650 33.789 -10.138 1.00 97.75 966 ALA A C 1
ATOM 7083 O O . ALA A 1 966 ? -0.269 33.742 -9.322 1.00 97.75 966 ALA A O 1
ATOM 7084 N N . GLU A 1 967 ? 1.871 33.338 -9.832 1.00 96.19 967 GLU A N 1
ATOM 7085 C CA . GLU A 1 967 ? 2.182 32.737 -8.523 1.00 96.19 967 GLU A CA 1
ATOM 7086 C C . GLU A 1 967 ? 1.878 33.691 -7.357 1.00 96.19 967 GLU A C 1
ATOM 7088 O O . GLU A 1 967 ? 1.215 33.308 -6.394 1.00 96.19 967 GLU A O 1
ATOM 7093 N N . LYS A 1 968 ? 2.268 34.968 -7.472 1.00 97.62 968 LYS A N 1
ATOM 7094 C CA . LYS A 1 968 ? 1.947 35.986 -6.456 1.00 97.62 968 LYS A CA 1
ATOM 7095 C C . LYS A 1 968 ? 0.442 36.119 -6.231 1.00 97.62 968 LYS A C 1
ATOM 7097 O O . LYS A 1 968 ? 0.020 36.299 -5.089 1.00 97.62 968 LYS A O 1
ATOM 7102 N N . ALA A 1 969 ? -0.368 36.041 -7.288 1.00 97.88 969 ALA A N 1
ATOM 7103 C CA . ALA A 1 969 ? -1.823 36.110 -7.179 1.00 97.88 969 ALA A CA 1
ATOM 7104 C C . ALA A 1 969 ? -2.402 34.936 -6.373 1.00 97.88 969 ALA A C 1
ATOM 7106 O O . ALA A 1 969 ? -3.308 35.151 -5.566 1.00 97.88 969 ALA A O 1
ATOM 7107 N N . LEU A 1 970 ? -1.860 33.722 -6.539 1.00 97.12 970 LEU A N 1
ATOM 7108 C CA . LEU A 1 970 ? -2.252 32.550 -5.744 1.00 97.12 970 LEU A CA 1
ATOM 7109 C C . LEU A 1 970 ? -1.891 32.730 -4.270 1.00 97.12 970 LEU A C 1
ATOM 7111 O O . LEU A 1 970 ? -2.719 32.484 -3.395 1.00 97.12 970 LEU A O 1
ATOM 7115 N N . PHE A 1 971 ? -0.672 33.192 -3.988 1.00 97.00 971 PHE A N 1
ATOM 7116 C CA . PHE A 1 971 ? -0.175 33.304 -2.616 1.00 97.00 971 PHE A CA 1
ATOM 7117 C C . PHE A 1 971 ? -0.869 34.422 -1.838 1.00 97.00 971 PHE A C 1
ATOM 7119 O O . PHE A 1 971 ? -1.272 34.208 -0.700 1.00 97.00 971 PHE A O 1
ATOM 7126 N N . LYS A 1 972 ? -1.142 35.573 -2.469 1.00 96.25 972 LYS A N 1
ATOM 7127 C CA . LYS A 1 972 ? -1.923 36.663 -1.848 1.00 96.25 972 LYS A CA 1
ATOM 7128 C C . LYS A 1 972 ? -3.331 36.223 -1.434 1.00 96.25 972 LYS A C 1
ATOM 7130 O O . LYS A 1 972 ? -3.852 36.691 -0.416 1.00 96.25 972 LYS A O 1
ATOM 7135 N N . LYS A 1 973 ? -3.937 35.345 -2.243 1.00 95.94 973 LYS A N 1
ATOM 7136 C CA . LYS A 1 973 ? -5.249 34.724 -2.013 1.00 95.94 973 LYS A CA 1
ATOM 7137 C C . LYS A 1 973 ? -5.181 33.455 -1.167 1.00 95.94 973 LYS A C 1
ATOM 7139 O O . LYS A 1 973 ? -6.231 32.911 -0.823 1.00 95.94 973 LYS A O 1
ATOM 7144 N N . LEU A 1 974 ? -3.979 33.002 -0.810 1.00 96.69 974 LEU A N 1
ATOM 7145 C CA . LEU A 1 974 ? -3.734 31.781 -0.043 1.00 96.69 974 LEU A CA 1
ATOM 7146 C C . LEU A 1 974 ? -4.430 30.573 -0.665 1.00 96.69 974 LEU A C 1
ATOM 7148 O O . LEU A 1 974 ? -4.998 29.737 0.031 1.00 96.69 974 LEU A O 1
ATOM 7152 N N . ASP A 1 975 ? -4.435 30.526 -1.995 1.00 95.12 975 ASP A N 1
ATOM 7153 C CA . ASP A 1 975 ? -4.923 29.374 -2.745 1.00 95.12 975 ASP A CA 1
ATOM 7154 C C . ASP A 1 975 ? -3.983 28.180 -2.526 1.00 95.12 975 ASP A C 1
ATOM 7156 O O . ASP A 1 975 ? -4.427 27.059 -2.279 1.00 95.12 975 ASP A O 1
ATOM 7160 N N . VAL A 1 976 ? -2.681 28.478 -2.516 1.00 95.62 976 VAL A N 1
ATOM 7161 C CA . VAL A 1 976 ? -1.577 27.577 -2.178 1.00 95.62 976 VAL A CA 1
ATOM 7162 C C . VAL A 1 976 ? -0.608 28.337 -1.273 1.00 95.62 976 VAL A C 1
ATOM 7164 O O . VAL A 1 976 ? -0.383 29.531 -1.483 1.00 95.62 976 VAL A O 1
ATOM 7167 N N . VAL A 1 977 ? -0.037 27.673 -0.268 1.00 97.00 977 VAL A N 1
ATOM 7168 C CA . VAL A 1 977 ? 0.950 28.272 0.645 1.00 97.00 977 VAL A CA 1
ATOM 7169 C C . VAL A 1 977 ? 2.210 27.407 0.694 1.00 97.00 977 VAL A C 1
ATOM 7171 O O . VAL A 1 977 ? 2.278 26.475 1.499 1.00 97.00 977 VAL A O 1
ATOM 7174 N N . PRO A 1 978 ? 3.217 27.684 -0.148 1.00 95.19 978 PRO A N 1
ATOM 7175 C CA . PRO A 1 978 ? 4.523 27.053 -0.024 1.00 95.19 978 PRO A CA 1
ATOM 7176 C C . PRO A 1 978 ? 5.293 27.692 1.137 1.00 95.19 978 PRO A C 1
ATOM 7178 O O . PRO A 1 978 ? 5.260 28.910 1.321 1.00 95.19 978 PRO A O 1
ATOM 7181 N N . PHE A 1 979 ? 5.996 26.884 1.930 1.00 94.94 979 PHE A N 1
ATOM 7182 C CA . PHE A 1 979 ? 6.706 27.396 3.107 1.00 94.94 979 PHE A CA 1
ATOM 7183 C C . PHE A 1 979 ? 8.116 26.852 3.306 1.00 94.94 979 PHE A C 1
ATOM 7185 O O . PHE A 1 979 ? 8.959 27.563 3.855 1.00 94.94 979 PHE A O 1
ATOM 7192 N N . VAL A 1 980 ? 8.423 25.642 2.834 1.00 93.88 980 VAL A N 1
ATOM 7193 C CA . VAL A 1 980 ? 9.790 25.119 2.915 1.00 93.88 980 VAL A CA 1
ATOM 7194 C C . VAL A 1 980 ? 10.151 24.300 1.682 1.00 93.88 980 VAL A C 1
ATOM 7196 O O . VAL A 1 980 ? 9.415 23.417 1.242 1.00 93.88 980 VAL A O 1
ATOM 7199 N N . ASN A 1 981 ? 11.328 24.587 1.146 1.00 90.62 981 ASN A N 1
ATOM 7200 C CA . ASN A 1 981 ? 12.015 23.768 0.165 1.00 90.62 981 ASN A CA 1
ATOM 7201 C C . ASN A 1 981 ? 13.044 22.899 0.881 1.00 90.62 981 ASN A C 1
ATOM 7203 O O . ASN A 1 981 ? 13.596 23.294 1.910 1.00 90.62 981 ASN A O 1
ATOM 7207 N N . THR A 1 982 ? 13.360 21.741 0.317 1.00 87.00 982 THR A N 1
ATOM 7208 C CA . THR A 1 982 ? 14.491 20.945 0.791 1.00 87.00 982 THR A CA 1
ATOM 7209 C C . THR A 1 982 ? 15.417 20.582 -0.352 1.00 87.00 982 THR A C 1
ATOM 7211 O O . THR A 1 982 ? 14.980 20.340 -1.479 1.00 87.00 982 THR A O 1
ATOM 7214 N N . VAL A 1 983 ? 16.709 20.535 -0.043 1.00 82.75 983 VAL A N 1
ATOM 7215 C CA . VAL A 1 983 ? 17.707 19.956 -0.934 1.00 82.75 983 VAL A CA 1
ATOM 7216 C C . VAL A 1 983 ? 17.741 18.463 -0.666 1.00 82.75 983 VAL A C 1
ATOM 7218 O O . VAL A 1 983 ? 18.045 18.018 0.442 1.00 82.75 983 VAL A O 1
ATOM 7221 N N . THR A 1 984 ? 17.426 17.693 -1.696 1.00 79.25 984 THR A N 1
ATOM 7222 C CA . THR A 1 984 ? 17.440 16.241 -1.647 1.00 79.25 984 THR A CA 1
ATOM 7223 C C . THR A 1 984 ? 18.679 15.725 -2.383 1.00 79.25 984 THR A C 1
ATOM 7225 O O . THR A 1 984 ? 18.701 15.725 -3.614 1.00 79.25 984 THR A O 1
ATOM 7228 N N . PRO A 1 985 ? 19.716 15.266 -1.669 1.00 87.69 985 PRO A N 1
ATOM 7229 C CA . PRO A 1 985 ? 20.889 14.677 -2.298 1.00 87.69 985 PRO A CA 1
ATOM 7230 C C . PRO A 1 985 ? 20.587 13.275 -2.835 1.00 87.69 985 PRO A C 1
ATOM 7232 O O . PRO A 1 985 ? 20.006 12.425 -2.149 1.00 87.69 985 PRO A O 1
ATOM 7235 N N . ILE A 1 986 ? 21.069 13.001 -4.045 1.00 92.31 986 ILE A N 1
ATOM 7236 C CA . ILE A 1 986 ? 21.299 11.639 -4.524 1.00 92.31 986 ILE A CA 1
ATOM 7237 C C . ILE A 1 986 ? 22.776 11.339 -4.285 1.00 92.31 986 ILE A C 1
ATOM 7239 O O . ILE A 1 986 ? 23.653 11.839 -4.992 1.00 92.31 986 ILE A O 1
ATOM 7243 N N . PHE A 1 987 ? 23.050 10.551 -3.247 1.00 94.12 987 PHE A N 1
ATOM 7244 C CA . PHE A 1 987 ? 24.410 10.178 -2.870 1.00 94.12 987 PHE A CA 1
ATOM 7245 C C . PHE A 1 987 ? 24.964 9.142 -3.837 1.00 94.12 987 PHE A C 1
ATOM 7247 O O . PHE A 1 987 ? 24.245 8.220 -4.218 1.00 94.12 987 PHE A O 1
ATOM 7254 N N . GLY A 1 988 ? 26.243 9.273 -4.182 1.00 93.56 988 GLY A N 1
ATOM 7255 C CA . GLY A 1 988 ? 27.004 8.308 -4.958 1.00 93.56 988 GLY A CA 1
ATOM 7256 C C . GLY A 1 988 ? 28.145 7.674 -4.161 1.00 93.56 988 GLY A C 1
ATOM 7257 O O . GLY A 1 988 ? 28.785 8.323 -3.330 1.00 93.56 988 GLY A O 1
ATOM 7258 N N . SER A 1 989 ? 28.405 6.396 -4.431 1.00 91.88 989 SER A N 1
ATOM 7259 C CA . SER A 1 989 ? 29.536 5.629 -3.898 1.00 91.88 989 SER A CA 1
ATOM 7260 C C . SER A 1 989 ? 30.205 4.838 -5.021 1.00 91.88 989 SER A C 1
ATOM 7262 O O . SER A 1 989 ? 29.535 4.104 -5.759 1.00 91.88 989 SER A O 1
ATOM 7264 N N . ASP A 1 990 ? 31.520 5.026 -5.184 1.00 90.50 990 ASP A N 1
ATOM 7265 C CA . ASP A 1 990 ? 32.315 4.494 -6.301 1.00 90.50 990 ASP A CA 1
ATOM 7266 C C . ASP A 1 990 ? 31.748 4.886 -7.681 1.00 90.50 990 ASP A C 1
ATOM 7268 O O . ASP A 1 990 ? 31.990 4.220 -8.693 1.00 90.50 990 ASP A O 1
ATOM 7272 N N . ALA A 1 991 ? 30.947 5.951 -7.725 1.00 92.75 991 ALA A N 1
ATOM 7273 C CA . ALA A 1 991 ? 30.273 6.437 -8.913 1.00 92.75 991 ALA A CA 1
ATOM 7274 C C . ALA A 1 991 ? 29.965 7.932 -8.789 1.00 92.75 991 ALA A C 1
ATOM 7276 O O . ALA A 1 991 ? 29.610 8.423 -7.716 1.00 92.75 991 ALA A O 1
ATOM 7277 N N . ARG A 1 992 ? 30.056 8.641 -9.914 1.00 92.38 992 ARG A N 1
ATOM 7278 C CA . ARG A 1 992 ? 29.601 10.028 -10.069 1.00 92.38 992 ARG A CA 1
ATOM 7279 C C . ARG A 1 992 ? 28.630 10.133 -11.226 1.00 92.38 992 ARG A C 1
ATOM 7281 O O . ARG A 1 992 ? 28.688 9.322 -12.147 1.00 92.38 992 ARG A O 1
ATOM 7288 N N . PHE A 1 993 ? 27.752 11.120 -11.165 1.00 92.00 993 PHE A N 1
ATOM 7289 C CA . PHE A 1 993 ? 26.720 11.365 -12.162 1.00 92.00 993 PHE A CA 1
ATOM 7290 C C . PHE A 1 993 ? 26.204 12.795 -12.033 1.00 92.00 993 PHE A C 1
ATOM 7292 O O . PHE A 1 993 ? 26.334 13.421 -10.983 1.00 92.00 993 PHE A O 1
ATOM 7299 N N . GLU A 1 994 ? 25.591 13.292 -13.094 1.00 88.50 994 GLU A N 1
ATOM 7300 C CA . GLU A 1 994 ? 24.815 14.522 -13.080 1.00 88.50 994 GLU A CA 1
ATOM 7301 C C . GLU A 1 994 ? 23.322 14.205 -13.004 1.00 88.50 994 GLU A C 1
ATOM 7303 O O . GLU A 1 994 ? 22.874 13.115 -13.383 1.00 88.50 994 GLU A O 1
ATOM 7308 N N . LEU A 1 995 ? 22.550 15.180 -12.530 1.00 86.25 995 LEU A N 1
ATOM 7309 C CA . LEU A 1 995 ? 21.096 15.121 -12.554 1.00 86.25 995 LEU A CA 1
ATOM 7310 C C . LEU A 1 995 ? 20.559 15.971 -13.701 1.00 86.25 995 LEU A C 1
ATOM 7312 O O . LEU A 1 995 ? 21.134 16.998 -14.062 1.00 86.25 995 LEU A O 1
ATOM 7316 N N . SER A 1 996 ? 19.431 15.543 -14.250 1.00 80.00 996 SER A N 1
ATOM 7317 C CA . SER A 1 996 ? 18.592 16.334 -15.139 1.00 80.00 996 SER A CA 1
ATOM 7318 C C . SER A 1 996 ? 17.146 16.123 -14.712 1.00 80.00 996 SER A C 1
ATOM 7320 O O . SER A 1 996 ? 16.700 14.983 -14.585 1.00 80.00 996 SER A O 1
ATOM 7322 N N . GLU A 1 997 ? 16.450 17.217 -14.392 1.00 76.12 997 GLU A N 1
ATOM 7323 C CA . GLU A 1 997 ? 15.052 17.197 -13.927 1.00 76.12 997 GLU A CA 1
ATOM 7324 C C . GLU A 1 997 ? 14.812 16.192 -12.775 1.00 76.12 997 GLU A C 1
ATOM 7326 O O . GLU A 1 997 ? 13.822 15.465 -12.740 1.00 76.12 997 GLU A O 1
ATOM 7331 N N . GLY A 1 998 ? 15.756 16.125 -11.826 1.00 78.38 998 GLY A N 1
ATOM 7332 C CA . GLY A 1 998 ? 15.682 15.262 -10.638 1.00 78.38 998 GLY A CA 1
ATOM 7333 C C . GLY A 1 998 ? 16.042 13.785 -10.858 1.00 78.38 998 GLY A C 1
ATOM 7334 O O . GLY A 1 998 ? 16.044 13.020 -9.895 1.00 78.38 998 GLY A O 1
ATOM 7335 N N . SER A 1 999 ? 16.383 13.374 -12.084 1.00 86.44 999 SER A N 1
ATOM 7336 C CA . SER A 1 999 ? 16.805 12.003 -12.410 1.00 86.44 999 SER A CA 1
ATOM 7337 C C . SER A 1 999 ? 18.287 11.934 -12.774 1.00 86.44 999 SER A C 1
ATOM 7339 O O . SER A 1 999 ? 18.843 12.880 -13.330 1.00 86.44 999 SER A O 1
ATOM 7341 N N . ILE A 1 1000 ? 18.934 10.801 -12.481 1.00 90.75 1000 ILE A N 1
ATOM 7342 C CA . ILE A 1 1000 ? 20.315 10.543 -12.913 1.00 90.75 1000 ILE A CA 1
ATOM 7343 C C . ILE A 1 1000 ? 20.361 10.514 -14.439 1.00 90.75 1000 ILE A C 1
ATOM 7345 O O . ILE A 1 1000 ? 19.647 9.729 -15.058 1.00 90.75 1000 ILE A O 1
ATOM 7349 N N . LEU A 1 1001 ? 21.230 11.330 -15.039 1.00 88.88 1001 LEU A N 1
ATOM 7350 C CA . LEU A 1 1001 ? 21.448 11.330 -16.481 1.00 88.88 1001 LEU A CA 1
ATOM 7351 C C . LEU A 1 1001 ? 22.401 10.177 -16.852 1.00 88.88 1001 LEU A C 1
ATOM 7353 O O . LEU A 1 1001 ? 23.602 10.280 -16.572 1.00 88.88 1001 LEU A O 1
ATOM 7357 N N . PRO A 1 1002 ? 21.937 9.085 -17.498 1.00 91.00 1002 PRO A N 1
ATOM 7358 C CA . PRO A 1 1002 ? 22.721 7.847 -17.587 1.00 91.00 1002 PRO A CA 1
ATOM 7359 C C . PRO A 1 1002 ? 24.055 7.994 -18.325 1.00 91.00 1002 PRO A C 1
ATOM 7361 O O . PRO A 1 1002 ? 25.030 7.312 -18.008 1.00 91.00 1002 PRO A O 1
ATOM 7364 N N . SER A 1 1003 ? 24.122 8.915 -19.288 1.00 87.12 1003 SER A N 1
ATOM 7365 C CA . SER A 1 1003 ? 25.328 9.202 -20.067 1.00 87.12 1003 SER A CA 1
ATOM 7366 C C . SER A 1 1003 ? 26.455 9.845 -19.250 1.00 87.12 1003 SER A C 1
ATOM 7368 O O . SER A 1 1003 ? 27.624 9.776 -19.635 1.00 87.12 1003 SER A O 1
ATOM 7370 N N . THR A 1 1004 ? 26.138 10.419 -18.090 1.00 88.88 1004 THR A N 1
ATOM 7371 C CA . THR A 1 1004 ? 27.108 11.080 -17.201 1.00 88.88 1004 THR A CA 1
ATOM 7372 C C . THR A 1 1004 ? 27.650 10.164 -16.110 1.00 88.88 1004 THR A C 1
ATOM 7374 O O . THR A 1 1004 ? 28.578 10.549 -15.402 1.00 88.88 1004 THR A O 1
ATOM 7377 N N . ILE A 1 1005 ? 27.128 8.937 -15.988 1.00 91.69 1005 ILE A N 1
ATOM 7378 C CA . ILE A 1 1005 ? 27.589 7.990 -14.970 1.00 91.69 1005 ILE A CA 1
ATOM 7379 C C . ILE A 1 1005 ? 29.063 7.652 -15.220 1.00 91.69 1005 ILE A C 1
ATOM 7381 O O . ILE A 1 1005 ? 29.446 7.207 -16.304 1.00 91.69 1005 ILE A O 1
ATOM 7385 N N . ARG A 1 1006 ? 29.909 7.842 -14.210 1.00 91.25 1006 ARG A N 1
ATOM 7386 C CA . ARG A 1 1006 ? 31.319 7.443 -14.213 1.00 91.25 1006 ARG A CA 1
ATOM 7387 C C . ARG A 1 1006 ? 31.585 6.555 -13.007 1.00 91.25 1006 ARG A C 1
ATOM 7389 O O . ARG A 1 1006 ? 31.433 6.999 -11.876 1.00 91.25 1006 ARG A O 1
ATOM 7396 N N . MET A 1 1007 ? 31.957 5.305 -13.267 1.00 92.69 1007 MET A N 1
ATOM 7397 C CA . MET A 1 1007 ? 32.296 4.282 -12.280 1.00 92.69 1007 MET A CA 1
ATOM 7398 C C . MET A 1 1007 ? 33.780 4.358 -11.916 1.00 92.69 1007 MET A C 1
ATOM 7400 O O . MET A 1 1007 ? 34.642 4.432 -12.799 1.00 92.69 1007 MET A O 1
ATOM 7404 N N . TYR A 1 1008 ? 34.076 4.244 -10.625 1.00 90.19 1008 TYR A N 1
ATOM 7405 C CA . TYR A 1 1008 ? 35.423 4.314 -10.064 1.00 90.19 1008 TYR A CA 1
ATOM 7406 C C . TYR A 1 1008 ? 35.862 2.969 -9.454 1.00 90.19 1008 TYR A C 1
ATOM 7408 O O . TYR A 1 1008 ? 35.062 2.068 -9.152 1.00 90.19 1008 TYR A O 1
ATOM 7416 N N . ALA A 1 1009 ? 37.176 2.766 -9.359 1.00 83.12 1009 ALA A N 1
ATOM 7417 C CA . ALA A 1 1009 ? 37.751 1.684 -8.567 1.00 83.1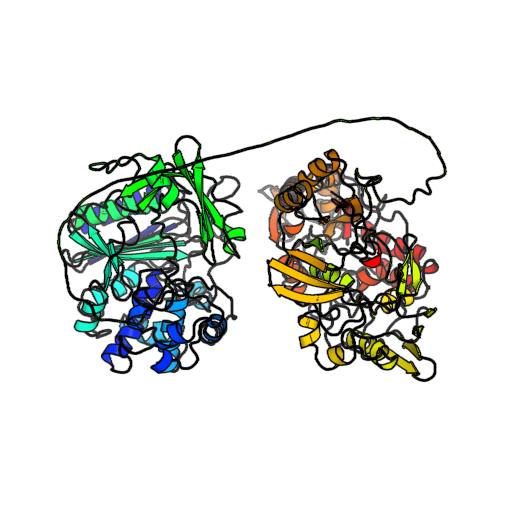2 1009 ALA A CA 1
ATOM 7418 C C . ALA A 1 1009 ? 37.360 1.852 -7.088 1.00 83.12 1009 ALA A C 1
ATOM 7420 O O . ALA A 1 1009 ? 37.106 2.967 -6.646 1.00 83.12 1009 ALA A O 1
ATOM 7421 N N . ARG A 1 1010 ? 37.274 0.738 -6.355 1.00 74.12 1010 ARG A N 1
ATOM 7422 C CA . ARG A 1 1010 ? 36.962 0.767 -4.921 1.00 74.12 1010 ARG A CA 1
ATOM 7423 C C . ARG A 1 1010 ? 38.171 1.196 -4.119 1.00 74.12 1010 ARG A C 1
ATOM 7425 O O . ARG A 1 1010 ? 39.249 0.627 -4.402 1.00 74.12 1010 ARG A O 1
#

Radius of gyration: 33.47 Å; chains: 1; bounding box: 94×92×88 Å

pLDDT: mean 85.57, std 18.1, range [22.75, 98.88]